Protein AF-0000000085050809 (afdb_homodimer)

Organism: Asticcacaulis excentricus (strain ATCC 15261 / DSM 4724 / KCTC 12464 / NCIMB 9791 / VKM B-1370 / CB 48) (NCBI:txid573065)

InterPro domains:
  IPR016181 Acyl-CoA N-acyltransferase [SSF55729] (337-514)
  IPR024320 Phosphatidylglycerol lysyltransferase, C-terminal [PF09924] (231-516)
  IPR051211 Phosphatidylglycerol lysyltransferase [PTHR34697] (18-536)

Foldseek 3Di:
DVVVVVVCVVVVVVCLLVVLLVLLVLLLVLLLVLLLVLLADADPVQVVVLVVPADPVQLLVLSLVSLLLSLVSLLLSVLSNLLALQSLVSNLVSLCSNLVSCCNNRNNNVSNVSSVVSNVSSVVSSVSSPQPEDSLQDPPDVVSVVVSVVSLVVSLVVSVVNQVPPVCNVVLVPDDPSCSSVVSNVSSNVSSVVSVVVSVVSSVPRLPPDDDDFDDPVLLVLLLVLLQAFQDLLSLQSNLRLWDWDADPV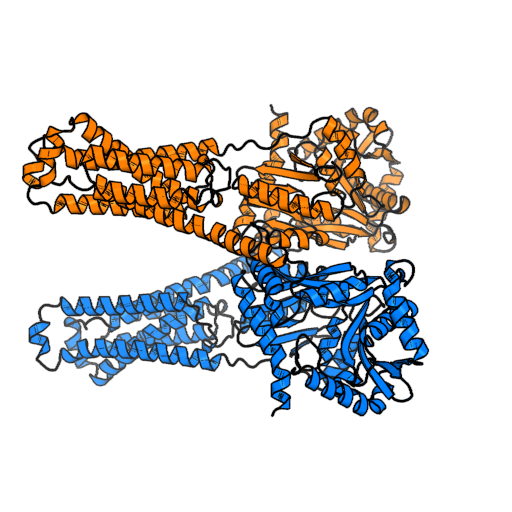SNKIWTWDDDRQEIETEEFIGHDPVVRLVRLVVVLVVSSSSNHWYKYFWYFPVCVVSLVVSVWDKDFWFKWFKFQLQPFDLDDPLNPVVVVVVVVCVVLVKDKDKADLVRCVVCLVQVVVQQVQQCVVVVHFFWGDSAHDDDPSSQSSFIKMFIDRPNHTFKIWTWGAGPPQQEIETGDITGHPPDDPCVVVVSVVVVSNVSVVVPHRIYIDTILTLPPQDDDPPDPPVSVVSVVCQVPVCVPDPSVVVVVVSCSSVGDIGTIIMITNDDPVRVVVNVVSSRVSGCVVRVVVVD/DVVVVVVCVVVVVVCLLVVLLVLLVLLLVLLLVLLLVLLADADPVQVVVLVVPAPPVQLLVLSLLSLLLSLVSLLLSVLSNLLALQSLVSNLVSLCSNLVSCCNNRNNNVSNVSSVVSNVVSVVSSVSSPQPDDSLQDDPDVVSVVVSVVSLVVSLVVSVVNLVPPVCNVVCVPDCPVVSSVVSNVSSNVSSVVSVVVSVVSSVVRLPPDDDDFDDPVLLVLLLVLLQAFQDLLSLQSNLRLWDWDADPVSNKIWTWDDDRQEIETEEFIGHDPVVRLVRLVVVLVVSSSSNHWYKYFWYFPVCVVSLVVSVWDKDFWFKWFKFQLQPFDLDDPLNPVVVVVVVVCVVLVKDKDKADLVRCVVCLVQVVVQQVQQCVVVVHFFWGDSAHDDDPSSQSSFIKMFIDRPNHTFKIWTWGAGPPQQEIETGDITGHPPDDPCVVVVSVVVVSNVSVVVPHRIYIDTILTLPPQDDDPPDPPVSVVSVVCQVPVCVPPPSVVVVVVSCSSVGDIGTIIMITNDDPVRVVVNVVSSRVSGCVVRVVVVD

Solvent-accessible surface area (backbone atoms only — not comparable to full-atom values): 55727 Å² total; per-residue (Å²): 118,73,63,59,58,51,44,56,46,43,52,48,44,45,45,32,57,45,46,21,44,53,51,12,51,51,31,35,50,50,13,49,50,44,34,45,57,64,44,39,80,77,58,74,84,46,43,65,59,37,63,71,76,35,59,66,67,54,26,54,50,22,44,48,50,34,27,34,36,13,49,49,25,40,52,22,12,50,25,21,49,66,18,15,30,48,12,49,54,48,36,43,53,36,25,52,48,42,21,53,27,28,42,52,42,61,60,34,58,69,61,19,48,52,27,46,52,52,36,61,63,49,60,79,46,53,76,37,24,67,27,78,23,58,57,31,38,55,74,82,47,65,66,57,51,46,51,52,46,50,52,51,49,50,46,51,50,50,33,52,52,58,54,62,69,44,81,64,46,70,73,40,64,72,53,78,78,58,47,48,53,58,48,43,36,56,46,30,52,49,35,39,53,50,48,54,49,50,50,53,48,40,27,65,58,49,47,68,62,82,70,74,67,60,61,52,75,73,46,49,58,52,47,51,60,43,35,59,62,21,68,53,40,72,50,57,53,65,62,67,48,79,39,31,67,49,65,46,95,82,62,60,29,37,35,42,31,43,77,42,88,51,34,36,39,25,57,36,71,45,44,48,57,71,74,55,27,55,53,50,51,52,48,50,49,51,51,25,53,38,62,60,25,45,49,29,34,39,58,32,41,68,89,47,43,64,58,41,42,64,62,47,28,42,71,39,81,46,17,24,31,34,32,24,54,26,76,79,58,72,62,66,67,81,85,12,46,68,55,50,52,50,50,49,53,40,54,74,58,53,49,42,79,48,71,39,48,33,87,57,35,70,84,46,42,68,60,53,48,52,26,46,53,52,36,33,58,72,66,75,52,75,62,43,23,69,92,41,67,61,98,36,73,81,40,55,43,73,30,38,32,39,35,37,24,48,77,95,41,78,31,31,39,31,39,45,26,62,14,32,92,36,50,32,38,32,62,67,55,75,41,40,32,90,84,44,64,87,63,51,64,59,47,50,50,53,52,48,36,52,48,38,31,75,72,56,23,49,26,34,38,76,46,68,31,65,41,39,90,46,62,63,50,94,76,35,41,67,64,32,40,51,39,30,49,44,44,71,61,29,46,86,81,48,51,44,60,59,52,44,54,59,55,49,72,68,63,39,51,75,40,65,26,20,39,24,26,50,67,58,80,78,40,46,59,62,50,52,51,32,52,54,54,52,13,50,47,55,47,54,57,71,75,97,119,74,62,57,58,51,44,55,47,44,52,48,43,46,45,30,56,45,46,21,44,53,52,12,51,50,30,35,49,49,13,49,50,44,34,44,57,64,45,37,79,77,59,74,84,44,43,65,58,37,63,71,75,37,58,66,68,53,26,53,51,22,43,47,50,34,26,36,37,14,49,49,25,40,52,24,12,52,25,21,49,66,19,15,30,49,12,49,54,49,36,43,51,37,24,52,49,42,21,52,28,29,43,53,43,60,61,34,58,68,61,18,47,52,28,48,52,53,34,60,63,48,62,79,46,54,78,37,24,67,28,76,24,57,56,31,39,54,74,83,49,65,65,57,52,48,51,54,47,50,51,52,48,50,45,51,51,50,34,52,53,58,52,63,69,43,81,66,43,70,71,41,67,70,54,68,81,72,38,49,53,60,47,43,35,55,47,29,53,49,34,39,53,50,47,53,50,50,52,53,49,40,25,66,58,49,45,70,62,81,69,75,67,59,61,52,75,72,47,49,57,51,45,50,60,43,34,59,62,20,69,53,42,71,50,55,53,65,61,68,49,78,39,30,68,50,65,46,97,82,63,60,30,38,35,42,30,44,79,42,89,52,34,34,40,26,56,37,72,48,45,49,56,69,74,55,28,56,52,51,52,51,49,49,50,51,51,26,53,39,63,62,25,46,49,29,34,40,57,32,43,67,88,46,44,62,58,41,43,63,63,49,28,41,70,38,80,48,16,24,30,34,33,25,54,25,77,78,59,73,62,67,67,81,86,13,47,68,56,50,53,49,49,50,53,40,55,73,58,52,49,41,79,47,72,39,49,35,86,58,35,70,83,46,43,67,60,53,49,51,26,45,54,50,37,33,60,72,66,75,51,76,61,43,22,68,93,41,68,61,99,36,74,81,40,55,40,74,28,38,32,38,33,36,25,49,79,95,40,79,33,32,41,29,38,44,26,61,13,32,92,34,50,31,38,35,61,66,54,75,41,40,33,90,84,42,62,87,63,49,65,59,48,50,50,53,51,47,39,51,48,38,31,75,73,55,22,47,26,33,39,76,46,67,32,66,40,40,91,47,61,63,50,95,78,37,41,68,62,32,41,51,38,31,49,44,44,71,61,30,47,85,82,47,50,43,60,58,51,44,52,58,55,49,73,67,63,39,50,76,40,65,26,20,38,24,26,48,65,59,80,79,40,46,59,62,50,52,52,33,52,54,54,51,13,48,46,54,44,54,58,69,75,97

Structure (mmCIF, N/CA/C/O backbone):
data_AF-0000000085050809-model_v1
#
loop_
_entity.id
_entity.type
_entity.pdbx_description
1 polymer 'Putative lysylphosphatidylglycerol synthetase (LPG synthetase) (Multiple peptide resistance factor)'
#
loop_
_atom_site.group_PDB
_atom_site.id
_atom_site.type_symbol
_atom_site.label_atom_id
_atom_site.label_alt_id
_atom_site.label_comp_id
_atom_site.label_asym_id
_atom_site.label_entity_id
_atom_site.label_seq_id
_atom_site.pdbx_PDB_ins_code
_atom_site.Cartn_x
_atom_site.Cartn_y
_atom_site.Cartn_z
_atom_site.occupancy
_atom_site.B_iso_or_equiv
_atom_site.auth_seq_id
_atom_site.auth_comp_id
_atom_site.auth_asym_id
_atom_site.auth_atom_id
_atom_site.pdbx_PDB_model_num
ATOM 1 N N . MET A 1 1 ? 11.297 17.297 -28.938 1 28.95 1 MET A N 1
ATOM 2 C CA . MET A 1 1 ? 10.195 18.203 -29.234 1 28.95 1 MET A CA 1
ATOM 3 C C . MET A 1 1 ? 8.945 17.812 -28.453 1 28.95 1 MET A C 1
ATOM 5 O O . MET A 1 1 ? 7.984 18.594 -28.391 1 28.95 1 MET A O 1
ATOM 9 N N . LYS A 1 2 ? 8.875 16.375 -28.391 1 36.22 2 LYS A N 1
ATOM 10 C CA . LYS A 1 2 ? 7.695 15.812 -27.75 1 36.22 2 LYS A CA 1
ATOM 11 C C . LYS A 1 2 ? 7.637 16.203 -26.266 1 36.22 2 LYS A C 1
ATOM 13 O O . LYS A 1 2 ? 6.57 16.141 -25.656 1 36.22 2 LYS A O 1
ATOM 18 N N . HIS A 1 3 ? 8.742 16.594 -25.797 1 40.69 3 HIS A N 1
ATOM 19 C CA . HIS A 1 3 ? 8.906 16.781 -24.359 1 40.69 3 HIS A CA 1
ATOM 20 C C . HIS A 1 3 ? 8.266 18.078 -23.906 1 40.69 3 HIS A C 1
ATOM 22 O O . HIS A 1 3 ? 7.895 18.219 -22.734 1 40.69 3 HIS A O 1
ATOM 28 N N . HIS A 1 4 ? 8.414 19.062 -24.766 1 44 4 HIS A N 1
ATOM 29 C CA . HIS A 1 4 ? 7.871 20.391 -24.469 1 44 4 HIS A CA 1
ATOM 30 C C . HIS A 1 4 ? 6.352 20.328 -24.344 1 44 4 HIS A C 1
ATOM 32 O O . HIS A 1 4 ? 5.762 21.125 -23.594 1 44 4 HIS A O 1
ATOM 38 N N . LYS A 1 5 ? 5.758 19.594 -25.188 1 47.72 5 LYS A N 1
ATOM 39 C CA . LYS A 1 5 ? 4.301 19.469 -25.219 1 47.72 5 LYS A CA 1
ATOM 40 C C . LYS A 1 5 ? 3.781 18.844 -23.922 1 47.72 5 LYS A C 1
ATOM 42 O O . LYS A 1 5 ? 2.707 19.203 -23.438 1 47.72 5 LYS A O 1
ATOM 47 N N . ASP A 1 6 ? 4.594 18.062 -23.328 1 48 6 ASP A N 1
ATOM 48 C CA . ASP A 1 6 ? 4.203 17.344 -22.125 1 48 6 ASP A CA 1
ATOM 49 C C . ASP A 1 6 ? 4.254 18.234 -20.891 1 48 6 ASP A C 1
ATOM 51 O O . ASP A 1 6 ? 3.393 18.141 -20.016 1 48 6 ASP A O 1
ATOM 55 N N . ILE A 1 7 ? 5.211 19.141 -21.016 1 46.88 7 ILE A N 1
ATOM 56 C CA . ILE A 1 7 ? 5.305 20.094 -19.906 1 46.88 7 ILE A CA 1
ATOM 57 C C . ILE A 1 7 ? 4.148 21.078 -19.969 1 46.88 7 ILE A C 1
ATOM 59 O O . ILE A 1 7 ? 3.553 21.422 -18.953 1 46.88 7 ILE A O 1
ATOM 63 N N . ARG A 1 8 ? 3.996 21.781 -21.125 1 49.38 8 ARG A N 1
ATOM 64 C CA . ARG A 1 8 ? 2.832 22.641 -21.312 1 49.38 8 ARG A CA 1
ATOM 65 C C . ARG A 1 8 ? 1.554 21.938 -20.859 1 49.38 8 ARG A C 1
ATOM 67 O O . ARG A 1 8 ? 0.691 22.547 -20.234 1 49.38 8 ARG A O 1
ATOM 74 N N . ALA A 1 9 ? 1.583 20.766 -21.062 1 52.06 9 ALA A N 1
ATOM 75 C CA . ALA A 1 9 ? 0.432 19.969 -20.625 1 52.06 9 ALA A CA 1
ATOM 76 C C . ALA A 1 9 ? 0.406 19.828 -19.109 1 52.06 9 ALA A C 1
ATOM 78 O O . ALA A 1 9 ? -0.658 19.906 -18.484 1 52.06 9 ALA A O 1
ATOM 79 N N . LEU A 1 10 ? 1.568 19.75 -18.641 1 49.91 10 LEU A N 1
ATOM 80 C CA . LEU A 1 10 ? 1.65 19.641 -17.188 1 49.91 10 LEU A CA 1
ATOM 81 C C . LEU A 1 10 ? 1.292 20.953 -16.516 1 49.91 10 LEU A C 1
ATOM 83 O O . LEU A 1 10 ? 0.58 20.969 -15.516 1 49.91 10 LEU A O 1
ATOM 87 N N . VAL A 1 11 ? 1.967 22.047 -17.016 1 51.88 11 VAL A N 1
ATOM 88 C CA . VAL A 1 11 ? 1.629 23.375 -16.531 1 51.88 11 VAL A CA 1
ATOM 89 C C . VAL A 1 11 ? 0.145 23.656 -16.766 1 51.88 11 VAL A C 1
ATOM 91 O O . VAL A 1 11 ? -0.535 24.203 -15.891 1 51.88 11 VAL A O 1
ATOM 94 N N . LEU A 1 12 ? -0.281 23.328 -17.844 1 53.81 12 LEU A N 1
ATOM 95 C CA . LEU A 1 12 ? -1.701 23.469 -18.141 1 53.81 12 LEU A CA 1
ATOM 96 C C . LEU A 1 12 ? -2.543 22.609 -17.219 1 53.81 12 LEU A C 1
ATOM 98 O O . LEU A 1 12 ? -3.607 23.031 -16.766 1 53.81 12 LEU A O 1
ATOM 102 N N . ASP A 1 13 ? -1.869 21.578 -16.891 1 54.28 13 ASP A N 1
ATOM 103 C CA . ASP A 1 13 ? -2.545 20.672 -15.961 1 54.28 13 ASP A CA 1
ATOM 104 C C . ASP A 1 13 ? -2.58 21.266 -14.555 1 54.28 13 ASP A C 1
ATOM 106 O O . ASP A 1 13 ? -3.596 21.188 -13.867 1 54.28 13 ASP A O 1
ATOM 110 N N . MET A 1 14 ? -1.384 21.828 -14.289 1 54.75 14 MET A N 1
ATOM 111 C CA . MET A 1 14 ? -1.356 22.5 -12.992 1 54.75 14 MET A CA 1
ATOM 112 C C . MET A 1 14 ? -2.326 23.688 -12.969 1 54.75 14 MET A C 1
ATOM 114 O O . MET A 1 14 ? -2.988 23.922 -11.961 1 54.75 14 MET A O 1
ATOM 118 N N . ALA A 1 15 ? -2.238 24.453 -14.055 1 57 15 ALA A N 1
ATOM 119 C CA . ALA A 1 15 ? -3.199 25.547 -14.211 1 57 15 ALA A CA 1
ATOM 120 C C . ALA A 1 15 ? -4.633 25.016 -14.18 1 57 15 ALA A C 1
ATOM 122 O O . ALA A 1 15 ? -5.512 25.641 -13.57 1 57 15 ALA A O 1
ATOM 123 N N . ILE A 1 16 ? -4.719 23.922 -14.641 1 57.72 16 ILE A N 1
ATOM 124 C CA . ILE A 1 16 ? -6.035 23.297 -14.688 1 57.72 16 ILE A CA 1
ATOM 125 C C . ILE A 1 16 ? -6.457 22.875 -13.273 1 57.72 16 ILE A C 1
ATOM 127 O O . ILE A 1 16 ? -7.641 22.938 -12.93 1 57.72 16 ILE A O 1
ATOM 131 N N . ILE A 1 17 ? -5.316 22.672 -12.555 1 59.41 17 ILE A N 1
ATOM 132 C CA . ILE A 1 17 ? -5.633 22.281 -11.188 1 59.41 17 ILE A CA 1
ATOM 133 C C . ILE A 1 17 ? -5.836 23.516 -10.32 1 59.41 17 ILE A C 1
ATOM 135 O O . ILE A 1 17 ? -6.73 23.547 -9.477 1 59.41 17 ILE A O 1
ATOM 139 N N . ALA A 1 18 ? -5.012 24.578 -10.625 1 71.88 18 ALA A N 1
ATOM 140 C CA . ALA A 1 18 ? -5.055 25.766 -9.773 1 71.88 18 ALA A CA 1
ATOM 141 C C . ALA A 1 18 ? -6.188 26.688 -10.18 1 71.88 18 ALA A C 1
ATOM 143 O O . ALA A 1 18 ? -6.773 27.375 -9.344 1 71.88 18 ALA A O 1
ATOM 144 N N . VAL A 1 19 ? -6.465 26.781 -11.461 1 76.75 19 VAL A N 1
ATOM 145 C CA . VAL A 1 19 ? -7.445 27.719 -12 1 76.75 19 VAL A CA 1
ATOM 146 C C . VAL A 1 19 ? -8.805 27.484 -11.344 1 76.75 19 VAL A C 1
ATOM 148 O O . VAL A 1 19 ? -9.445 28.422 -10.867 1 76.75 19 VAL A O 1
ATOM 151 N N . PRO A 1 20 ? -9.148 26.234 -11.227 1 79.25 20 PRO A N 1
ATOM 152 C CA . PRO A 1 20 ? -10.453 26.031 -10.586 1 79.25 20 PRO A CA 1
ATOM 153 C C . PRO A 1 20 ? -10.477 26.5 -9.133 1 79.25 20 PRO A C 1
ATOM 155 O O . PRO A 1 20 ? -11.461 27.094 -8.688 1 79.25 20 PRO A O 1
ATOM 158 N N . LYS A 1 21 ? -9.414 26.297 -8.492 1 80.75 21 LYS A N 1
ATOM 159 C CA . LYS A 1 21 ? -9.359 26.734 -7.102 1 80.75 21 LYS A CA 1
ATOM 160 C C . LYS A 1 21 ? -9.352 28.25 -7 1 80.75 21 LYS A C 1
ATOM 162 O O . LYS A 1 21 ? -10.039 28.828 -6.148 1 80.75 21 LYS A O 1
ATOM 167 N N . ILE A 1 22 ? -8.594 28.938 -7.812 1 82.94 22 ILE A N 1
ATOM 168 C CA . ILE A 1 22 ? -8.523 30.391 -7.828 1 82.94 22 ILE A CA 1
ATOM 169 C C . ILE A 1 22 ? -9.883 30.969 -8.203 1 82.94 22 ILE A C 1
ATOM 171 O O . ILE A 1 22 ? -10.367 31.906 -7.562 1 82.94 22 ILE A O 1
ATOM 175 N N . MET A 1 23 ? -10.445 30.422 -9.219 1 87.75 23 MET A N 1
ATOM 176 C CA . MET A 1 23 ? -11.75 30.906 -9.656 1 87.75 23 MET A CA 1
ATOM 177 C C . MET A 1 23 ? -12.812 30.641 -8.602 1 87.75 23 MET A C 1
ATOM 179 O O . MET A 1 23 ? -13.727 31.438 -8.414 1 87.75 23 MET A O 1
ATOM 183 N N . ALA A 1 24 ? -12.617 29.547 -7.941 1 86.06 24 ALA A N 1
ATOM 184 C CA . ALA A 1 24 ? -13.547 29.25 -6.855 1 86.06 24 ALA A CA 1
ATOM 185 C C . ALA A 1 24 ? -13.453 30.297 -5.75 1 86.06 24 ALA A C 1
ATOM 187 O O . ALA A 1 24 ? -14.469 30.781 -5.258 1 86.06 24 ALA A O 1
ATOM 188 N N . VAL A 1 25 ? -12.25 30.672 -5.414 1 86.06 25 VAL A N 1
ATOM 189 C CA . VAL A 1 25 ? -12.047 31.688 -4.387 1 86.06 25 VAL A CA 1
ATOM 190 C C . VAL A 1 25 ? -12.586 33.031 -4.879 1 86.06 25 VAL A C 1
ATOM 192 O O . VAL A 1 25 ? -13.227 33.75 -4.125 1 86.06 25 VAL A O 1
ATOM 195 N N . LEU A 1 26 ? -12.305 33.312 -6.102 1 87.62 26 LEU A N 1
ATOM 196 C CA . LEU A 1 26 ? -12.797 34.562 -6.699 1 87.62 26 LEU A CA 1
ATOM 197 C C . LEU A 1 26 ? -14.32 34.594 -6.668 1 87.62 26 LEU A C 1
ATOM 199 O O . LEU A 1 26 ? -14.914 35.656 -6.395 1 87.62 26 LEU A O 1
ATOM 203 N N . MET A 1 27 ? -14.953 33.5 -6.969 1 89.5 27 MET A N 1
ATOM 204 C CA . MET A 1 27 ? -16.406 33.438 -6.957 1 89.5 27 MET A CA 1
ATOM 205 C C . MET A 1 27 ? -16.953 33.594 -5.539 1 89.5 27 MET A C 1
ATOM 207 O O . MET A 1 27 ? -17.984 34.219 -5.324 1 89.5 27 MET A O 1
ATOM 211 N N . MET A 1 28 ? -16.219 33 -4.645 1 87.38 28 MET A N 1
ATOM 212 C CA . MET A 1 28 ? -16.609 33.156 -3.248 1 87.38 28 MET A CA 1
ATOM 213 C C . MET A 1 28 ? -16.547 34.625 -2.836 1 87.38 28 MET A C 1
ATOM 215 O O . MET A 1 28 ? -17.453 35.125 -2.168 1 87.38 28 MET A O 1
ATOM 219 N N . LEU A 1 29 ? -15.555 35.312 -3.236 1 89.12 29 LEU A N 1
ATOM 220 C CA . LEU A 1 29 ? -15.398 36.719 -2.926 1 89.12 29 LEU A CA 1
ATOM 221 C C . LEU A 1 29 ? -16.453 37.562 -3.637 1 89.12 29 LEU A C 1
ATOM 223 O O . LEU A 1 29 ? -17.016 38.5 -3.053 1 89.12 29 LEU A O 1
ATOM 227 N N . ALA A 1 30 ? -16.656 37.219 -4.875 1 90.56 30 ALA A N 1
ATOM 228 C CA . ALA A 1 30 ? -17.672 37.938 -5.648 1 90.56 30 ALA A CA 1
ATOM 229 C C . ALA A 1 30 ? -19.062 37.75 -5.02 1 90.56 30 ALA A C 1
ATOM 231 O O . ALA A 1 30 ? -19.812 38.719 -4.895 1 90.56 30 ALA A O 1
ATOM 232 N N . GLY A 1 31 ? -19.359 36.531 -4.695 1 90.06 31 GLY A N 1
ATOM 233 C CA . GLY A 1 31 ? -20.641 36.281 -4.035 1 90.06 31 GLY A CA 1
ATOM 234 C C . GLY A 1 31 ? -20.766 37 -2.715 1 90.06 31 GLY A C 1
ATOM 235 O O . GLY A 1 31 ? -21.828 37.562 -2.424 1 90.06 31 GLY A O 1
ATOM 236 N N . THR A 1 32 ? -19.734 37 -1.941 1 85.31 32 THR A N 1
ATOM 237 C CA . THR A 1 32 ? -19.719 37.719 -0.668 1 85.31 32 THR A CA 1
ATOM 238 C C . THR A 1 32 ? -19.875 39.219 -0.886 1 85.31 32 THR A C 1
ATOM 240 O O . THR A 1 32 ? -20.625 39.875 -0.153 1 85.31 32 THR A O 1
ATOM 243 N N . PHE A 1 33 ? -19.203 39.75 -1.819 1 87.12 33 PHE A N 1
ATOM 244 C CA . PHE A 1 33 ? -19.281 41.156 -2.16 1 87.12 33 PHE A CA 1
ATOM 245 C C . PHE A 1 33 ? -20.703 41.531 -2.57 1 87.12 33 PHE A C 1
ATOM 247 O O . PHE A 1 33 ? -21.219 42.562 -2.146 1 87.12 33 PHE A O 1
ATOM 254 N N . LEU A 1 34 ? -21.266 40.688 -3.391 1 87.94 34 LEU A N 1
ATOM 255 C CA . LEU A 1 34 ? -22.625 40.938 -3.834 1 87.94 34 LEU A CA 1
ATOM 256 C C . LEU A 1 34 ? -23.594 40.906 -2.656 1 87.94 34 LEU A C 1
ATOM 258 O O . LEU A 1 34 ? -24.453 41.781 -2.523 1 87.94 34 LEU A O 1
ATOM 262 N N . LEU A 1 35 ? -23.422 39.906 -1.855 1 85.44 35 LEU A N 1
ATOM 263 C CA . LEU A 1 35 ? -24.297 39.781 -0.689 1 85.44 35 LEU A CA 1
ATOM 264 C C . LEU A 1 35 ? -24.141 41 0.244 1 85.44 35 LEU A C 1
ATOM 266 O O . LEU A 1 35 ? -25.125 41.531 0.739 1 85.44 35 LEU A O 1
ATOM 270 N N . ALA A 1 36 ? -22.938 41.406 0.45 1 82.06 36 ALA A N 1
ATOM 271 C CA . ALA A 1 36 ? -22.672 42.562 1.3 1 82.06 36 ALA A CA 1
ATOM 272 C C . ALA A 1 36 ? -23.281 43.812 0.711 1 82.06 36 ALA A C 1
ATOM 274 O O . ALA A 1 36 ? -23.797 44.656 1.445 1 82.06 36 ALA A O 1
ATOM 275 N N . SER A 1 37 ? -23.172 43.938 -0.542 1 82.5 37 SER A N 1
ATOM 276 C CA . SER A 1 37 ? -23.719 45.125 -1.221 1 82.5 37 SER A CA 1
ATOM 277 C C . SER A 1 37 ? -25.234 45.156 -1.14 1 82.5 37 SER A C 1
ATOM 279 O O . SER A 1 37 ? -25.828 46.219 -0.898 1 82.5 37 SER A O 1
ATOM 281 N N . VAL A 1 38 ? -25.828 44 -1.374 1 79.5 38 VAL A N 1
ATOM 282 C CA . VAL A 1 38 ? -27.281 43.938 -1.421 1 79.5 38 VAL A CA 1
ATOM 283 C C . VAL A 1 38 ? -27.859 44.094 -0.018 1 79.5 38 VAL A C 1
ATOM 285 O O . VAL A 1 38 ? -28.922 44.719 0.152 1 79.5 38 VAL A O 1
ATOM 288 N N . LEU A 1 39 ? -27.156 43.656 0.941 1 76.5 39 LEU A N 1
ATOM 289 C CA . LEU A 1 39 ? -27.672 43.719 2.307 1 76.5 39 LEU A CA 1
ATOM 290 C C . LEU A 1 39 ? -27.312 45.031 2.971 1 76.5 39 LEU A C 1
ATOM 292 O O . LEU A 1 39 ? -27.781 45.312 4.074 1 76.5 39 LEU A O 1
ATOM 296 N N . SER A 1 40 ? -26.547 45.812 2.344 1 74.75 40 SER A N 1
ATOM 297 C CA . SER A 1 40 ? -26.234 47.156 2.842 1 74.75 40 SER A CA 1
ATOM 298 C C . SER A 1 40 ? -27.344 48.125 2.508 1 74.75 40 SER A C 1
ATOM 300 O O . SER A 1 40 ? -28.078 47.938 1.535 1 74.75 40 SER A O 1
ATOM 302 N N . PRO A 1 41 ? -27.484 49.125 3.424 1 69.19 41 PRO A N 1
ATOM 303 C CA . PRO A 1 41 ? -28.516 50.125 3.135 1 69.19 41 PRO A CA 1
ATOM 304 C C . PRO A 1 41 ? -28.234 50.906 1.847 1 69.19 41 PRO A C 1
ATOM 306 O O . PRO A 1 41 ? -27.078 51.125 1.492 1 69.19 41 PRO A O 1
ATOM 309 N N . ILE A 1 42 ? -29.281 51.125 1.086 1 64.25 42 ILE A N 1
ATOM 310 C CA . ILE A 1 42 ? -29.188 51.875 -0.167 1 64.25 42 ILE A CA 1
ATOM 311 C C . ILE A 1 42 ? -28.641 53.25 0.1 1 64.25 42 ILE A C 1
ATOM 313 O O . ILE A 1 42 ? -29 53.906 1.09 1 64.25 42 ILE A O 1
ATOM 317 N N . ASP A 1 43 ? -27.734 53.656 -0.654 1 63.25 43 ASP A N 1
ATOM 318 C CA . ASP A 1 43 ? -27.172 55 -0.56 1 63.25 43 ASP A CA 1
ATOM 319 C C . ASP A 1 43 ? -28.25 56.062 -0.704 1 63.25 43 ASP A C 1
ATOM 321 O O . ASP A 1 43 ? -28.984 56.062 -1.697 1 63.25 43 ASP A O 1
ATOM 325 N N . PRO A 1 44 ? -28.438 56.844 0.32 1 66.12 44 PRO A N 1
ATOM 326 C CA . PRO A 1 44 ? -29.453 57.906 0.251 1 66.12 44 PRO A CA 1
ATOM 327 C C . PRO A 1 44 ? -29.266 58.812 -0.952 1 66.12 44 PRO A C 1
ATOM 329 O O . PRO A 1 44 ? -30.25 59.344 -1.491 1 66.12 44 PRO A O 1
ATOM 332 N N . GLU A 1 45 ? -28.031 58.969 -1.388 1 65.62 45 GLU A N 1
ATOM 333 C CA . GLU A 1 45 ? -27.766 59.875 -2.488 1 65.62 45 GLU A CA 1
ATOM 334 C C . GLU A 1 45 ? -28.266 59.312 -3.816 1 65.62 45 GLU A C 1
ATOM 336 O O . GLU A 1 45 ? -28.578 60.062 -4.738 1 65.62 45 GLU A O 1
ATOM 341 N N . ALA A 1 46 ? -28.469 58.062 -3.859 1 66.19 46 ALA A N 1
ATOM 342 C CA . ALA A 1 46 ? -28.875 57.406 -5.109 1 66.19 46 ALA A CA 1
ATOM 343 C C . ALA A 1 46 ? -30.375 57.219 -5.172 1 66.19 46 ALA A C 1
ATOM 345 O O . ALA A 1 46 ? -30.938 56.969 -6.242 1 66.19 46 ALA A O 1
ATOM 346 N N . MET A 1 47 ? -31.016 57.5 -4.105 1 66.12 47 MET A N 1
ATOM 347 C CA . MET A 1 47 ? -32.438 57.188 -3.955 1 66.12 47 MET A CA 1
ATOM 348 C C . MET A 1 47 ? -33.281 58 -4.895 1 66.12 47 MET A C 1
ATOM 350 O O . MET A 1 47 ? -34.188 57.5 -5.547 1 66.12 47 MET A O 1
ATOM 354 N N . PRO A 1 48 ? -32.875 59.219 -4.941 1 69.25 48 PRO A N 1
ATOM 355 C CA . PRO A 1 48 ? -33.719 60 -5.855 1 69.25 48 PRO A CA 1
ATOM 356 C C . PRO A 1 48 ? -33.594 59.531 -7.305 1 69.25 48 PRO A C 1
ATOM 358 O O . PRO A 1 48 ? -34.594 59.531 -8.031 1 69.25 48 PRO A O 1
ATOM 361 N N . PHE A 1 49 ? -32.5 59.156 -7.684 1 70 49 PHE A N 1
ATOM 362 C CA . PHE A 1 49 ? -32.25 58.688 -9.047 1 70 49 PHE A CA 1
ATOM 363 C C . PHE A 1 49 ? -32.906 57.344 -9.258 1 70 49 PHE A C 1
ATOM 365 O O . PHE A 1 49 ? -33.5 57.094 -10.312 1 70 49 PHE A O 1
ATOM 372 N N . VAL A 1 50 ? -32.938 56.5 -8.305 1 70.44 50 VAL A N 1
ATOM 373 C CA . VAL A 1 50 ? -33.5 55.156 -8.375 1 70.44 50 VAL A CA 1
ATOM 374 C C . VAL A 1 50 ? -35.031 55.25 -8.477 1 70.44 50 VAL A C 1
ATOM 376 O O . VAL A 1 50 ? -35.625 54.531 -9.266 1 70.44 50 VAL A O 1
ATOM 379 N N . ARG A 1 51 ? -35.531 56.156 -7.754 1 69.44 51 ARG A N 1
ATOM 380 C CA . ARG A 1 51 ? -37 56.344 -7.754 1 69.44 51 ARG A CA 1
ATOM 381 C C . ARG A 1 51 ? -37.469 56.875 -9.094 1 69.44 51 ARG A C 1
ATOM 383 O O . ARG A 1 51 ? -38.625 56.594 -9.5 1 69.44 51 ARG A O 1
ATOM 390 N N . GLN A 1 52 ? -36.594 57.562 -9.672 1 72.44 52 GLN A N 1
ATOM 391 C CA . GLN A 1 52 ? -36.969 58.188 -10.938 1 72.44 52 GLN A CA 1
ATOM 392 C C . GLN A 1 52 ? -36.906 57.188 -12.086 1 72.44 52 GLN A C 1
ATOM 394 O O . GLN A 1 52 ? -37.719 57.25 -13.016 1 72.44 52 GLN A O 1
ATOM 399 N N . TRP A 1 53 ? -36.062 56.281 -12.047 1 71.88 53 TRP A N 1
ATOM 400 C CA . TRP A 1 53 ? -35.75 55.438 -13.211 1 71.88 53 TRP A CA 1
ATOM 401 C C . TRP A 1 53 ? -36.312 54.031 -13.023 1 71.88 53 TRP A C 1
ATOM 403 O O . TRP A 1 53 ? -36.594 53.344 -14 1 71.88 53 TRP A O 1
ATOM 413 N N . LEU A 1 54 ? -36.469 53.625 -11.719 1 73.44 54 LEU A N 1
ATOM 414 C CA . LEU A 1 54 ? -36.844 52.219 -11.523 1 73.44 54 LEU A CA 1
ATOM 415 C C . LEU A 1 54 ? -38.062 52.094 -10.609 1 73.44 54 LEU A C 1
ATOM 417 O O . LEU A 1 54 ? -38.125 52.75 -9.57 1 73.44 54 LEU A O 1
ATOM 421 N N . PRO A 1 55 ? -39.062 51.375 -11.148 1 74.25 55 PRO A N 1
ATOM 422 C CA . PRO A 1 55 ? -40.188 51.094 -10.266 1 74.25 55 PRO A CA 1
ATOM 423 C C . PRO A 1 55 ? -39.812 50.375 -9 1 74.25 55 PRO A C 1
ATOM 425 O O . PRO A 1 55 ? -38.844 49.594 -9.016 1 74.25 55 PRO A O 1
ATOM 428 N N . LEU A 1 56 ? -40.438 50.656 -7.957 1 72.06 56 LEU A N 1
ATOM 429 C CA . LEU A 1 56 ? -40.125 50.094 -6.648 1 72.06 56 LEU A CA 1
ATOM 430 C C . LEU A 1 56 ? -40.219 48.562 -6.691 1 72.06 56 LEU A C 1
ATOM 432 O O . LEU A 1 56 ? -39.406 47.875 -6.031 1 72.06 56 LEU A O 1
ATOM 436 N N . GLU A 1 57 ? -41.125 48.031 -7.469 1 70.19 57 GLU A N 1
ATOM 437 C CA . GLU A 1 57 ? -41.281 46.594 -7.578 1 70.19 57 GLU A CA 1
ATOM 438 C C . GLU A 1 57 ? -40.031 45.938 -8.164 1 70.19 57 GLU A C 1
ATOM 440 O O . GLU A 1 57 ? -39.625 44.875 -7.738 1 70.19 57 GLU A O 1
ATOM 445 N N . VAL A 1 58 ? -39.469 46.625 -9.117 1 75.5 58 VAL A N 1
ATOM 446 C CA . VAL A 1 58 ? -38.25 46.094 -9.758 1 75.5 58 VAL A CA 1
ATOM 447 C C . VAL A 1 58 ? -37.094 46.156 -8.781 1 75.5 58 VAL A C 1
ATOM 449 O O . VAL A 1 58 ? -36.281 45.219 -8.742 1 75.5 58 VAL A O 1
ATOM 452 N N . VAL A 1 59 ? -37.062 47.188 -8.031 1 76.19 59 VAL A N 1
ATOM 453 C CA . VAL A 1 59 ? -36 47.344 -7.051 1 76.19 59 VAL A CA 1
ATOM 454 C C . VAL A 1 59 ? -36.094 46.281 -5.984 1 76.19 59 VAL A C 1
ATOM 456 O O . VAL A 1 59 ? -35.094 45.656 -5.605 1 76.19 59 VAL A O 1
ATOM 459 N N . GLU A 1 60 ? -37.312 46 -5.539 1 73.38 60 GLU A N 1
ATOM 460 C CA . GLU A 1 60 ? -37.531 45 -4.508 1 73.38 60 GLU A CA 1
ATOM 461 C C . GLU A 1 60 ? -37.219 43.594 -5.035 1 73.38 60 GLU A C 1
ATOM 463 O O . GLU A 1 60 ? -36.625 42.781 -4.34 1 73.38 60 GLU A O 1
ATOM 468 N N . LEU A 1 61 ? -37.688 43.344 -6.238 1 75.06 61 LEU A N 1
ATOM 469 C CA . LEU A 1 61 ? -37.406 42.031 -6.844 1 75.06 61 LEU A CA 1
ATOM 470 C C . LEU A 1 61 ? -35.906 41.844 -7.07 1 75.06 61 LEU A C 1
ATOM 472 O O . LEU A 1 61 ? -35.375 40.75 -6.898 1 75.06 61 LEU A O 1
ATOM 476 N N . SER A 1 62 ? -35.25 42.969 -7.484 1 80.75 62 SER A N 1
ATOM 477 C CA . SER A 1 62 ? -33.812 42.906 -7.711 1 80.75 62 SER A CA 1
ATOM 478 C C . SER A 1 62 ? -33.062 42.656 -6.41 1 80.75 62 SER A C 1
ATOM 480 O O . SER A 1 62 ? -32 42 -6.406 1 80.75 62 SER A O 1
ATOM 482 N N . HIS A 1 63 ? -33.594 43.094 -5.371 1 77.75 63 HIS A N 1
ATOM 483 C CA . HIS A 1 63 ? -33 42.844 -4.062 1 77.75 63 HIS A CA 1
ATOM 484 C C . HIS A 1 63 ? -33.062 41.375 -3.691 1 77.75 63 HIS A C 1
ATOM 486 O O . HIS A 1 63 ? -32.062 40.781 -3.309 1 77.75 63 HIS A O 1
ATOM 492 N N . VAL A 1 64 ? -34.219 40.812 -3.797 1 76.12 64 VAL A N 1
ATOM 493 C CA . VAL A 1 64 ? -34.438 39.406 -3.455 1 76.12 64 VAL A CA 1
ATOM 494 C C . VAL A 1 64 ? -33.594 38.531 -4.367 1 76.12 64 VAL A C 1
ATOM 496 O O . VAL A 1 64 ? -32.875 37.625 -3.895 1 76.12 64 VAL A O 1
ATOM 499 N N . ALA A 1 65 ? -33.625 38.844 -5.629 1 81.19 65 ALA A N 1
ATOM 500 C CA . ALA A 1 65 ? -32.906 38.062 -6.613 1 81.19 65 ALA A CA 1
ATOM 501 C C . ALA A 1 65 ? -31.391 38.219 -6.426 1 81.19 65 ALA A C 1
ATOM 503 O O . ALA A 1 65 ? -30.625 37.281 -6.66 1 81.19 65 ALA A O 1
ATOM 504 N N . GLY A 1 66 ? -31.016 39.406 -6.051 1 84.94 66 GLY A N 1
ATOM 505 C CA . GLY A 1 66 ? -29.609 39.656 -5.781 1 84.94 66 GLY A CA 1
ATOM 506 C C . GLY A 1 66 ? -29.062 38.844 -4.629 1 84.94 66 GLY A C 1
ATOM 507 O O . GLY A 1 66 ? -27.953 38.281 -4.711 1 84.94 66 GLY A O 1
ATOM 508 N N . VAL A 1 67 ? -29.828 38.719 -3.576 1 81.31 67 VAL A N 1
ATOM 509 C CA . VAL A 1 67 ? -29.422 37.906 -2.426 1 81.31 67 VAL A CA 1
ATOM 510 C C . VAL A 1 67 ? -29.312 36.438 -2.838 1 81.31 67 VAL A C 1
ATOM 512 O O . VAL A 1 67 ? -28.312 35.781 -2.527 1 81.31 67 VAL A O 1
ATOM 515 N N . ALA A 1 68 ? -30.312 36 -3.543 1 81.38 68 ALA A N 1
ATOM 516 C CA . ALA A 1 68 ? -30.281 34.625 -4.016 1 81.38 68 ALA A CA 1
ATOM 517 C C . ALA A 1 68 ? -29.078 34.375 -4.914 1 81.38 68 ALA A C 1
ATOM 519 O O . ALA A 1 68 ? -28.406 33.344 -4.793 1 81.38 68 ALA A O 1
ATOM 520 N N . THR A 1 69 ? -28.828 35.344 -5.785 1 86.06 69 THR A N 1
ATOM 521 C CA . THR A 1 69 ? -27.688 35.219 -6.699 1 86.06 69 THR A CA 1
ATOM 522 C C . THR A 1 69 ? -26.375 35.156 -5.93 1 86.06 69 THR A C 1
ATOM 524 O O . THR A 1 69 ? -25.484 34.375 -6.258 1 86.06 69 THR A O 1
ATOM 527 N N . GLY A 1 70 ? -26.219 36 -4.926 1 87.5 70 GLY A N 1
ATOM 528 C CA . GLY A 1 70 ? -25.016 35.969 -4.102 1 87.5 70 GLY A CA 1
ATOM 529 C C . GLY A 1 70 ? -24.781 34.656 -3.412 1 87.5 70 GLY A C 1
ATOM 530 O O . GLY A 1 70 ? -23.656 34.125 -3.422 1 87.5 70 GLY A O 1
ATOM 531 N N . VAL A 1 71 ? -25.828 34.125 -2.875 1 82.5 71 VAL A N 1
ATOM 532 C CA . VAL A 1 71 ? -25.734 32.844 -2.195 1 82.5 71 VAL A CA 1
ATOM 533 C C . VAL A 1 71 ? -25.391 31.75 -3.203 1 82.5 71 VAL A C 1
ATOM 535 O O . VAL A 1 71 ? -24.516 30.906 -2.941 1 82.5 71 VAL A O 1
ATOM 538 N N . LEU A 1 72 ? -26.016 31.766 -4.305 1 82.44 72 LEU A N 1
ATOM 539 C CA . LEU A 1 72 ? -25.797 30.766 -5.336 1 82.44 72 LEU A CA 1
ATOM 540 C C . LEU A 1 72 ? -24.359 30.859 -5.871 1 82.44 72 LEU A C 1
ATOM 542 O O . LEU A 1 72 ? -23.766 29.844 -6.238 1 82.44 72 LEU A O 1
ATOM 546 N N . LEU A 1 73 ? -23.844 32.062 -5.887 1 87.69 73 LEU A N 1
ATOM 547 C CA . LEU A 1 73 ? -22.453 32.219 -6.297 1 87.69 73 LEU A CA 1
ATOM 548 C C . LEU A 1 73 ? -21.516 31.547 -5.309 1 87.69 73 LEU A C 1
ATOM 550 O O . LEU A 1 73 ? -20.484 30.984 -5.711 1 87.69 73 LEU A O 1
ATOM 554 N N . LEU A 1 74 ? -21.859 31.578 -4.055 1 84.62 74 LEU A N 1
ATOM 555 C CA . LEU A 1 74 ? -21.062 30.875 -3.059 1 84.62 74 LEU A CA 1
ATOM 556 C C . LEU A 1 74 ? -21.094 29.375 -3.305 1 84.62 74 LEU A C 1
ATOM 558 O O . LEU A 1 74 ? -20.062 28.703 -3.193 1 84.62 74 LEU A O 1
ATOM 562 N N . PHE A 1 75 ? -22.203 28.938 -3.666 1 78.94 75 PHE A N 1
ATOM 563 C CA . PHE A 1 75 ? -22.344 27.516 -3.965 1 78.94 75 PHE A CA 1
ATOM 564 C C . PHE A 1 75 ? -21.641 27.172 -5.27 1 78.94 75 PHE A C 1
ATOM 566 O O . PHE A 1 75 ? -21.031 26.109 -5.391 1 78.94 75 PHE A O 1
ATOM 573 N N . ALA A 1 76 ? -21.828 28.047 -6.199 1 81.88 76 ALA A N 1
ATOM 574 C CA . ALA A 1 76 ? -21.125 27.844 -7.469 1 81.88 76 ALA A CA 1
ATOM 575 C C . ALA A 1 76 ? -19.625 27.797 -7.27 1 81.88 76 ALA A C 1
ATOM 577 O O . ALA A 1 76 ? -18.906 27.094 -7.996 1 81.88 76 ALA A O 1
ATOM 578 N N . ALA A 1 77 ? -19.156 28.594 -6.281 1 84.81 77 ALA A N 1
ATOM 579 C CA . ALA A 1 77 ? -17.734 28.594 -5.969 1 84.81 77 ALA A CA 1
ATOM 580 C C . ALA A 1 77 ? -17.266 27.188 -5.59 1 84.81 77 ALA A C 1
ATOM 582 O O . ALA A 1 77 ? -16.188 26.766 -6.012 1 84.81 77 ALA A O 1
ATOM 583 N N . ARG A 1 78 ? -18.062 26.594 -4.852 1 76.38 78 ARG A N 1
ATOM 584 C CA . ARG A 1 78 ? -17.734 25.219 -4.492 1 76.38 78 ARG A CA 1
ATOM 585 C C . ARG A 1 78 ? -17.719 24.312 -5.727 1 76.38 78 ARG A C 1
ATOM 587 O O . ARG A 1 78 ? -16.859 23.438 -5.844 1 76.38 78 ARG A O 1
ATOM 594 N N . GLY A 1 79 ? -18.719 24.438 -6.48 1 75.38 79 GLY A N 1
ATOM 595 C CA . GLY A 1 79 ? -18.766 23.672 -7.715 1 75.38 79 GLY A CA 1
ATOM 596 C C . GLY A 1 79 ? -17.547 23.891 -8.594 1 75.38 79 GLY A C 1
ATOM 597 O O . GLY A 1 79 ? -17.016 22.953 -9.188 1 75.38 79 GLY A O 1
ATOM 598 N N . LEU A 1 80 ? -17.156 25.172 -8.609 1 80.69 80 LEU A N 1
ATOM 599 C CA . LEU A 1 80 ? -15.984 25.516 -9.398 1 80.69 80 LEU A CA 1
ATOM 600 C C . LEU A 1 80 ? -14.727 24.891 -8.789 1 80.69 80 LEU A C 1
ATOM 602 O O . LEU A 1 80 ? -13.836 24.453 -9.508 1 80.69 80 LEU A O 1
ATOM 606 N N . TRP A 1 81 ? -14.758 24.859 -7.445 1 76.69 81 TRP A N 1
ATOM 607 C CA . TRP A 1 81 ? -13.648 24.234 -6.738 1 76.69 81 TRP A CA 1
ATOM 608 C C . TRP A 1 81 ? -13.516 22.766 -7.133 1 76.69 81 TRP A C 1
ATOM 610 O O . TRP A 1 81 ? -12.406 22.234 -7.227 1 76.69 81 TRP A O 1
ATOM 620 N N . GLU A 1 82 ? -14.617 22.266 -7.43 1 70 82 GLU A N 1
ATOM 621 C CA . GLU A 1 82 ? -14.656 20.844 -7.785 1 70 82 GLU A CA 1
ATOM 622 C C . GLU A 1 82 ? -14.57 20.656 -9.297 1 70 82 GLU A C 1
ATOM 624 O O . GLU A 1 82 ? -14.781 19.547 -9.805 1 70 82 GLU A O 1
ATOM 629 N N . ARG A 1 83 ? -14.336 21.641 -10.055 1 73.5 83 ARG A N 1
ATOM 630 C CA . ARG A 1 83 ? -14.078 21.656 -11.492 1 73.5 83 ARG A CA 1
ATOM 631 C C . ARG A 1 83 ? -15.305 21.203 -12.266 1 73.5 83 ARG A C 1
ATOM 633 O O . ARG A 1 83 ? -15.172 20.547 -13.305 1 73.5 83 ARG A O 1
ATOM 640 N N . LEU A 1 84 ? -16.438 21.5 -11.742 1 70.5 84 LEU A N 1
ATOM 641 C CA . LEU A 1 84 ? -17.688 21.109 -12.406 1 70.5 84 LEU A CA 1
ATOM 642 C C . LEU A 1 84 ? -17.984 22.047 -13.57 1 70.5 84 LEU A C 1
ATOM 644 O O . LEU A 1 84 ? -17.891 23.266 -13.43 1 70.5 84 LEU A O 1
ATOM 648 N N . ASP A 1 85 ? -18.312 21.406 -14.727 1 75.69 85 ASP A N 1
ATOM 649 C CA . ASP A 1 85 ? -18.656 22.203 -15.891 1 75.69 85 ASP A CA 1
ATOM 650 C C . ASP A 1 85 ? -19.969 22.969 -15.664 1 75.69 85 ASP A C 1
ATOM 652 O O . ASP A 1 85 ? -20.078 24.141 -16.047 1 75.69 85 ASP A O 1
ATOM 656 N N . SER A 1 86 ? -20.938 22.281 -15.07 1 74.5 86 SER A N 1
ATOM 657 C CA . SER A 1 86 ? -22.203 22.938 -14.789 1 74.5 86 SER A CA 1
ATOM 658 C C . SER A 1 86 ? -22.016 24.141 -13.875 1 74.5 86 SER A C 1
ATOM 660 O O . SER A 1 86 ? -22.75 25.141 -13.984 1 74.5 86 SER A O 1
ATOM 662 N N . ALA A 1 87 ? -21 24.047 -12.984 1 80.38 87 ALA A N 1
ATOM 663 C CA . ALA A 1 87 ? -20.719 25.156 -12.078 1 80.38 87 ALA A CA 1
ATOM 664 C C . ALA A 1 87 ? -20.188 26.359 -12.836 1 80.38 87 ALA A C 1
ATOM 666 O O . ALA A 1 87 ? -20.453 27.5 -12.461 1 80.38 87 ALA A O 1
ATOM 667 N N . TRP A 1 88 ? -19.469 26.078 -13.875 1 85.88 88 TRP A N 1
ATOM 668 C CA . TRP A 1 88 ? -18.953 27.156 -14.711 1 85.88 88 TRP A CA 1
ATOM 669 C C . TRP A 1 88 ? -20.094 27.938 -15.359 1 85.88 88 TRP A C 1
ATOM 671 O O . TRP A 1 88 ? -20.125 29.172 -15.289 1 85.88 88 TRP A O 1
ATOM 681 N N . TYR A 1 89 ? -21.031 27.172 -15.969 1 82.81 89 TYR A N 1
ATOM 682 C CA . TYR A 1 89 ? -22.188 27.812 -16.594 1 82.81 89 TYR A CA 1
ATOM 683 C C . TYR A 1 89 ? -23.016 28.578 -15.562 1 82.81 89 TYR A C 1
ATOM 685 O O . TYR A 1 89 ? -23.453 29.703 -15.82 1 82.81 89 TYR A O 1
ATOM 693 N N . MET A 1 90 ? -23.203 27.906 -14.484 1 82.81 90 MET A N 1
ATOM 694 C CA . MET A 1 90 ? -23.984 28.531 -13.422 1 82.81 90 MET A CA 1
ATOM 695 C C . MET A 1 90 ? -23.312 29.812 -12.93 1 82.81 90 MET A C 1
ATOM 697 O O . MET A 1 90 ? -23.969 30.844 -12.766 1 82.81 90 MET A O 1
ATOM 701 N N . ALA A 1 91 ? -22 29.719 -12.68 1 89.12 91 ALA A N 1
ATOM 702 C CA . ALA A 1 91 ? -21.25 30.875 -12.188 1 89.12 91 ALA A CA 1
ATOM 703 C C . ALA A 1 91 ? -21.312 32.031 -13.188 1 89.12 91 ALA A C 1
ATOM 705 O O . ALA A 1 91 ? -21.531 33.188 -12.797 1 89.12 91 ALA A O 1
ATOM 706 N N . LEU A 1 92 ? -21.125 31.703 -14.414 1 89.25 92 LEU A N 1
ATOM 707 C CA . LEU A 1 92 ? -21.188 32.719 -15.445 1 89.25 92 LEU A CA 1
ATOM 708 C C . LEU A 1 92 ? -22.562 33.375 -15.5 1 89.25 92 LEU A C 1
ATOM 710 O O . LEU A 1 92 ? -22.688 34.594 -15.555 1 89.25 92 LEU A O 1
ATOM 714 N N . GLY A 1 93 ? -23.594 32.531 -15.578 1 89.62 93 GLY A N 1
ATOM 715 C CA . GLY A 1 93 ? -24.953 33.031 -15.562 1 89.62 93 GLY A CA 1
ATOM 716 C C . GLY A 1 93 ? -25.25 33.906 -14.359 1 89.62 93 GLY A C 1
ATOM 717 O O . GLY A 1 93 ? -25.875 34.938 -14.484 1 89.62 93 GLY A O 1
ATOM 718 N N . LEU A 1 94 ? -24.75 33.469 -13.227 1 90.88 94 LEU A N 1
ATOM 719 C CA . LEU A 1 94 ? -25 34.188 -11.984 1 90.88 94 LEU A CA 1
ATOM 720 C C . LEU A 1 94 ? -24.234 35.5 -11.945 1 90.88 94 LEU A C 1
ATOM 722 O O . LEU A 1 94 ? -24.734 36.5 -11.422 1 90.88 94 LEU A O 1
ATOM 726 N N . LEU A 1 95 ? -23.047 35.469 -12.461 1 93.31 95 LEU A N 1
ATOM 727 C CA . LEU A 1 95 ? -22.281 36.719 -12.523 1 93.31 95 LEU A CA 1
ATOM 728 C C . LEU A 1 95 ? -22.969 37.75 -13.414 1 93.31 95 LEU A C 1
ATOM 730 O O . LEU A 1 95 ? -23.047 38.938 -13.055 1 93.31 95 LEU A O 1
ATOM 734 N N . VAL A 1 96 ? -23.469 37.281 -14.523 1 90 96 VAL A N 1
ATOM 735 C CA . VAL A 1 96 ? -24.203 38.188 -15.422 1 90 96 VAL A CA 1
ATOM 736 C C . VAL A 1 96 ? -25.484 38.656 -14.742 1 90 96 VAL A C 1
ATOM 738 O O . VAL A 1 96 ? -25.797 39.844 -14.766 1 90 96 VAL A O 1
ATOM 741 N N . ALA A 1 97 ? -26.188 37.719 -14.156 1 89.69 97 ALA A N 1
ATOM 742 C CA . ALA A 1 97 ? -27.391 38.094 -13.422 1 89.69 97 ALA A CA 1
ATOM 743 C C . ALA A 1 97 ? -27.078 39.094 -12.312 1 89.69 97 ALA A C 1
ATOM 745 O O . ALA A 1 97 ? -27.812 40.062 -12.109 1 89.69 97 ALA A O 1
ATOM 746 N N . GLY A 1 98 ? -25.984 38.812 -11.602 1 91.19 98 GLY A N 1
ATOM 747 C CA . GLY A 1 98 ? -25.578 39.719 -10.539 1 91.19 98 GLY A CA 1
ATOM 748 C C . GLY A 1 98 ? -25.281 41.125 -11.039 1 91.19 98 GLY A C 1
ATOM 749 O O . GLY A 1 98 ? -25.625 42.094 -10.383 1 91.19 98 GLY A O 1
ATOM 750 N N . ALA A 1 99 ? -24.688 41.219 -12.172 1 91.38 99 ALA A N 1
ATOM 751 C CA . ALA A 1 99 ? -24.406 42.531 -12.773 1 91.38 99 ALA A CA 1
ATOM 752 C C . ALA A 1 99 ? -25.703 43.281 -13.117 1 91.38 99 ALA A C 1
ATOM 754 O O . ALA A 1 99 ? -25.844 44.438 -12.805 1 91.38 99 ALA A O 1
ATOM 755 N N . ILE A 1 100 ? -26.609 42.594 -13.688 1 88.12 100 ILE A N 1
ATOM 756 C CA . ILE A 1 100 ? -27.891 43.188 -14.094 1 88.12 100 ILE A CA 1
ATOM 757 C C . ILE A 1 100 ? -28.688 43.625 -12.859 1 88.12 100 ILE A C 1
ATOM 759 O O . ILE A 1 100 ? -29.203 44.719 -12.789 1 88.12 100 ILE A O 1
ATOM 763 N N . LEU A 1 101 ? -28.688 42.75 -11.898 1 87.44 101 LEU A N 1
ATOM 764 C CA . LEU A 1 101 ? -29.469 43 -10.695 1 87.44 101 LEU A CA 1
ATOM 765 C C . LEU A 1 101 ? -28.875 44.156 -9.883 1 87.44 101 LEU A C 1
ATOM 767 O O . LEU A 1 101 ? -29.594 44.906 -9.219 1 87.44 101 LEU A O 1
ATOM 771 N N . SER A 1 102 ? -27.609 44.281 -9.953 1 87.81 102 SER A N 1
ATOM 772 C CA . SER A 1 102 ? -26.953 45.406 -9.266 1 87.81 102 SER A CA 1
ATOM 773 C C . SER A 1 102 ? -27.312 46.719 -9.906 1 87.81 102 SER A C 1
ATOM 775 O O . SER A 1 102 ? -27.484 47.719 -9.211 1 87.81 102 SER A O 1
ATOM 777 N N . MET A 1 103 ? -27.5 46.688 -11.188 1 83.69 103 MET A N 1
ATOM 778 C CA . MET A 1 103 ? -27.875 47.906 -11.906 1 83.69 103 MET A CA 1
ATOM 779 C C . MET A 1 103 ? -29.344 48.25 -11.656 1 83.69 103 MET A C 1
ATOM 781 O O . MET A 1 103 ? -29.703 49.406 -11.539 1 83.69 103 MET A O 1
ATOM 785 N N . THR A 1 104 ? -30.156 47.281 -11.508 1 82.06 104 THR A N 1
ATOM 786 C CA . THR A 1 104 ? -31.578 47.531 -11.383 1 82.06 104 THR A CA 1
ATOM 787 C C . THR A 1 104 ? -31.969 47.812 -9.938 1 82.06 104 THR A C 1
ATOM 789 O O . THR A 1 104 ? -33.031 48.344 -9.664 1 82.06 104 THR A O 1
ATOM 792 N N . ARG A 1 105 ? -31.125 47.469 -9.039 1 78.88 105 ARG A N 1
ATOM 793 C CA . ARG A 1 105 ? -31.438 47.719 -7.633 1 78.88 105 ARG A CA 1
ATOM 794 C C . ARG A 1 105 ? -31.094 49.156 -7.242 1 78.88 105 ARG A C 1
ATOM 796 O O . ARG A 1 105 ? -31.922 49.844 -6.668 1 78.88 105 ARG A O 1
ATOM 803 N N . GLU A 1 106 ? -29.828 49.562 -7.363 1 74.62 106 GLU A N 1
ATOM 804 C CA . GLU A 1 106 ? -29.391 50.875 -6.918 1 74.62 106 GLU A CA 1
ATOM 805 C C . GLU A 1 106 ? -28.406 51.5 -7.906 1 74.62 106 GLU A C 1
ATOM 807 O O . GLU A 1 106 ? -27.625 52.375 -7.539 1 74.62 106 GLU A O 1
ATOM 812 N N . LEU A 1 107 ? -28.562 51.062 -9.18 1 75.81 107 LEU A N 1
ATOM 813 C CA . LEU A 1 107 ? -27.594 51.562 -10.164 1 75.81 107 LEU A CA 1
ATOM 814 C C . LEU A 1 107 ? -26.172 51.5 -9.609 1 75.81 107 LEU A C 1
ATOM 816 O O . LEU A 1 107 ? -25.422 52.469 -9.711 1 75.81 107 LEU A O 1
ATOM 820 N N . ALA A 1 108 ? -25.953 50.438 -8.812 1 78.5 108 ALA A N 1
ATOM 821 C CA . ALA A 1 108 ? -24.641 50.219 -8.219 1 78.5 108 ALA A CA 1
ATOM 822 C C . ALA A 1 108 ? -23.609 49.812 -9.281 1 78.5 108 ALA A C 1
ATOM 824 O O . ALA A 1 108 ? -23.328 48.625 -9.461 1 78.5 108 ALA A O 1
ATOM 825 N N . PHE A 1 109 ? -23 50.75 -9.922 1 80.88 109 PHE A N 1
ATOM 826 C CA . PHE A 1 109 ? -22.078 50.531 -11.023 1 80.88 109 PHE A CA 1
ATOM 827 C C . PHE A 1 109 ? -20.812 49.812 -10.547 1 80.88 109 PHE A C 1
ATOM 829 O O . PHE A 1 109 ? -20.25 48.969 -11.258 1 80.88 109 PHE A O 1
ATOM 836 N N . GLY A 1 110 ? -20.422 50.125 -9.344 1 83.12 110 GLY A N 1
ATOM 837 C CA . GLY A 1 110 ? -19.234 49.5 -8.805 1 83.12 110 GLY A CA 1
ATOM 838 C C . GLY A 1 110 ? -19.359 48 -8.672 1 83.12 110 GLY A C 1
ATOM 839 O O . GLY A 1 110 ? -18.469 47.25 -9.086 1 83.12 110 GLY A O 1
ATOM 840 N N . VAL A 1 111 ? -20.5 47.594 -8.117 1 88.12 111 VAL A N 1
ATOM 841 C CA . VAL A 1 111 ? -20.734 46.156 -7.922 1 88.12 111 VAL A CA 1
ATOM 842 C C . VAL A 1 111 ? -20.906 45.469 -9.273 1 88.12 111 VAL A C 1
ATOM 844 O O . VAL A 1 111 ? -20.344 44.406 -9.5 1 88.12 111 VAL A O 1
ATOM 847 N N . ALA A 1 112 ? -21.609 46.094 -10.164 1 89.81 112 ALA A N 1
ATOM 848 C CA . ALA A 1 112 ? -21.828 45.531 -11.5 1 89.81 112 ALA A CA 1
ATOM 849 C C . ALA A 1 112 ? -20.5 45.344 -12.242 1 89.81 112 ALA A C 1
ATOM 851 O O . ALA A 1 112 ? -20.297 44.344 -12.914 1 89.81 112 ALA A O 1
ATOM 852 N N . GLU A 1 113 ? -19.672 46.281 -12.086 1 89.5 113 GLU A N 1
ATOM 853 C CA . GLU A 1 113 ? -18.359 46.219 -12.734 1 89.5 113 GLU A CA 1
ATOM 854 C C . GLU A 1 113 ? -17.547 45.031 -12.211 1 89.5 113 GLU A C 1
ATOM 856 O O . GLU A 1 113 ? -16.906 44.312 -12.992 1 89.5 113 GLU A O 1
ATOM 861 N N . VAL A 1 114 ? -17.547 44.938 -10.938 1 90.12 114 VAL A N 1
ATOM 862 C CA . VAL A 1 114 ? -16.797 43.812 -10.344 1 90.12 114 VAL A CA 1
ATOM 863 C C . VAL A 1 114 ? -17.359 42.5 -10.859 1 90.12 114 VAL A C 1
ATOM 865 O O . VAL A 1 114 ? -16.594 41.594 -11.203 1 90.12 114 VAL A O 1
ATOM 868 N N . MET A 1 115 ? -18.672 42.312 -10.938 1 92.75 115 MET A N 1
ATOM 869 C CA . MET A 1 115 ? -19.297 41.094 -11.438 1 92.75 115 MET A CA 1
ATOM 870 C C . MET A 1 115 ? -18.906 40.844 -12.891 1 92.75 115 MET A C 1
ATOM 872 O O . MET A 1 115 ? -18.609 39.719 -13.273 1 92.75 115 MET A O 1
ATOM 876 N N . VAL A 1 116 ? -18.859 41.844 -13.648 1 89.19 116 VAL A N 1
ATOM 877 C CA . VAL A 1 116 ? -18.531 41.719 -15.07 1 89.19 116 VAL A CA 1
ATOM 878 C C . VAL A 1 116 ? -17.062 41.344 -15.227 1 89.19 116 VAL A C 1
ATOM 880 O O . VAL A 1 116 ? -16.719 40.469 -16.062 1 89.19 116 VAL A O 1
ATOM 883 N N . VAL A 1 117 ? -16.219 41.938 -14.461 1 91 117 VAL A N 1
ATOM 884 C CA . VAL A 1 117 ? -14.805 41.594 -14.508 1 91 117 VAL A CA 1
ATOM 885 C C . VAL A 1 117 ? -14.594 40.125 -14.133 1 91 117 VAL A C 1
ATOM 887 O O . VAL A 1 117 ? -13.812 39.438 -14.781 1 91 117 VAL A O 1
ATOM 890 N N . CYS A 1 118 ? -15.305 39.75 -13.07 1 92.38 118 CYS A N 1
ATOM 891 C CA . CYS A 1 118 ? -15.203 38.344 -12.664 1 92.38 118 CYS A CA 1
ATOM 892 C C . CYS A 1 118 ? -15.695 37.438 -13.773 1 92.38 118 CYS A C 1
ATOM 894 O O . CYS A 1 118 ? -15.102 36.375 -14.023 1 92.38 118 CYS A O 1
ATOM 896 N N . ALA A 1 119 ? -16.719 37.781 -14.461 1 91.5 119 ALA A N 1
ATOM 897 C CA . ALA A 1 119 ? -17.266 37 -15.57 1 91.5 119 ALA A CA 1
ATOM 898 C C . ALA A 1 119 ? -16.266 36.938 -16.719 1 91.5 119 ALA A C 1
ATOM 900 O O . ALA A 1 119 ? -16.062 35.875 -17.312 1 91.5 119 ALA A O 1
ATOM 901 N N . LEU A 1 120 ? -15.625 37.969 -16.969 1 88.06 120 LEU A N 1
ATOM 902 C CA . LEU A 1 120 ? -14.656 38.031 -18.047 1 88.06 120 LEU A CA 1
ATOM 903 C C . LEU A 1 120 ? -13.43 37.188 -17.719 1 88.06 120 LEU A C 1
ATOM 905 O O . LEU A 1 120 ? -12.828 36.562 -18.625 1 88.06 120 LEU A O 1
ATOM 909 N N . LEU A 1 121 ? -13.133 37.156 -16.484 1 88.88 121 LEU A N 1
ATOM 910 C CA . LEU A 1 121 ? -12.008 36.344 -16.062 1 88.88 121 LEU A CA 1
ATOM 911 C C . LEU A 1 121 ? -12.359 34.844 -16.125 1 88.88 121 LEU A C 1
ATOM 913 O O . LEU A 1 121 ? -11.492 34 -16.406 1 88.88 121 LEU A O 1
ATOM 917 N N . LEU A 1 122 ? -13.586 34.531 -15.859 1 88.94 122 LEU A N 1
ATOM 918 C CA . LEU A 1 122 ? -14.031 33.156 -15.828 1 88.94 122 LEU A CA 1
ATOM 919 C C . LEU A 1 122 ? -14.266 32.625 -17.234 1 88.94 122 LEU A C 1
ATOM 921 O O . LEU A 1 122 ? -14.086 31.422 -17.484 1 88.94 122 LEU A O 1
ATOM 925 N N . LEU A 1 123 ? -14.555 33.375 -18.188 1 87.06 123 LEU A N 1
ATOM 926 C CA . LEU A 1 123 ? -14.977 33 -19.531 1 87.06 123 LEU A CA 1
ATOM 927 C C . LEU A 1 123 ? -13.898 32.188 -20.234 1 87.06 123 LEU A C 1
ATOM 929 O O . LEU A 1 123 ? -14.18 31.125 -20.797 1 87.06 123 LEU A O 1
ATOM 933 N N . PRO A 1 124 ? -12.648 32.531 -20.109 1 82.19 124 PRO A N 1
ATOM 934 C CA . PRO A 1 124 ? -11.641 31.75 -20.828 1 82.19 124 PRO A CA 1
ATOM 935 C C . PRO A 1 124 ? -11.234 30.484 -20.078 1 82.19 124 PRO A C 1
ATOM 937 O O . PRO A 1 124 ? -10.539 29.625 -20.625 1 82.19 124 PRO A O 1
ATOM 940 N N . CYS A 1 125 ? -11.812 30.312 -18.906 1 81.31 125 CYS A N 1
ATOM 941 C CA . CYS A 1 125 ? -11.375 29.203 -18.094 1 81.31 125 CYS A CA 1
ATOM 942 C C . CYS A 1 125 ? -12.305 28 -18.25 1 81.31 125 CYS A C 1
ATOM 944 O O . CYS A 1 125 ? -12.312 27.109 -17.406 1 81.31 125 CYS A O 1
ATOM 946 N N . LYS A 1 126 ? -13.047 27.906 -19.234 1 81.19 126 LYS A N 1
ATOM 947 C CA . LYS A 1 126 ? -14.016 26.828 -19.422 1 81.19 126 LYS A CA 1
ATOM 948 C C . LYS A 1 126 ? -13.32 25.469 -19.5 1 81.19 126 LYS A C 1
ATOM 950 O O . LYS A 1 126 ? -13.828 24.484 -18.984 1 81.19 126 LYS A O 1
ATOM 955 N N . ARG A 1 127 ? -12.203 25.422 -19.922 1 74.31 127 ARG A N 1
ATOM 956 C CA . ARG A 1 127 ? -11.492 24.172 -20.156 1 74.31 127 ARG A CA 1
ATOM 957 C C . ARG A 1 127 ? -11.023 23.547 -18.844 1 74.31 127 ARG A C 1
ATOM 959 O O . ARG A 1 127 ? -10.812 22.344 -18.766 1 74.31 127 ARG A O 1
ATOM 966 N N . ALA A 1 128 ? -10.922 24.438 -17.922 1 75.25 128 ALA A N 1
ATOM 967 C CA . ALA A 1 128 ? -10.438 23.938 -16.641 1 75.25 128 ALA A CA 1
ATOM 968 C C . ALA A 1 128 ? -11.539 23.219 -15.867 1 75.25 128 ALA A C 1
ATOM 970 O O . ALA A 1 128 ? -11.258 22.453 -14.938 1 75.25 128 ALA A O 1
ATOM 971 N N . PHE A 1 129 ? -12.797 23.531 -16.234 1 75.25 129 PHE A N 1
ATOM 972 C CA . PHE A 1 129 ? -13.945 22.938 -15.57 1 75.25 129 PHE A CA 1
ATOM 973 C C . PHE A 1 129 ? -14.57 21.844 -16.422 1 75.25 129 PHE A C 1
ATOM 975 O O . PHE A 1 129 ? -15.555 22.094 -17.125 1 75.25 129 PHE A O 1
ATOM 982 N N . ASN A 1 130 ? -13.961 20.688 -16.391 1 62.31 130 ASN A N 1
ATOM 983 C CA . ASN A 1 130 ? -14.273 19.641 -17.344 1 62.31 130 ASN A CA 1
ATOM 984 C C . ASN A 1 130 ? -15.039 18.5 -16.688 1 62.31 130 ASN A C 1
ATOM 986 O O . ASN A 1 130 ? -15.242 17.453 -17.297 1 62.31 130 ASN A O 1
ATOM 990 N N . ARG A 1 131 ? -15.32 18.656 -15.469 1 58.84 131 ARG A N 1
ATOM 991 C CA . ARG A 1 131 ? -16.062 17.562 -14.836 1 58.84 131 ARG A CA 1
ATOM 992 C C . ARG A 1 131 ? -17.562 17.688 -15.102 1 58.84 131 ARG A C 1
ATOM 994 O O . ARG A 1 131 ? -18.156 18.734 -14.82 1 58.84 131 ARG A O 1
ATOM 1001 N N . ARG A 1 132 ? -18.078 16.891 -15.992 1 54.06 132 ARG A N 1
ATOM 1002 C CA . ARG A 1 132 ? -19.484 16.938 -16.391 1 54.06 132 ARG A CA 1
ATOM 1003 C C . ARG A 1 132 ? -20.391 16.562 -15.227 1 54.06 132 ARG A C 1
ATOM 1005 O O . ARG A 1 132 ? -20.766 15.391 -15.078 1 54.06 132 ARG A O 1
ATOM 1012 N N . SER A 1 133 ? -19.953 16.797 -14.086 1 50.59 133 SER A N 1
ATOM 1013 C CA . SER A 1 133 ? -20.922 16.422 -13.07 1 50.59 133 SER A CA 1
ATOM 1014 C C . SER A 1 133 ? -21.875 17.578 -12.758 1 50.59 133 SER A C 1
ATOM 1016 O O . SER A 1 133 ? -21.516 18.75 -12.961 1 50.59 133 SER A O 1
ATOM 1018 N N . ARG A 1 134 ? -23.172 17.188 -12.766 1 47.59 134 ARG A N 1
ATOM 1019 C CA . ARG A 1 134 ? -24.188 18.156 -12.383 1 47.59 134 ARG A CA 1
ATOM 1020 C C . ARG A 1 134 ? -23.891 18.734 -11.008 1 47.59 134 ARG A C 1
ATOM 1022 O O . ARG A 1 134 ? -23.391 18.047 -10.117 1 47.59 134 ARG A O 1
ATOM 1029 N N . LEU A 1 135 ? -23.719 20.094 -10.938 1 49.97 135 LEU A N 1
ATOM 1030 C CA . LEU A 1 135 ? -23.609 20.844 -9.695 1 49.97 135 LEU A CA 1
ATOM 1031 C C . LEU A 1 135 ? -24.344 20.125 -8.562 1 49.97 135 LEU A C 1
ATOM 1033 O O . LEU A 1 135 ? -23.953 20.234 -7.398 1 49.97 135 LEU A O 1
ATOM 1037 N N . MET A 1 136 ? -25.281 19.422 -9.109 1 43 136 MET A N 1
ATOM 1038 C CA . MET A 1 136 ? -26.234 18.781 -8.188 1 43 136 MET A CA 1
ATOM 1039 C C . MET A 1 136 ? -25.594 17.578 -7.516 1 43 136 MET A C 1
ATOM 1041 O O . MET A 1 136 ? -26.125 17.062 -6.531 1 43 136 MET A O 1
ATOM 1045 N N . THR A 1 137 ? -24.547 17.203 -7.992 1 44.84 137 THR A N 1
ATOM 1046 C CA . THR A 1 137 ? -23.938 15.992 -7.434 1 44.84 137 THR A CA 1
ATOM 1047 C C . THR A 1 137 ? -22.844 16.344 -6.441 1 44.84 137 THR A C 1
ATOM 1049 O O . THR A 1 137 ? -22.109 15.461 -5.98 1 44.84 137 THR A O 1
ATOM 1052 N N . LEU A 1 138 ? -22.703 17.516 -6.199 1 48.38 138 LEU A N 1
ATOM 1053 C CA . LEU A 1 138 ? -21.625 17.953 -5.316 1 48.38 138 LEU A CA 1
ATOM 1054 C C . LEU A 1 138 ? -21.875 17.5 -3.885 1 48.38 138 LEU A C 1
ATOM 1056 O O . LEU A 1 138 ? -22.984 17.656 -3.365 1 48.38 138 LEU A O 1
ATOM 1060 N N . THR A 1 139 ? -21.156 16.594 -3.379 1 46.97 139 THR A N 1
ATOM 1061 C CA . THR A 1 139 ? -21.234 16.188 -1.981 1 46.97 139 THR A CA 1
ATOM 1062 C C . THR A 1 139 ? -20.891 17.344 -1.057 1 46.97 139 THR A C 1
ATOM 1064 O O . THR A 1 139 ? -20.016 18.156 -1.382 1 46.97 139 THR A O 1
ATOM 1067 N N . LEU A 1 140 ? -21.797 17.656 -0.175 1 48.06 140 LEU A N 1
ATOM 1068 C CA . LEU A 1 140 ? -21.578 18.703 0.812 1 48.06 140 LEU A CA 1
ATOM 1069 C C . LEU A 1 140 ? -20.438 18.344 1.753 1 48.06 140 LEU A C 1
ATOM 1071 O O . LEU A 1 140 ? -20.562 17.422 2.553 1 48.06 140 LEU A O 1
ATOM 1075 N N . LYS A 1 141 ? -19.266 18.656 1.373 1 53.81 141 LYS A N 1
ATOM 1076 C CA . LYS A 1 141 ? -18.203 18.562 2.369 1 53.81 141 LYS A CA 1
ATOM 1077 C C . LYS A 1 141 ? -18.453 19.516 3.533 1 53.81 141 LYS A C 1
ATOM 1079 O O . LYS A 1 141 ? -18.734 20.703 3.326 1 53.81 141 LYS A O 1
ATOM 1084 N N . PRO A 1 142 ? -18.578 18.984 4.719 1 54.53 142 PRO A N 1
ATOM 1085 C CA . PRO A 1 142 ? -18.922 19.812 5.883 1 54.53 142 PRO A CA 1
ATOM 1086 C C . PRO A 1 142 ? -18.078 21.078 5.973 1 54.53 142 PRO A C 1
ATOM 1088 O O . PRO A 1 142 ? -18.594 22.141 6.367 1 54.53 142 PRO A O 1
ATOM 1091 N N . ILE A 1 143 ? -16.938 21.016 5.559 1 59.66 143 ILE A N 1
ATOM 1092 C CA . ILE A 1 143 ? -16.078 22.203 5.676 1 59.66 143 ILE A CA 1
ATOM 1093 C C . ILE A 1 143 ? -16.625 23.312 4.781 1 59.66 143 ILE A C 1
ATOM 1095 O O . ILE A 1 143 ? -16.609 24.484 5.16 1 59.66 143 ILE A O 1
ATOM 1099 N N . TRP A 1 144 ? -17.094 22.906 3.684 1 64 144 TRP A N 1
ATOM 1100 C CA . TRP A 1 144 ? -17.609 23.922 2.773 1 64 144 TRP A CA 1
ATOM 1101 C C . TRP A 1 144 ? -18.922 24.484 3.285 1 64 144 TRP A C 1
ATOM 1103 O O . TRP A 1 144 ? -19.203 25.688 3.119 1 64 144 TRP A O 1
ATOM 1113 N N . LEU A 1 145 ? -19.656 23.609 3.926 1 63.66 145 LEU A N 1
ATOM 1114 C CA . LEU A 1 145 ? -20.859 24.109 4.566 1 63.66 145 LEU A CA 1
ATOM 1115 C C . LEU A 1 145 ? -20.531 25.094 5.68 1 63.66 145 LEU A C 1
ATOM 1117 O O . LEU A 1 145 ? -21.203 26.125 5.824 1 63.66 145 LEU A O 1
ATOM 1121 N N . LEU A 1 146 ? -19.5 24.75 6.328 1 65.44 146 LEU A N 1
ATOM 1122 C CA . LEU A 1 146 ? -19.078 25.609 7.422 1 65.44 146 LEU A CA 1
ATOM 1123 C C . LEU A 1 146 ? -18.547 26.938 6.891 1 65.44 146 LEU A C 1
ATOM 112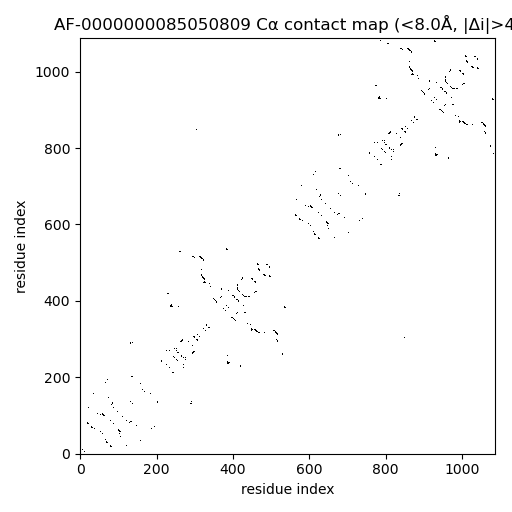5 O O . LEU A 1 146 ? -18.891 28 7.418 1 65.44 146 LEU A O 1
ATOM 1129 N N . VAL A 1 147 ? -17.797 26.859 5.91 1 68.31 147 VAL A N 1
ATOM 1130 C CA . VAL A 1 147 ? -17.25 28.078 5.328 1 68.31 147 VAL A CA 1
ATOM 1131 C C . VAL A 1 147 ? -18.375 28.953 4.781 1 68.31 147 VAL A C 1
ATOM 1133 O O . VAL A 1 147 ? -18.406 30.156 5.031 1 68.31 147 VAL A O 1
ATOM 1136 N N . THR A 1 148 ? -19.25 28.312 4.055 1 71.56 148 THR A N 1
ATOM 1137 C CA . THR A 1 148 ? -20.375 29.047 3.494 1 71.56 148 THR A CA 1
ATOM 1138 C C . THR A 1 148 ? -21.25 29.641 4.605 1 71.56 148 THR A C 1
ATOM 1140 O O . THR A 1 148 ? -21.641 30.797 4.539 1 71.56 148 THR A O 1
ATOM 1143 N N . ALA A 1 149 ? -21.438 28.844 5.621 1 71.69 149 ALA A N 1
ATOM 1144 C CA . ALA A 1 149 ? -22.234 29.312 6.758 1 71.69 149 ALA A CA 1
ATOM 1145 C C . ALA A 1 149 ? -21.547 30.484 7.457 1 71.69 149 ALA A C 1
ATOM 1147 O O . ALA A 1 149 ? -22.188 31.469 7.812 1 71.69 149 ALA A O 1
ATOM 1148 N N . THR A 1 150 ? -20.312 30.328 7.652 1 74.12 150 THR A N 1
ATOM 1149 C CA . THR A 1 150 ? -19.547 31.391 8.305 1 74.12 150 THR A CA 1
ATOM 1150 C C . THR A 1 150 ? -19.625 32.688 7.496 1 74.12 150 THR A C 1
ATOM 1152 O O . THR A 1 150 ? -19.828 33.75 8.055 1 74.12 150 THR A O 1
ATOM 1155 N N . VAL A 1 151 ? -19.469 32.562 6.207 1 75.06 151 VAL A N 1
ATOM 1156 C CA . VAL A 1 151 ? -19.531 33.75 5.348 1 75.06 151 VAL A CA 1
ATOM 1157 C C . VAL A 1 151 ? -20.922 34.375 5.426 1 75.06 151 VAL A C 1
ATOM 1159 O O . VAL A 1 151 ? -21.062 35.594 5.559 1 75.06 151 VAL A O 1
ATOM 1162 N N . LEU A 1 152 ? -21.922 33.562 5.43 1 76.06 152 LEU A N 1
ATOM 1163 C CA . LEU A 1 152 ? -23.297 34.031 5.488 1 76.06 152 LEU A CA 1
ATOM 1164 C C . LEU A 1 152 ? -23.578 34.688 6.832 1 76.06 152 LEU A C 1
ATOM 1166 O O . LEU A 1 152 ? -24.234 35.75 6.891 1 76.06 152 LEU A O 1
ATOM 1170 N N . ILE A 1 153 ? -23.047 34.156 7.832 1 72.69 153 ILE A N 1
ATOM 1171 C CA . ILE A 1 153 ? -23.219 34.719 9.164 1 72.69 153 ILE A CA 1
ATOM 1172 C C . ILE A 1 153 ? -22.469 36.031 9.266 1 72.69 153 ILE A C 1
ATOM 1174 O O . ILE A 1 153 ? -23 37 9.812 1 72.69 153 ILE A O 1
ATOM 1178 N N . LEU A 1 154 ? -21.312 36.094 8.758 1 75.62 154 LEU A N 1
ATOM 1179 C CA . LEU A 1 154 ? -20.531 37.312 8.766 1 75.62 154 LEU A CA 1
ATOM 1180 C C . LEU A 1 154 ? -21.234 38.438 7.996 1 75.62 154 LEU A C 1
ATOM 1182 O O . LEU A 1 154 ? -21.281 39.562 8.445 1 75.62 154 LEU A O 1
ATOM 1186 N N . VAL A 1 155 ? -21.766 38.062 6.875 1 73.5 155 VAL A N 1
ATOM 1187 C CA . VAL A 1 155 ? -22.469 39.062 6.062 1 73.5 155 VAL A CA 1
ATOM 1188 C C . VAL A 1 155 ? -23.734 39.5 6.785 1 73.5 155 VAL A C 1
ATOM 1190 O O . VAL A 1 155 ? -24.047 40.688 6.801 1 73.5 155 VAL A O 1
ATOM 1193 N N . ALA A 1 156 ? -24.391 38.594 7.395 1 71.25 156 ALA A N 1
ATOM 1194 C CA . ALA A 1 156 ? -25.594 38.906 8.148 1 71.25 156 ALA A CA 1
ATOM 1195 C C . ALA A 1 156 ? -25.281 39.812 9.336 1 71.25 156 ALA A C 1
ATOM 1197 O O . ALA A 1 156 ? -25.969 40.812 9.578 1 71.25 156 ALA A O 1
ATOM 1198 N N . THR A 1 157 ? -24.266 39.531 10.07 1 69.38 157 THR A N 1
ATOM 1199 C CA . THR A 1 157 ? -23.875 40.312 11.234 1 69.38 157 THR A CA 1
ATOM 1200 C C . THR A 1 157 ? -23.406 41.688 10.82 1 69.38 157 THR A C 1
ATOM 1202 O O . THR A 1 157 ? -23.719 42.688 11.484 1 69.38 157 THR A O 1
ATOM 1205 N N . ALA A 1 158 ? -22.656 41.719 9.766 1 70.38 158 ALA A N 1
ATOM 1206 C CA . ALA A 1 158 ? -22.219 43.031 9.242 1 70.38 158 ALA A CA 1
ATOM 1207 C C . ALA A 1 158 ? -23.422 43.875 8.836 1 70.38 158 ALA A C 1
ATOM 1209 O O . ALA A 1 158 ? -23.438 45.094 9.07 1 70.38 158 ALA A O 1
ATOM 1210 N N . GLY A 1 159 ? -24.328 43.281 8.188 1 65.94 159 GLY A N 1
ATOM 1211 C CA . GLY A 1 159 ? -25.547 44 7.836 1 65.94 159 GLY A CA 1
ATOM 1212 C C . GLY A 1 159 ? -26.297 44.531 9.039 1 65.94 159 GLY A C 1
ATOM 1213 O O . GLY A 1 159 ? -26.75 45.656 9.039 1 65.94 159 GLY A O 1
ATOM 1214 N N . PHE A 1 160 ? -26.375 43.75 10.062 1 65.5 160 PHE A N 1
ATOM 1215 C CA . PHE A 1 160 ? -27.031 44.156 11.297 1 65.5 160 PHE A CA 1
ATOM 1216 C C . PHE A 1 160 ? -26.281 45.344 11.93 1 65.5 160 PHE A C 1
ATOM 1218 O O . PHE A 1 160 ? -26.906 46.281 12.406 1 65.5 160 PHE A O 1
ATOM 1225 N N . TYR A 1 161 ? -25.047 45.281 11.961 1 63.56 161 TYR A N 1
ATOM 1226 C CA . TYR A 1 161 ? -24.203 46.344 12.531 1 63.56 161 TYR A CA 1
ATOM 1227 C C . TYR A 1 161 ? -24.344 47.625 11.75 1 63.56 161 TYR A C 1
ATOM 1229 O O . TYR A 1 161 ? -24.422 48.719 12.336 1 63.56 161 TYR A O 1
ATOM 1237 N N . PHE A 1 162 ? -24.344 47.531 10.469 1 62.28 162 PHE A N 1
ATOM 1238 C CA . PHE A 1 162 ? -24.469 48.688 9.625 1 62.28 162 PHE A CA 1
ATOM 1239 C C . PHE A 1 162 ? -25.844 49.344 9.781 1 62.28 162 PHE A C 1
ATOM 1241 O O . PHE A 1 162 ? -25.969 50.562 9.789 1 62.28 162 PHE A O 1
ATOM 1248 N N . TYR A 1 163 ? -26.734 48.594 10.008 1 60.59 163 TYR A N 1
ATOM 1249 C CA . TYR A 1 163 ? -28.078 49.094 10.172 1 60.59 163 TYR A CA 1
ATOM 1250 C C . TYR A 1 163 ? -28.281 49.688 11.555 1 60.59 163 TYR A C 1
ATOM 1252 O O . TYR A 1 163 ? -29 50.688 11.719 1 60.59 163 TYR A O 1
ATOM 1260 N N . GLU A 1 164 ? -27.734 49.281 12.562 1 57.91 164 GLU A N 1
ATOM 1261 C CA . GLU A 1 164 ? -27.844 49.812 13.922 1 57.91 164 GLU A CA 1
ATOM 1262 C C . GLU A 1 164 ? -27.078 51.125 14.055 1 57.91 164 GLU A C 1
ATOM 1264 O O . GLU A 1 164 ? -27.5 52.031 14.789 1 57.91 164 GLU A O 1
ATOM 1269 N N . ARG A 1 165 ? -26.031 51.406 13.633 1 52.97 165 ARG A N 1
ATOM 1270 C CA . ARG A 1 165 ? -25.219 52.625 13.805 1 52.97 165 ARG A CA 1
ATOM 1271 C C . ARG A 1 165 ? -25.766 53.781 12.969 1 52.97 165 ARG A C 1
ATOM 1273 O O . ARG A 1 165 ? -25.359 54.906 13.133 1 52.97 165 ARG A O 1
ATOM 1280 N N . THR A 1 166 ? -26.531 53.625 12.102 1 50.41 166 THR A N 1
ATOM 1281 C CA . THR A 1 166 ? -27.125 54.75 11.406 1 50.41 166 THR A CA 1
ATOM 1282 C C . THR A 1 166 ? -28.172 55.438 12.273 1 50.41 166 THR A C 1
ATOM 1284 O O . THR A 1 166 ? -29.078 54.812 12.781 1 50.41 166 THR A O 1
ATOM 1287 N N . PRO A 1 167 ? -27.797 56.719 13.031 1 47.41 167 PRO A N 1
ATOM 1288 C CA . PRO A 1 167 ? -28.609 57.469 13.984 1 47.41 167 PRO A CA 1
ATOM 1289 C C . PRO A 1 167 ? -30.109 57.312 13.742 1 47.41 167 PRO A C 1
ATOM 1291 O O . PRO A 1 167 ? -30.906 57.406 14.68 1 47.41 167 PRO A O 1
ATOM 1294 N N . TYR A 1 168 ? -30.656 57.656 12.562 1 41.53 168 TYR A N 1
ATOM 1295 C CA . TYR A 1 168 ? -32.094 57.719 12.258 1 41.53 168 TYR A CA 1
ATOM 1296 C C . TYR A 1 168 ? -32.75 56.375 12.469 1 41.53 168 TYR A C 1
ATOM 1298 O O . TYR A 1 168 ? -33.906 56.156 12.062 1 41.53 168 TYR A O 1
ATOM 1306 N N . ALA A 1 169 ? -32.125 55.531 13.117 1 40.62 169 ALA A N 1
ATOM 1307 C CA . ALA A 1 169 ? -32.594 54.156 13.234 1 40.62 169 ALA A CA 1
ATOM 1308 C C . ALA A 1 169 ? -33.781 54.062 14.203 1 40.62 169 ALA A C 1
ATOM 1310 O O . ALA A 1 169 ? -34.688 53.25 14.008 1 40.62 169 ALA A O 1
ATOM 1311 N N . HIS A 1 170 ? -33.844 54.812 15.312 1 38.62 170 HIS A N 1
ATOM 1312 C CA . HIS A 1 170 ? -34.938 54.812 16.25 1 38.62 170 HIS A CA 1
ATOM 1313 C C . HIS A 1 170 ? -36.188 55.406 15.633 1 38.62 170 HIS A C 1
ATOM 1315 O O . HIS A 1 170 ? -37.281 54.875 15.828 1 38.62 170 HIS A O 1
ATOM 1321 N N . GLU A 1 171 ? -36.188 56.844 15.281 1 38.22 171 GLU A N 1
ATOM 1322 C CA . GLU A 1 171 ? -37.375 57.5 14.727 1 38.22 171 GLU A CA 1
ATOM 1323 C C . GLU A 1 171 ? -37.781 56.844 13.414 1 38.22 171 GLU A C 1
ATOM 1325 O O . GLU A 1 171 ? -38.969 56.875 13.039 1 38.22 171 GLU A O 1
ATOM 1330 N N . LEU A 1 172 ? -36.875 56.469 12.664 1 34 172 LEU A N 1
ATOM 1331 C CA . LEU A 1 172 ? -37.094 55.906 11.344 1 34 172 LEU A CA 1
ATOM 1332 C C . LEU A 1 172 ? -37.656 54.5 11.461 1 34 172 LEU A C 1
ATOM 1334 O O . LEU A 1 172 ? -38.094 53.906 10.469 1 34 172 LEU A O 1
ATOM 1338 N N . TRP A 1 173 ? -37.625 53.875 12.523 1 33.38 173 TRP A N 1
ATOM 1339 C CA . TRP A 1 173 ? -38.375 52.656 12.797 1 33.38 173 TRP A CA 1
ATOM 1340 C C . TRP A 1 173 ? -39.875 52.875 12.578 1 33.38 173 TRP A C 1
ATOM 1342 O O . TRP A 1 173 ? -40.625 51.906 12.352 1 33.38 173 TRP A O 1
ATOM 1352 N N . GLN A 1 174 ? -40.406 54 12.992 1 33.59 174 GLN A N 1
ATOM 1353 C CA . GLN A 1 174 ? -41.844 54.219 12.961 1 33.59 174 GLN A CA 1
ATOM 1354 C C . GLN A 1 174 ? -42.344 54.438 11.531 1 33.59 174 GLN A C 1
ATOM 1356 O O . GLN A 1 174 ? -43.5 54.219 11.227 1 33.59 174 GLN A O 1
ATOM 1361 N N . ARG A 1 175 ? -41.812 55.438 10.672 1 35.19 175 ARG A N 1
ATOM 1362 C CA . ARG A 1 175 ? -42.5 55.75 9.422 1 35.19 175 ARG A CA 1
ATOM 1363 C C . ARG A 1 175 ? -42.219 54.688 8.367 1 35.19 175 ARG A C 1
ATOM 1365 O O . ARG A 1 175 ? -41.188 54.031 8.414 1 35.19 175 ARG A O 1
ATOM 1372 N N . PHE A 1 176 ? -43.094 54.375 7.227 1 33.84 176 PHE A N 1
ATOM 1373 C CA . PHE A 1 176 ? -43.344 53.344 6.238 1 33.84 176 PHE A CA 1
ATOM 1374 C C . PHE A 1 176 ? -42.094 53.031 5.438 1 33.84 176 PHE A C 1
ATOM 1376 O O . PHE A 1 176 ? -41.812 51.875 5.102 1 33.84 176 PHE A O 1
ATOM 1383 N N . ALA A 1 177 ? -41.219 54 4.793 1 35.62 177 ALA A N 1
ATOM 1384 C CA . ALA A 1 177 ? -40.312 53.906 3.662 1 35.62 177 ALA A CA 1
ATOM 1385 C C . ALA A 1 177 ? -39 53.281 4.082 1 35.62 177 ALA A C 1
ATOM 1387 O O . ALA A 1 177 ? -38.25 52.75 3.246 1 35.62 177 ALA A O 1
ATOM 1388 N N . TYR A 1 178 ? -38.156 53.438 5.047 1 40.69 178 TYR A N 1
ATOM 1389 C CA . TYR A 1 178 ? -37.094 52.844 5.82 1 40.69 178 TYR A CA 1
ATOM 1390 C C . TYR A 1 178 ? -37.406 51.406 6.234 1 40.69 178 TYR A C 1
ATOM 1392 O O . TYR A 1 178 ? -36.531 50.594 6.406 1 40.69 178 TYR A O 1
ATOM 1400 N N . GLU A 1 179 ? -38.531 50.938 6.645 1 45.81 179 GLU A N 1
ATOM 1401 C CA . GLU A 1 179 ? -39.188 49.625 6.773 1 45.81 179 GLU A CA 1
ATOM 1402 C C . GLU A 1 179 ? -38.812 48.719 5.613 1 45.81 179 GLU A C 1
ATOM 1404 O O . GLU A 1 179 ? -38.656 47.5 5.793 1 45.81 179 GLU A O 1
ATOM 1409 N N . ALA A 1 180 ? -38.594 49.375 4.633 1 52.03 180 ALA A N 1
ATOM 1410 C CA . ALA A 1 180 ? -38.344 48.625 3.416 1 52.03 180 ALA A CA 1
ATOM 1411 C C . ALA A 1 180 ? -36.969 48 3.412 1 52.03 180 ALA A C 1
ATOM 1413 O O . ALA A 1 180 ? -36.75 46.875 2.988 1 52.03 180 ALA A O 1
ATOM 1414 N N . SER A 1 181 ? -35.969 48.906 3.926 1 53 181 SER A N 1
ATOM 1415 C CA . SER A 1 181 ? -34.625 48.375 3.863 1 53 181 SER A CA 1
ATOM 1416 C C . SER A 1 181 ? -34.438 47.25 4.871 1 53 181 SER A C 1
ATOM 1418 O O . SER A 1 181 ? -33.781 46.219 4.57 1 53 181 SER A O 1
ATOM 1420 N N . VAL A 1 182 ? -34.844 47.562 6.234 1 51.94 182 VAL A N 1
ATOM 1421 C CA . VAL A 1 182 ? -34.75 46.5 7.227 1 51.94 182 VAL A CA 1
ATOM 1422 C C . VAL A 1 182 ? -35.5 45.25 6.746 1 51.94 182 VAL A C 1
ATOM 1424 O O . VAL A 1 182 ? -35.062 44.125 6.891 1 51.94 182 VAL A O 1
ATOM 1427 N N . SER A 1 183 ? -36.688 45.562 6.25 1 58.41 183 SER A N 1
ATOM 1428 C CA . SER A 1 183 ? -37.5 44.469 5.68 1 58.41 183 SER A CA 1
ATOM 1429 C C . SER A 1 183 ? -36.75 43.781 4.555 1 58.41 183 SER A C 1
ATOM 1431 O O . SER A 1 183 ? -36.781 42.531 4.453 1 58.41 183 SER A O 1
ATOM 1433 N N . ARG A 1 184 ? -35.969 44.625 3.887 1 59.34 184 ARG A N 1
ATOM 1434 C CA . ARG A 1 184 ? -35.219 44 2.803 1 59.34 184 ARG A CA 1
ATOM 1435 C C . ARG A 1 184 ? -34.094 43.156 3.348 1 59.34 184 ARG A C 1
ATOM 1437 O O . ARG A 1 184 ? -33.781 42.094 2.805 1 59.34 184 ARG A O 1
ATOM 1444 N N . PHE A 1 185 ? -33.562 43.625 4.395 1 60.47 185 PHE A N 1
ATOM 1445 C CA . PHE A 1 185 ? -32.5 42.844 4.996 1 60.47 185 PHE A CA 1
ATOM 1446 C C . PHE A 1 185 ? -33.031 41.531 5.535 1 60.47 185 PHE A C 1
ATOM 1448 O O . PHE A 1 185 ? -32.438 40.469 5.266 1 60.47 185 PHE A O 1
ATOM 1455 N N . LEU A 1 186 ? -34.062 41.594 6.297 1 58.34 186 LEU A N 1
ATOM 1456 C CA . LEU A 1 186 ? -34.656 40.375 6.836 1 58.34 186 LEU A CA 1
ATOM 1457 C C . LEU A 1 186 ? -35.125 39.469 5.711 1 58.34 186 LEU A C 1
ATOM 1459 O O . LEU A 1 186 ? -34.969 38.25 5.789 1 58.34 186 LEU A O 1
ATOM 1463 N N . ARG A 1 187 ? -35.688 40.031 4.734 1 60.41 187 ARG A N 1
ATOM 1464 C CA . ARG A 1 187 ? -36.062 39.25 3.57 1 60.41 187 ARG A CA 1
ATOM 1465 C C . ARG A 1 187 ? -34.844 38.625 2.889 1 60.41 187 ARG A C 1
ATOM 1467 O O . ARG A 1 187 ? -34.906 37.5 2.42 1 60.41 187 ARG A O 1
ATOM 1474 N N . GLY A 1 188 ? -33.844 39.406 2.84 1 63.5 188 GLY A N 1
ATOM 1475 C CA . GLY A 1 188 ? -32.594 38.875 2.289 1 63.5 188 GLY A CA 1
ATOM 1476 C C . GLY A 1 188 ? -32.094 37.656 3.049 1 63.5 188 GLY A C 1
ATOM 1477 O O . GLY A 1 188 ? -31.672 36.656 2.441 1 63.5 188 GLY A O 1
ATOM 1478 N N . LEU A 1 189 ? -32.219 37.719 4.336 1 62.34 189 LEU A N 1
ATOM 1479 C CA . LEU A 1 189 ? -31.797 36.562 5.152 1 62.34 189 LEU A CA 1
ATOM 1480 C C . LEU A 1 189 ? -32.688 35.344 4.891 1 62.34 189 LEU A C 1
ATOM 1482 O O . LEU A 1 189 ? -32.219 34.219 4.855 1 62.34 189 LEU A O 1
ATOM 1486 N N . VAL A 1 190 ? -33.844 35.625 4.699 1 59.69 190 VAL A N 1
ATOM 1487 C CA . VAL A 1 190 ? -34.781 34.562 4.379 1 59.69 190 VAL A CA 1
ATOM 1488 C C . VAL A 1 190 ? -34.438 33.969 3.02 1 59.69 190 VAL A C 1
ATOM 1490 O O . VAL A 1 190 ? -34.469 32.75 2.852 1 59.69 190 VAL A O 1
ATOM 1493 N N . VAL A 1 191 ? -34.156 34.812 2.102 1 64.69 191 VAL A N 1
ATOM 1494 C CA . VAL A 1 191 ? -33.781 34.344 0.767 1 64.69 191 VAL A CA 1
ATOM 1495 C C . VAL A 1 191 ? -32.5 33.5 0.839 1 64.69 191 VAL A C 1
ATOM 1497 O O . VAL A 1 191 ? -32.375 32.469 0.171 1 64.69 191 VAL A O 1
ATOM 1500 N N . ILE A 1 192 ? -31.641 33.938 1.652 1 64.69 192 ILE A N 1
ATOM 1501 C CA . ILE A 1 192 ? -30.422 33.188 1.855 1 64.69 192 ILE A CA 1
ATOM 1502 C C . ILE A 1 192 ? -30.766 31.797 2.404 1 64.69 192 ILE A C 1
ATOM 1504 O O . ILE A 1 192 ? -30.312 30.781 1.883 1 64.69 192 ILE A O 1
ATOM 1508 N N . ALA A 1 193 ? -31.594 31.734 3.348 1 61.16 193 ALA A N 1
ATOM 1509 C CA . ALA A 1 193 ? -31.984 30.469 3.975 1 61.16 193 ALA A CA 1
ATOM 1510 C C . ALA A 1 193 ? -32.688 29.562 2.975 1 61.16 193 ALA A C 1
ATOM 1512 O O . ALA A 1 193 ? -32.406 28.359 2.918 1 61.16 193 ALA A O 1
ATOM 1513 N N . ILE A 1 194 ? -33.531 30.125 2.17 1 60.38 194 ILE A N 1
ATOM 1514 C CA . ILE A 1 194 ? -34.281 29.344 1.191 1 60.38 194 ILE A CA 1
ATOM 1515 C C . ILE A 1 194 ? -33.344 28.828 0.109 1 60.38 194 ILE A C 1
ATOM 1517 O O . ILE A 1 194 ? -33.438 27.672 -0.297 1 60.38 194 ILE A O 1
ATOM 1521 N N . THR A 1 195 ? -32.5 29.641 -0.294 1 62.09 195 THR A N 1
ATOM 1522 C CA . THR A 1 195 ? -31.594 29.25 -1.352 1 62.09 195 THR A CA 1
ATOM 1523 C C . THR A 1 195 ? -30.672 28.125 -0.873 1 62.09 195 THR A C 1
ATOM 1525 O O . THR A 1 195 ? -30.438 27.156 -1.596 1 62.09 195 THR A O 1
ATOM 1528 N N . VAL A 1 196 ? -30.219 28.25 0.272 1 62.62 196 VAL A N 1
ATOM 1529 C CA . VAL A 1 196 ? -29.375 27.203 0.858 1 62.62 196 VAL A CA 1
ATOM 1530 C C . VAL A 1 196 ? -30.188 25.922 1.009 1 62.62 196 VAL A C 1
ATOM 1532 O O . VAL A 1 196 ? -29.688 24.828 0.705 1 62.62 196 VAL A O 1
ATOM 1535 N N . ALA A 1 197 ? -31.359 26.031 1.39 1 57.47 197 ALA A N 1
ATOM 1536 C CA . ALA A 1 197 ? -32.25 24.875 1.551 1 57.47 197 ALA A CA 1
ATOM 1537 C C . ALA A 1 197 ? -32.531 24.203 0.208 1 57.47 197 ALA A C 1
ATOM 1539 O O . ALA A 1 197 ? -32.5 22.969 0.105 1 57.47 197 ALA A O 1
ATOM 1540 N N . LEU A 1 198 ? -32.812 24.969 -0.81 1 56.59 198 LEU A N 1
ATOM 1541 C CA . LEU A 1 198 ? -33.094 24.438 -2.133 1 56.59 198 LEU A CA 1
ATOM 1542 C C . LEU A 1 198 ? -31.859 23.734 -2.715 1 56.59 198 LEU A C 1
ATOM 1544 O O . LEU A 1 198 ? -31.984 22.688 -3.344 1 56.59 198 LEU A O 1
ATOM 1548 N N . PHE A 1 199 ? -30.812 24.328 -2.549 1 56.81 199 PHE A N 1
ATOM 1549 C CA . PHE A 1 199 ? -29.578 23.719 -3.012 1 56.81 199 PHE A CA 1
ATOM 1550 C C . PHE A 1 199 ? -29.312 22.406 -2.281 1 56.81 199 PHE A C 1
ATOM 1552 O O . PHE A 1 199 ? -28.906 21.422 -2.896 1 56.81 199 PHE A O 1
ATOM 1559 N N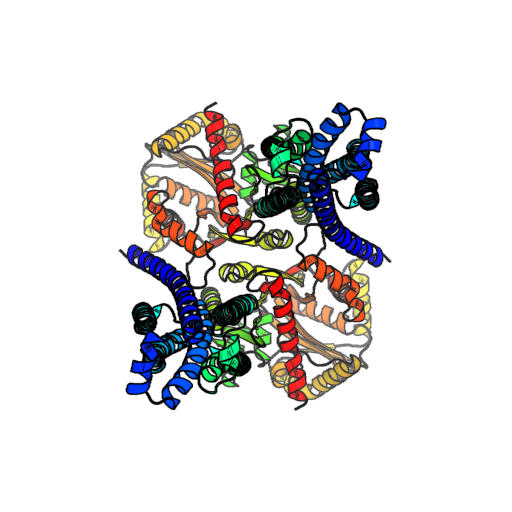 . ALA A 1 200 ? -29.5 22.453 -1.031 1 51.88 200 ALA A N 1
ATOM 1560 C CA . ALA A 1 200 ? -29.375 21.219 -0.244 1 51.88 200 ALA A CA 1
ATOM 1561 C C . ALA A 1 200 ? -30.328 20.141 -0.747 1 51.88 200 ALA A C 1
ATOM 1563 O O . ALA A 1 200 ? -29.953 18.969 -0.851 1 51.88 200 ALA A O 1
ATOM 1564 N N . LEU A 1 201 ? -31.469 20.547 -1.033 1 47.62 201 LEU A N 1
ATOM 1565 C CA . LEU A 1 201 ? -32.469 19.609 -1.557 1 47.62 201 LEU A CA 1
ATOM 1566 C C . LEU A 1 201 ? -32.062 19.094 -2.926 1 47.62 201 LEU A C 1
ATOM 1568 O O . LEU A 1 201 ? -32.219 17.906 -3.211 1 47.62 201 LEU A O 1
ATOM 1572 N N . TYR A 1 202 ? -31.703 19.906 -3.734 1 47.12 202 TYR A N 1
ATOM 1573 C CA . TYR A 1 202 ? -31.281 19.516 -5.078 1 47.12 202 TYR A CA 1
ATOM 1574 C C . TYR A 1 202 ? -30.125 18.531 -5.023 1 47.12 202 TYR A C 1
ATOM 1576 O O . TYR A 1 202 ? -30.094 17.547 -5.773 1 47.12 202 TYR A O 1
ATOM 1584 N N . ARG A 1 203 ? -29.172 18.891 -4.312 1 46.47 203 ARG A N 1
ATOM 1585 C CA . ARG A 1 203 ? -28.031 17.984 -4.121 1 46.47 203 ARG A CA 1
ATOM 1586 C C . ARG A 1 203 ? -28.5 16.609 -3.682 1 46.47 203 ARG A C 1
ATOM 1588 O O . ARG A 1 203 ? -27.938 15.594 -4.102 1 46.47 203 ARG A O 1
ATOM 1595 N N . LEU A 1 204 ? -29.297 16.688 -2.781 1 42.62 204 LEU A N 1
ATOM 1596 C CA . LEU A 1 204 ? -29.859 15.438 -2.279 1 42.62 204 LEU A CA 1
ATOM 1597 C C . LEU A 1 204 ? -30.516 14.648 -3.402 1 42.62 204 LEU A C 1
ATOM 1599 O O . LEU A 1 204 ? -30.406 13.422 -3.459 1 42.62 204 LEU A O 1
ATOM 1603 N N . PHE A 1 205 ? -31.234 15.367 -4.164 1 39.03 205 PHE A N 1
ATOM 1604 C CA . PHE A 1 205 ? -32 14.648 -5.176 1 39.03 205 PHE A CA 1
ATOM 1605 C C . PHE A 1 205 ? -31.172 14.398 -6.418 1 39.03 205 PHE A C 1
ATOM 1607 O O . PHE A 1 205 ? -31.453 13.484 -7.195 1 39.03 205 PHE A O 1
ATOM 1614 N N . GLY A 1 206 ? -30.453 15.25 -6.91 1 40.91 206 GLY A N 1
ATOM 1615 C CA . GLY A 1 206 ? -29.672 15.07 -8.125 1 40.91 206 GLY A CA 1
ATOM 1616 C C . GLY A 1 206 ? -28.656 13.953 -8.023 1 40.91 206 GLY A C 1
ATOM 1617 O O . GLY A 1 206 ? -28 13.617 -9.008 1 40.91 206 GLY A O 1
ATOM 1618 N N . LEU A 1 207 ? -28.109 13.742 -7.031 1 40.66 207 LEU A N 1
ATOM 1619 C CA . LEU A 1 207 ? -27.125 12.68 -6.891 1 40.66 207 LEU A CA 1
ATOM 1620 C C . LEU A 1 207 ? -27.656 11.359 -7.434 1 40.66 207 LEU A C 1
ATOM 1622 O O . LEU A 1 207 ? -27.016 10.312 -7.289 1 40.66 207 LEU A O 1
ATOM 1626 N N . ALA A 1 208 ? -28.922 11.32 -7.684 1 38.69 208 ALA A N 1
ATOM 1627 C CA . ALA A 1 208 ? -29.297 9.977 -8.125 1 38.69 208 ALA A CA 1
ATOM 1628 C C . ALA A 1 208 ? -28.625 9.633 -9.453 1 38.69 208 ALA A C 1
ATOM 1630 O O . ALA A 1 208 ? -29.109 10.008 -10.523 1 38.69 208 ALA A O 1
ATOM 1631 N N . ARG A 1 209 ? -27.406 9.914 -9.609 1 43.66 209 ARG A N 1
ATOM 1632 C CA . ARG A 1 209 ? -26.609 9.586 -10.789 1 43.66 209 ARG A CA 1
ATOM 1633 C C . ARG A 1 209 ? -26.906 8.164 -11.258 1 43.66 209 ARG A C 1
ATOM 1635 O O . ARG A 1 209 ? -27.062 7.254 -10.445 1 43.66 209 ARG A O 1
ATOM 1642 N N . ALA A 1 210 ? -27.266 8.031 -12.5 1 45.34 210 ALA A N 1
ATOM 1643 C CA . ALA A 1 210 ? -27.578 6.828 -13.266 1 45.34 210 ALA A CA 1
ATOM 1644 C C . ALA A 1 210 ? -26.469 5.789 -13.148 1 45.34 210 ALA A C 1
ATOM 1646 O O . ALA A 1 210 ? -25.328 6.055 -13.523 1 45.34 210 ALA A O 1
ATOM 1647 N N . ALA A 1 211 ? -26.484 4.98 -12.266 1 56.41 211 ALA A N 1
ATOM 1648 C CA . ALA A 1 211 ? -25.656 3.777 -12.289 1 56.41 211 ALA A CA 1
ATOM 1649 C C . ALA A 1 211 ? -25.734 3.088 -13.648 1 56.41 211 ALA A C 1
ATOM 1651 O O . ALA A 1 211 ? -26.797 3.074 -14.289 1 56.41 211 ALA A O 1
ATOM 1652 N N . PRO A 1 212 ? -24.516 2.844 -14.281 1 60.09 212 PRO A N 1
ATOM 1653 C CA . PRO A 1 212 ? -24.547 2.07 -15.523 1 60.09 212 PRO A CA 1
ATOM 1654 C C . PRO A 1 212 ? -25.453 0.843 -15.438 1 60.09 212 PRO A C 1
ATOM 1656 O O . PRO A 1 212 ? -25.828 0.428 -14.336 1 60.09 212 PRO A O 1
ATOM 1659 N N . ASP A 1 213 ? -25.969 0.375 -16.578 1 65.69 213 ASP A N 1
ATOM 1660 C CA . ASP A 1 213 ? -26.859 -0.781 -16.672 1 65.69 213 ASP A CA 1
ATOM 1661 C C . ASP A 1 213 ? -26.156 -2.057 -16.219 1 65.69 213 ASP A C 1
ATOM 1663 O O . ASP A 1 213 ? -24.922 -2.156 -16.297 1 65.69 213 ASP A O 1
ATOM 1667 N N . LEU A 1 214 ? -26.906 -2.951 -15.648 1 78.5 214 LEU A N 1
ATOM 1668 C CA . LEU A 1 214 ? -26.438 -4.301 -15.344 1 78.5 214 LEU A CA 1
ATOM 1669 C C . LEU A 1 214 ? -26.25 -5.109 -16.625 1 78.5 214 LEU A C 1
ATOM 1671 O O . LEU A 1 214 ? -26.812 -4.773 -17.672 1 78.5 214 LEU A O 1
ATOM 1675 N N . PRO A 1 215 ? -25.438 -6.109 -16.562 1 81.75 215 PRO A N 1
ATOM 1676 C CA . PRO A 1 215 ? -25.172 -6.906 -17.766 1 81.75 215 PRO A CA 1
ATOM 1677 C C . PRO A 1 215 ? -26.406 -7.66 -18.266 1 81.75 215 PRO A C 1
ATOM 1679 O O . PRO A 1 215 ? -27.203 -8.133 -17.453 1 81.75 215 PRO A O 1
ATOM 1682 N N . ASP A 1 216 ? -26.578 -7.723 -19.594 1 78.44 216 ASP A N 1
ATOM 1683 C CA . ASP A 1 216 ? -27.672 -8.484 -20.219 1 78.44 216 ASP A CA 1
ATOM 1684 C C . ASP A 1 216 ? -27.188 -9.883 -20.609 1 78.44 216 ASP A C 1
ATOM 1686 O O . ASP A 1 216 ? -26.078 -10.289 -20.281 1 78.44 216 ASP A O 1
ATOM 1690 N N . ASP A 1 217 ? -28.094 -10.703 -21.219 1 77.5 217 ASP A N 1
ATOM 1691 C CA . ASP A 1 217 ? -27.812 -12.102 -21.547 1 77.5 217 ASP A CA 1
ATOM 1692 C C . ASP A 1 217 ? -26.625 -12.211 -22.5 1 77.5 217 ASP A C 1
ATOM 1694 O O . ASP A 1 217 ? -25.812 -13.125 -22.375 1 77.5 217 ASP A O 1
ATOM 1698 N N . GLU A 1 218 ? -26.516 -11.289 -23.453 1 75.12 218 GLU A N 1
ATOM 1699 C CA . GLU A 1 218 ? -25.375 -11.297 -24.359 1 75.12 218 GLU A CA 1
ATOM 1700 C C . GLU A 1 218 ? -24.062 -11.008 -23.625 1 75.12 218 GLU A C 1
ATOM 1702 O O . GLU A 1 218 ? -23.031 -11.609 -23.922 1 75.12 218 GLU A O 1
ATOM 1707 N N . ASP A 1 219 ? -24.203 -10.164 -22.656 1 82.31 219 ASP A N 1
ATOM 1708 C CA . ASP A 1 219 ? -23.031 -9.836 -21.828 1 82.31 219 ASP A CA 1
ATOM 1709 C C . ASP A 1 219 ? -22.562 -11.055 -21.047 1 82.31 219 ASP A C 1
ATOM 1711 O O . ASP A 1 219 ? -21.344 -11.258 -20.875 1 82.31 219 ASP A O 1
ATOM 1715 N N . MET A 1 220 ? -23.531 -11.898 -20.719 1 87 220 MET A N 1
ATOM 1716 C CA . MET A 1 220 ? -23.188 -13.023 -19.844 1 87 220 MET A CA 1
ATOM 1717 C C . MET A 1 220 ? -22.328 -14.039 -20.594 1 87 220 MET A C 1
ATOM 1719 O O . MET A 1 220 ? -21.422 -14.633 -20.016 1 87 220 MET A O 1
ATOM 1723 N N . GLU A 1 221 ? -22.625 -14.234 -21.812 1 84.94 221 GLU A N 1
ATOM 1724 C CA . GLU A 1 221 ? -21.828 -15.164 -22.609 1 84.94 221 GLU A CA 1
ATOM 1725 C C . GLU A 1 221 ? -20.406 -14.648 -22.781 1 84.94 221 GLU A C 1
ATOM 1727 O O . GLU A 1 221 ? -19.438 -15.422 -22.672 1 84.94 221 GLU A O 1
ATOM 1732 N N . ASP A 1 222 ? -20.297 -13.383 -23.062 1 90.06 222 ASP A N 1
ATOM 1733 C CA . ASP A 1 222 ? -18.984 -12.766 -23.203 1 90.06 222 ASP A CA 1
ATOM 1734 C C . ASP A 1 222 ? -18.219 -12.82 -21.875 1 90.06 222 ASP A C 1
ATOM 1736 O O . ASP A 1 222 ? -17 -13.086 -21.875 1 90.06 222 ASP A O 1
ATOM 1740 N N . LEU A 1 223 ? -18.953 -12.555 -20.828 1 93.56 223 LEU A N 1
ATOM 1741 C CA . LEU A 1 223 ? -18.328 -12.602 -19.516 1 93.56 223 LEU A CA 1
ATOM 1742 C C . LEU A 1 223 ? -17.781 -13.992 -19.219 1 93.56 223 LEU A C 1
ATOM 1744 O O . LEU A 1 223 ? -16.672 -14.133 -18.688 1 93.56 223 LEU A O 1
ATOM 1748 N N . ARG A 1 224 ? -18.594 -14.984 -19.531 1 91.75 224 ARG A N 1
ATOM 1749 C CA . ARG A 1 224 ? -18.172 -16.359 -19.297 1 91.75 224 ARG A CA 1
ATOM 1750 C C . ARG A 1 224 ? -16.875 -16.688 -20.047 1 91.75 224 ARG A C 1
ATOM 1752 O O . ARG A 1 224 ? -16.016 -17.375 -19.516 1 91.75 224 ARG A O 1
ATOM 1759 N N . GLY A 1 225 ? -16.75 -16.203 -21.219 1 91.19 225 GLY A N 1
ATOM 1760 C CA . GLY A 1 225 ? -15.539 -16.406 -22.016 1 91.19 225 GLY A CA 1
ATOM 1761 C C . GLY A 1 225 ? -14.297 -15.812 -21.359 1 91.19 225 GLY A C 1
ATOM 1762 O O . GLY A 1 225 ? -13.25 -16.453 -21.328 1 91.19 225 GLY A O 1
ATOM 1763 N N . VAL A 1 226 ? -14.391 -14.633 -20.812 1 94.19 226 VAL A N 1
ATOM 1764 C CA . VAL A 1 226 ? -13.258 -13.953 -20.203 1 94.19 226 VAL A CA 1
ATOM 1765 C C . VAL A 1 226 ? -12.953 -14.578 -18.844 1 94.19 226 VAL A C 1
ATOM 1767 O O . VAL A 1 226 ? -11.789 -14.766 -18.484 1 94.19 226 VAL A O 1
ATOM 1770 N N . VAL A 1 227 ? -14 -14.938 -18.125 1 94.69 227 VAL A N 1
ATOM 1771 C CA . VAL A 1 227 ? -13.875 -15.5 -16.781 1 94.69 227 VAL A CA 1
ATOM 1772 C C . VAL A 1 227 ? -13.164 -16.844 -16.844 1 94.69 227 VAL A C 1
ATOM 1774 O O . VAL A 1 227 ? -12.359 -17.172 -15.969 1 94.69 227 VAL A O 1
ATOM 1777 N N . SER A 1 228 ? -13.438 -17.578 -17.875 1 90.62 228 SER A N 1
ATOM 1778 C CA . SER A 1 228 ? -12.844 -18.906 -18.016 1 90.62 228 SER A CA 1
ATOM 1779 C C . SER A 1 228 ? -11.336 -18.812 -18.219 1 90.62 228 SER A C 1
ATOM 1781 O O . SER A 1 228 ? -10.609 -19.797 -17.969 1 90.62 228 SER A O 1
ATOM 1783 N N . LEU A 1 229 ? -10.875 -17.609 -18.531 1 90.94 229 LEU A N 1
ATOM 1784 C CA . LEU A 1 229 ? -9.453 -17.406 -18.781 1 90.94 229 LEU A CA 1
ATOM 1785 C C . LEU A 1 229 ? -8.805 -16.656 -17.625 1 90.94 229 LEU A C 1
ATOM 1787 O O . LEU A 1 229 ? -7.613 -16.344 -17.672 1 90.94 229 LEU A O 1
ATOM 1791 N N . ALA A 1 230 ? -9.562 -16.438 -16.641 1 92.06 230 ALA A N 1
ATOM 1792 C CA . ALA A 1 230 ? -9.062 -15.625 -15.531 1 92.06 230 ALA A CA 1
ATOM 1793 C C . ALA A 1 230 ? -8.156 -16.453 -14.617 1 92.06 230 ALA A C 1
ATOM 1795 O O . ALA A 1 230 ? -8.414 -17.625 -14.383 1 92.06 230 ALA A O 1
ATOM 1796 N N . GLN A 1 231 ? -7.145 -15.82 -14.055 1 88.75 231 GLN A N 1
ATOM 1797 C CA . GLN A 1 231 ? -6.223 -16.469 -13.133 1 88.75 231 GLN A CA 1
ATOM 1798 C C . GLN A 1 231 ? -6.742 -16.406 -11.703 1 88.75 231 GLN A C 1
ATOM 1800 O O . GLN A 1 231 ? -6.352 -17.219 -10.859 1 88.75 231 GLN A O 1
ATOM 1805 N N . ASP A 1 232 ? -7.527 -15.492 -11.398 1 90.12 232 ASP A N 1
ATOM 1806 C CA . ASP A 1 232 ? -8.164 -15.359 -10.094 1 90.12 232 ASP A CA 1
ATOM 1807 C C . ASP A 1 232 ? -9.578 -15.93 -10.109 1 90.12 232 ASP A C 1
ATOM 1809 O O . ASP A 1 232 ? -10.445 -15.43 -10.828 1 90.12 232 ASP A O 1
ATOM 1813 N N . PRO A 1 233 ? -9.867 -16.906 -9.266 1 93.75 233 PRO A N 1
ATOM 1814 C CA . PRO A 1 233 ? -11.195 -17.516 -9.25 1 93.75 233 PRO A CA 1
ATOM 1815 C C . PRO A 1 233 ? -12.305 -16.531 -8.898 1 93.75 233 PRO A C 1
ATOM 1817 O O . PRO A 1 233 ? -13.477 -16.781 -9.195 1 93.75 233 PRO A O 1
ATOM 1820 N N . GLN A 1 234 ? -12.016 -15.445 -8.344 1 93.5 234 GLN A N 1
ATOM 1821 C CA . GLN A 1 234 ? -13.023 -14.469 -7.934 1 93.5 234 GLN A CA 1
ATOM 1822 C C . GLN A 1 234 ? -13.719 -13.859 -9.141 1 93.5 234 GLN A C 1
ATOM 1824 O O . GLN A 1 234 ? -14.781 -13.258 -9.016 1 93.5 234 GLN A O 1
ATOM 1829 N N . ALA A 1 235 ? -13.133 -14.016 -10.281 1 95.06 235 ALA A N 1
ATOM 1830 C CA . ALA A 1 235 ? -13.727 -13.492 -11.508 1 95.06 235 ALA A CA 1
ATOM 1831 C C . ALA A 1 235 ? -15.109 -14.094 -11.75 1 95.06 235 ALA A C 1
ATOM 1833 O O . ALA A 1 235 ? -15.969 -13.461 -12.359 1 95.06 235 ALA A O 1
ATOM 1834 N N . TRP A 1 236 ? -15.352 -15.297 -11.219 1 95.31 236 TRP A N 1
ATOM 1835 C CA . TRP A 1 236 ? -16.594 -16.016 -11.445 1 95.31 236 TRP A CA 1
ATOM 1836 C C . TRP A 1 236 ? -17.781 -15.273 -10.82 1 95.31 236 TRP A C 1
ATOM 1838 O O . TRP A 1 236 ? -18.922 -15.477 -11.211 1 95.31 236 TRP A O 1
ATOM 1848 N N . LEU A 1 237 ? -17.516 -14.398 -9.906 1 95.62 237 LEU A N 1
ATOM 1849 C CA . LEU A 1 237 ? -18.578 -13.641 -9.242 1 95.62 237 LEU A CA 1
ATOM 1850 C C . LEU A 1 237 ? -19.25 -12.68 -10.219 1 95.62 237 LEU A C 1
ATOM 1852 O O . LEU A 1 237 ? -20.359 -12.203 -9.969 1 95.62 237 LEU A O 1
ATOM 1856 N N . ALA A 1 238 ? -18.578 -12.383 -11.273 1 95.19 238 ALA A N 1
ATOM 1857 C CA . ALA A 1 238 ? -19.172 -11.516 -12.297 1 95.19 238 ALA A CA 1
ATOM 1858 C C . ALA A 1 238 ? -20.422 -12.148 -12.891 1 95.19 238 ALA A C 1
ATOM 1860 O O . ALA A 1 238 ? -21.312 -11.438 -13.367 1 95.19 238 ALA A O 1
ATOM 1861 N N . LEU A 1 239 ? -20.531 -13.469 -12.805 1 94.31 239 LEU A N 1
ATOM 1862 C CA . LEU A 1 239 ? -21.594 -14.195 -13.484 1 94.31 239 LEU A CA 1
ATOM 1863 C C . LEU A 1 239 ? -22.859 -14.227 -12.641 1 94.31 239 LEU A C 1
ATOM 1865 O O . LEU A 1 239 ? -23.891 -14.742 -13.07 1 94.31 239 LEU A O 1
ATOM 1869 N N . THR A 1 240 ? -22.812 -13.641 -11.43 1 93.56 240 THR A N 1
ATOM 1870 C CA . THR A 1 240 ? -24.031 -13.523 -10.625 1 93.56 240 THR A CA 1
ATOM 1871 C C . THR A 1 240 ? -24.984 -12.492 -11.219 1 93.56 240 THR A C 1
ATOM 1873 O O . THR A 1 240 ? -26.172 -12.477 -10.906 1 93.56 240 THR A O 1
ATOM 1876 N N . GLY A 1 241 ? -24.469 -11.547 -11.992 1 89.94 241 GLY A N 1
ATOM 1877 C CA . GLY A 1 241 ? -25.281 -10.602 -12.734 1 89.94 241 GLY A CA 1
ATOM 1878 C C . GLY A 1 241 ? -25.703 -9.406 -11.898 1 89.94 241 GLY A C 1
ATOM 1879 O O . GLY A 1 241 ? -26.5 -8.578 -12.352 1 89.94 241 GLY A O 1
ATOM 1880 N N . ASP A 1 242 ? -25.219 -9.227 -10.719 1 91 242 ASP A N 1
ATOM 1881 C CA . ASP A 1 242 ? -25.672 -8.156 -9.828 1 91 242 ASP A CA 1
ATOM 1882 C C . ASP A 1 242 ? -24.641 -7.027 -9.773 1 91 242 ASP A C 1
ATOM 1884 O O . ASP A 1 242 ? -24.703 -6.168 -8.891 1 91 242 ASP A O 1
ATOM 1888 N N . LYS A 1 243 ? -23.672 -7.07 -10.656 1 93.44 243 LYS A N 1
ATOM 1889 C CA . LYS A 1 243 ? -22.641 -6.039 -10.703 1 93.44 243 LYS A CA 1
ATOM 1890 C C . LYS A 1 243 ? -22.656 -5.309 -12.039 1 93.44 243 LYS A C 1
ATOM 1892 O O . LYS A 1 243 ? -23.016 -5.887 -13.062 1 93.44 243 LYS A O 1
ATOM 1897 N N . HIS A 1 244 ? -22.25 -4.051 -11.977 1 92.19 244 HIS A N 1
ATOM 1898 C CA . HIS A 1 244 ? -21.984 -3.332 -13.219 1 92.19 244 HIS A CA 1
ATOM 1899 C C . HIS A 1 244 ? -20.656 -3.785 -13.836 1 92.19 244 HIS A C 1
ATOM 1901 O O . HIS A 1 244 ? -19.719 -4.113 -13.117 1 92.19 244 HIS A O 1
ATOM 1907 N N . ILE A 1 245 ? -20.703 -3.855 -15.203 1 92.75 245 ILE A N 1
ATOM 1908 C CA . ILE A 1 245 ? -19.531 -4.344 -15.906 1 92.75 245 ILE A CA 1
ATOM 1909 C C . ILE A 1 245 ? -18.969 -3.242 -16.797 1 92.75 245 ILE A C 1
ATOM 1911 O O . ILE A 1 245 ? -19.703 -2.66 -17.609 1 92.75 245 ILE A O 1
ATOM 1915 N N . LEU A 1 246 ? -17.703 -2.904 -16.609 1 91.25 246 LEU A N 1
ATOM 1916 C CA . LEU A 1 246 ? -16.984 -2.023 -17.531 1 91.25 246 LEU A CA 1
ATOM 1917 C C . LEU A 1 246 ? -16.062 -2.822 -18.438 1 91.25 246 LEU A C 1
ATOM 1919 O O . LEU A 1 246 ? -15.07 -3.4 -17.969 1 91.25 246 LEU A O 1
ATOM 1923 N N . TRP A 1 247 ? -16.406 -2.826 -19.75 1 89.38 247 TRP A N 1
ATOM 1924 C CA . TRP A 1 247 ? -15.641 -3.584 -20.734 1 89.38 247 TRP A CA 1
ATOM 1925 C C . TRP A 1 247 ? -14.539 -2.723 -21.359 1 89.38 247 TRP A C 1
ATOM 1927 O O . TRP A 1 247 ? -14.688 -1.502 -21.453 1 89.38 247 TRP A O 1
ATOM 1937 N N . ASN A 1 248 ? -13.391 -3.375 -21.625 1 87.81 248 ASN A N 1
ATOM 1938 C CA . ASN A 1 248 ? -12.5 -2.723 -22.578 1 87.81 248 ASN A CA 1
ATOM 1939 C C . ASN A 1 248 ? -13.078 -2.74 -24 1 87.81 248 ASN A C 1
ATOM 1941 O O . ASN A 1 248 ? -14.094 -3.395 -24.25 1 87.81 248 ASN A O 1
ATOM 1945 N N . GLU A 1 249 ? -12.43 -2.053 -24.922 1 80.5 249 GLU A N 1
ATOM 1946 C CA . GLU A 1 249 ? -12.969 -1.896 -26.281 1 80.5 249 GLU A CA 1
ATOM 1947 C C . GLU A 1 249 ? -13.078 -3.244 -26.984 1 80.5 249 GLU A C 1
ATOM 1949 O O . GLU A 1 249 ? -14.102 -3.535 -27.609 1 80.5 249 GLU A O 1
ATOM 1954 N N . ALA A 1 250 ? -12.148 -4.145 -26.797 1 85.19 250 ALA A N 1
ATOM 1955 C CA . ALA A 1 250 ? -12.094 -5.434 -27.484 1 85.19 250 ALA A CA 1
ATOM 1956 C C . ALA A 1 250 ? -12.914 -6.484 -26.75 1 85.19 250 ALA A C 1
ATOM 1958 O O . ALA A 1 250 ? -13.047 -7.621 -27.203 1 85.19 250 ALA A O 1
ATOM 1959 N N . ARG A 1 251 ? -13.523 -6.195 -25.547 1 88.5 251 ARG A N 1
ATOM 1960 C CA . ARG A 1 251 ? -14.32 -7.086 -24.719 1 88.5 251 ARG A CA 1
ATOM 1961 C C . ARG A 1 251 ? -13.531 -8.328 -24.328 1 88.5 251 ARG A C 1
ATOM 1963 O O . ARG A 1 251 ? -14.047 -9.445 -24.391 1 88.5 251 ARG A O 1
ATOM 1970 N N . THR A 1 252 ? -12.227 -8.133 -24.094 1 92.69 252 THR A N 1
ATOM 1971 C CA . THR A 1 252 ? -11.344 -9.195 -23.641 1 92.69 252 THR A CA 1
ATOM 1972 C C . THR A 1 252 ? -10.992 -9.016 -22.172 1 92.69 252 THR A C 1
ATOM 1974 O O . THR A 1 252 ? -10.328 -9.867 -21.562 1 92.69 252 THR A O 1
ATOM 1977 N N . ALA A 1 253 ? -11.414 -7.941 -21.609 1 95.75 253 ALA A N 1
ATOM 1978 C CA . ALA A 1 253 ? -11.18 -7.613 -20.203 1 95.75 253 ALA A CA 1
ATOM 1979 C C . ALA A 1 253 ? -12.344 -6.824 -19.625 1 95.75 253 ALA A C 1
ATOM 1981 O O . ALA A 1 253 ? -13.047 -6.121 -20.344 1 95.75 253 ALA A O 1
ATOM 1982 N N . PHE A 1 254 ? -12.578 -6.969 -18.344 1 95.25 254 PHE A N 1
ATOM 1983 C CA . PHE A 1 254 ? -13.664 -6.227 -17.719 1 95.25 254 PHE A CA 1
ATOM 1984 C C . PHE A 1 254 ? -13.359 -5.941 -16.25 1 95.25 254 PHE A C 1
ATOM 1986 O O . PHE A 1 254 ? -12.469 -6.559 -15.672 1 95.25 254 PHE A O 1
ATOM 1993 N N . ALA A 1 255 ? -13.984 -4.949 -15.758 1 95.88 255 ALA A N 1
ATOM 1994 C CA . ALA A 1 255 ? -14.023 -4.656 -14.328 1 95.88 255 ALA A CA 1
ATOM 1995 C C . ALA A 1 255 ? -15.453 -4.691 -13.797 1 95.88 255 ALA A C 1
ATOM 1997 O O . ALA A 1 255 ? -16.375 -4.23 -14.461 1 95.88 255 ALA A O 1
ATOM 1998 N N . MET A 1 256 ? -15.703 -5.32 -12.703 1 96.62 256 MET A N 1
ATOM 1999 C CA . MET A 1 256 ? -17.031 -5.359 -12.078 1 96.62 256 MET A CA 1
ATOM 2000 C C . MET A 1 256 ? -17.078 -4.445 -10.859 1 96.62 256 MET A C 1
ATOM 2002 O O . MET A 1 256 ? -16.125 -4.359 -10.094 1 96.62 256 MET A O 1
ATOM 2006 N N . TYR A 1 257 ? -18.125 -3.711 -10.734 1 95.5 257 TYR A N 1
ATOM 2007 C CA . TYR A 1 257 ? -18.219 -2.762 -9.625 1 95.5 257 TYR A CA 1
ATOM 2008 C C . TYR A 1 257 ? -19.672 -2.523 -9.234 1 95.5 257 TYR A C 1
ATOM 2010 O O . TYR A 1 257 ? -20.594 -2.896 -9.977 1 95.5 257 TYR A O 1
ATOM 2018 N N . GLY A 1 258 ? -19.891 -2.104 -8.031 1 94.44 258 GLY A N 1
ATOM 2019 C CA . GLY A 1 258 ? -21.188 -1.712 -7.5 1 94.44 258 GLY A CA 1
ATOM 2020 C C . GLY A 1 258 ? -21.219 -0.277 -7.012 1 94.44 258 GLY A C 1
ATOM 2021 O O . GLY A 1 258 ? -20.188 0.273 -6.609 1 94.44 258 GLY A O 1
ATOM 2022 N N . VAL A 1 259 ? -22.406 0.311 -7.086 1 90.5 259 VAL A N 1
ATOM 2023 C CA . VAL A 1 259 ? -22.578 1.705 -6.688 1 90.5 259 VAL A CA 1
ATOM 2024 C C . VAL A 1 259 ? -23.5 1.791 -5.477 1 90.5 259 VAL A C 1
ATOM 2026 O O . VAL A 1 259 ? -24.641 1.336 -5.527 1 90.5 259 VAL A O 1
ATOM 2029 N N . ALA A 1 260 ? -23.016 2.225 -4.414 1 90.56 260 ALA A N 1
ATOM 2030 C CA . ALA A 1 260 ? -23.781 2.516 -3.205 1 90.56 260 ALA A CA 1
ATOM 2031 C C . ALA A 1 260 ? -23.641 3.98 -2.805 1 90.56 260 ALA A C 1
ATOM 2033 O O . ALA A 1 260 ? -22.719 4.336 -2.051 1 90.56 260 ALA A O 1
ATOM 2034 N N . GLY A 1 261 ? -24.562 4.793 -3.176 1 83.44 261 GLY A N 1
ATOM 2035 C CA . GLY A 1 261 ? -24.422 6.219 -2.934 1 83.44 261 GLY A CA 1
ATOM 2036 C C . GLY A 1 261 ? -23.219 6.824 -3.617 1 83.44 261 GLY A C 1
ATOM 2037 O O . GLY A 1 261 ? -23.062 6.723 -4.836 1 83.44 261 GLY A O 1
ATOM 2038 N N . ARG A 1 262 ? -22.344 7.312 -2.799 1 84 262 ARG A N 1
ATOM 2039 C CA . ARG A 1 262 ? -21.156 7.961 -3.338 1 84 262 ARG A CA 1
ATOM 2040 C C . ARG A 1 262 ? -19.953 7.008 -3.32 1 84 262 ARG A C 1
ATOM 2042 O O . ARG A 1 262 ? -18.828 7.414 -3.611 1 84 262 ARG A O 1
ATOM 2049 N N . ASN A 1 263 ? -20.219 5.867 -3.059 1 91.62 263 ASN A N 1
ATOM 2050 C CA . ASN A 1 263 ? -19.141 4.879 -3.02 1 91.62 263 ASN A CA 1
ATOM 2051 C C . ASN A 1 263 ? -19.25 3.898 -4.188 1 91.62 263 ASN A C 1
ATOM 2053 O O . ASN A 1 263 ? -20.25 3.209 -4.34 1 91.62 263 ASN A O 1
ATOM 2057 N N . TRP A 1 264 ? -18.266 3.934 -4.992 1 93 264 TRP A N 1
ATOM 2058 C CA . TRP A 1 264 ? -18.094 2.93 -6.039 1 93 264 TRP A CA 1
ATOM 2059 C C . TRP A 1 264 ? -17.125 1.844 -5.605 1 93 264 TRP A C 1
ATOM 2061 O O . TRP A 1 264 ? -15.93 2.111 -5.418 1 93 264 TRP A O 1
ATOM 2071 N N . VAL A 1 265 ? -17.641 0.648 -5.48 1 96.62 265 VAL A N 1
ATOM 2072 C CA . VAL A 1 265 ? -16.812 -0.44 -4.973 1 96.62 265 VAL A CA 1
ATOM 2073 C C . VAL A 1 265 ? -16.5 -1.422 -6.102 1 96.62 265 VAL A C 1
ATOM 2075 O O . VAL A 1 265 ? -17.406 -2.094 -6.613 1 96.62 265 VAL A O 1
ATOM 2078 N N . VAL A 1 266 ? -15.258 -1.432 -6.492 1 97.25 266 VAL A N 1
ATOM 2079 C CA . VAL A 1 266 ? -14.797 -2.426 -7.453 1 97.25 266 VAL A CA 1
ATOM 2080 C C . VAL A 1 266 ? -14.508 -3.742 -6.738 1 97.25 266 VAL A C 1
ATOM 2082 O O . VAL A 1 266 ? -13.938 -3.75 -5.645 1 97.25 266 VAL A O 1
ATOM 2085 N N . LEU A 1 267 ? -14.992 -4.797 -7.316 1 96.75 267 LEU A N 1
ATOM 2086 C CA . LEU A 1 267 ? -14.742 -6.102 -6.719 1 96.75 267 LEU A CA 1
ATOM 2087 C C . LEU A 1 267 ? -13.539 -6.773 -7.367 1 96.75 267 LEU A C 1
ATOM 2089 O O . LEU A 1 267 ? -13.586 -7.156 -8.539 1 96.75 267 LEU A O 1
ATOM 2093 N N . SER A 1 268 ? -12.438 -6.871 -6.625 1 93.81 268 SER A N 1
ATOM 2094 C CA . SER A 1 268 ? -11.188 -7.469 -7.07 1 93.81 268 SER A CA 1
ATOM 2095 C C . SER A 1 268 ? -10.578 -6.688 -8.227 1 93.81 268 SER A C 1
ATOM 2097 O O . SER A 1 268 ? -11.141 -5.684 -8.672 1 93.81 268 SER A O 1
ATOM 2099 N N . ALA A 1 269 ? -9.445 -7.059 -8.688 1 92 269 ALA A N 1
ATOM 2100 C CA . ALA A 1 269 ? -8.789 -6.438 -9.828 1 92 269 ALA A CA 1
ATOM 2101 C C . ALA A 1 269 ? -9.539 -6.734 -11.125 1 92 269 ALA A C 1
ATOM 2103 O O . ALA A 1 269 ? -10.242 -7.746 -11.219 1 92 269 ALA A O 1
ATOM 2104 N N . PRO A 1 270 ? -9.453 -5.805 -12.031 1 95.62 270 PRO A N 1
ATOM 2105 C CA . PRO A 1 270 ? -10.039 -6.109 -13.344 1 95.62 270 PRO A CA 1
ATOM 2106 C C . PRO A 1 270 ? -9.508 -7.414 -13.938 1 95.62 270 PRO A C 1
ATOM 2108 O O . PRO A 1 270 ? -8.375 -7.812 -13.648 1 95.62 270 PRO A O 1
ATOM 2111 N N . VAL A 1 271 ? -10.359 -8.031 -14.688 1 96 271 VAL A N 1
ATOM 2112 C CA . VAL A 1 271 ? -10.047 -9.344 -15.242 1 96 271 VAL A CA 1
ATOM 2113 C C . VAL A 1 271 ? -9.641 -9.211 -16.703 1 96 271 VAL A C 1
ATOM 2115 O O . VAL A 1 271 ? -10.367 -8.602 -17.5 1 96 271 VAL A O 1
ATOM 2118 N N . GLY A 1 272 ? -8.484 -9.703 -17.062 1 94.19 272 GLY A N 1
ATOM 2119 C CA . GLY A 1 272 ? -7.992 -9.648 -18.438 1 94.19 272 GLY A CA 1
ATOM 2120 C C . GLY A 1 272 ? -6.484 -9.523 -18.516 1 94.19 272 GLY A C 1
ATOM 2121 O O . GLY A 1 272 ? -5.781 -9.727 -17.531 1 94.19 272 GLY A O 1
ATOM 2122 N N . PRO A 1 273 ? -5.949 -9.305 -19.703 1 91.69 273 PRO A N 1
ATOM 2123 C CA . PRO A 1 273 ? -4.508 -9.102 -19.844 1 91.69 273 PRO A CA 1
ATOM 2124 C C . PRO A 1 273 ? -3.992 -7.934 -19.016 1 91.69 273 PRO A C 1
ATOM 2126 O O . PRO A 1 273 ? -4.707 -6.945 -18.828 1 91.69 273 PRO A O 1
ATOM 2129 N N . PRO A 1 274 ? -2.758 -8.023 -18.562 1 88.88 274 PRO A N 1
ATOM 2130 C CA . PRO A 1 274 ? -2.207 -7.047 -17.625 1 88.88 274 PRO A CA 1
ATOM 2131 C C . PRO A 1 274 ? -2.311 -5.613 -18.141 1 88.88 274 PRO A C 1
ATOM 2133 O O . PRO A 1 274 ? -2.621 -4.699 -17.375 1 88.88 274 PRO A O 1
ATOM 2136 N N . GLU A 1 275 ? -2.053 -5.375 -19.375 1 87.56 275 GLU A N 1
ATOM 2137 C CA . GLU A 1 275 ? -2.098 -4.023 -19.938 1 87.56 275 GLU A CA 1
ATOM 2138 C C . GLU A 1 275 ? -3.508 -3.445 -19.875 1 87.56 275 GLU A C 1
ATOM 2140 O O . GLU A 1 275 ? -3.684 -2.256 -19.594 1 87.56 275 GLU A O 1
ATOM 2145 N N . GLU A 1 276 ? -4.484 -4.328 -20.094 1 92 276 GLU A N 1
ATOM 2146 C CA . GLU A 1 276 ? -5.871 -3.875 -20.062 1 92 276 GLU A CA 1
ATOM 2147 C C . GLU A 1 276 ? -6.355 -3.65 -18.641 1 92 276 GLU A C 1
ATOM 2149 O O . GLU A 1 276 ? -7.207 -2.797 -18.391 1 92 276 GLU A O 1
ATOM 2154 N N . VAL A 1 277 ? -5.789 -4.398 -17.75 1 94.5 277 VAL A N 1
ATOM 2155 C CA . VAL A 1 277 ? -6.148 -4.281 -16.344 1 94.5 277 VAL A CA 1
ATOM 2156 C C . VAL A 1 277 ? -5.828 -2.871 -15.844 1 94.5 277 VAL A C 1
ATOM 2158 O O . VAL A 1 277 ? -6.66 -2.234 -15.188 1 94.5 277 VAL A O 1
ATOM 2161 N N . GLU A 1 278 ? -4.688 -2.396 -16.156 1 92.25 278 GLU A N 1
ATOM 2162 C CA . GLU A 1 278 ? -4.266 -1.06 -15.742 1 92.25 278 GLU A CA 1
ATOM 2163 C C . GLU A 1 278 ? -5.156 0.012 -16.359 1 92.25 278 GLU A C 1
ATOM 2165 O O . GLU A 1 278 ? -5.578 0.95 -15.688 1 92.25 278 GLU A O 1
ATOM 2170 N N . LYS A 1 279 ? -5.449 -0.135 -17.656 1 90.38 279 LYS A N 1
ATOM 2171 C CA . LYS A 1 279 ? -6.285 0.83 -18.375 1 90.38 279 LYS A CA 1
ATOM 2172 C C . LYS A 1 279 ? -7.684 0.902 -17.766 1 90.38 279 LYS A C 1
ATOM 2174 O O . LYS A 1 279 ? -8.227 1.991 -17.578 1 90.38 279 LYS A O 1
ATOM 2179 N N . LEU A 1 280 ? -8.219 -0.233 -17.438 1 93.44 280 LEU A N 1
ATOM 2180 C CA . LEU A 1 280 ? -9.555 -0.291 -16.859 1 93.44 280 LEU A CA 1
ATOM 2181 C C . LEU A 1 280 ? -9.578 0.336 -15.469 1 93.44 280 LEU A C 1
ATOM 2183 O O . LEU A 1 280 ? -10.547 1.001 -15.102 1 93.44 280 LEU A O 1
ATOM 2187 N N . GLY A 1 281 ? -8.539 0.045 -14.719 1 94.19 281 GLY A N 1
ATOM 2188 C CA . GLY A 1 281 ? -8.438 0.684 -13.414 1 94.19 281 GLY A CA 1
ATOM 2189 C C . GLY A 1 281 ? -8.5 2.197 -13.484 1 94.19 281 GLY A C 1
ATOM 2190 O O . GLY A 1 281 ? -9.258 2.828 -12.742 1 94.19 281 GLY A O 1
ATOM 2191 N N . TRP A 1 282 ? -7.777 2.789 -14.375 1 89.06 282 TRP A N 1
ATOM 2192 C CA . TRP A 1 282 ? -7.734 4.238 -14.523 1 89.06 282 TRP A CA 1
ATOM 2193 C C . TRP A 1 282 ? -9.055 4.77 -15.062 1 89.06 282 TRP A C 1
ATOM 2195 O O . TRP A 1 282 ? -9.523 5.836 -14.648 1 89.06 282 TRP A O 1
ATOM 2205 N N . ARG A 1 283 ? -9.617 4.016 -15.977 1 86.62 283 ARG A N 1
ATOM 2206 C CA . ARG A 1 283 ? -10.922 4.426 -16.5 1 86.62 283 ARG A CA 1
ATOM 2207 C C . ARG A 1 283 ? -11.969 4.477 -15.391 1 86.62 283 ARG A C 1
ATOM 2209 O O . ARG A 1 283 ? -12.773 5.402 -15.344 1 86.62 283 ARG A O 1
ATOM 2216 N N . LEU A 1 284 ? -11.977 3.48 -14.539 1 91.31 284 LEU A N 1
ATOM 2217 C CA . LEU A 1 284 ? -12.891 3.461 -13.406 1 91.31 284 LEU A CA 1
ATOM 2218 C C . LEU A 1 284 ? -12.664 4.664 -12.5 1 91.31 284 LEU A C 1
ATOM 2220 O O . LEU A 1 284 ? -13.617 5.266 -12.008 1 91.31 284 LEU A O 1
ATOM 2224 N N . LYS A 1 285 ? -11.414 4.906 -12.273 1 89.88 285 LYS A N 1
ATOM 2225 C CA . LYS A 1 285 ? -11.07 6.047 -11.43 1 89.88 285 LYS A CA 1
ATOM 2226 C C . LYS A 1 285 ? -11.586 7.352 -12.031 1 89.88 285 LYS A C 1
ATOM 2228 O O . LYS A 1 285 ? -12.141 8.195 -11.312 1 89.88 285 LYS A O 1
ATOM 2233 N N . GLU A 1 286 ? -11.422 7.512 -13.305 1 81.12 286 GLU A N 1
ATOM 2234 C CA . GLU A 1 286 ? -11.906 8.695 -14.016 1 81.12 286 GLU A CA 1
ATOM 2235 C C . GLU A 1 286 ? -13.43 8.789 -13.961 1 81.12 286 GLU A C 1
ATOM 2237 O O . GLU A 1 286 ? -13.977 9.867 -13.711 1 81.12 286 GLU A O 1
ATOM 2242 N N . MET A 1 287 ? -14.07 7.676 -14.195 1 80.75 287 MET A N 1
ATOM 2243 C CA . MET A 1 287 ? -15.523 7.633 -14.156 1 80.75 287 MET A CA 1
ATOM 2244 C C . MET A 1 287 ? -16.047 7.988 -12.766 1 80.75 287 MET A C 1
ATOM 2246 O O . MET A 1 287 ? -17.016 8.75 -12.633 1 80.75 287 MET A O 1
ATOM 2250 N N . ALA A 1 288 ? -15.453 7.383 -11.789 1 87 288 ALA A N 1
ATOM 2251 C CA . ALA A 1 288 ? -15.859 7.672 -10.422 1 87 288 ALA A CA 1
ATOM 2252 C C . ALA A 1 288 ? -15.664 9.148 -10.086 1 87 288 ALA A C 1
ATOM 2254 O O . ALA A 1 288 ? -16.516 9.766 -9.445 1 87 288 ALA A O 1
ATOM 2255 N N . ALA A 1 289 ? -14.523 9.688 -10.484 1 77.75 289 ALA A N 1
ATOM 2256 C CA . ALA A 1 289 ? -14.227 11.102 -10.25 1 77.75 289 ALA A CA 1
ATOM 2257 C C . ALA A 1 289 ? -15.273 12 -10.906 1 77.75 289 ALA A C 1
ATOM 2259 O O . ALA A 1 289 ? -15.727 12.969 -10.305 1 77.75 289 ALA A O 1
ATOM 2260 N N . LEU A 1 290 ? -15.625 11.594 -12.117 1 69.19 290 LEU A N 1
ATOM 2261 C CA . LEU A 1 290 ? -16.625 12.344 -12.859 1 69.19 290 LEU A CA 1
ATOM 2262 C C . LEU A 1 290 ? -17.984 12.281 -12.148 1 69.19 290 LEU A C 1
ATOM 2264 O O . LEU A 1 290 ? -18.75 13.242 -12.188 1 69.19 290 LEU A O 1
ATOM 2268 N N . ALA A 1 291 ? -18.203 11.203 -11.453 1 71.69 291 ALA A N 1
ATOM 2269 C CA . ALA A 1 291 ? -19.453 11 -10.734 1 71.69 291 ALA A CA 1
ATOM 2270 C C . ALA A 1 291 ? -19.344 11.516 -9.297 1 71.69 291 ALA A C 1
ATOM 2272 O O . ALA A 1 291 ? -20.266 11.328 -8.492 1 71.69 291 ALA A O 1
ATOM 2273 N N . ASN A 1 292 ? -18.156 12.109 -8.953 1 75.81 292 ASN A N 1
ATOM 2274 C CA . ASN A 1 292 ? -17.891 12.562 -7.594 1 75.81 292 ASN A CA 1
ATOM 2275 C C . ASN A 1 292 ? -18.062 11.43 -6.586 1 75.81 292 ASN A C 1
ATOM 2277 O O . ASN A 1 292 ? -18.656 11.625 -5.523 1 75.81 292 ASN A O 1
ATOM 2281 N N . ALA A 1 293 ? -17.766 10.32 -7.027 1 84.06 293 ALA A N 1
ATOM 2282 C CA . ALA A 1 293 ? -17.828 9.133 -6.18 1 84.06 293 ALA A CA 1
ATOM 2283 C C . ALA A 1 293 ? -16.438 8.727 -5.691 1 84.06 293 ALA A C 1
ATOM 2285 O O . ALA A 1 293 ? -15.438 9.102 -6.293 1 84.06 293 ALA A O 1
ATOM 2286 N N . LYS A 1 294 ? -16.422 8.148 -4.555 1 90.25 294 LYS A N 1
ATOM 2287 C CA . LYS A 1 294 ? -15.188 7.582 -4.02 1 90.25 294 LYS A CA 1
ATOM 2288 C C . LYS A 1 294 ? -14.977 6.156 -4.516 1 90.25 294 LYS A C 1
ATOM 2290 O O . LYS A 1 294 ? -15.82 5.285 -4.301 1 90.25 294 LYS A O 1
ATOM 2295 N N . LEU A 1 295 ? -13.898 6.012 -5.156 1 93.25 295 LEU A N 1
ATOM 2296 C CA . LEU A 1 295 ? -13.562 4.695 -5.688 1 93.25 295 LEU A CA 1
ATOM 2297 C C . LEU A 1 295 ? -12.844 3.855 -4.637 1 93.25 295 LEU A C 1
ATOM 2299 O O . LEU A 1 295 ? -11.984 4.359 -3.916 1 93.25 295 LEU A O 1
ATOM 2303 N N . SER A 1 296 ? -13.227 2.635 -4.523 1 97 296 SER A N 1
ATOM 2304 C CA . SER A 1 296 ? -12.531 1.66 -3.691 1 97 296 SER A CA 1
ATOM 2305 C C . SER A 1 296 ? -12.461 0.298 -4.371 1 97 296 SER A C 1
ATOM 2307 O O . SER A 1 296 ? -13.242 0.017 -5.285 1 97 296 SER A O 1
ATOM 2309 N N . ILE A 1 297 ? -11.477 -0.442 -4.066 1 97.62 297 ILE A N 1
ATOM 2310 C CA . ILE A 1 297 ? -11.344 -1.801 -4.586 1 97.62 297 ILE A CA 1
ATOM 2311 C C . ILE A 1 297 ? -11.352 -2.795 -3.426 1 97.62 297 ILE A C 1
ATOM 2313 O O . ILE A 1 297 ? -10.438 -2.803 -2.598 1 97.62 297 ILE A O 1
ATOM 2317 N N . TYR A 1 298 ? -12.422 -3.596 -3.416 1 97.12 298 TYR A N 1
ATOM 2318 C CA . TYR A 1 298 ? -12.562 -4.629 -2.395 1 97.12 298 TYR A CA 1
ATOM 2319 C C . TYR A 1 298 ? -11.875 -5.918 -2.82 1 97.12 298 TYR A C 1
ATOM 2321 O O . TYR A 1 298 ? -11.953 -6.316 -3.984 1 97.12 298 TYR A O 1
ATOM 2329 N N . ARG A 1 299 ? -11.148 -6.543 -1.885 1 95.75 299 ARG A N 1
ATOM 2330 C CA . ARG A 1 299 ? -10.461 -7.82 -2.059 1 95.75 299 ARG A CA 1
ATOM 2331 C C . ARG A 1 299 ? -9.289 -7.68 -3.025 1 95.75 299 ARG A C 1
ATOM 2333 O O . ARG A 1 299 ? -9.273 -8.312 -4.082 1 95.75 299 ARG A O 1
ATOM 2340 N N . VAL A 1 300 ? -8.32 -6.949 -2.646 1 95.38 300 VAL A N 1
ATOM 2341 C CA . VAL A 1 300 ? -7.082 -6.766 -3.393 1 95.38 300 VAL A CA 1
ATOM 2342 C C . VAL A 1 300 ? -6.027 -7.75 -2.895 1 95.38 300 VAL A C 1
ATOM 2344 O O . VAL A 1 300 ? -5.664 -7.738 -1.717 1 95.38 300 VAL A O 1
ATOM 2347 N N . THR A 1 301 ? -5.641 -8.594 -3.779 1 94.19 301 THR A N 1
ATOM 2348 C CA . THR A 1 301 ? -4.547 -9.5 -3.445 1 94.19 301 THR A CA 1
ATOM 2349 C C . THR A 1 301 ? -3.201 -8.781 -3.545 1 94.19 301 THR A C 1
ATOM 2351 O O . THR A 1 301 ? -3.125 -7.664 -4.059 1 94.19 301 THR A O 1
ATOM 2354 N N . THR A 1 302 ? -2.143 -9.422 -3.047 1 92.56 302 THR A N 1
ATOM 2355 C CA . THR A 1 302 ? -0.806 -8.836 -3.031 1 92.56 302 THR A CA 1
ATOM 2356 C C . THR A 1 302 ? -0.341 -8.516 -4.449 1 92.56 302 THR A C 1
ATOM 2358 O O . THR A 1 302 ? 0.335 -7.508 -4.672 1 92.56 302 THR A O 1
ATOM 2361 N N . GLU A 1 303 ? -0.704 -9.297 -5.375 1 90.75 303 GLU A N 1
ATOM 2362 C CA . GLU A 1 303 ? -0.288 -9.148 -6.766 1 90.75 303 GLU A CA 1
ATOM 2363 C C . GLU A 1 303 ? -0.868 -7.875 -7.379 1 90.75 303 GLU A C 1
ATOM 2365 O O . GLU A 1 303 ? -0.286 -7.301 -8.305 1 90.75 303 GLU A O 1
ATOM 2370 N N . PHE A 1 304 ? -1.97 -7.398 -6.828 1 93.25 304 PHE A N 1
ATOM 2371 C CA . PHE A 1 304 ? -2.656 -6.273 -7.453 1 93.25 304 PHE A CA 1
ATOM 2372 C C . PHE A 1 304 ? -2.516 -5.016 -6.602 1 93.25 304 PHE A C 1
ATOM 2374 O O . PHE A 1 304 ? -3.109 -3.98 -6.91 1 93.25 304 PHE A O 1
ATOM 2381 N N . LEU A 1 305 ? -1.698 -5.117 -5.527 1 94.88 305 LEU A N 1
ATOM 2382 C CA . LEU A 1 305 ? -1.438 -3.951 -4.688 1 94.88 305 LEU A CA 1
ATOM 2383 C C . LEU A 1 305 ? -0.816 -2.822 -5.504 1 94.88 305 LEU A C 1
ATOM 2385 O O . LEU A 1 305 ? -1.158 -1.653 -5.312 1 94.88 305 LEU A O 1
ATOM 2389 N N . PRO A 1 306 ? 0.119 -3.135 -6.469 1 93.12 306 PRO A N 1
ATOM 2390 C CA . PRO A 1 306 ? 0.729 -2.072 -7.273 1 93.12 306 PRO A CA 1
ATOM 2391 C C . PRO A 1 306 ? -0.303 -1.24 -8.031 1 93.12 306 PRO A C 1
ATOM 2393 O O . PRO A 1 306 ? -0.186 -0.014 -8.094 1 93.12 306 PRO A O 1
ATOM 2396 N N . LEU A 1 307 ? -1.348 -1.893 -8.57 1 93.19 307 LEU A N 1
ATOM 2397 C CA . LEU A 1 307 ? -2.402 -1.169 -9.266 1 93.19 307 LEU A CA 1
ATOM 2398 C C . LEU A 1 307 ? -3.133 -0.221 -8.32 1 93.19 307 LEU A C 1
ATOM 2400 O O . LEU A 1 307 ? -3.367 0.941 -8.664 1 93.19 307 LEU A O 1
ATOM 2404 N N . ALA A 1 308 ? -3.535 -0.739 -7.176 1 95.12 308 ALA A N 1
ATOM 2405 C CA . ALA A 1 308 ? -4.246 0.073 -6.191 1 95.12 308 ALA A CA 1
ATOM 2406 C C . ALA A 1 308 ? -3.424 1.296 -5.793 1 95.12 308 ALA A C 1
ATOM 2408 O O . ALA A 1 308 ? -3.953 2.406 -5.711 1 95.12 308 ALA A O 1
ATOM 2409 N N . ILE A 1 309 ? -2.148 1.064 -5.566 1 92.12 309 ILE A N 1
ATOM 2410 C CA . ILE A 1 309 ? -1.247 2.131 -5.141 1 92.12 309 ILE A CA 1
ATOM 2411 C C . ILE A 1 309 ? -1.082 3.146 -6.27 1 92.12 309 ILE A C 1
ATOM 2413 O O . ILE A 1 309 ? -1.099 4.355 -6.027 1 92.12 309 ILE A O 1
ATOM 2417 N N . ASP A 1 310 ? -0.935 2.723 -7.492 1 90.19 310 ASP A N 1
ATOM 2418 C CA . ASP A 1 310 ? -0.799 3.598 -8.656 1 90.19 310 ASP A CA 1
ATOM 2419 C C . ASP A 1 310 ? -2.029 4.488 -8.82 1 90.19 310 ASP A C 1
ATOM 2421 O O . ASP A 1 310 ? -1.921 5.629 -9.266 1 90.19 310 ASP A O 1
ATOM 2425 N N . LEU A 1 311 ? -3.168 3.922 -8.477 1 92.19 311 LEU A N 1
ATOM 2426 C CA . LEU A 1 311 ? -4.418 4.668 -8.57 1 92.19 311 LEU A CA 1
ATOM 2427 C C . LEU A 1 311 ? -4.551 5.66 -7.422 1 92.19 311 LEU A C 1
ATOM 2429 O O . LEU A 1 311 ? -5.512 6.43 -7.367 1 92.19 311 LEU A O 1
ATOM 2433 N N . GLY A 1 312 ? -3.607 5.613 -6.523 1 89.75 312 GLY A N 1
ATOM 2434 C CA . GLY A 1 312 ? -3.623 6.531 -5.395 1 89.75 312 GLY A CA 1
ATOM 2435 C C . GLY A 1 312 ? -4.504 6.059 -4.254 1 89.75 312 GLY A C 1
ATOM 2436 O O . GLY A 1 312 ? -4.883 6.848 -3.385 1 89.75 312 GLY A O 1
ATOM 2437 N N . LEU A 1 313 ? -4.863 4.797 -4.266 1 93.56 313 LEU A N 1
ATOM 2438 C CA . LEU A 1 313 ? -5.672 4.23 -3.191 1 93.56 313 LEU A CA 1
ATOM 2439 C C . LEU A 1 313 ? -4.785 3.727 -2.055 1 93.56 313 LEU A C 1
ATOM 2441 O O . LEU A 1 313 ? -3.621 3.389 -2.273 1 93.56 313 LEU A O 1
ATOM 2445 N N . ARG A 1 314 ? -5.312 3.764 -0.867 1 92.5 314 ARG A N 1
ATOM 2446 C CA . ARG A 1 314 ? -4.594 3.262 0.302 1 92.5 314 ARG A CA 1
ATOM 2447 C C . ARG A 1 314 ? -5.121 1.894 0.721 1 92.5 314 ARG A C 1
ATOM 2449 O O . ARG A 1 314 ? -6.305 1.747 1.038 1 92.5 314 ARG A O 1
ATOM 2456 N N . PRO A 1 315 ? -4.211 0.926 0.743 1 94.31 315 PRO A N 1
ATOM 2457 C CA . PRO A 1 315 ? -4.652 -0.422 1.109 1 94.31 315 PRO A CA 1
ATOM 2458 C C . PRO A 1 315 ? -4.715 -0.633 2.619 1 94.31 315 PRO A C 1
ATOM 2460 O O . PRO A 1 315 ? -3.828 -0.181 3.348 1 94.31 315 PRO A O 1
ATOM 2463 N N . PHE A 1 316 ? -5.781 -1.28 3.066 1 93.69 316 PHE A N 1
ATOM 2464 C CA . PHE A 1 316 ? -5.961 -1.734 4.441 1 93.69 316 PHE A CA 1
ATOM 2465 C C . PHE A 1 316 ? -6.23 -3.234 4.484 1 93.69 316 PHE A C 1
ATOM 2467 O O . PHE A 1 316 ? -7.039 -3.748 3.707 1 93.69 316 PHE A O 1
ATOM 2474 N N . LYS A 1 317 ? -5.492 -3.914 5.281 1 93.25 317 LYS A N 1
ATOM 2475 C CA . LYS A 1 317 ? -5.715 -5.352 5.398 1 93.25 317 LYS A CA 1
ATOM 2476 C C . LYS A 1 317 ? -7.09 -5.652 5.98 1 93.25 317 LYS A C 1
ATOM 2478 O O . LYS A 1 317 ? -7.473 -5.082 7.008 1 93.25 317 LYS A O 1
ATOM 2483 N N . ILE A 1 318 ? -7.879 -6.531 5.34 1 93.81 318 ILE A N 1
ATOM 2484 C CA . ILE A 1 318 ? -9.227 -6.812 5.824 1 93.81 318 ILE A CA 1
ATOM 2485 C C . ILE A 1 318 ? -9.367 -8.297 6.141 1 93.81 318 ILE A C 1
ATOM 2487 O O . ILE A 1 318 ? -10.391 -8.742 6.66 1 93.81 318 ILE A O 1
ATOM 2491 N N . GLY A 1 319 ? -8.422 -9.047 5.816 1 93.94 319 GLY A N 1
ATOM 2492 C CA . GLY A 1 319 ? -8.453 -10.477 6.109 1 93.94 319 GLY A CA 1
ATOM 2493 C C . GLY A 1 319 ? -7.344 -11.242 5.418 1 93.94 319 GLY A C 1
ATOM 2494 O O . GLY A 1 319 ? -6.375 -10.656 4.941 1 93.94 319 GLY A O 1
ATOM 2495 N N . GLU A 1 320 ? -7.457 -12.602 5.477 1 95.25 320 GLU A N 1
ATOM 2496 C CA . GLU A 1 320 ? -6.5 -13.492 4.828 1 95.25 320 GLU A CA 1
ATOM 2497 C C . GLU A 1 320 ? -7.215 -14.633 4.109 1 95.25 320 GLU A C 1
ATOM 2499 O O . GLU A 1 320 ? -8.242 -15.125 4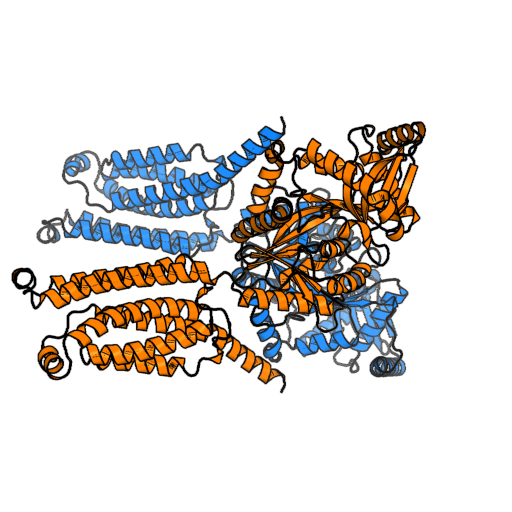.582 1 95.25 320 GLU A O 1
ATOM 2504 N N . GLU A 1 321 ? -6.703 -14.93 3.031 1 95.81 321 GLU A N 1
ATOM 2505 C CA . GLU A 1 321 ? -7.211 -16.062 2.273 1 95.81 321 GLU A CA 1
ATOM 2506 C C . GLU A 1 321 ? -6.434 -17.344 2.604 1 95.81 321 GLU A C 1
ATOM 2508 O O . GLU A 1 321 ? -5.207 -17.312 2.723 1 95.81 321 GLU A O 1
ATOM 2513 N N . ALA A 1 322 ? -7.152 -18.422 2.809 1 97 322 ALA A N 1
ATOM 2514 C CA . ALA A 1 322 ? -6.555 -19.719 3.123 1 97 322 ALA A CA 1
ATOM 2515 C C . ALA A 1 322 ? -6.316 -20.531 1.856 1 97 322 ALA A C 1
ATOM 2517 O O . ALA A 1 322 ? -7.27 -20.984 1.216 1 97 322 ALA A O 1
ATOM 2518 N N . LEU A 1 323 ? -5.086 -20.766 1.515 1 97.25 323 LEU A N 1
ATOM 2519 C CA . LEU A 1 323 ? -4.723 -21.547 0.338 1 97.25 323 LEU A CA 1
ATOM 2520 C C . LEU A 1 323 ? -4.062 -22.859 0.743 1 97.25 323 LEU A C 1
ATOM 2522 O O . LEU A 1 323 ? -3.006 -22.859 1.377 1 97.25 323 LEU A O 1
ATOM 2526 N N . VAL A 1 324 ? -4.645 -23.984 0.377 1 97.75 324 VAL A N 1
ATOM 2527 C CA . VAL A 1 324 ? -4.113 -25.297 0.706 1 97.75 324 VAL A CA 1
ATOM 2528 C C . VAL A 1 324 ? -3.256 -25.812 -0.45 1 97.75 324 VAL A C 1
ATOM 2530 O O . VAL A 1 324 ? -3.738 -25.938 -1.577 1 97.75 324 VAL A O 1
ATOM 2533 N N . PRO A 1 325 ? -1.973 -26.047 -0.214 1 97.25 325 PRO A N 1
ATOM 2534 C CA . PRO A 1 325 ? -1.18 -26.719 -1.251 1 97.25 325 PRO A CA 1
ATOM 2535 C C . PRO A 1 325 ? -1.608 -28.156 -1.486 1 97.25 325 PRO A C 1
ATOM 2537 O O . PRO A 1 325 ? -1.253 -29.047 -0.706 1 97.25 325 PRO A O 1
ATOM 2540 N N . VAL A 1 326 ? -2.254 -28.422 -2.564 1 96.69 326 VAL A N 1
ATOM 2541 C CA . VAL A 1 326 ? -2.982 -29.672 -2.732 1 96.69 326 VAL A CA 1
ATOM 2542 C C . VAL A 1 326 ? -2.004 -30.797 -3.035 1 96.69 326 VAL A C 1
ATOM 2544 O O . VAL A 1 326 ? -2.279 -31.969 -2.734 1 96.69 326 VAL A O 1
ATOM 2547 N N . GLN A 1 327 ? -0.838 -30.5 -3.623 1 94.88 327 GLN A N 1
ATOM 2548 C CA . GLN A 1 327 ? 0.111 -31.547 -4.008 1 94.88 327 GLN A CA 1
ATOM 2549 C C . GLN A 1 327 ? 0.796 -32.156 -2.783 1 94.88 327 GLN A C 1
ATOM 2551 O O . GLN A 1 327 ? 1.159 -33.312 -2.781 1 94.88 327 GLN A O 1
ATOM 2556 N N . SER A 1 328 ? 0.922 -31.406 -1.771 1 93.62 328 SER A N 1
ATOM 2557 C CA . SER A 1 328 ? 1.608 -31.875 -0.575 1 93.62 328 SER A CA 1
ATOM 2558 C C . SER A 1 328 ? 0.616 -32.219 0.529 1 93.62 328 SER A C 1
ATOM 2560 O O . SER A 1 328 ? 1.008 -32.719 1.595 1 93.62 328 SER A O 1
ATOM 2562 N N . PHE A 1 329 ? -0.672 -32.125 0.216 1 95.62 329 PHE A N 1
ATOM 2563 C CA . PHE A 1 329 ? -1.692 -32.375 1.224 1 95.62 329 PHE A CA 1
ATOM 2564 C C . PHE A 1 329 ? -1.941 -33.875 1.358 1 95.62 329 PHE A C 1
ATOM 2566 O O . PHE A 1 329 ? -2.092 -34.594 0.356 1 95.62 329 PHE A O 1
ATOM 2573 N N . ASP A 1 330 ? -1.9 -34.344 2.609 1 92.44 330 ASP A N 1
ATOM 2574 C CA . ASP A 1 330 ? -2.203 -35.75 2.869 1 92.44 330 ASP A CA 1
ATOM 2575 C C . ASP A 1 330 ? -2.814 -35.938 4.258 1 92.44 330 ASP A C 1
ATOM 2577 O O . ASP A 1 330 ? -2.906 -34.969 5.031 1 92.44 330 ASP A O 1
ATOM 2581 N N . LEU A 1 331 ? -3.336 -37.156 4.484 1 92.75 331 LEU A N 1
ATOM 2582 C CA . LEU A 1 331 ? -4.02 -37.438 5.742 1 92.75 331 LEU A CA 1
ATOM 2583 C C . LEU A 1 331 ? -3.125 -38.25 6.668 1 92.75 331 LEU A C 1
ATOM 2585 O O . LEU A 1 331 ? -3.6 -38.812 7.66 1 92.75 331 LEU A O 1
ATOM 2589 N N . ALA A 1 332 ? -1.904 -38.219 6.375 1 89.75 332 ALA A N 1
ATOM 2590 C CA . ALA A 1 332 ? -0.992 -39.094 7.125 1 89.75 332 ALA A CA 1
ATOM 2591 C C . ALA A 1 332 ? -0.558 -38.406 8.43 1 89.75 332 ALA A C 1
ATOM 2593 O O . ALA A 1 332 ? -0.653 -37.188 8.57 1 89.75 332 ALA A O 1
ATOM 2594 N N . GLY A 1 333 ? -0.175 -39.25 9.43 1 85.25 333 GLY A N 1
ATOM 2595 C CA . GLY A 1 333 ? 0.398 -38.75 10.68 1 85.25 333 GLY A CA 1
ATOM 2596 C C . GLY A 1 333 ? -0.646 -38.438 11.727 1 85.25 333 GLY A C 1
ATOM 2597 O O . GLY A 1 333 ? -1.839 -38.656 11.516 1 85.25 333 GLY A O 1
ATOM 2598 N N . LYS A 1 334 ? -0.232 -37.812 12.852 1 86 334 LYS A N 1
ATOM 2599 C CA . LYS A 1 334 ? -1.065 -37.5 14.016 1 86 334 LYS A CA 1
ATOM 2600 C C . LYS A 1 334 ? -2.035 -36.375 13.711 1 86 334 LYS A C 1
ATOM 2602 O O . LYS A 1 334 ? -3.188 -36.375 14.148 1 86 334 LYS A O 1
ATOM 2607 N N . LYS A 1 335 ? -1.59 -35.562 12.859 1 83.94 335 LYS A N 1
ATOM 2608 C CA . LYS A 1 335 ? -2.408 -34.406 12.547 1 83.94 335 LYS A CA 1
ATOM 2609 C C . LYS A 1 335 ? -3.555 -34.75 11.609 1 83.94 335 LYS A C 1
ATOM 2611 O O . LYS A 1 335 ? -4.562 -34.062 11.547 1 83.94 335 LYS A O 1
ATOM 2616 N N . GLY A 1 336 ? -3.416 -35.906 11 1 91 336 GLY A N 1
ATOM 2617 C CA . GLY A 1 336 ? -4.434 -36.312 10.055 1 91 336 GLY A CA 1
ATOM 2618 C C . GLY A 1 336 ? -5.457 -37.281 10.664 1 91 336 GLY A C 1
ATOM 2619 O O . GLY A 1 336 ? -6.395 -37.688 9.992 1 91 336 GLY A O 1
ATOM 2620 N N . TYR A 1 337 ? -5.344 -37.562 11.891 1 91.44 337 TYR A N 1
ATOM 2621 C CA . TYR A 1 337 ? -6.207 -38.531 12.539 1 91.44 337 TYR A CA 1
ATOM 2622 C C . TYR A 1 337 ? -7.672 -38.125 12.453 1 91.44 337 TYR A C 1
ATOM 2624 O O . TYR A 1 337 ? -8.531 -38.906 12.07 1 91.44 337 TYR A O 1
ATOM 2632 N N . GLY A 1 338 ? -7.957 -36.906 12.797 1 92.75 338 GLY A N 1
ATOM 2633 C CA . GLY A 1 338 ? -9.32 -36.406 12.734 1 92.75 338 GLY A CA 1
ATOM 2634 C C . GLY A 1 338 ? -9.938 -36.531 11.352 1 92.75 338 GLY A C 1
ATOM 2635 O O . GLY A 1 338 ? -11.094 -36.906 11.211 1 92.75 338 GLY A O 1
ATOM 2636 N N . PHE A 1 339 ? -9.211 -36.25 10.398 1 95.5 339 PHE A N 1
ATOM 2637 C CA . PHE A 1 339 ? -9.672 -36.344 9.016 1 95.5 339 PHE A CA 1
ATOM 2638 C C . PHE A 1 339 ? -9.945 -37.781 8.617 1 95.5 339 PHE A C 1
ATOM 2640 O O . PHE A 1 339 ? -10.906 -38.062 7.895 1 95.5 339 PHE A O 1
ATOM 2647 N N . ARG A 1 340 ? -9.086 -38.688 9.047 1 96.06 340 ARG A N 1
ATOM 2648 C CA . ARG A 1 340 ? -9.266 -40.094 8.719 1 96.06 340 ARG A CA 1
ATOM 2649 C C . ARG A 1 340 ? -10.547 -40.656 9.344 1 96.06 340 ARG A C 1
ATOM 2651 O O . ARG A 1 340 ? -11.219 -41.5 8.758 1 96.06 340 ARG A O 1
ATOM 2658 N N . GLN A 1 341 ? -10.852 -40.156 10.492 1 95.62 341 GLN A N 1
ATOM 2659 C CA . GLN A 1 341 ? -12.094 -40.562 11.133 1 95.62 341 GLN A CA 1
ATOM 2660 C C . GLN A 1 341 ? -13.312 -40.094 10.328 1 95.62 341 GLN A C 1
ATOM 2662 O O . GLN A 1 341 ? -14.258 -40.875 10.148 1 95.62 341 GLN A O 1
ATOM 2667 N N . VAL A 1 342 ? -13.227 -38.875 9.898 1 95.94 342 VAL A N 1
ATOM 2668 C CA . VAL A 1 342 ? -14.305 -38.344 9.078 1 95.94 342 VAL A CA 1
ATOM 2669 C C . VAL A 1 342 ? -14.398 -39.125 7.766 1 95.94 342 VAL A C 1
ATOM 2671 O O . VAL A 1 342 ? -15.5 -39.5 7.336 1 95.94 342 VAL A O 1
ATOM 2674 N N . TRP A 1 343 ? -13.305 -39.375 7.195 1 96 343 TRP A N 1
ATOM 2675 C CA . TRP A 1 343 ? -13.242 -40.125 5.93 1 96 343 TRP A CA 1
ATOM 2676 C C . TRP A 1 343 ? -13.875 -41.5 6.062 1 96 343 TRP A C 1
ATOM 2678 O O . TRP A 1 343 ? -14.688 -41.875 5.227 1 96 343 TRP A O 1
ATOM 2688 N N . ARG A 1 344 ? -13.578 -42.219 7.121 1 95.5 344 ARG A N 1
ATOM 2689 C CA . ARG A 1 344 ? -14.094 -43.562 7.363 1 95.5 344 ARG A CA 1
ATOM 2690 C C . ARG A 1 344 ? -15.594 -43.531 7.613 1 95.5 344 ARG A C 1
ATOM 2692 O O . ARG A 1 344 ? -16.328 -44.406 7.145 1 95.5 344 ARG A O 1
ATOM 2699 N N . LYS A 1 345 ? -15.945 -42.594 8.367 1 96.38 345 LYS A N 1
ATOM 2700 C CA . LYS A 1 345 ? -17.359 -42.438 8.664 1 96.38 345 LYS A CA 1
ATOM 2701 C C . LYS A 1 345 ? -18.188 -42.344 7.387 1 96.38 345 LYS A C 1
ATOM 2703 O O . LYS A 1 345 ? -19.219 -43 7.25 1 96.38 345 LYS A O 1
ATOM 2708 N N . PHE A 1 346 ? -17.797 -41.562 6.473 1 97.06 346 PHE A N 1
ATOM 2709 C CA . PHE A 1 346 ? -18.562 -41.312 5.258 1 97.06 346 PHE A CA 1
ATOM 2710 C C . PHE A 1 346 ? -18.359 -42.438 4.246 1 97.06 346 PHE A C 1
ATOM 2712 O O . PHE A 1 346 ? -19.219 -42.688 3.414 1 97.06 346 PHE A O 1
ATOM 2719 N N . GLU A 1 347 ? -17.281 -43.156 4.348 1 95 347 GLU A N 1
ATOM 2720 C CA . GLU A 1 347 ? -17.109 -44.375 3.57 1 95 347 GLU A CA 1
ATOM 2721 C C . GLU A 1 347 ? -18.094 -45.469 4.023 1 95 347 GLU A C 1
ATOM 2723 O O . GLU A 1 347 ? -18.688 -46.156 3.193 1 95 347 GLU A O 1
ATOM 2728 N N . GLN A 1 348 ? -18.234 -45.531 5.297 1 95.81 348 GLN A N 1
ATOM 2729 C CA . GLN A 1 348 ? -19.172 -46.5 5.859 1 95.81 348 GLN A CA 1
ATOM 2730 C C . GLN A 1 348 ? -20.609 -46.156 5.488 1 95.81 348 GLN A C 1
ATOM 2732 O O . GLN A 1 348 ? -21.438 -47.062 5.305 1 95.81 348 GLN A O 1
ATOM 2737 N N . ALA A 1 349 ? -20.844 -44.875 5.395 1 95 349 ALA A N 1
ATOM 2738 C CA . ALA A 1 349 ? -22.172 -44.438 5.012 1 95 349 ALA A CA 1
ATOM 2739 C C . ALA A 1 349 ? -22.375 -44.531 3.502 1 95 349 ALA A C 1
ATOM 2741 O O . ALA A 1 349 ? -23.406 -44.094 2.98 1 95 349 ALA A O 1
ATOM 2742 N N . GLU A 1 350 ? -21.344 -45 2.764 1 95.12 350 GLU A N 1
ATOM 2743 C CA . GLU A 1 350 ? -21.359 -45.156 1.314 1 95.12 350 GLU A CA 1
ATOM 2744 C C . GLU A 1 350 ? -21.641 -43.844 0.608 1 95.12 350 GLU A C 1
ATOM 2746 O O . GLU A 1 350 ? -22.469 -43.781 -0.299 1 95.12 350 GLU A O 1
ATOM 2751 N N . ALA A 1 351 ? -21.062 -42.812 1.213 1 97.25 351 ALA A N 1
ATOM 2752 C CA . ALA A 1 351 ? -21.156 -41.5 0.576 1 97.25 351 ALA A CA 1
ATOM 2753 C C . ALA A 1 351 ? -20.406 -41.469 -0.747 1 97.25 351 ALA A C 1
ATOM 2755 O O . ALA A 1 351 ? -19.312 -42.062 -0.856 1 97.25 351 ALA A O 1
ATOM 2756 N N . GLU A 1 352 ? -21.016 -40.844 -1.755 1 97.44 352 GLU A N 1
ATOM 2757 C CA . GLU A 1 352 ? -20.391 -40.719 -3.07 1 97.44 352 GLU A CA 1
ATOM 2758 C C . GLU A 1 352 ? -20.125 -39.25 -3.418 1 97.44 352 GLU A C 1
ATOM 2760 O O . GLU A 1 352 ? -21 -38.406 -3.215 1 97.44 352 GLU A O 1
ATOM 2765 N N . PHE A 1 353 ? -18.922 -39.062 -3.832 1 97.5 353 PHE A N 1
ATOM 2766 C CA . PHE A 1 353 ? -18.531 -37.75 -4.285 1 97.5 353 PHE A CA 1
ATOM 2767 C C . PHE A 1 353 ? -18.531 -37.656 -5.805 1 97.5 353 PHE A C 1
ATOM 2769 O O . PHE A 1 353 ? -18.047 -38.562 -6.48 1 97.5 353 PHE A O 1
ATOM 2776 N N . GLU A 1 354 ? -19.109 -36.562 -6.301 1 97.12 354 GLU A N 1
ATOM 2777 C CA . GLU A 1 354 ? -19.156 -36.344 -7.738 1 97.12 354 GLU A CA 1
ATOM 2778 C C . GLU A 1 354 ? -19.141 -34.844 -8.062 1 97.12 354 GLU A C 1
ATOM 2780 O O . GLU A 1 354 ? -19.688 -34.031 -7.312 1 97.12 354 GLU A O 1
ATOM 2785 N N . VAL A 1 355 ? -18.438 -34.5 -9.125 1 97.81 355 VAL A N 1
ATOM 2786 C CA . VAL A 1 355 ? -18.5 -33.125 -9.641 1 97.81 355 VAL A CA 1
ATOM 2787 C C . VAL A 1 355 ? -19.359 -33.094 -10.898 1 97.81 355 VAL A C 1
ATOM 2789 O O . VAL A 1 355 ? -18.984 -33.656 -11.938 1 97.81 355 VAL A O 1
ATOM 2792 N N . LEU A 1 356 ? -20.5 -32.469 -10.719 1 97.25 356 LEU A N 1
ATOM 2793 C CA . LEU A 1 356 ? -21.422 -32.344 -11.844 1 97.25 356 LEU A CA 1
ATOM 2794 C C . LEU A 1 356 ? -20.922 -31.297 -12.836 1 97.25 356 LEU A C 1
ATOM 2796 O O . LEU A 1 356 ? -20.547 -30.188 -12.445 1 97.25 356 LEU A O 1
ATOM 2800 N N . HIS A 1 357 ? -20.891 -31.703 -14.086 1 95.31 357 HIS A N 1
ATOM 2801 C CA . HIS A 1 357 ? -20.609 -30.734 -15.141 1 95.31 357 HIS A CA 1
ATOM 2802 C C . HIS A 1 357 ? -21.781 -29.75 -15.312 1 95.31 357 HIS A C 1
ATOM 2804 O O . HIS A 1 357 ? -22.938 -30.125 -15.094 1 95.31 357 HIS A O 1
ATOM 2810 N N . PRO A 1 358 ? -21.438 -28.562 -15.727 1 93.12 358 PRO A N 1
ATOM 2811 C CA . PRO A 1 358 ? -22.484 -27.547 -15.875 1 93.12 358 PRO A CA 1
ATOM 2812 C C . PRO A 1 358 ? -23.672 -28.047 -16.703 1 93.12 358 PRO A C 1
ATOM 2814 O O . PRO A 1 358 ? -24.828 -27.766 -16.359 1 93.12 358 PRO A O 1
ATOM 2817 N N . GLU A 1 359 ? -23.484 -28.875 -17.656 1 92.25 359 GLU A N 1
ATOM 2818 C CA . GLU A 1 359 ? -24.531 -29.375 -18.531 1 92.25 359 GLU A CA 1
ATOM 2819 C C . GLU A 1 359 ? -25.453 -30.344 -17.781 1 92.25 359 GLU A C 1
ATOM 2821 O O . GLU A 1 359 ? -26.625 -30.5 -18.141 1 92.25 359 GLU A O 1
ATOM 2826 N N . ALA A 1 360 ? -24.969 -30.891 -16.75 1 94.31 360 ALA A N 1
ATOM 2827 C CA . ALA A 1 360 ? -25.719 -31.891 -16.016 1 94.31 360 ALA A CA 1
ATOM 2828 C C . ALA A 1 360 ? -26.469 -31.281 -14.836 1 94.31 360 ALA A C 1
ATOM 2830 O O . ALA A 1 360 ? -27.297 -31.922 -14.211 1 94.31 360 ALA A O 1
ATOM 2831 N N . VAL A 1 361 ? -26.297 -30.031 -14.57 1 94.69 361 VAL A N 1
ATOM 2832 C CA . VAL A 1 361 ? -26.766 -29.391 -13.344 1 94.69 361 VAL A CA 1
ATOM 2833 C C . VAL A 1 361 ? -28.281 -29.203 -13.414 1 94.69 361 VAL A C 1
ATOM 2835 O O . VAL A 1 361 ? -28.969 -29.25 -12.391 1 94.69 361 VAL A O 1
ATOM 2838 N N . GLU A 1 362 ? -28.844 -29.047 -14.625 1 94.31 362 GLU A N 1
ATOM 2839 C CA . GLU A 1 362 ? -30.25 -28.734 -14.805 1 94.31 362 GLU A CA 1
ATOM 2840 C C . GLU A 1 362 ? -31.141 -29.766 -14.117 1 94.31 362 GLU A C 1
ATOM 2842 O O . GLU A 1 362 ? -32.125 -29.406 -13.445 1 94.31 362 GLU A O 1
ATOM 2847 N N . THR A 1 363 ? -30.797 -31 -14.242 1 94.88 363 THR A N 1
ATOM 2848 C CA . THR A 1 363 ? -31.594 -32.094 -13.711 1 94.88 363 THR A CA 1
ATOM 2849 C C . THR A 1 363 ? -31.578 -32.094 -12.188 1 94.88 363 THR A C 1
ATOM 2851 O O . THR A 1 363 ? -32.5 -32.594 -11.555 1 94.88 363 THR A O 1
ATOM 2854 N N . HIS A 1 364 ? -30.641 -31.5 -11.586 1 96.88 364 HIS A N 1
ATOM 2855 C CA . HIS A 1 364 ? -30.453 -31.562 -10.141 1 96.88 364 HIS A CA 1
ATOM 2856 C C . HIS A 1 364 ? -30.844 -30.234 -9.477 1 96.88 364 HIS A C 1
ATOM 2858 O O . HIS A 1 364 ? -30.844 -30.141 -8.25 1 96.88 364 HIS A O 1
ATOM 2864 N N . LEU A 1 365 ? -31.234 -29.25 -10.266 1 96.75 365 LEU A N 1
ATOM 2865 C CA . LEU A 1 365 ? -31.453 -27.891 -9.789 1 96.75 365 LEU A CA 1
ATOM 2866 C C . LEU A 1 365 ? -32.531 -27.859 -8.727 1 96.75 365 LEU A C 1
ATOM 2868 O O . LEU A 1 365 ? -32.406 -27.172 -7.715 1 96.75 365 LEU A O 1
ATOM 2872 N N . PRO A 1 366 ? -33.594 -28.609 -8.891 1 96.56 366 PRO A N 1
ATOM 2873 C CA . PRO A 1 366 ? -34.656 -28.578 -7.855 1 96.56 366 PRO A CA 1
ATOM 2874 C C . PRO A 1 366 ? -34.156 -29.078 -6.5 1 96.56 366 PRO A C 1
ATOM 2876 O O . PRO A 1 366 ? -34.469 -28.484 -5.469 1 96.56 366 PRO A O 1
ATOM 2879 N N . ARG A 1 367 ? -33.375 -30.109 -6.539 1 97.06 367 ARG A N 1
ATOM 2880 C CA . ARG A 1 367 ? -32.844 -30.641 -5.293 1 97.06 367 ARG A CA 1
ATOM 2881 C C . ARG A 1 367 ? -31.859 -29.688 -4.66 1 97.06 367 ARG A C 1
ATOM 2883 O O . ARG A 1 367 ? -31.859 -29.484 -3.441 1 97.06 367 ARG A O 1
ATOM 2890 N N . LEU A 1 368 ? -31.031 -29.141 -5.469 1 97.75 368 LEU A N 1
ATOM 2891 C CA . LEU A 1 368 ? -30.047 -28.188 -4.969 1 97.75 368 LEU A CA 1
ATOM 2892 C C . LEU A 1 368 ? -30.734 -26.984 -4.34 1 97.75 368 LEU A C 1
ATOM 2894 O O . LEU A 1 368 ? -30.312 -26.5 -3.285 1 97.75 368 LEU A O 1
ATOM 2898 N N . LYS A 1 369 ? -31.766 -26.516 -4.996 1 97.19 369 LYS A N 1
ATOM 2899 C CA . LYS A 1 369 ? -32.531 -25.391 -4.469 1 97.19 369 LYS A CA 1
ATOM 2900 C C . LYS A 1 369 ? -33.156 -25.734 -3.123 1 97.19 369 LYS A C 1
ATOM 2902 O O . LYS A 1 369 ? -33.156 -24.922 -2.203 1 97.19 369 LYS A O 1
ATOM 2907 N N . ALA A 1 370 ? -33.688 -26.891 -3.059 1 96.94 370 ALA A N 1
ATOM 2908 C CA . ALA A 1 370 ? -34.312 -27.344 -1.819 1 96.94 370 ALA A CA 1
ATOM 2909 C C . ALA A 1 370 ? -33.312 -27.359 -0.67 1 96.94 370 ALA A C 1
ATOM 2911 O O . ALA A 1 370 ? -33.625 -26.953 0.449 1 96.94 370 ALA A O 1
ATOM 2912 N N . ILE A 1 371 ? -32.156 -27.844 -0.967 1 97.44 371 ILE A N 1
ATOM 2913 C CA . ILE A 1 371 ? -31.094 -27.875 0.038 1 97.44 371 ILE A CA 1
ATOM 2914 C C . ILE A 1 371 ? -30.734 -26.453 0.451 1 97.44 371 ILE A C 1
ATOM 2916 O O . ILE A 1 371 ? -30.609 -26.156 1.642 1 97.44 371 ILE A O 1
ATOM 2920 N N . SER A 1 372 ? -30.578 -25.609 -0.526 1 96.5 372 SER A N 1
ATOM 2921 C CA . SER A 1 372 ? -30.188 -24.219 -0.27 1 96.5 372 SER A CA 1
ATOM 2922 C C . SER A 1 372 ? -31.234 -23.516 0.583 1 96.5 372 SER A C 1
ATOM 2924 O O . SER A 1 372 ? -30.891 -22.828 1.551 1 96.5 372 SER A O 1
ATOM 2926 N N . ASP A 1 373 ? -32.5 -23.688 0.238 1 95.12 373 ASP A N 1
ATOM 2927 C CA . ASP A 1 373 ? -33.594 -23.047 0.979 1 95.12 373 ASP A CA 1
ATOM 2928 C C . ASP A 1 373 ? -33.625 -23.531 2.424 1 95.12 373 ASP A C 1
ATOM 2930 O O . ASP A 1 373 ? -33.781 -22.75 3.352 1 95.12 373 ASP A O 1
ATOM 2934 N N . ALA A 1 374 ? -33.5 -24.797 2.566 1 95.75 374 ALA A N 1
ATOM 2935 C CA . ALA A 1 374 ? -33.531 -25.391 3.906 1 95.75 374 ALA A CA 1
ATOM 2936 C C . ALA A 1 374 ? -32.344 -24.875 4.738 1 95.75 374 ALA A C 1
ATOM 2938 O O . ALA A 1 374 ? -32.469 -24.625 5.934 1 95.75 374 ALA A O 1
ATOM 2939 N N . TRP A 1 375 ? -31.234 -24.859 4.117 1 94.81 375 TRP A N 1
ATOM 2940 C CA . TRP A 1 375 ? -30.031 -24.375 4.781 1 94.81 375 TRP A CA 1
ATOM 2941 C C . TRP A 1 375 ? -30.203 -22.938 5.258 1 94.81 375 TRP A C 1
ATOM 2943 O O . TRP A 1 375 ? -29.828 -22.609 6.387 1 94.81 375 TRP A O 1
ATOM 2953 N N . LEU A 1 376 ? -30.703 -22.094 4.43 1 92.44 376 LEU A N 1
ATOM 2954 C CA . LEU A 1 376 ? -30.922 -20.688 4.762 1 92.44 376 LEU A CA 1
ATOM 2955 C C . LEU A 1 376 ? -31.906 -20.547 5.922 1 92.44 376 LEU A C 1
ATOM 2957 O O . LEU A 1 376 ? -31.719 -19.703 6.793 1 92.44 376 LEU A O 1
ATOM 2961 N N . GLU A 1 377 ? -32.875 -21.344 5.867 1 91.56 377 GLU A N 1
ATOM 2962 C CA . GLU A 1 377 ? -33.875 -21.328 6.934 1 91.56 377 GLU A CA 1
ATOM 2963 C C . GLU A 1 377 ? -33.281 -21.734 8.273 1 91.56 377 GLU A C 1
ATOM 2965 O O . GLU A 1 377 ? -33.562 -21.109 9.305 1 91.56 377 GLU A O 1
ATOM 2970 N N . GLU A 1 378 ? -32.531 -22.672 8.227 1 89.56 378 GLU A N 1
ATOM 2971 C CA . GLU A 1 378 ? -31.922 -23.172 9.445 1 89.56 378 GLU A CA 1
ATOM 2972 C C . GLU A 1 378 ? -30.953 -22.156 10.031 1 89.56 378 GLU A C 1
ATOM 2974 O O . GLU A 1 378 ? -30.844 -22.016 11.258 1 89.56 378 GLU A O 1
ATOM 2979 N N . LYS A 1 379 ? -30.25 -21.562 9.219 1 84.25 379 LYS A N 1
ATOM 2980 C CA . LYS A 1 379 ? -29.25 -20.609 9.664 1 84.25 379 LYS A CA 1
ATOM 2981 C C . LYS A 1 379 ? -29.875 -19.234 9.953 1 84.25 379 LYS A C 1
ATOM 2983 O O . LYS A 1 379 ? -29.188 -18.328 10.406 1 84.25 379 LYS A O 1
ATOM 2988 N N . LYS A 1 380 ? -31.25 -19.094 9.805 1 77.44 380 LYS A N 1
ATOM 2989 C CA . LYS A 1 380 ? -31.969 -17.828 9.992 1 77.44 380 LYS A CA 1
ATOM 2990 C C . LYS A 1 380 ? -31.25 -16.688 9.273 1 77.44 380 LYS A C 1
ATOM 2992 O O . LYS A 1 380 ? -31.078 -15.602 9.836 1 77.44 380 LYS A O 1
ATOM 2997 N N . GLY A 1 381 ? -30.734 -17.078 8.172 1 77.5 381 GLY A N 1
ATOM 2998 C CA . GLY A 1 381 ? -29.969 -16.094 7.41 1 77.5 381 GLY A CA 1
ATOM 2999 C C . GLY A 1 381 ? -30.656 -15.68 6.117 1 77.5 381 GLY A C 1
ATOM 3000 O O . GLY A 1 381 ? -31.625 -16.312 5.691 1 77.5 381 GLY A O 1
ATOM 3001 N N . LYS A 1 382 ? -30.234 -14.492 5.574 1 83.88 382 LYS A N 1
ATOM 3002 C CA . LYS A 1 382 ? -30.656 -14.031 4.258 1 83.88 382 LYS A CA 1
ATOM 3003 C C . LYS A 1 382 ? -29.531 -14.148 3.24 1 83.88 382 LYS A C 1
ATOM 3005 O O . LYS A 1 382 ? -28.359 -14.234 3.617 1 83.88 382 LYS A O 1
ATOM 3010 N N . GLU A 1 383 ? -29.969 -14.359 2.041 1 89 383 GLU A N 1
ATOM 3011 C CA . GLU A 1 383 ? -28.938 -14.398 0.997 1 89 383 GLU A CA 1
ATOM 3012 C C . GLU A 1 383 ? -28.156 -13.086 0.943 1 89 383 GLU A C 1
ATOM 3014 O O . GLU A 1 383 ? -28.734 -12.008 1.116 1 89 383 GLU A O 1
ATOM 3019 N N . LYS A 1 384 ? -26.922 -13.227 0.766 1 89.31 384 LYS A N 1
ATOM 3020 C CA . LYS A 1 384 ? -26.047 -12.086 0.523 1 89.31 384 LYS A CA 1
ATOM 3021 C C . LYS A 1 384 ? -25.453 -12.125 -0.886 1 89.31 384 LYS A C 1
ATOM 3023 O O . LYS A 1 384 ? -25.266 -13.203 -1.451 1 89.31 384 LYS A O 1
ATOM 3028 N N . GLY A 1 385 ? -25.281 -10.938 -1.418 1 92.25 385 GLY A N 1
ATOM 3029 C CA . GLY A 1 385 ? -24.766 -10.875 -2.775 1 92.25 385 GLY A CA 1
ATOM 3030 C C . GLY A 1 385 ? -23.562 -9.961 -2.916 1 92.25 385 GLY A C 1
ATOM 3031 O O . GLY A 1 385 ? -22.828 -9.742 -1.951 1 92.25 385 GLY A O 1
ATOM 3032 N N . TYR A 1 386 ? -23.172 -9.672 -4.188 1 93.44 386 TYR A N 1
ATOM 3033 C CA . TYR A 1 386 ? -22.125 -8.75 -4.605 1 93.44 386 TYR A CA 1
ATOM 3034 C C . TYR A 1 386 ? -20.75 -9.367 -4.406 1 93.44 386 TYR A C 1
ATOM 3036 O O . TYR A 1 386 ? -20.172 -9.914 -5.348 1 93.44 386 TYR A O 1
ATOM 3044 N N . SER A 1 387 ? -20.266 -9.477 -3.029 1 93.62 387 SER A N 1
ATOM 3045 C CA . SER A 1 387 ? -18.953 -10.055 -2.787 1 93.62 387 SER A CA 1
ATOM 3046 C C . SER A 1 387 ? -19.031 -11.562 -2.594 1 93.62 387 SER A C 1
ATOM 3048 O O . SER A 1 387 ? -18 -12.242 -2.504 1 93.62 387 SER A O 1
ATOM 3050 N N . LEU A 1 388 ? -20.219 -12.039 -2.518 1 91.25 388 LEU A N 1
ATOM 3051 C CA . LEU A 1 388 ? -20.531 -13.469 -2.436 1 91.25 388 LEU A CA 1
ATOM 3052 C C . LEU A 1 388 ? -21.531 -13.867 -3.504 1 91.25 388 LEU A C 1
ATOM 3054 O O . LEU A 1 388 ? -22.281 -13.023 -4.004 1 91.25 388 LEU A O 1
ATOM 3058 N N . GLY A 1 389 ? -21.469 -15.117 -3.756 1 92.5 389 GLY A N 1
ATOM 3059 C CA . GLY A 1 389 ? -22.531 -15.633 -4.59 1 92.5 389 GLY A CA 1
ATOM 3060 C C . GLY A 1 389 ? -23.781 -15.977 -3.805 1 92.5 389 GLY A C 1
ATOM 3061 O O . GLY A 1 389 ? -23.781 -15.961 -2.572 1 92.5 389 GLY A O 1
ATOM 3062 N N . TYR A 1 390 ? -24.859 -16.172 -4.508 1 93.62 390 TYR A N 1
ATOM 3063 C CA . TYR A 1 390 ? -26.141 -16.609 -3.961 1 93.62 390 TYR A CA 1
ATOM 3064 C C . TYR A 1 390 ? -26.797 -17.625 -4.887 1 93.62 390 TYR A C 1
ATOM 3066 O O . TYR A 1 390 ? -26.406 -17.766 -6.047 1 93.62 390 TYR A O 1
ATOM 3074 N N . PHE A 1 391 ? -27.719 -18.375 -4.316 1 95.06 391 PHE A N 1
ATOM 3075 C CA . PHE A 1 391 ? -28.344 -19.406 -5.133 1 95.06 391 PHE A CA 1
ATOM 3076 C C . PHE A 1 391 ? -29.297 -18.781 -6.152 1 95.06 391 PHE A C 1
ATOM 3078 O O . PHE A 1 391 ? -30.359 -18.281 -5.785 1 95.06 391 PHE A O 1
ATOM 3085 N N . ASP A 1 392 ? -28.891 -18.672 -7.266 1 93.5 392 ASP A N 1
ATOM 3086 C CA . ASP A 1 392 ? -29.625 -18.297 -8.469 1 93.5 392 ASP A CA 1
ATOM 3087 C C . ASP A 1 392 ? -29.438 -19.344 -9.57 1 93.5 392 ASP A C 1
ATOM 3089 O O . ASP A 1 392 ? -28.328 -19.578 -10.023 1 93.5 392 ASP A O 1
ATOM 3093 N N . PRO A 1 393 ? -30.531 -19.953 -9.953 1 93.94 393 PRO A N 1
ATOM 3094 C CA . PRO A 1 393 ? -30.422 -21.031 -10.953 1 93.94 393 PRO A CA 1
ATOM 3095 C C . PRO A 1 393 ? -29.609 -20.609 -12.172 1 93.94 393 PRO A C 1
ATOM 3097 O O . PRO A 1 393 ? -28.859 -21.422 -12.727 1 93.94 393 PRO A O 1
ATOM 3100 N N . ASP A 1 394 ? -29.719 -19.406 -12.617 1 90.56 394 ASP A N 1
ATOM 3101 C CA . ASP A 1 394 ? -29 -18.938 -13.797 1 90.56 394 ASP A CA 1
ATOM 3102 C C . ASP A 1 394 ? -27.5 -18.844 -13.539 1 90.56 394 ASP A C 1
ATOM 3104 O O . ASP A 1 394 ? -26.703 -19.031 -14.453 1 90.56 394 ASP A O 1
ATOM 3108 N N . TYR A 1 395 ? -27.156 -18.625 -12.367 1 92.88 395 TYR A N 1
ATOM 3109 C CA . TYR A 1 395 ? -25.75 -18.562 -11.969 1 92.88 395 TYR A CA 1
ATOM 3110 C C . TYR A 1 395 ? -25.203 -19.953 -11.688 1 92.88 395 TYR A C 1
ATOM 3112 O O . TYR A 1 395 ? -24.125 -20.312 -12.18 1 92.88 395 TYR A O 1
ATOM 3120 N N . ILE A 1 396 ? -25.938 -20.75 -10.977 1 94.62 396 ILE A N 1
ATOM 3121 C CA . ILE A 1 396 ? -25.484 -22.062 -10.531 1 94.62 396 ILE A CA 1
ATOM 3122 C C . ILE A 1 396 ? -25.281 -22.984 -11.727 1 94.62 396 ILE A C 1
ATOM 3124 O O . ILE A 1 396 ? -24.359 -23.797 -11.742 1 94.62 396 ILE A O 1
ATOM 3128 N N . ARG A 1 397 ? -26.078 -22.797 -12.734 1 93.12 397 ARG A N 1
ATOM 3129 C CA . ARG A 1 397 ? -26.016 -23.672 -13.898 1 93.12 397 ARG A CA 1
ATOM 3130 C C . ARG A 1 397 ? -24.734 -23.438 -14.688 1 93.12 397 ARG A C 1
ATOM 3132 O O . ARG A 1 397 ? -24.328 -24.297 -15.492 1 93.12 397 ARG A O 1
ATOM 3139 N N . LEU A 1 398 ? -24.047 -22.344 -14.43 1 91 398 LEU A N 1
ATOM 3140 C CA . LEU A 1 398 ? -22.875 -21.953 -15.203 1 91 398 LEU A CA 1
ATOM 3141 C C . LEU A 1 398 ? -21.609 -22.531 -14.578 1 91 398 LEU A C 1
ATOM 3143 O O . LEU A 1 398 ? -20.531 -22.453 -15.18 1 91 398 LEU A O 1
ATOM 3147 N N . THR A 1 399 ? -21.688 -23.109 -13.422 1 92.31 399 THR A N 1
ATOM 3148 C CA . THR A 1 399 ? -20.5 -23.578 -12.703 1 92.31 399 THR A CA 1
ATOM 3149 C C . THR A 1 399 ? -20.578 -25.078 -12.461 1 92.31 399 THR A C 1
ATOM 3151 O O . THR A 1 399 ? -21.656 -25.641 -12.344 1 92.31 399 THR A O 1
ATOM 3154 N N . PRO A 1 400 ? -19.359 -25.75 -12.422 1 95.31 400 PRO A N 1
ATOM 3155 C CA . PRO A 1 400 ? -19.375 -27.125 -11.906 1 95.31 400 PRO A CA 1
ATOM 3156 C C . PRO A 1 400 ? -19.844 -27.203 -10.453 1 95.31 400 PRO A C 1
ATOM 3158 O O . PRO A 1 400 ? -19.562 -26.297 -9.664 1 95.31 400 PRO A O 1
ATOM 3161 N N . ILE A 1 401 ? -20.516 -28.328 -10.148 1 98.06 401 ILE A N 1
ATOM 3162 C CA . ILE A 1 401 ? -21.062 -28.469 -8.797 1 98.06 401 ILE A CA 1
ATOM 3163 C C . ILE A 1 401 ? -20.547 -29.766 -8.172 1 98.06 401 ILE A C 1
ATOM 3165 O O . ILE A 1 401 ? -20.797 -30.844 -8.703 1 98.06 401 ILE A O 1
ATOM 3169 N N . ALA A 1 402 ? -19.844 -29.641 -7.066 1 98.56 402 ALA A N 1
ATOM 3170 C CA . ALA A 1 402 ? -19.484 -30.812 -6.266 1 98.56 402 ALA A CA 1
ATOM 3171 C C . ALA A 1 402 ? -20.641 -31.25 -5.371 1 98.56 402 ALA A 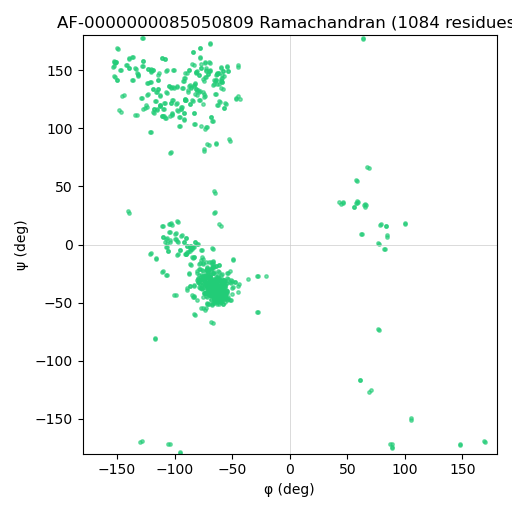C 1
ATOM 3173 O O . ALA A 1 402 ? -21.266 -30.406 -4.707 1 98.56 402 ALA A O 1
ATOM 3174 N N . VAL A 1 403 ? -20.922 -32.531 -5.398 1 98.31 403 VAL A N 1
ATOM 3175 C CA . VAL A 1 403 ? -22.047 -33.031 -4.602 1 98.31 403 VAL A CA 1
ATOM 3176 C C . VAL A 1 403 ? -21.609 -34.25 -3.801 1 98.31 403 VAL A C 1
ATOM 3178 O O . VAL A 1 403 ? -20.719 -35 -4.23 1 98.31 403 VAL A O 1
ATOM 3181 N N . ILE A 1 404 ? -22.141 -34.375 -2.629 1 98.44 404 ILE A N 1
ATOM 3182 C CA . ILE A 1 404 ? -22.062 -35.594 -1.839 1 98.44 404 ILE A CA 1
ATOM 3183 C C . ILE A 1 404 ? -23.422 -36.281 -1.804 1 98.44 404 ILE A C 1
ATOM 3185 O O . ILE A 1 404 ? -24.406 -35.688 -1.361 1 98.44 404 ILE A O 1
ATOM 3189 N N . ARG A 1 405 ? -23.406 -37.5 -2.271 1 97.69 405 ARG A N 1
ATOM 3190 C CA . ARG A 1 405 ? -24.625 -38.312 -2.258 1 97.69 405 ARG A CA 1
ATOM 3191 C C . ARG A 1 405 ? -24.547 -39.406 -1.188 1 97.69 405 ARG A C 1
ATOM 3193 O O . ARG A 1 405 ? -23.5 -40 -0.99 1 97.69 405 ARG A O 1
ATOM 3200 N N . ILE A 1 406 ? -25.484 -39.5 -0.464 1 96.75 406 ILE A N 1
ATOM 3201 C CA . ILE A 1 406 ? -25.688 -40.656 0.43 1 96.75 406 ILE A CA 1
ATOM 3202 C C . ILE A 1 406 ? -26.969 -41.375 0.054 1 96.75 406 ILE A C 1
ATOM 3204 O O . ILE A 1 406 ? -28.062 -40.812 0.118 1 96.75 406 ILE A O 1
ATOM 3208 N N . GLY A 1 407 ? -26.812 -42.656 -0.391 1 92.19 407 GLY A N 1
ATOM 3209 C CA . GLY A 1 407 ? -27.906 -43.312 -1.086 1 92.19 407 GLY A CA 1
ATOM 3210 C C . GLY A 1 407 ? -28.172 -42.75 -2.459 1 92.19 407 GLY A C 1
ATOM 3211 O O . GLY A 1 407 ? -27.266 -42.625 -3.277 1 92.19 407 GLY A O 1
ATOM 3212 N N . ASP A 1 408 ? -29.391 -42.312 -2.805 1 90.75 408 ASP A N 1
ATOM 3213 C CA . ASP A 1 408 ? -29.719 -41.75 -4.113 1 90.75 408 ASP A CA 1
ATOM 3214 C C . ASP A 1 408 ? -30.016 -40.281 -4.016 1 90.75 408 ASP A C 1
ATOM 3216 O O . ASP A 1 408 ? -30.422 -39.656 -4.996 1 90.75 408 ASP A O 1
ATOM 3220 N N . GLU A 1 409 ? -29.594 -39.719 -2.844 1 94.81 409 GLU A N 1
ATOM 3221 C CA . GLU A 1 409 ? -29.984 -38.312 -2.641 1 94.81 409 GLU A CA 1
ATOM 3222 C C . GLU A 1 409 ? -28.766 -37.438 -2.4 1 94.81 409 GLU A C 1
ATOM 3224 O O . GLU A 1 409 ? -27.844 -37.812 -1.669 1 94.81 409 GLU A O 1
ATOM 3229 N N . ILE A 1 410 ? -28.797 -36.281 -2.99 1 97.81 410 ILE A N 1
ATOM 3230 C CA . ILE A 1 410 ? -27.766 -35.281 -2.736 1 97.81 410 ILE A CA 1
ATOM 3231 C C . ILE A 1 410 ? -27.969 -34.656 -1.353 1 97.81 410 ILE A C 1
ATOM 3233 O O . ILE A 1 410 ? -29.062 -34.188 -1.04 1 97.81 410 ILE A O 1
ATOM 3237 N N . MET A 1 411 ? -26.859 -34.688 -0.551 1 98.12 411 MET A N 1
ATOM 3238 C CA . MET A 1 411 ? -26.969 -34.219 0.828 1 98.12 411 MET A CA 1
ATOM 3239 C C . MET A 1 411 ? -26.219 -32.906 1.013 1 98.12 411 MET A C 1
ATOM 3241 O O . MET A 1 411 ? -26.469 -32.188 1.966 1 98.12 411 MET A O 1
ATOM 3245 N N . ALA A 1 412 ? -25.266 -32.656 0.144 1 98.25 412 ALA A N 1
ATOM 3246 C CA . ALA A 1 412 ? -24.469 -31.438 0.204 1 98.25 412 ALA A CA 1
ATOM 3247 C C . ALA A 1 412 ? -23.938 -31.062 -1.175 1 98.25 412 ALA A C 1
ATOM 3249 O O . ALA A 1 412 ? -23.781 -31.922 -2.043 1 98.25 412 ALA A O 1
ATOM 3250 N N . PHE A 1 413 ? -23.703 -29.766 -1.355 1 98.38 413 PHE A N 1
ATOM 3251 C CA . PHE A 1 413 ? -23.141 -29.359 -2.631 1 98.38 413 PHE A CA 1
ATOM 3252 C C . PHE A 1 413 ? -22.328 -28.078 -2.465 1 98.38 413 PHE A C 1
ATOM 3254 O O . PHE A 1 413 ? -22.469 -27.359 -1.464 1 98.38 413 PHE A O 1
ATOM 3261 N N . ALA A 1 414 ? -21.391 -27.828 -3.381 1 98.12 414 ALA A N 1
ATOM 3262 C CA . ALA A 1 414 ? -20.641 -26.594 -3.529 1 98.12 414 ALA A CA 1
ATOM 3263 C C . ALA A 1 414 ? -20.375 -26.281 -5 1 98.12 414 ALA A C 1
ATOM 3265 O O . ALA A 1 414 ? -20 -27.156 -5.77 1 98.12 414 ALA A O 1
ATOM 3266 N N . ASN A 1 415 ? -20.703 -25.094 -5.406 1 97.56 415 ASN A N 1
ATOM 3267 C CA . ASN A 1 415 ? -20.297 -24.75 -6.766 1 97.56 415 ASN A CA 1
ATOM 3268 C C . ASN A 1 415 ? -18.828 -24.312 -6.816 1 97.56 415 ASN A C 1
ATOM 3270 O O . ASN A 1 415 ? -18.344 -23.656 -5.891 1 97.56 415 ASN A O 1
ATOM 3274 N N . LEU A 1 416 ? -18.125 -24.578 -7.914 1 97.31 416 LEU A N 1
ATOM 3275 C CA . LEU A 1 416 ? -16.672 -24.469 -7.973 1 97.31 416 LEU A CA 1
ATOM 3276 C C . LEU A 1 416 ? -16.25 -23.359 -8.93 1 97.31 416 LEU A C 1
ATOM 3278 O O . LEU A 1 416 ? -16.891 -23.141 -9.961 1 97.31 416 LEU A O 1
ATOM 3282 N N . TRP A 1 417 ? -15.219 -22.641 -8.555 1 96.06 417 TRP A N 1
ATOM 3283 C CA . TRP A 1 417 ? -14.547 -21.625 -9.359 1 96.06 417 TRP A CA 1
ATOM 3284 C C . TRP A 1 417 ? -13.148 -22.094 -9.766 1 96.06 417 TRP A C 1
ATOM 3286 O O . TRP A 1 417 ? -12.258 -22.203 -8.922 1 96.06 417 TRP A O 1
ATOM 3296 N N . ALA A 1 418 ? -12.977 -22.359 -11.031 1 93.12 418 ALA A N 1
ATOM 3297 C CA . ALA A 1 418 ? -11.68 -22.828 -11.523 1 93.12 418 ALA A CA 1
ATOM 3298 C C . ALA A 1 418 ? -10.883 -21.672 -12.117 1 93.12 418 ALA A C 1
ATOM 3300 O O . ALA A 1 418 ? -11.438 -20.812 -12.812 1 93.12 418 ALA A O 1
ATOM 3301 N N . ALA A 1 419 ? -9.641 -21.609 -11.789 1 88.75 419 ALA A N 1
ATOM 3302 C CA . ALA A 1 419 ? -8.727 -20.656 -12.422 1 88.75 419 ALA A CA 1
ATOM 3303 C C . ALA A 1 419 ? -8.086 -21.266 -13.672 1 88.75 419 ALA A C 1
ATOM 3305 O O . ALA A 1 419 ? -7.801 -22.453 -13.703 1 88.75 419 ALA A O 1
ATOM 3306 N N . GLU A 1 420 ? -7.852 -20.344 -14.57 1 85.06 420 GLU A N 1
ATOM 3307 C CA . GLU A 1 420 ? -7.152 -20.797 -15.773 1 85.06 420 GLU A CA 1
ATOM 3308 C C . GLU A 1 420 ? -5.754 -21.297 -15.438 1 85.06 420 GLU A C 1
ATOM 3310 O O . GLU A 1 420 ? -5.105 -20.781 -14.523 1 85.06 420 GLU A O 1
ATOM 3315 N N . GLY A 1 421 ? -5.305 -22.281 -16.156 1 83.12 421 GLY A N 1
ATOM 3316 C CA . GLY A 1 421 ? -3.965 -22.812 -15.961 1 83.12 421 GLY A CA 1
ATOM 3317 C C . GLY A 1 421 ? -3.846 -23.703 -14.734 1 83.12 421 GLY A C 1
ATOM 3318 O O . GLY A 1 421 ? -2.74 -24.078 -14.344 1 83.12 421 GLY A O 1
ATOM 3319 N N . ARG A 1 422 ? -4.957 -23.938 -13.969 1 88.12 422 ARG A N 1
ATOM 3320 C CA . ARG A 1 422 ? -5.035 -24.844 -12.828 1 88.12 422 ARG A CA 1
ATOM 3321 C C . ARG A 1 422 ? -4.156 -24.359 -11.68 1 88.12 422 ARG A C 1
ATOM 3323 O O . ARG A 1 422 ? -3.494 -25.156 -11.016 1 88.12 422 ARG A O 1
ATOM 3330 N N . THR A 1 423 ? -4.148 -23.094 -11.633 1 90.56 423 THR A N 1
ATOM 3331 C CA . THR A 1 423 ? -3.391 -22.531 -10.523 1 90.56 423 THR A CA 1
ATOM 3332 C C . THR A 1 423 ? -4.133 -22.734 -9.203 1 90.56 423 THR A C 1
ATOM 3334 O O . THR A 1 423 ? -3.529 -23.094 -8.195 1 90.56 423 THR A O 1
ATOM 3337 N N . SER A 1 424 ? -5.445 -22.516 -9.258 1 95.44 424 SER A N 1
ATOM 3338 C CA . SER A 1 424 ? -6.207 -22.656 -8.016 1 95.44 424 SER A CA 1
ATOM 3339 C C . SER A 1 424 ? -7.648 -23.047 -8.297 1 95.44 424 SER A C 1
ATOM 3341 O O . SER A 1 424 ? -8.203 -22.703 -9.344 1 95.44 424 SER A O 1
ATOM 3343 N N . LEU A 1 425 ? -8.219 -23.844 -7.441 1 97.12 425 LEU A N 1
ATOM 3344 C CA . LEU A 1 425 ? -9.641 -24.188 -7.395 1 97.12 425 LEU A CA 1
ATOM 3345 C C . LEU A 1 425 ? -10.289 -23.625 -6.133 1 97.12 425 LEU A C 1
ATOM 3347 O O . LEU A 1 425 ? -9.719 -23.703 -5.043 1 97.12 425 LEU A O 1
ATOM 3351 N N . SER A 1 426 ? -11.344 -22.938 -6.32 1 96.62 426 SER A N 1
ATOM 3352 C CA . SER A 1 426 ? -12.062 -22.359 -5.188 1 96.62 426 SER A CA 1
ATOM 3353 C C . SER A 1 426 ? -13.539 -22.734 -5.223 1 96.62 426 SER A C 1
ATOM 3355 O O . SER A 1 426 ? -13.969 -23.531 -6.062 1 96.62 426 SER A O 1
ATOM 3357 N N . LEU A 1 427 ? -14.289 -22.297 -4.211 1 96.38 427 LEU A N 1
ATOM 3358 C CA . LEU A 1 427 ? -15.719 -22.547 -4.137 1 96.38 427 LEU A CA 1
ATOM 3359 C C . LEU A 1 427 ? -16.469 -21.297 -3.693 1 96.38 427 LEU A C 1
ATOM 3361 O O . LEU A 1 427 ? -15.859 -20.359 -3.18 1 96.38 427 LEU A O 1
ATOM 3365 N N . ASP A 1 428 ? -17.719 -21.281 -3.945 1 95.75 428 ASP A N 1
ATOM 3366 C CA . ASP A 1 428 ? -18.562 -20.172 -3.551 1 95.75 428 ASP A CA 1
ATOM 3367 C C . ASP A 1 428 ? -19.625 -20.609 -2.547 1 95.75 428 ASP A C 1
ATOM 3369 O O . ASP A 1 428 ? -19.391 -20.609 -1.339 1 95.75 428 ASP A O 1
ATOM 3373 N N . LEU A 1 429 ? -20.688 -21.172 -3.021 1 95.25 429 LEU A N 1
ATOM 3374 C CA . LEU A 1 429 ? -21.734 -21.656 -2.119 1 95.25 429 LEU A CA 1
ATOM 3375 C C . LEU A 1 429 ? -21.391 -23.031 -1.563 1 95.25 429 LEU A C 1
ATOM 3377 O O . LEU A 1 429 ? -20.859 -23.875 -2.283 1 95.25 429 LEU A O 1
ATOM 3381 N N . MET A 1 430 ? -21.625 -23.203 -0.355 1 95.44 430 MET A N 1
ATOM 3382 C CA . MET A 1 430 ? -21.547 -24.484 0.328 1 95.44 430 MET A CA 1
ATOM 3383 C C . MET A 1 430 ? -22.781 -24.719 1.199 1 95.44 430 MET A C 1
ATOM 3385 O O . MET A 1 430 ? -23 -24 2.182 1 95.44 430 MET A O 1
ATOM 3389 N N . ARG A 1 431 ? -23.547 -25.641 0.797 1 96.81 431 ARG A N 1
ATOM 3390 C CA . ARG A 1 431 ? -24.797 -25.906 1.487 1 96.81 431 ARG A CA 1
ATOM 3391 C C . ARG A 1 431 ? -25 -27.391 1.733 1 96.81 431 ARG A C 1
ATOM 3393 O O . ARG A 1 431 ? -24.469 -28.219 0.998 1 96.81 431 ARG A O 1
ATOM 3400 N N . TYR A 1 432 ? -25.688 -27.703 2.77 1 97.44 432 TYR A N 1
ATOM 3401 C CA . TYR A 1 432 ? -26 -29.094 3.066 1 97.44 432 TYR A CA 1
ATOM 3402 C C . TYR A 1 432 ? -27.422 -29.234 3.609 1 97.44 432 TYR A C 1
ATOM 3404 O O . TYR A 1 432 ? -27.969 -28.297 4.191 1 97.44 432 TYR A O 1
ATOM 3412 N N . ALA A 1 433 ? -27.969 -30.391 3.414 1 96.75 433 ALA A N 1
ATOM 3413 C CA . ALA A 1 433 ? -29.328 -30.703 3.865 1 96.75 433 ALA A CA 1
ATOM 3414 C C . ALA A 1 433 ? -29.375 -30.859 5.383 1 96.75 433 ALA A C 1
ATOM 3416 O O . ALA A 1 433 ? -28.391 -31.281 6 1 96.75 433 ALA A O 1
ATOM 3417 N N . PRO A 1 434 ? -30.516 -30.531 5.98 1 94.75 434 PRO A N 1
ATOM 3418 C CA . PRO A 1 434 ? -30.672 -30.688 7.43 1 94.75 434 PRO A CA 1
ATOM 3419 C C . PRO A 1 434 ? -30.453 -32.125 7.887 1 94.75 434 PRO A C 1
ATOM 3421 O O . PRO A 1 434 ? -30 -32.375 9.008 1 94.75 434 PRO A O 1
ATOM 3424 N N . GLU A 1 435 ? -30.734 -33.094 7.082 1 93.5 435 GLU A N 1
ATOM 3425 C CA . GLU A 1 435 ? -30.641 -34.5 7.418 1 93.5 435 GLU A CA 1
ATOM 3426 C C . GLU A 1 435 ? -29.234 -35.031 7.203 1 93.5 435 GLU A C 1
ATOM 3428 O O . GLU A 1 435 ? -28.938 -36.188 7.496 1 93.5 435 GLU A O 1
ATOM 3433 N N . ALA A 1 436 ? -28.391 -34.156 6.676 1 95.19 436 ALA A N 1
ATOM 3434 C CA . ALA A 1 436 ? -27.016 -34.594 6.391 1 95.19 436 ALA A CA 1
ATOM 3435 C C . ALA A 1 436 ? -26.297 -34.969 7.676 1 95.19 436 ALA A C 1
ATOM 3437 O O . ALA A 1 436 ? -26.469 -34.344 8.711 1 95.19 436 ALA A O 1
ATOM 3438 N N . PRO A 1 437 ? -25.453 -36.062 7.609 1 95.25 437 PRO A N 1
ATOM 3439 C CA . PRO A 1 437 ? -24.656 -36.438 8.773 1 95.25 437 PRO A CA 1
ATOM 3440 C C . PRO A 1 437 ? -23.703 -35.312 9.219 1 95.25 437 PRO A C 1
ATOM 3442 O O . PRO A 1 437 ? -23.266 -34.531 8.391 1 95.25 437 PRO A O 1
ATOM 3445 N N . PRO A 1 438 ? -23.422 -35.344 10.477 1 94.5 438 PRO A N 1
ATOM 3446 C CA . PRO A 1 438 ? -22.484 -34.344 10.961 1 94.5 438 PRO A CA 1
ATOM 3447 C C . PRO A 1 438 ? -21.125 -34.406 10.266 1 94.5 438 PRO A C 1
ATOM 3449 O O . PRO A 1 438 ? -20.672 -35.5 9.93 1 94.5 438 PRO A O 1
ATOM 3452 N N . ASN A 1 439 ? -20.484 -33.312 10.008 1 94.94 439 ASN A N 1
ATOM 3453 C CA . ASN A 1 439 ? -19.156 -33.188 9.438 1 94.94 439 ASN A CA 1
ATOM 3454 C C . ASN A 1 439 ? -19.156 -33.406 7.93 1 94.94 439 ASN A C 1
ATOM 3456 O O . ASN A 1 439 ? -18.109 -33.719 7.336 1 94.94 439 ASN A O 1
ATOM 3460 N N . ILE A 1 440 ? -20.281 -33.344 7.285 1 96.69 440 ILE A N 1
ATOM 3461 C CA . ILE A 1 440 ? -20.375 -33.562 5.848 1 96.69 440 ILE A CA 1
ATOM 3462 C C . ILE A 1 440 ? -19.578 -32.5 5.105 1 96.69 440 ILE A C 1
ATOM 3464 O O . ILE A 1 440 ? -18.984 -32.781 4.059 1 96.69 440 ILE A O 1
ATOM 3468 N N . MET A 1 441 ? -19.547 -31.328 5.637 1 95.44 441 MET A N 1
ATOM 3469 C CA . MET A 1 441 ? -18.797 -30.25 4.988 1 95.44 441 MET A CA 1
ATOM 3470 C C . MET A 1 441 ? -17.297 -30.531 5.035 1 95.44 441 MET A C 1
ATOM 3472 O O . MET A 1 441 ? -16.578 -30.234 4.074 1 95.44 441 MET A O 1
ATOM 3476 N N . GLU A 1 442 ? -16.828 -30.984 6.121 1 95.94 442 GLU A N 1
ATOM 3477 C CA . GLU A 1 442 ? -15.422 -31.359 6.223 1 95.94 442 GLU A CA 1
ATOM 3478 C C . GLU A 1 442 ? -15.078 -32.469 5.215 1 95.94 442 GLU A C 1
ATOM 3480 O O . GLU A 1 442 ? -14.016 -32.406 4.586 1 95.94 442 GLU A O 1
ATOM 3485 N N . TYR A 1 443 ? -15.961 -33.469 5.086 1 97.44 443 TYR A N 1
ATOM 3486 C CA . TYR A 1 443 ? -15.773 -34.531 4.102 1 97.44 443 TYR A CA 1
ATOM 3487 C C . TYR A 1 443 ? -15.766 -33.938 2.686 1 97.44 443 TYR A C 1
ATOM 3489 O O . TYR A 1 443 ? -14.945 -34.344 1.856 1 97.44 443 TYR A O 1
ATOM 3497 N N . LEU A 1 444 ? -16.641 -33 2.48 1 97.75 444 LEU A N 1
ATOM 3498 C CA . LEU A 1 444 ? -16.703 -32.344 1.177 1 97.75 444 LEU A CA 1
ATOM 3499 C C . LEU A 1 444 ? -15.406 -31.641 0.869 1 97.75 444 LEU A C 1
ATOM 3501 O O . LEU A 1 444 ? -14.891 -31.719 -0.249 1 97.75 444 LEU A O 1
ATOM 3505 N N . PHE A 1 445 ? -14.828 -30.938 1.81 1 97.69 445 PHE A N 1
ATOM 3506 C CA . PHE A 1 445 ? -13.57 -30.219 1.633 1 97.69 445 PHE A CA 1
ATOM 3507 C C . PHE A 1 445 ? -12.438 -31.188 1.324 1 97.69 445 PHE A C 1
ATOM 3509 O O . PHE A 1 445 ? -11.617 -30.938 0.437 1 97.69 445 PHE A O 1
ATOM 3516 N N . LEU A 1 446 ? -12.422 -32.281 2.076 1 97.5 446 LEU A N 1
ATOM 3517 C CA . LEU A 1 446 ? -11.383 -33.281 1.84 1 97.5 446 LEU A CA 1
ATOM 3518 C C . LEU A 1 446 ? -11.469 -33.812 0.418 1 97.5 446 LEU A C 1
ATOM 3520 O O . LEU A 1 446 ? -10.453 -33.906 -0.28 1 97.5 446 LEU A O 1
ATOM 3524 N N . ARG A 1 447 ? -12.672 -34.125 0.002 1 97.69 447 ARG A N 1
ATOM 3525 C CA . ARG A 1 447 ? -12.883 -34.656 -1.346 1 97.69 447 ARG A CA 1
ATOM 3526 C C . ARG A 1 447 ? -12.477 -33.625 -2.398 1 97.69 447 ARG A C 1
ATOM 3528 O O . ARG A 1 447 ? -11.898 -33.969 -3.426 1 97.69 447 ARG A O 1
ATOM 3535 N N . LEU A 1 448 ? -12.766 -32.406 -2.109 1 98.19 448 LEU A N 1
ATOM 3536 C CA . LEU A 1 448 ? -12.453 -31.328 -3.051 1 98.19 448 LEU A CA 1
ATOM 3537 C C . LEU A 1 448 ? -10.945 -31.109 -3.145 1 98.19 448 LEU A C 1
ATOM 3539 O O . LEU A 1 448 ? -10.414 -30.859 -4.23 1 98.19 448 LEU A O 1
ATOM 3543 N N . ILE A 1 449 ? -10.25 -31.141 -2.037 1 98 449 ILE A N 1
ATOM 3544 C CA . ILE A 1 449 ? -8.805 -30.969 -2.023 1 98 449 ILE A CA 1
ATOM 3545 C C . ILE A 1 449 ? -8.148 -32.094 -2.82 1 98 449 ILE A C 1
ATOM 3547 O O . ILE A 1 449 ? -7.266 -31.844 -3.648 1 98 449 ILE A O 1
ATOM 3551 N N . PHE A 1 450 ? -8.625 -33.344 -2.619 1 97.62 450 PHE A N 1
ATOM 3552 C CA . PHE A 1 450 ? -8.086 -34.469 -3.365 1 97.62 450 PHE A CA 1
ATOM 3553 C C . PHE A 1 450 ? -8.461 -34.375 -4.84 1 97.62 450 PHE A C 1
ATOM 3555 O O . PHE A 1 450 ? -7.664 -34.719 -5.711 1 97.62 450 PHE A O 1
ATOM 3562 N N . HIS A 1 451 ? -9.695 -33.906 -5.078 1 97.5 451 HIS A N 1
ATOM 3563 C CA . HIS A 1 451 ? -10.109 -33.688 -6.457 1 97.5 451 HIS A CA 1
ATOM 3564 C C . HIS A 1 451 ? -9.203 -32.688 -7.148 1 97.5 451 HIS A C 1
ATOM 3566 O O . HIS A 1 451 ? -8.789 -32.875 -8.289 1 97.5 451 HIS A O 1
ATOM 3572 N N . ALA A 1 452 ? -8.914 -31.578 -6.484 1 97.75 452 ALA A N 1
ATOM 3573 C CA . ALA A 1 452 ? -8.023 -30.547 -7.016 1 97.75 452 ALA A CA 1
ATOM 3574 C C . ALA A 1 452 ? -6.641 -31.109 -7.312 1 97.75 452 ALA A C 1
ATOM 3576 O O . ALA A 1 452 ? -6.039 -30.797 -8.344 1 97.75 452 ALA A O 1
ATOM 3577 N N . ARG A 1 453 ? -6.148 -31.922 -6.438 1 97 453 ARG A N 1
ATOM 3578 C CA . ARG A 1 453 ? -4.859 -32.594 -6.633 1 97 453 ARG A CA 1
ATOM 3579 C C . ARG A 1 453 ? -4.875 -33.469 -7.883 1 97 453 ARG A C 1
ATOM 3581 O O . ARG A 1 453 ? -3.982 -33.344 -8.727 1 97 453 ARG A O 1
ATOM 3588 N N . ASP A 1 454 ? -5.875 -34.281 -8 1 96.5 454 ASP A N 1
ATOM 3589 C CA . ASP A 1 454 ? -5.977 -35.25 -9.102 1 96.5 454 ASP A CA 1
ATOM 3590 C C . ASP A 1 454 ? -6.133 -34.531 -10.438 1 96.5 454 ASP A C 1
ATOM 3592 O O . ASP A 1 454 ? -5.672 -35 -11.469 1 96.5 454 ASP A O 1
ATOM 3596 N N . GLU A 1 455 ? -6.781 -33.375 -10.375 1 96 455 GLU A N 1
ATOM 3597 C CA . GLU A 1 455 ? -6.988 -32.625 -11.602 1 96 455 GLU A CA 1
ATOM 3598 C C . GLU A 1 455 ? -5.773 -31.75 -11.922 1 96 455 GLU A C 1
ATOM 3600 O O . GLU A 1 455 ? -5.746 -31.062 -12.953 1 96 455 GLU A O 1
ATOM 3605 N N . GLY A 1 456 ? -4.836 -31.609 -11.016 1 95.19 456 GLY A N 1
ATOM 3606 C CA . GLY A 1 456 ? -3.564 -30.969 -11.312 1 95.19 456 GLY A CA 1
ATOM 3607 C C . GLY A 1 456 ? -3.502 -29.516 -10.852 1 95.19 456 GLY A C 1
ATOM 3608 O O . GLY A 1 456 ? -2.695 -28.734 -11.352 1 95.19 456 GLY A O 1
ATOM 3609 N N . TYR A 1 457 ? -4.336 -29.125 -9.984 1 96.19 457 TYR A N 1
ATOM 3610 C CA . TYR A 1 457 ? -4.266 -27.781 -9.438 1 96.19 457 TYR A CA 1
ATOM 3611 C C . TYR A 1 457 ? -3.104 -27.641 -8.461 1 96.19 457 TYR A C 1
ATOM 3613 O O . TYR A 1 457 ? -2.615 -28.641 -7.926 1 96.19 457 TYR A O 1
ATOM 3621 N N . GLN A 1 458 ? -2.658 -26.422 -8.289 1 95.5 458 GLN A N 1
ATOM 3622 C CA . GLN A 1 458 ? -1.604 -26.156 -7.312 1 95.5 458 GLN A CA 1
ATOM 3623 C C . GLN A 1 458 ? -2.188 -25.844 -5.938 1 95.5 458 GLN A C 1
ATOM 3625 O O . GLN A 1 458 ? -1.65 -26.281 -4.918 1 95.5 458 GLN A O 1
ATOM 3630 N N . TRP A 1 459 ? -3.301 -25.125 -5.938 1 96.94 459 TRP A N 1
ATOM 3631 C CA . TRP A 1 459 ? -3.881 -24.656 -4.684 1 96.94 459 TRP A CA 1
ATOM 3632 C C . TRP A 1 459 ? -5.379 -24.938 -4.637 1 96.94 459 TRP A C 1
ATOM 3634 O O . TRP A 1 459 ? -6.043 -24.969 -5.676 1 96.94 459 TRP A O 1
ATOM 3644 N N . PHE A 1 460 ? -5.914 -25.203 -3.492 1 97.94 460 PHE A N 1
ATOM 3645 C CA . PHE A 1 460 ? -7.344 -25.141 -3.199 1 97.94 460 PHE A CA 1
ATOM 3646 C C . PHE A 1 460 ? -7.645 -24 -2.221 1 97.94 460 PHE A C 1
ATOM 3648 O O . PHE A 1 460 ? -7.094 -23.969 -1.118 1 97.94 460 PHE A O 1
ATOM 3655 N N . SER A 1 461 ? -8.453 -23.078 -2.66 1 97.38 461 SER A N 1
ATOM 3656 C CA . SER A 1 461 ? -8.766 -21.922 -1.827 1 97.38 461 SER A CA 1
ATOM 3657 C C . SER A 1 461 ? -9.992 -22.172 -0.962 1 97.38 461 SER A C 1
ATOM 3659 O O . SER A 1 461 ? -11.062 -22.5 -1.478 1 97.38 461 SER A O 1
ATOM 3661 N N . LEU A 1 462 ? -9.875 -22.016 0.323 1 96.5 462 LEU A N 1
ATOM 3662 C CA . LEU A 1 462 ? -10.984 -22.141 1.266 1 96.5 462 LEU A CA 1
ATOM 3663 C C . LEU A 1 462 ? -11.68 -20.812 1.485 1 96.5 462 LEU A C 1
ATOM 3665 O O . LEU A 1 462 ? -12.539 -20.688 2.363 1 96.5 462 LEU A O 1
ATOM 3669 N N . GLY A 1 463 ? -11.273 -19.797 0.728 1 93.5 463 GLY A N 1
ATOM 3670 C CA . GLY A 1 463 ? -11.875 -18.484 0.876 1 93.5 463 GLY A CA 1
ATOM 3671 C C . GLY A 1 463 ? -11.18 -17.625 1.915 1 93.5 463 GLY A C 1
ATOM 3672 O O . GLY A 1 463 ? -10.164 -18.031 2.488 1 93.5 463 GLY A O 1
ATOM 3673 N N . MET A 1 464 ? -11.75 -16.547 2.109 1 92.06 464 MET A N 1
ATOM 3674 C CA . MET A 1 464 ? -11.133 -15.562 2.996 1 92.06 464 MET A CA 1
ATOM 3675 C C . MET A 1 464 ? -11.633 -15.734 4.426 1 92.06 464 MET A C 1
ATOM 3677 O O . MET A 1 464 ? -12.789 -16.109 4.648 1 92.06 464 MET A O 1
ATOM 3681 N N . ALA A 1 465 ? -10.773 -15.586 5.387 1 92.44 465 ALA A N 1
ATOM 3682 C CA . ALA A 1 465 ? -11.117 -15.359 6.789 1 92.44 465 ALA A CA 1
ATOM 3683 C C . ALA A 1 465 ? -11.102 -13.867 7.125 1 92.44 465 ALA A C 1
ATOM 3685 O O . ALA A 1 465 ? -10.031 -13.281 7.297 1 92.44 465 ALA A O 1
ATOM 3686 N N . PRO A 1 466 ? -12.234 -13.312 7.184 1 89.75 466 PRO A N 1
ATOM 3687 C CA . PRO A 1 466 ? -12.297 -11.867 7.414 1 89.75 466 PRO A CA 1
ATOM 3688 C C . PRO A 1 466 ? -11.648 -11.453 8.734 1 89.75 466 PRO A C 1
ATOM 3690 O O . PRO A 1 466 ? -11.766 -12.172 9.734 1 89.75 466 PRO A O 1
ATOM 3693 N N . LEU A 1 467 ? -10.938 -10.336 8.758 1 86.25 467 LEU A N 1
ATOM 3694 C CA . LEU A 1 467 ? -10.305 -9.695 9.898 1 86.25 467 LEU A CA 1
ATOM 3695 C C . LEU A 1 467 ? -9.25 -10.602 10.523 1 86.25 467 LEU A C 1
ATOM 3697 O O . LEU A 1 467 ? -8.734 -10.312 11.609 1 86.25 467 LEU A O 1
ATOM 3701 N N . GLY A 1 468 ? -8.984 -11.68 9.805 1 83.38 468 GLY A N 1
ATOM 3702 C CA . GLY A 1 468 ? -7.922 -12.562 10.266 1 83.38 468 GLY A CA 1
ATOM 3703 C C . GLY A 1 468 ? -6.531 -11.984 10.055 1 83.38 468 GLY A C 1
ATOM 3704 O O . GLY A 1 468 ? -6.277 -11.312 9.062 1 83.38 468 GLY A O 1
ATOM 3705 N N . GLY A 1 469 ? -5.648 -12.281 11.008 1 79.5 469 GLY A N 1
ATOM 3706 C CA . GLY A 1 469 ? -4.258 -11.898 10.852 1 79.5 469 GLY A CA 1
ATOM 3707 C C . GLY A 1 469 ? -3.98 -10.461 11.234 1 79.5 469 GLY A C 1
ATOM 3708 O O . GLY A 1 469 ? -2.857 -9.977 11.078 1 79.5 469 GLY A O 1
ATOM 3709 N N . LEU A 1 470 ? -5.004 -9.781 11.562 1 83.38 470 LEU A N 1
ATOM 3710 C CA . LEU A 1 470 ? -4.82 -8.406 12.016 1 83.38 470 LEU A CA 1
ATOM 3711 C C . LEU A 1 470 ? -4.453 -8.359 13.492 1 83.38 470 LEU A C 1
ATOM 3713 O O . LEU A 1 470 ? -5.141 -8.961 14.328 1 83.38 470 LEU A O 1
ATOM 3717 N N . GLU A 1 471 ? -3.277 -7.938 13.781 1 76.81 471 GLU A N 1
ATOM 3718 C CA . GLU A 1 471 ? -2.814 -7.82 15.156 1 76.81 471 GLU A CA 1
ATOM 3719 C C . GLU A 1 471 ? -2.824 -6.363 15.617 1 76.81 471 GLU A C 1
ATOM 3721 O O . GLU A 1 471 ? -2.514 -5.461 14.844 1 76.81 471 GLU A O 1
ATOM 3726 N N . ALA A 1 472 ? -3.342 -6.273 16.797 1 76.12 472 ALA A N 1
ATOM 3727 C CA . ALA A 1 472 ? -3.344 -4.945 17.406 1 76.12 472 ALA A CA 1
ATOM 3728 C C . ALA A 1 472 ? -2.092 -4.727 18.25 1 76.12 472 ALA A C 1
ATOM 3730 O O . ALA A 1 472 ? -1.878 -5.426 19.25 1 76.12 472 ALA A O 1
ATOM 3731 N N . ARG A 1 473 ? -1.214 -3.932 17.781 1 71.44 473 ARG A N 1
ATOM 3732 C CA . ARG A 1 473 ? -0.054 -3.463 18.531 1 71.44 473 ARG A CA 1
ATOM 3733 C C . ARG A 1 473 ? -0.203 -1.993 18.906 1 71.44 473 ARG A C 1
ATOM 3735 O O . ARG A 1 473 ? -1.042 -1.285 18.344 1 71.44 473 ARG A O 1
ATOM 3742 N N . PRO A 1 474 ? 0.516 -1.567 19.891 1 66.38 474 PRO A N 1
ATOM 3743 C CA . PRO A 1 474 ? 0.373 -0.173 20.312 1 66.38 474 PRO A CA 1
ATOM 3744 C C . PRO A 1 474 ? 0.585 0.817 19.172 1 66.38 474 PRO A C 1
ATOM 3746 O O . PRO A 1 474 ? -0.117 1.828 19.078 1 66.38 474 PRO A O 1
ATOM 3749 N N . LEU A 1 475 ? 1.442 0.502 18.234 1 71.19 475 LEU A N 1
ATOM 3750 C CA . LEU A 1 475 ? 1.761 1.444 17.156 1 71.19 475 LEU A CA 1
ATOM 3751 C C . LEU A 1 475 ? 1.095 1.03 15.852 1 71.19 475 LEU A C 1
ATOM 3753 O O . LEU A 1 475 ? 1.4 1.582 14.797 1 71.19 475 LEU A O 1
ATOM 3757 N N . SER A 1 476 ? 0.097 0.165 15.961 1 79.88 476 SER A N 1
ATOM 3758 C CA . SER A 1 476 ? -0.642 -0.25 14.773 1 79.88 476 SER A CA 1
ATOM 3759 C C . SER A 1 476 ? -1.621 0.831 14.328 1 79.88 476 SER A C 1
ATOM 3761 O O . SER A 1 476 ? -2.07 1.643 15.141 1 79.88 476 SER A O 1
ATOM 3763 N N . PRO A 1 477 ? -1.89 0.849 13.023 1 80.25 477 PRO A N 1
ATOM 3764 C CA . PRO A 1 477 ? -2.955 1.739 12.562 1 80.25 477 PRO A CA 1
ATOM 3765 C C . PRO A 1 477 ? -4.281 1.503 13.281 1 80.25 477 PRO A C 1
ATOM 3767 O O . PRO A 1 477 ? -4.504 0.419 13.828 1 80.25 477 PRO A O 1
ATOM 3770 N N . MET A 1 478 ? -5.082 2.521 13.359 1 80.69 478 MET A N 1
ATOM 3771 C CA . MET A 1 478 ? -6.359 2.465 14.062 1 80.69 478 MET A CA 1
ATOM 3772 C C . MET A 1 478 ? -7.238 1.353 13.508 1 80.69 478 MET A C 1
ATOM 3774 O O . MET A 1 478 ? -7.938 0.671 14.258 1 80.69 478 MET A O 1
ATOM 3778 N N . TRP A 1 479 ? -7.168 1.156 12.281 1 85.38 479 TRP A N 1
ATOM 3779 C CA . TRP A 1 479 ? -7.965 0.104 11.656 1 85.38 479 TRP A CA 1
ATOM 3780 C C . TRP A 1 479 ? -7.613 -1.262 12.242 1 85.38 479 TRP A C 1
ATOM 3782 O O . TRP A 1 479 ? -8.5 -2.08 12.5 1 85.38 479 TRP A O 1
ATOM 3792 N N . ASN A 1 480 ? -6.328 -1.472 12.336 1 85.44 480 ASN A N 1
ATOM 3793 C CA . ASN A 1 480 ? -5.906 -2.758 12.883 1 85.44 480 ASN A CA 1
ATOM 3794 C C . ASN A 1 480 ? -6.457 -2.979 14.289 1 85.44 480 ASN A C 1
ATOM 3796 O O . ASN A 1 480 ? -6.855 -4.09 14.633 1 85.44 480 ASN A O 1
ATOM 3800 N N . LYS A 1 481 ? -6.57 -1.974 15.039 1 80.06 481 LYS A N 1
ATOM 3801 C CA . LYS A 1 481 ? -7.086 -2.051 16.406 1 80.06 481 LYS A CA 1
ATOM 3802 C C . LYS A 1 481 ? -8.586 -2.307 16.406 1 80.06 481 LYS A C 1
ATOM 3804 O O . LYS A 1 481 ? -9.078 -3.158 17.156 1 80.06 481 LYS A O 1
ATOM 3809 N N . ILE A 1 482 ? -9.273 -1.614 15.602 1 82.25 482 ILE A N 1
ATOM 3810 C CA . ILE A 1 482 ? -10.719 -1.779 15.492 1 82.25 482 ILE A CA 1
ATOM 3811 C C . ILE A 1 482 ? -11.039 -3.186 14.992 1 82.25 482 ILE A C 1
ATOM 3813 O O . ILE A 1 482 ? -11.914 -3.861 15.547 1 82.25 482 ILE A O 1
ATOM 3817 N N . ALA A 1 483 ? -10.312 -3.529 13.969 1 84.88 483 ALA A N 1
ATOM 3818 C CA . ALA A 1 483 ? -10.531 -4.852 13.383 1 84.88 483 ALA A CA 1
ATOM 3819 C C . ALA A 1 483 ? -10.266 -5.953 14.398 1 84.88 483 ALA A C 1
ATOM 3821 O O . ALA A 1 483 ? -11.008 -6.934 14.477 1 84.88 483 ALA A O 1
ATOM 3822 N N . ALA A 1 484 ? -9.219 -5.75 15.125 1 80.19 484 ALA A N 1
ATOM 3823 C CA . ALA A 1 484 ? -8.875 -6.723 16.156 1 80.19 484 ALA A CA 1
ATOM 3824 C C . ALA A 1 484 ? -9.969 -6.801 17.219 1 80.19 484 ALA A C 1
ATOM 3826 O O . ALA A 1 484 ? -10.273 -7.883 17.734 1 80.19 484 ALA A O 1
ATOM 3827 N N . LEU A 1 485 ? -10.57 -5.676 17.547 1 78.19 485 LEU A N 1
ATOM 3828 C CA . LEU A 1 485 ? -11.648 -5.621 18.516 1 78.19 485 LEU A CA 1
ATOM 3829 C C . LEU A 1 485 ? -12.891 -6.332 18 1 78.19 485 LEU A C 1
ATOM 3831 O O . LEU A 1 485 ? -13.531 -7.094 18.734 1 78.19 485 LEU A O 1
ATOM 3835 N N . ILE A 1 486 ? -13.141 -6.078 16.75 1 81 486 ILE A N 1
ATOM 3836 C CA . ILE A 1 486 ? -14.297 -6.723 16.141 1 81 486 ILE A CA 1
ATOM 3837 C C . ILE A 1 486 ? -14.07 -8.234 16.062 1 81 486 ILE A C 1
ATOM 3839 O O . ILE A 1 486 ? -14.984 -9.016 16.328 1 81 486 ILE A O 1
ATOM 3843 N N . TYR A 1 487 ? -12.93 -8.555 15.75 1 79.94 487 TYR A N 1
ATOM 3844 C CA . TYR A 1 487 ? -12.578 -9.969 15.641 1 79.94 487 TYR A CA 1
ATOM 3845 C C . TYR A 1 487 ? -12.727 -10.672 16.984 1 79.94 487 TYR A C 1
ATOM 3847 O O . TYR A 1 487 ? -13.242 -11.789 17.062 1 79.94 487 TYR A O 1
ATOM 3855 N N . ALA A 1 488 ? -12.336 -10.008 18.047 1 74.75 488 ALA A N 1
ATOM 3856 C CA . ALA A 1 488 ? -12.32 -10.602 19.391 1 74.75 488 ALA A CA 1
ATOM 3857 C C . ALA A 1 488 ? -13.719 -10.617 20 1 74.75 488 ALA A C 1
ATOM 3859 O O . ALA A 1 488 ? -14.094 -11.57 20.688 1 74.75 488 ALA A O 1
ATOM 3860 N N . TYR A 1 489 ? -14.531 -9.617 19.641 1 71 489 TYR A N 1
ATOM 3861 C CA . T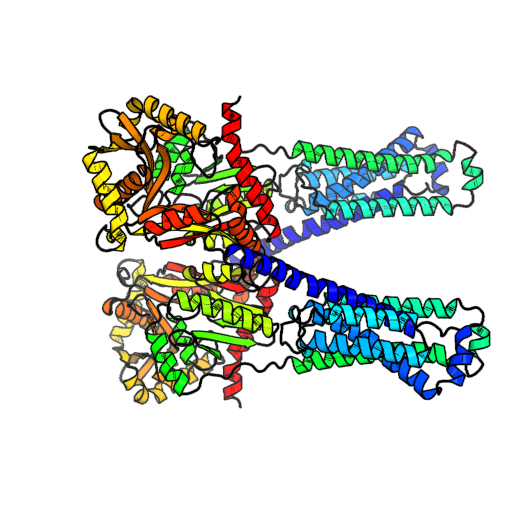YR A 1 489 ? -15.781 -9.469 20.375 1 71 489 TYR A CA 1
ATOM 3862 C C . TYR A 1 489 ? -16.984 -9.68 19.453 1 71 489 TYR A C 1
ATOM 3864 O O . TYR A 1 489 ? -18.125 -9.719 19.922 1 71 489 TYR A O 1
ATOM 3872 N N . GLY A 1 490 ? -16.688 -9.695 18.266 1 69.25 490 GLY A N 1
ATOM 3873 C CA . GLY A 1 490 ? -17.797 -9.859 17.328 1 69.25 490 GLY A CA 1
ATOM 3874 C C . GLY A 1 490 ? -18.453 -11.227 17.406 1 69.25 490 GLY A C 1
ATOM 3875 O O . GLY A 1 490 ? -19.438 -11.484 16.719 1 69.25 490 GLY A O 1
ATOM 3876 N N . GLY A 1 491 ? -17.938 -12.102 18.219 1 62.81 491 GLY A N 1
ATOM 3877 C CA . GLY A 1 491 ? -18.344 -13.5 18.312 1 62.81 491 GLY A CA 1
ATOM 3878 C C . GLY A 1 491 ? -19.844 -13.68 18.453 1 62.81 491 GLY A C 1
ATOM 3879 O O . GLY A 1 491 ? -20.406 -14.641 17.922 1 62.81 491 GLY A O 1
ATOM 3880 N N . GLU A 1 492 ? -20.422 -12.812 19.031 1 57.09 492 GLU A N 1
ATOM 3881 C CA . GLU A 1 492 ? -21.875 -13.016 19.156 1 57.09 492 GLU A CA 1
ATOM 3882 C C . GLU A 1 492 ? -22.562 -12.836 17.812 1 57.09 492 GLU A C 1
ATOM 3884 O O . GLU A 1 492 ? -23.562 -13.508 17.531 1 57.09 492 GLU A O 1
ATOM 3889 N N . MET A 1 493 ? -21.984 -12.086 16.984 1 61.41 493 MET A N 1
ATOM 3890 C CA . MET A 1 493 ? -22.594 -11.805 15.695 1 61.41 493 MET A CA 1
ATOM 3891 C C . MET A 1 493 ? -21.969 -12.664 14.602 1 61.41 493 MET A C 1
ATOM 3893 O O . MET A 1 493 ? -22.688 -13.211 13.75 1 61.41 493 MET A O 1
ATOM 3897 N N . TYR A 1 494 ? -20.688 -12.789 14.594 1 70.5 494 TYR A N 1
ATOM 3898 C CA . TYR A 1 494 ? -19.969 -13.594 13.617 1 70.5 494 TYR A CA 1
ATOM 3899 C C . TYR A 1 494 ? -18.734 -14.227 14.234 1 70.5 494 TYR A C 1
ATOM 3901 O O . TYR A 1 494 ? -17.906 -13.531 14.836 1 70.5 494 TYR A O 1
ATOM 3909 N N . ASN A 1 495 ? -18.672 -15.492 14.352 1 76.12 495 ASN A N 1
ATOM 3910 C CA . ASN A 1 495 ? -17.578 -16.234 14.961 1 76.12 495 ASN A CA 1
ATOM 3911 C C . ASN A 1 495 ? -16.359 -16.266 14.055 1 76.12 495 ASN A C 1
ATOM 3913 O O . ASN A 1 495 ? -16.047 -17.297 13.453 1 76.12 495 ASN A O 1
ATOM 3917 N N . PHE A 1 496 ? -15.617 -15.234 14.062 1 81.25 496 PHE A N 1
ATOM 3918 C CA . PHE A 1 496 ? -14.461 -15.086 13.188 1 81.25 496 PHE A CA 1
ATOM 3919 C C . PHE A 1 496 ? -13.359 -16.062 13.586 1 81.25 496 PHE A C 1
ATOM 3921 O O . PHE A 1 496 ? -12.719 -16.672 12.719 1 81.25 496 PHE A O 1
ATOM 3928 N N . ASP A 1 497 ? -13.164 -16.203 14.859 1 80.94 497 ASP A N 1
ATOM 3929 C CA . ASP A 1 497 ? -12.117 -17.094 15.359 1 80.94 497 ASP A CA 1
ATOM 3930 C C . ASP A 1 497 ? -12.422 -18.547 15.008 1 80.94 497 ASP A C 1
ATOM 3932 O O . ASP A 1 497 ? -11.508 -19.312 14.688 1 80.94 497 ASP A O 1
ATOM 3936 N N . GLY A 1 498 ? -13.617 -18.844 15.195 1 83.56 498 GLY A N 1
ATOM 3937 C CA . GLY A 1 498 ? -14.023 -20.188 14.828 1 83.56 498 GLY A CA 1
ATOM 3938 C C . GLY A 1 498 ? -13.836 -20.5 13.359 1 83.56 498 GLY A C 1
ATOM 3939 O O . GLY A 1 498 ? -13.398 -21.594 12.992 1 83.56 498 GLY A O 1
ATOM 3940 N N . LEU A 1 499 ? -14.125 -19.516 12.594 1 86.38 499 LEU A N 1
ATOM 3941 C CA . LEU A 1 499 ? -13.969 -19.688 11.156 1 86.38 499 LEU A CA 1
ATOM 3942 C C . LEU A 1 499 ? -12.5 -19.891 10.789 1 86.38 499 LEU A C 1
ATOM 3944 O O . LEU A 1 499 ? -12.172 -20.781 10.008 1 86.38 499 LEU A O 1
ATOM 3948 N N . ARG A 1 500 ? -11.609 -19.094 11.273 1 88.75 500 ARG A N 1
ATOM 3949 C CA . ARG A 1 500 ? -10.188 -19.234 10.992 1 88.75 500 ARG A CA 1
ATOM 3950 C C . ARG A 1 500 ? -9.648 -20.562 11.516 1 88.75 500 ARG A C 1
ATOM 3952 O O . ARG A 1 500 ? -8.844 -21.219 10.859 1 88.75 500 ARG A O 1
ATOM 3959 N N . ALA A 1 501 ? -10.07 -20.938 12.727 1 88.81 501 ALA A N 1
ATOM 3960 C CA . ALA A 1 501 ? -9.641 -22.203 13.32 1 88.81 501 ALA A CA 1
ATOM 3961 C C . ALA A 1 501 ? -10.062 -23.391 12.461 1 88.81 501 ALA A C 1
ATOM 3963 O O . ALA A 1 501 ? -9.312 -24.359 12.312 1 88.81 501 ALA A O 1
ATOM 3964 N N . TYR A 1 502 ? -11.266 -23.297 12 1 91.81 502 TYR A N 1
ATOM 3965 C CA . TYR A 1 502 ? -11.758 -24.344 11.117 1 91.81 502 TYR A CA 1
ATOM 3966 C C . TYR A 1 502 ? -10.867 -24.5 9.891 1 91.81 502 TYR A C 1
ATOM 3968 O O . TYR A 1 502 ? -10.469 -25.609 9.539 1 91.81 502 TYR A O 1
ATOM 3976 N N . LYS A 1 503 ? -10.492 -23.406 9.227 1 94.56 503 LYS A N 1
ATOM 3977 C CA . LYS A 1 503 ? -9.672 -23.438 8.023 1 94.56 503 LYS A CA 1
ATOM 3978 C C . LYS A 1 503 ? -8.234 -23.828 8.352 1 94.56 503 LYS A C 1
ATOM 3980 O O . LYS A 1 503 ? -7.555 -24.453 7.535 1 94.56 503 LYS A O 1
ATOM 3985 N N . GLU A 1 504 ? -7.824 -23.516 9.555 1 93.75 504 GLU A N 1
ATOM 3986 C CA . GLU A 1 504 ? -6.461 -23.812 9.984 1 93.75 504 GLU A CA 1
ATOM 3987 C C . GLU A 1 504 ? -6.227 -25.312 10.047 1 93.75 504 GLU A C 1
ATOM 3989 O O . GLU A 1 504 ? -5.09 -25.781 9.906 1 93.75 504 GLU A O 1
ATOM 3994 N N . LYS A 1 505 ? -7.328 -26.062 10.211 1 92.88 505 LYS A N 1
ATOM 3995 C CA . LYS A 1 505 ? -7.227 -27.516 10.281 1 92.88 505 LYS A CA 1
ATOM 3996 C C . LYS A 1 505 ? -6.562 -28.078 9.023 1 92.88 505 LYS A C 1
ATOM 3998 O O . LYS A 1 505 ? -5.887 -29.109 9.086 1 92.88 505 LYS A O 1
ATOM 4003 N N . PHE A 1 506 ? -6.746 -27.422 7.984 1 95.75 506 PHE A N 1
ATOM 4004 C CA . PHE A 1 506 ? -6.262 -27.922 6.703 1 95.75 506 PHE A CA 1
ATOM 4005 C C . PHE A 1 506 ? -4.836 -27.453 6.445 1 95.75 506 PHE A C 1
ATOM 4007 O O . PHE A 1 506 ? -4.293 -27.672 5.359 1 95.75 506 PHE A O 1
ATOM 4014 N N . LYS A 1 507 ? -4.258 -26.672 7.348 1 93.12 507 LYS A N 1
ATOM 4015 C CA . LYS A 1 507 ? -2.881 -26.172 7.297 1 93.12 507 LYS A CA 1
ATOM 4016 C C . LYS A 1 507 ? -2.629 -25.375 6.027 1 93.12 507 LYS A C 1
ATOM 4018 O O . LYS A 1 507 ? -1.692 -25.656 5.277 1 93.12 507 LYS A O 1
ATOM 4023 N N . PRO A 1 508 ? -3.434 -24.391 5.84 1 96.44 508 PRO A N 1
ATOM 4024 C CA . PRO A 1 508 ? -3.287 -23.578 4.633 1 96.44 508 PRO A CA 1
ATOM 4025 C C . PRO A 1 508 ? -2.139 -22.578 4.738 1 96.44 508 PRO A C 1
ATOM 4027 O O . PRO A 1 508 ? -1.573 -22.391 5.816 1 96.44 508 PRO A O 1
ATOM 4030 N N . VAL A 1 509 ? -1.69 -22.078 3.604 1 94.88 509 VAL A N 1
ATOM 4031 C CA . VAL A 1 509 ? -0.876 -20.859 3.543 1 94.88 509 VAL A CA 1
ATOM 4032 C C . VAL A 1 509 ? -1.78 -19.641 3.516 1 94.88 509 VAL A C 1
ATOM 4034 O O . VAL A 1 509 ? -2.654 -19.516 2.654 1 94.88 509 VAL A O 1
ATOM 4037 N N . TRP A 1 510 ? -1.534 -18.797 4.461 1 94.19 510 TRP A N 1
ATOM 4038 C CA . TRP A 1 510 ? -2.385 -17.609 4.582 1 94.19 510 TRP A CA 1
ATOM 4039 C C . TRP A 1 510 ? -1.82 -16.453 3.775 1 94.19 510 TRP A C 1
ATOM 4041 O O . TRP A 1 510 ? -0.639 -16.109 3.896 1 94.19 510 TRP A O 1
ATOM 4051 N N . LYS A 1 511 ? -2.613 -15.891 2.885 1 94.38 511 LYS A N 1
ATOM 4052 C CA . LYS A 1 511 ? -2.24 -14.719 2.104 1 94.38 511 LYS A CA 1
ATOM 4053 C C . LYS A 1 511 ? -3.119 -13.523 2.457 1 94.38 511 LYS A C 1
ATOM 4055 O O . LYS A 1 511 ? -4.344 -13.641 2.535 1 94.38 511 LYS A O 1
ATOM 4060 N N . PRO A 1 512 ? -2.512 -12.398 2.652 1 94.94 512 PRO A N 1
ATOM 4061 C CA . PRO A 1 512 ? -3.305 -11.242 3.062 1 94.94 512 PRO A CA 1
ATOM 4062 C C . PRO A 1 512 ? -4.195 -10.711 1.942 1 94.94 512 PRO A C 1
ATOM 4064 O O . PRO A 1 512 ? -3.834 -10.797 0.766 1 94.94 512 PRO A O 1
ATOM 4067 N N . ILE A 1 513 ? -5.355 -10.203 2.293 1 96.31 513 ILE A N 1
ATOM 4068 C CA . ILE A 1 513 ? -6.305 -9.539 1.404 1 96.31 513 ILE A CA 1
ATOM 4069 C C . ILE A 1 513 ? -6.547 -8.109 1.881 1 96.31 513 ILE A C 1
ATOM 4071 O O . ILE A 1 513 ? -6.668 -7.863 3.084 1 96.31 513 ILE A O 1
ATOM 4075 N N . TYR A 1 514 ? -6.637 -7.207 0.938 1 96.19 514 TYR A N 1
ATOM 4076 C CA . TYR A 1 514 ? -6.703 -5.797 1.297 1 96.19 514 TYR A CA 1
ATOM 4077 C C . TYR A 1 514 ? -7.961 -5.148 0.731 1 96.19 514 TYR A C 1
ATOM 4079 O O . TYR A 1 514 ? -8.562 -5.664 -0.214 1 96.19 514 TYR A O 1
ATOM 4087 N N . PHE A 1 515 ? -8.422 -4.191 1.368 1 96.5 515 PHE A N 1
ATOM 4088 C CA . PHE A 1 515 ? -9.406 -3.236 0.87 1 96.5 515 PHE A CA 1
ATOM 4089 C C . PHE A 1 515 ? -8.758 -1.882 0.609 1 96.5 515 PHE A C 1
ATOM 4091 O O . PHE A 1 515 ? -8.352 -1.191 1.546 1 96.5 515 PHE A O 1
ATOM 4098 N N . ALA A 1 516 ? -8.609 -1.533 -0.687 1 96.62 516 ALA A N 1
ATOM 4099 C CA . ALA A 1 516 ? -7.977 -0.269 -1.054 1 96.62 516 ALA A CA 1
ATOM 4100 C C . ALA A 1 516 ? -9.008 0.847 -1.179 1 96.62 516 ALA A C 1
ATOM 4102 O O . ALA A 1 516 ? -9.969 0.73 -1.947 1 96.62 516 ALA A O 1
ATOM 4103 N N . VAL A 1 517 ? -8.852 1.922 -0.484 1 95.12 517 VAL A N 1
ATOM 4104 C CA . VAL A 1 517 ? -9.859 2.979 -0.456 1 95.12 517 VAL A CA 1
ATOM 4105 C C . VAL A 1 517 ? -9.211 4.324 -0.771 1 95.12 517 VAL A C 1
ATOM 4107 O O . VAL A 1 517 ? -8 4.488 -0.602 1 95.12 517 VAL A O 1
ATOM 4110 N N . SER A 1 518 ? -10.062 5.18 -1.305 1 89.12 518 SER A N 1
ATOM 4111 C CA . SER A 1 518 ? -9.594 6.535 -1.573 1 89.12 518 SER A CA 1
ATOM 4112 C C . SER A 1 518 ? -9.562 7.371 -0.298 1 89.12 518 SER A C 1
ATOM 4114 O O . SER A 1 518 ? -10.531 7.387 0.468 1 89.12 518 SER A O 1
ATOM 4116 N N . GLY A 1 519 ? -8.398 7.934 -0.004 1 79.31 519 GLY A N 1
ATOM 4117 C CA . GLY A 1 519 ? -8.305 8.789 1.167 1 79.31 519 GLY A CA 1
ATOM 4118 C C . GLY A 1 519 ? -7.586 8.133 2.328 1 79.31 519 GLY A C 1
ATOM 4119 O O . GLY A 1 519 ? -6.645 7.363 2.127 1 79.31 519 GLY A O 1
ATOM 4120 N N . ASN A 1 520 ? -7.977 8.555 3.553 1 79.25 520 ASN A N 1
ATOM 4121 C CA . ASN A 1 520 ? -7.297 8.062 4.746 1 79.25 520 ASN A CA 1
ATOM 4122 C C . ASN A 1 520 ? -8.133 7.023 5.48 1 79.25 520 ASN A C 1
ATOM 4124 O O . ASN A 1 520 ? -9.117 6.512 4.938 1 79.25 520 ASN A O 1
ATOM 4128 N N . GLU A 1 521 ? -7.719 6.656 6.586 1 80.19 521 GLU A N 1
ATOM 4129 C CA . GLU A 1 521 ? -8.336 5.609 7.395 1 80.19 521 GLU A CA 1
ATOM 4130 C C . GLU A 1 521 ? -9.82 5.891 7.621 1 80.19 521 GLU A C 1
ATOM 4132 O O . GLU A 1 521 ? -10.625 4.961 7.73 1 80.19 521 GLU A O 1
ATOM 4137 N N . ALA A 1 522 ? -10.227 7.137 7.551 1 78.38 522 ALA A N 1
ATOM 4138 C CA . ALA A 1 522 ? -11.617 7.516 7.797 1 78.38 522 ALA A CA 1
ATOM 4139 C C . ALA A 1 522 ? -12.516 7.078 6.645 1 78.38 522 ALA A C 1
ATOM 4141 O O . ALA A 1 522 ? -13.734 6.961 6.812 1 78.38 522 ALA A O 1
ATOM 4142 N N . ALA A 1 523 ? -11.945 6.855 5.531 1 86.06 523 ALA A N 1
ATOM 4143 C CA . ALA A 1 523 ? -12.727 6.48 4.352 1 86.06 523 ALA A CA 1
ATOM 4144 C C . ALA A 1 523 ? -13.031 4.984 4.352 1 86.06 523 ALA A C 1
ATOM 4146 O O . ALA A 1 523 ? -13.875 4.52 3.578 1 86.06 523 ALA A O 1
ATOM 4147 N N . LEU A 1 524 ? -12.422 4.246 5.207 1 89.81 524 LEU A N 1
ATOM 4148 C CA . LEU A 1 524 ? -12.539 2.791 5.199 1 89.81 524 LEU A CA 1
ATOM 4149 C C . LEU A 1 524 ? -13.914 2.354 5.68 1 89.81 524 LEU A C 1
ATOM 4151 O O . LEU A 1 524 ? -14.531 1.467 5.082 1 89.81 524 LEU A O 1
ATOM 4155 N N . MET A 1 525 ? -14.438 2.977 6.688 1 88.69 525 MET A N 1
ATOM 4156 C CA . MET A 1 525 ? -15.703 2.539 7.277 1 88.69 525 MET A CA 1
ATOM 4157 C C . MET A 1 525 ? -16.859 2.779 6.316 1 88.69 525 MET A C 1
ATOM 4159 O O . MET A 1 525 ? -17.656 1.876 6.062 1 88.69 525 MET A O 1
ATOM 4163 N N . PRO A 1 526 ? -16.938 3.99 5.73 1 89.25 526 PRO A N 1
ATOM 4164 C CA . PRO A 1 526 ? -17.984 4.176 4.727 1 89.25 526 PRO A CA 1
ATOM 4165 C C . PRO A 1 526 ? -17.875 3.178 3.572 1 89.25 526 PRO A C 1
ATOM 4167 O O . PRO A 1 526 ? -18.891 2.729 3.041 1 89.25 526 PRO A O 1
ATOM 4170 N N . ALA A 1 527 ? -16.719 2.896 3.193 1 93.25 527 ALA A N 1
ATOM 4171 C CA . ALA A 1 527 ? -16.516 1.937 2.109 1 93.25 527 ALA A CA 1
ATOM 4172 C C . ALA A 1 527 ? -17 0.545 2.516 1 93.25 527 ALA A C 1
ATOM 4174 O O . ALA A 1 527 ? -17.625 -0.158 1.725 1 93.25 527 ALA A O 1
ATOM 4175 N N . LEU A 1 528 ? -16.656 0.143 3.734 1 92.62 528 LEU A N 1
ATOM 4176 C CA . LEU A 1 528 ? -17.109 -1.15 4.242 1 92.62 528 LEU A CA 1
ATOM 4177 C C . LEU A 1 528 ? -18.625 -1.213 4.312 1 92.62 528 LEU A C 1
ATOM 4179 O O . LEU A 1 528 ? -19.234 -2.229 3.957 1 92.62 528 LEU A O 1
ATOM 4183 N N . LEU A 1 529 ? -19.25 -0.157 4.734 1 92 529 LEU A N 1
ATOM 4184 C CA . LEU A 1 529 ? -20.703 -0.09 4.801 1 92 529 LEU A CA 1
ATOM 4185 C C . LEU A 1 529 ? -21.312 -0.186 3.41 1 92 529 LEU A C 1
ATOM 4187 O O . LEU A 1 529 ? -22.391 -0.762 3.238 1 92 529 LEU A O 1
ATOM 4191 N N . ALA A 1 530 ? -20.625 0.379 2.488 1 93.06 530 ALA A N 1
ATOM 4192 C CA . ALA A 1 530 ? -21.094 0.279 1.107 1 93.06 530 ALA A CA 1
ATOM 4193 C C . ALA A 1 530 ? -21.109 -1.173 0.638 1 93.06 530 ALA A C 1
ATOM 4195 O O . ALA A 1 530 ? -22.047 -1.6 -0.05 1 93.06 530 ALA A O 1
ATOM 4196 N N . VAL A 1 531 ? -20.109 -1.92 0.998 1 94.62 531 VAL A N 1
ATOM 4197 C CA . VAL A 1 531 ? -20.047 -3.326 0.616 1 94.62 531 VAL A CA 1
ATOM 4198 C C . VAL A 1 531 ? -21.203 -4.09 1.252 1 94.62 531 VAL A C 1
ATOM 4200 O O . VAL A 1 531 ? -21.844 -4.93 0.604 1 94.62 531 VAL A O 1
ATOM 4203 N N . VAL A 1 532 ? -21.484 -3.793 2.492 1 90.5 532 VAL A N 1
ATOM 4204 C CA . VAL A 1 532 ? -22.578 -4.441 3.205 1 90.5 532 VAL A CA 1
ATOM 4205 C C . VAL A 1 532 ? -23.906 -4.094 2.535 1 90.5 532 VAL A C 1
ATOM 4207 O O . VAL A 1 532 ? -24.766 -4.961 2.359 1 90.5 532 VAL A O 1
ATOM 4210 N N . GLN A 1 533 ? -24.031 -2.85 2.158 1 91.56 533 GLN A N 1
ATOM 4211 C CA . GLN A 1 533 ? -25.25 -2.4 1.487 1 91.56 533 GLN A CA 1
ATOM 4212 C C . GLN A 1 533 ? -25.438 -3.1 0.143 1 91.56 533 GLN A C 1
ATOM 4214 O O . GLN A 1 533 ? -26.531 -3.535 -0.194 1 91.56 533 GLN A O 1
ATOM 4219 N N . LEU A 1 534 ? -24.375 -3.211 -0.553 1 92.25 534 LEU A N 1
ATOM 4220 C CA . LEU A 1 534 ? -24.438 -3.875 -1.852 1 92.25 534 LEU A CA 1
ATOM 4221 C C . LEU A 1 534 ? -24.766 -5.355 -1.692 1 92.25 534 LEU A C 1
ATOM 4223 O O . LEU A 1 534 ? -25.484 -5.926 -2.514 1 92.25 534 LEU A O 1
ATOM 4227 N N . GLY A 1 535 ? -24.25 -5.984 -0.7 1 91.94 535 GLY A N 1
ATOM 4228 C CA . GLY A 1 535 ? -24.5 -7.395 -0.45 1 91.94 535 GLY A CA 1
ATOM 4229 C C . GLY A 1 535 ? -25.922 -7.684 -0.035 1 91.94 535 GLY A C 1
ATOM 4230 O O . GLY A 1 535 ? -26.438 -8.781 -0.267 1 91.94 535 GLY A O 1
ATOM 4231 N N . GLY A 1 536 ? -26.594 -6.715 0.539 1 87.75 536 GLY A N 1
ATOM 4232 C CA . GLY A 1 536 ? -27.953 -6.891 1.043 1 87.75 536 GLY A CA 1
ATOM 4233 C C . GLY A 1 536 ? -29.016 -6.664 -0.013 1 87.75 536 GLY A C 1
ATOM 4234 O O . GLY A 1 536 ? -30.203 -6.875 0.239 1 87.75 536 GLY A O 1
ATOM 4235 N N . ARG A 1 537 ? -28.688 -6.32 -1.157 1 79.56 537 ARG A N 1
ATOM 4236 C CA . ARG A 1 537 ? -29.641 -5.98 -2.209 1 79.56 537 ARG A CA 1
ATOM 4237 C C . ARG A 1 537 ? -30.312 -7.234 -2.766 1 79.56 537 ARG A C 1
ATOM 4239 O O . ARG A 1 537 ? -31.422 -7.164 -3.299 1 79.56 537 ARG A O 1
ATOM 4246 N N . VAL A 1 538 ? -29.656 -8.297 -2.77 1 71.62 538 VAL A N 1
ATOM 4247 C CA . VAL A 1 538 ? -30.203 -9.523 -3.338 1 71.62 538 VAL A CA 1
ATOM 4248 C C . VAL A 1 538 ? -31.438 -9.953 -2.547 1 71.62 538 VAL A C 1
ATOM 4250 O O . VAL A 1 538 ? -32.438 -10.406 -3.125 1 71.62 538 VAL A O 1
ATOM 4253 N N . ASP A 1 539 ? -31.5 -9.805 -1.354 1 61.88 539 ASP A N 1
ATOM 4254 C CA . ASP A 1 539 ? -32.625 -10.164 -0.513 1 61.88 539 ASP A CA 1
ATOM 4255 C C . ASP A 1 539 ? -33.844 -9.266 -0.796 1 61.88 539 ASP A C 1
ATOM 4257 O O . ASP A 1 539 ? -34.969 -9.742 -0.846 1 61.88 539 ASP A O 1
ATOM 4261 N N . LYS A 1 540 ? -33.594 -8.125 -1.156 1 48.59 540 LYS A N 1
ATOM 4262 C CA . LYS A 1 540 ? -34.688 -7.172 -1.39 1 48.59 540 LYS A CA 1
ATOM 4263 C C . LYS A 1 540 ? -35.344 -7.402 -2.75 1 48.59 540 LYS A C 1
ATOM 4265 O O . LYS A 1 540 ? -36.531 -7.188 -2.912 1 48.59 540 LYS A O 1
ATOM 4270 N N . ALA A 1 541 ? -34.531 -7.902 -3.619 1 48.69 541 ALA A N 1
ATOM 4271 C CA . ALA A 1 541 ? -35.062 -8.125 -4.961 1 48.69 541 ALA A CA 1
ATOM 4272 C C . ALA A 1 541 ? -36 -9.336 -4.984 1 48.69 541 ALA A C 1
ATOM 4274 O O . ALA A 1 541 ? -36.906 -9.414 -5.816 1 48.69 541 ALA A O 1
ATOM 4275 N N . LYS A 1 542 ? -35.719 -10.289 -4.164 1 51.69 542 LYS A N 1
ATOM 4276 C CA . LYS A 1 542 ? -36.562 -11.484 -4.117 1 51.69 542 LYS A CA 1
ATOM 4277 C C . LYS A 1 542 ? -37.875 -11.203 -3.391 1 51.69 542 LYS A C 1
ATOM 4279 O O . LYS A 1 542 ? -38.844 -11.922 -3.566 1 51.69 542 LYS A O 1
ATOM 4284 N N . GLU A 1 543 ? -37.875 -10.25 -2.426 1 39.78 543 GLU A N 1
ATOM 4285 C CA . GLU A 1 543 ? -39.125 -9.898 -1.727 1 39.78 543 GLU A CA 1
ATOM 4286 C C . GLU A 1 543 ? -40.062 -9.102 -2.629 1 39.78 543 GLU A C 1
ATOM 4288 O O . GLU A 1 543 ? -41.281 -9.117 -2.436 1 39.78 543 GLU A O 1
ATOM 4293 N N . VAL A 1 544 ? -39.531 -8.5 -3.623 1 31.86 544 VAL A N 1
ATOM 4294 C CA . VAL A 1 544 ? -40.469 -7.754 -4.469 1 31.86 544 VAL A CA 1
ATOM 4295 C C . VAL A 1 544 ? -40.938 -8.648 -5.613 1 31.86 544 VAL A C 1
ATOM 4297 O O . VAL A 1 544 ? -40.156 -9.328 -6.258 1 31.86 544 VAL A O 1
ATOM 4300 N N . MET B 1 1 ? -10.898 -17.312 28.266 1 28.28 1 MET B N 1
ATOM 4301 C CA . MET B 1 1 ? -10.391 -16.516 29.375 1 28.28 1 MET B CA 1
ATOM 4302 C C . MET B 1 1 ? -9.328 -15.523 28.906 1 28.28 1 MET B C 1
ATOM 4304 O O . MET B 1 1 ? -9 -14.578 29.625 1 28.28 1 MET B O 1
ATOM 4308 N N . LYS B 1 2 ? -8.555 -16.109 27.859 1 35.91 2 LYS B N 1
ATOM 4309 C CA . LYS B 1 2 ? -7.445 -15.328 27.312 1 35.91 2 LYS B CA 1
ATOM 4310 C C . LYS B 1 2 ? -7.945 -14.055 26.641 1 35.91 2 LYS B C 1
ATOM 4312 O O . LYS B 1 2 ? -7.18 -13.109 26.453 1 35.91 2 LYS B O 1
ATOM 4317 N N . HIS B 1 3 ? -9.156 -14.109 26.375 1 41.66 3 HIS B N 1
ATOM 4318 C CA . HIS B 1 3 ? -9.742 -13.086 25.516 1 41.66 3 HIS B CA 1
ATOM 4319 C C . HIS B 1 3 ? -9.992 -11.797 26.297 1 41.66 3 HIS B C 1
ATOM 4321 O O . HIS B 1 3 ? -10.039 -10.711 25.703 1 41.66 3 HIS B O 1
ATOM 4327 N N . HIS B 1 4 ? -10.375 -12.023 27.516 1 43.56 4 HIS B N 1
ATOM 4328 C CA . HIS B 1 4 ? -10.672 -10.891 28.375 1 43.56 4 HIS B CA 1
ATOM 4329 C C . HIS B 1 4 ? -9.422 -10.055 28.641 1 43.56 4 HIS B C 1
ATOM 4331 O O . HIS B 1 4 ? -9.508 -8.836 28.812 1 43.56 4 HIS B O 1
ATOM 4337 N N . LYS B 1 5 ? -8.344 -10.711 28.844 1 47.59 5 LYS B N 1
ATOM 4338 C CA . LYS B 1 5 ? -7.082 -10.039 29.141 1 47.59 5 LYS B CA 1
ATOM 4339 C C . LYS B 1 5 ? -6.645 -9.156 27.969 1 47.59 5 LYS B C 1
ATOM 4341 O O . LYS B 1 5 ? -6.078 -8.086 28.172 1 47.59 5 LYS B O 1
ATOM 4346 N N . ASP B 1 6 ? -7.043 -9.547 26.828 1 48.56 6 ASP B N 1
ATOM 4347 C CA . ASP B 1 6 ? -6.637 -8.836 25.625 1 48.56 6 ASP B CA 1
ATOM 4348 C C . ASP B 1 6 ? -7.449 -7.555 25.438 1 48.56 6 ASP B C 1
ATOM 4350 O O . ASP B 1 6 ? -6.918 -6.531 25 1 48.56 6 ASP B O 1
ATOM 4354 N N . ILE B 1 7 ? -8.68 -7.699 25.953 1 46.59 7 ILE B N 1
ATOM 4355 C CA . ILE B 1 7 ? -9.516 -6.508 25.859 1 46.59 7 ILE B CA 1
ATOM 4356 C C . ILE B 1 7 ? -9.07 -5.48 26.906 1 46.59 7 ILE B C 1
ATOM 4358 O O . ILE B 1 7 ? -9.016 -4.281 26.609 1 46.59 7 ILE B O 1
ATOM 4362 N N . ARG B 1 8 ? -9.008 -5.852 28.172 1 49.19 8 ARG B N 1
ATOM 4363 C CA . ARG B 1 8 ? -8.461 -4.973 29.203 1 49.19 8 ARG B CA 1
ATOM 4364 C C . ARG B 1 8 ? -7.164 -4.324 28.734 1 49.19 8 ARG B C 1
ATOM 4366 O O . ARG B 1 8 ? -6.938 -3.135 28.969 1 49.19 8 ARG B O 1
ATOM 4373 N N . ALA B 1 9 ? -6.512 -5.074 28.047 1 52 9 ALA B N 1
ATOM 4374 C CA . ALA B 1 9 ? -5.273 -4.543 27.469 1 52 9 ALA B CA 1
ATOM 4375 C C . ALA B 1 9 ? -5.562 -3.527 26.375 1 52 9 ALA B C 1
ATOM 4377 O O . ALA B 1 9 ? -4.891 -2.498 26.281 1 52 9 ALA B O 1
ATOM 4378 N N . LEU B 1 10 ? -6.594 -3.846 25.734 1 50.09 10 LEU B N 1
ATOM 4379 C CA . LEU B 1 10 ? -6.973 -2.928 24.672 1 50.09 10 LEU B CA 1
ATOM 4380 C C . LEU B 1 10 ? -7.52 -1.625 25.25 1 50.09 10 LEU B C 1
ATOM 4382 O O . LEU B 1 10 ? -7.195 -0.541 24.75 1 50.09 10 LEU B O 1
ATOM 4386 N N . VAL B 1 11 ? -8.508 -1.785 26.188 1 51.69 11 VAL B N 1
ATOM 4387 C CA . VAL B 1 11 ? -9.039 -0.614 26.875 1 51.69 11 VAL B CA 1
ATOM 4388 C C . VAL B 1 11 ? -7.902 0.121 27.594 1 51.69 11 VAL B C 1
ATOM 4390 O O . VAL B 1 11 ? -7.84 1.353 27.562 1 51.69 11 VAL B O 1
ATOM 4393 N N . LEU B 1 12 ? -7.121 -0.564 28.188 1 53.62 12 LEU B N 1
ATOM 4394 C CA . LEU B 1 12 ? -5.949 0.022 28.828 1 53.62 12 LEU B CA 1
ATOM 4395 C C . LEU B 1 12 ? -5.039 0.686 27.797 1 53.62 12 LEU B C 1
ATOM 4397 O O . LEU B 1 12 ? -4.492 1.76 28.047 1 53.62 12 LEU B O 1
ATOM 4401 N N . ASP B 1 13 ? -5.164 0.057 26.703 1 53.97 13 ASP B N 1
ATOM 4402 C CA . ASP B 1 13 ? -4.375 0.617 25.609 1 53.97 13 ASP B CA 1
ATOM 4403 C C . ASP B 1 13 ? -4.992 1.917 25.094 1 53.97 13 ASP B C 1
ATOM 4405 O O . ASP B 1 13 ? -4.277 2.881 24.812 1 53.97 13 ASP B O 1
ATOM 4409 N N . MET B 1 14 ? -6.344 1.775 25.016 1 54.66 14 MET B N 1
ATOM 4410 C CA . MET B 1 14 ? -7.023 3.004 24.625 1 54.66 14 MET B CA 1
ATOM 4411 C C . MET B 1 14 ? -6.828 4.094 25.672 1 54.66 14 MET B C 1
ATOM 4413 O O . MET B 1 14 ? -6.656 5.266 25.344 1 54.66 14 MET B O 1
ATOM 4417 N N . ALA B 1 15 ? -7.039 3.68 26.906 1 57.03 15 ALA B N 1
ATOM 4418 C CA . ALA B 1 15 ? -6.762 4.59 28.016 1 57.03 15 ALA B CA 1
ATOM 4419 C C . ALA B 1 15 ? -5.316 5.082 27.984 1 57.03 15 ALA B C 1
ATOM 4421 O O . ALA B 1 15 ? -5.047 6.258 28.219 1 57.03 15 ALA B O 1
ATOM 4422 N N . ILE B 1 16 ? -4.57 4.25 27.516 1 57.34 16 ILE B N 1
ATOM 4423 C CA . ILE B 1 16 ? -3.152 4.574 27.422 1 57.34 16 ILE B CA 1
ATOM 4424 C C . ILE B 1 16 ? -2.926 5.586 26.297 1 57.34 16 ILE B C 1
ATOM 4426 O O . ILE B 1 16 ? -2.051 6.449 26.406 1 57.34 16 ILE B O 1
ATOM 4430 N N . ILE B 1 17 ? -3.943 5.41 25.406 1 59.12 17 ILE B N 1
ATOM 4431 C CA . ILE B 1 17 ? -3.799 6.344 24.297 1 59.12 17 ILE B CA 1
ATOM 4432 C C . ILE B 1 17 ? -4.469 7.672 24.641 1 59.12 17 ILE B C 1
ATOM 4434 O O . ILE B 1 17 ? -3.943 8.742 24.328 1 59.12 17 ILE B O 1
ATOM 4438 N N . ALA B 1 18 ? -5.629 7.551 25.391 1 71.81 18 ALA B N 1
ATOM 4439 C CA . ALA B 1 18 ? -6.398 8.758 25.672 1 71.81 18 ALA B CA 1
ATOM 4440 C C . ALA B 1 18 ? -5.84 9.5 26.875 1 71.81 18 ALA B C 1
ATOM 4442 O O . ALA B 1 18 ? -5.902 10.727 26.953 1 71.81 18 ALA B O 1
ATOM 4443 N N . VAL B 1 19 ? -5.344 8.789 27.859 1 76.69 19 VAL B N 1
ATOM 4444 C CA . VAL B 1 19 ? -4.887 9.367 29.109 1 76.69 19 VAL B CA 1
ATOM 4445 C C . VAL B 1 19 ? -3.795 10.398 28.844 1 76.69 19 VAL B C 1
ATOM 4447 O O . VAL B 1 19 ? -3.855 11.523 29.359 1 76.69 19 VAL B O 1
ATOM 4450 N N . PRO B 1 20 ? -2.891 10.023 27.969 1 79 20 PRO B N 1
ATOM 4451 C CA . PRO B 1 20 ? -1.86 11.039 27.719 1 79 20 PRO B CA 1
ATOM 4452 C C . PRO B 1 20 ? -2.422 12.312 27.094 1 79 20 PRO B C 1
ATOM 4454 O O . PRO B 1 20 ? -2.016 13.414 27.469 1 79 20 PRO B O 1
ATOM 4457 N N . LYS B 1 21 ? -3.348 12.133 26.281 1 80.5 21 LYS B N 1
ATOM 4458 C CA . LYS B 1 21 ? -3.938 13.305 25.641 1 80.5 21 LYS B CA 1
ATOM 4459 C C . LYS B 1 21 ? -4.742 14.125 26.641 1 80.5 21 LYS B C 1
ATOM 4461 O O . LYS B 1 21 ? -4.664 15.359 26.656 1 80.5 21 LYS B O 1
ATOM 4466 N N . ILE B 1 22 ? -5.531 13.492 27.484 1 82.81 22 ILE B N 1
ATOM 4467 C CA . ILE B 1 22 ? -6.328 14.172 28.516 1 82.81 22 ILE B CA 1
ATOM 4468 C C . ILE B 1 22 ? -5.406 14.875 29.5 1 82.81 22 ILE B C 1
ATOM 4470 O O . ILE B 1 22 ? -5.633 16.031 29.859 1 82.81 22 ILE B O 1
ATOM 4474 N N . MET B 1 23 ? -4.43 14.164 29.938 1 87.69 23 MET B N 1
ATOM 4475 C CA . MET B 1 23 ? -3.494 14.75 30.891 1 87.69 23 MET B CA 1
ATOM 4476 C C . MET B 1 23 ? -2.723 15.906 30.266 1 87.69 23 MET B C 1
ATOM 4478 O O . MET B 1 23 ? -2.418 16.891 30.922 1 87.69 23 MET B O 1
ATOM 4482 N N . ALA B 1 24 ? -2.484 15.727 29 1 86.12 24 ALA B N 1
ATOM 4483 C CA . ALA B 1 24 ? -1.815 16.828 28.297 1 86.12 24 ALA B CA 1
ATOM 4484 C C . ALA B 1 24 ? -2.688 18.078 28.281 1 86.12 24 ALA B C 1
ATOM 4486 O O . ALA B 1 24 ? -2.207 19.172 28.547 1 86.12 24 ALA B O 1
ATOM 4487 N N . VAL B 1 25 ? -3.949 17.906 28.016 1 86.06 25 VAL B N 1
ATOM 4488 C CA . VAL B 1 25 ? -4.875 19.031 28.016 1 86.06 25 VAL B CA 1
ATOM 4489 C C . VAL B 1 25 ? -5 19.609 29.422 1 86.06 25 VAL B C 1
ATOM 4491 O O . VAL B 1 25 ? -5.012 20.844 29.594 1 86.06 25 VAL B O 1
ATOM 4494 N N . LEU B 1 26 ? -5.098 18.766 30.375 1 87.5 26 LEU B N 1
ATOM 4495 C CA . LEU B 1 26 ? -5.172 19.188 31.766 1 87.5 26 LEU B CA 1
ATOM 4496 C C . LEU B 1 26 ? -3.938 20 32.156 1 87.5 26 LEU B C 1
ATOM 4498 O O . LEU B 1 26 ? -4.047 21.016 32.844 1 87.5 26 LEU B O 1
ATOM 4502 N N . MET B 1 27 ? -2.777 19.547 31.719 1 89.56 27 MET B N 1
ATOM 4503 C CA . MET B 1 27 ? -1.544 20.266 32.031 1 89.56 27 MET B CA 1
ATOM 4504 C C . MET B 1 27 ? -1.504 21.609 31.328 1 89.56 27 MET B C 1
ATOM 4506 O O . MET B 1 27 ? -1.014 22.594 31.891 1 89.56 27 MET B O 1
ATOM 4510 N N . MET B 1 28 ? -2.035 21.594 30.141 1 87.38 28 MET B N 1
ATOM 4511 C CA . MET B 1 28 ? -2.121 22.859 29.438 1 87.38 28 MET B CA 1
ATOM 4512 C C . MET B 1 28 ? -3.012 23.844 30.188 1 87.38 28 MET B C 1
ATOM 4514 O O . MET B 1 28 ? -2.668 25.031 30.312 1 87.38 28 MET B O 1
ATOM 4518 N N . LEU B 1 29 ? -4.074 23.391 30.688 1 89.06 29 LEU B N 1
ATOM 4519 C CA . LEU B 1 29 ? -5 24.234 31.438 1 89.06 29 LEU B CA 1
ATOM 4520 C C . LEU B 1 29 ? -4.383 24.672 32.75 1 89.06 29 LEU B C 1
ATOM 4522 O O . LEU B 1 29 ? -4.531 25.828 33.156 1 89.06 29 LEU B O 1
ATOM 4526 N N . ALA B 1 30 ? -3.742 23.734 33.375 1 90.44 30 ALA B N 1
ATOM 4527 C CA . ALA B 1 30 ? -3.084 24.047 34.656 1 90.44 30 ALA B CA 1
ATOM 4528 C C . ALA B 1 30 ? -2.002 25.109 34.469 1 90.44 30 ALA B C 1
ATOM 4530 O O . ALA B 1 30 ? -1.902 26.047 35.25 1 90.44 30 ALA B O 1
ATOM 4531 N N . GLY B 1 31 ? -1.19 24.859 33.438 1 90 31 GLY B N 1
ATOM 4532 C CA . GLY B 1 31 ? -0.168 25.859 33.156 1 90 31 GLY B CA 1
ATOM 4533 C C . GLY B 1 31 ? -0.738 27.219 32.812 1 90 31 GLY B C 1
ATOM 4534 O O . GLY B 1 31 ? -0.225 28.234 33.281 1 90 31 GLY B O 1
ATOM 4535 N N . THR B 1 32 ? -1.794 27.25 32.062 1 85.31 32 THR B N 1
ATOM 4536 C CA . THR B 1 32 ? -2.469 28.5 31.719 1 85.31 32 THR B CA 1
ATOM 4537 C C . THR B 1 32 ? -3.041 29.172 32.969 1 85.31 32 THR B C 1
ATOM 4539 O O . THR B 1 32 ? -2.934 30.391 33.125 1 85.31 32 THR B O 1
ATOM 4542 N N . PHE B 1 33 ? -3.631 28.422 33.781 1 87.25 33 PHE B N 1
ATOM 4543 C CA . PHE B 1 33 ? -4.203 28.906 35.031 1 87.25 33 PHE B CA 1
ATOM 4544 C C . PHE B 1 33 ? -3.129 29.531 35.906 1 87.25 33 PHE B C 1
ATOM 4546 O O . PHE B 1 33 ? -3.328 30.594 36.5 1 87.25 33 PHE B O 1
ATOM 4553 N N . LEU B 1 34 ? -2.041 28.812 36 1 88 34 LEU B N 1
ATOM 4554 C CA . LEU B 1 34 ? -0.929 29.297 36.812 1 88 34 LEU B CA 1
ATOM 4555 C C . LEU B 1 34 ? -0.384 30.609 36.25 1 88 34 LEU B C 1
ATOM 4557 O O . LEU B 1 34 ? -0.153 31.562 36.969 1 88 34 LEU B O 1
ATOM 4561 N N . LEU B 1 35 ? -0.224 30.594 34.969 1 85.44 35 LEU B N 1
ATOM 4562 C CA . LEU B 1 35 ? 0.286 31.797 34.312 1 85.44 35 LEU B CA 1
ATOM 4563 C C . LEU B 1 35 ? -0.673 32.969 34.5 1 85.44 35 LEU B C 1
ATOM 4565 O O . LEU B 1 35 ? -0.245 34.094 34.781 1 85.44 35 LEU B O 1
ATOM 4569 N N . ALA B 1 36 ? -1.926 32.75 34.375 1 82 36 ALA B N 1
ATOM 4570 C CA . ALA B 1 36 ? -2.936 33.781 34.562 1 82 36 ALA B CA 1
ATOM 4571 C C . ALA B 1 36 ? -2.932 34.281 36 1 82 36 ALA B C 1
ATOM 4573 O O . ALA B 1 36 ? -3.098 35.5 36.219 1 82 36 ALA B O 1
ATOM 4574 N N . SER B 1 37 ? -2.781 33.406 36.906 1 82.5 37 SER B N 1
ATOM 4575 C CA . SER B 1 37 ? -2.777 33.781 38.312 1 82.5 37 SER B CA 1
ATOM 4576 C C . SER B 1 37 ? -1.553 34.625 38.656 1 82.5 37 SER B C 1
ATOM 4578 O O . SER B 1 37 ? -1.659 35.594 39.375 1 82.5 37 SER B O 1
ATOM 4580 N N . VAL B 1 38 ? -0.403 34.156 38.125 1 79.62 38 VAL B N 1
ATOM 4581 C CA . VAL B 1 38 ? 0.854 34.844 38.469 1 79.62 38 VAL B CA 1
ATOM 4582 C C . VAL B 1 38 ? 0.905 36.219 37.812 1 79.62 38 VAL B C 1
ATOM 4584 O O . VAL B 1 38 ? 1.443 37.156 38.375 1 79.62 38 VAL B O 1
ATOM 4587 N N . LEU B 1 39 ? 0.312 36.312 36.688 1 76.5 39 LEU B N 1
ATOM 4588 C CA . LEU B 1 39 ? 0.392 37.562 35.938 1 76.5 39 LEU B CA 1
ATOM 4589 C C . LEU B 1 39 ? -0.734 38.5 36.344 1 76.5 39 LEU B C 1
ATOM 4591 O O . LEU B 1 39 ? -0.758 39.688 35.938 1 76.5 39 LEU B O 1
ATOM 4595 N N . SER B 1 40 ? -1.603 38.062 37.125 1 74.69 40 SER B N 1
ATOM 4596 C CA . SER B 1 40 ? -2.658 38.906 37.656 1 74.69 40 SER B CA 1
ATOM 4597 C C . SER B 1 40 ? -2.162 39.719 38.844 1 74.69 40 SER B C 1
ATOM 4599 O O . SER B 1 40 ? -1.227 39.312 39.562 1 74.69 40 SER B O 1
ATOM 4601 N N . PRO B 1 41 ? -2.752 40.938 38.969 1 69.44 41 PRO B N 1
ATOM 4602 C CA . PRO B 1 41 ? -2.342 41.75 40.125 1 69.44 41 PRO B CA 1
ATOM 4603 C C . PRO B 1 41 ? -2.656 41.094 41.469 1 69.44 41 PRO B C 1
ATOM 4605 O O . PRO B 1 41 ? -3.643 40.344 41.562 1 69.44 41 PRO B O 1
ATOM 4608 N N . ILE B 1 42 ? -1.724 41.188 42.375 1 63.91 42 ILE B N 1
ATOM 4609 C CA . ILE B 1 42 ? -1.877 40.594 43.719 1 63.91 42 ILE B CA 1
ATOM 4610 C C . ILE B 1 42 ? -3.105 41.219 44.406 1 63.91 42 ILE B C 1
ATOM 4612 O O . ILE B 1 42 ? -3.369 42.406 44.281 1 63.91 42 ILE B O 1
ATOM 4616 N N . ASP B 1 43 ? -3.861 40.406 44.969 1 63 43 ASP B N 1
ATOM 4617 C CA . ASP B 1 43 ? -5.031 40.844 45.719 1 63 43 ASP B CA 1
ATOM 4618 C C . ASP B 1 43 ? -4.637 41.812 46.812 1 63 43 ASP B C 1
ATOM 4620 O O . ASP B 1 43 ? -3.809 41.469 47.688 1 63 43 ASP B O 1
ATOM 4624 N N . PRO B 1 44 ? -5.105 43.031 46.75 1 66.06 44 PRO B N 1
ATOM 4625 C CA . PRO B 1 44 ? -4.777 44.031 47.781 1 66.06 44 PRO B CA 1
ATOM 4626 C C . PRO B 1 44 ? -5.117 43.531 49.188 1 66.06 44 PRO B C 1
ATOM 4628 O O . PRO B 1 44 ? -4.449 43.875 50.156 1 66.06 44 PRO B O 1
ATOM 4631 N N . GLU B 1 45 ? -6.113 42.656 49.281 1 65.56 45 GLU B N 1
ATOM 4632 C CA . GLU B 1 45 ? -6.535 42.219 50.594 1 65.56 45 GLU B CA 1
ATOM 4633 C C . GLU B 1 45 ? -5.527 41.219 51.188 1 65.56 45 GLU B C 1
ATOM 4635 O O . GLU B 1 45 ? -5.418 41.094 52.406 1 65.56 45 GLU B O 1
ATOM 4640 N N . ALA B 1 46 ? -4.719 40.688 50.406 1 65.94 46 ALA B N 1
ATOM 4641 C CA . ALA B 1 46 ? -3.777 39.656 50.875 1 65.94 46 ALA B CA 1
ATOM 4642 C C . ALA B 1 46 ? -2.406 40.281 51.156 1 65.94 46 ALA B C 1
ATOM 4644 O O . ALA B 1 46 ? -1.576 39.656 51.812 1 65.94 46 ALA B O 1
ATOM 4645 N N . MET B 1 47 ? -2.266 41.5 50.781 1 65.94 47 MET B N 1
ATOM 4646 C CA . MET B 1 47 ? -0.952 42.125 50.781 1 65.94 47 MET B CA 1
ATOM 4647 C C . MET B 1 47 ? -0.445 42.312 52.219 1 65.94 47 MET B C 1
ATOM 4649 O O . MET B 1 47 ? 0.72 42.031 52.5 1 65.94 47 MET B O 1
ATOM 4653 N N . PRO B 1 48 ? -1.385 42.688 53 1 68.88 48 PRO B N 1
ATOM 4654 C CA . PRO B 1 48 ? -0.868 42.844 54.375 1 68.88 48 PRO B CA 1
ATOM 4655 C C . PRO B 1 48 ? -0.396 41.531 55 1 68.88 48 PRO B C 1
ATOM 4657 O O . PRO B 1 48 ? 0.604 41.5 55.719 1 68.88 48 PRO B O 1
ATOM 4660 N N . PHE B 1 49 ? -1.065 40.531 54.688 1 69.75 49 PHE B N 1
ATOM 4661 C CA . PHE B 1 49 ? -0.708 39.219 55.219 1 69.75 49 PHE B CA 1
ATOM 4662 C C . PHE B 1 49 ? 0.573 38.719 54.562 1 69.75 49 PHE B C 1
ATOM 4664 O O . PHE B 1 49 ? 1.437 38.156 55.25 1 69.75 49 PHE B O 1
ATOM 4671 N N . VAL B 1 50 ? 0.787 38.969 53.344 1 70.44 50 VAL B N 1
ATOM 4672 C CA . VAL B 1 50 ? 1.95 38.531 52.594 1 70.44 50 VAL B CA 1
ATOM 4673 C C . VAL B 1 50 ? 3.199 39.25 53.094 1 70.44 50 VAL B C 1
ATOM 4675 O O . VAL B 1 50 ? 4.258 38.656 53.25 1 70.44 50 VAL B O 1
ATOM 4678 N N . ARG B 1 51 ? 3.012 40.5 53.375 1 69.25 51 ARG B N 1
ATOM 4679 C CA . ARG B 1 51 ? 4.129 41.312 53.812 1 69.25 51 ARG B CA 1
ATOM 4680 C C . ARG B 1 51 ? 4.586 40.875 55.219 1 69.25 51 ARG B C 1
ATOM 4682 O O . ARG B 1 51 ? 5.758 41.031 55.562 1 69.25 51 ARG B O 1
ATOM 4689 N N . GLN B 1 52 ? 3.643 40.375 55.875 1 72.12 52 GLN B N 1
ATOM 4690 C CA . GLN B 1 52 ? 3.961 39.969 57.25 1 72.12 52 GLN B CA 1
ATOM 4691 C C . GLN B 1 52 ? 4.664 38.625 57.312 1 72.12 52 GLN B C 1
ATOM 4693 O O . GLN B 1 52 ? 5.516 38.375 58.156 1 72.12 52 GLN B O 1
ATOM 4698 N N . TRP B 1 53 ? 4.402 37.781 56.438 1 71.56 53 TRP B N 1
ATOM 4699 C CA . TRP B 1 53 ? 4.855 36.406 56.531 1 71.56 53 TRP B CA 1
ATOM 4700 C C . TRP B 1 53 ? 5.977 36.125 55.562 1 71.56 53 TRP B C 1
ATOM 4702 O O . TRP B 1 53 ? 6.805 35.219 55.781 1 71.56 53 TRP B O 1
ATOM 4712 N N . LEU B 1 54 ? 6.031 36.906 54.438 1 73.31 54 LEU B N 1
ATOM 4713 C CA . LEU B 1 54 ? 6.996 36.531 53.406 1 73.31 54 LEU B CA 1
ATOM 4714 C C . LEU B 1 54 ? 7.844 37.75 53 1 73.31 54 LEU B C 1
ATOM 4716 O O . LEU B 1 54 ? 7.316 38.844 52.781 1 73.31 54 LEU B O 1
ATOM 4720 N N . PRO B 1 55 ? 9.164 37.531 53.094 1 74.19 55 PRO B N 1
ATOM 4721 C CA . PRO B 1 55 ? 10.031 38.594 52.594 1 74.19 55 PRO B CA 1
ATOM 4722 C C . PRO B 1 55 ? 9.773 38.906 51.125 1 74.19 55 PRO B C 1
ATOM 4724 O O . PRO B 1 55 ? 9.375 38.031 50.344 1 74.19 55 PRO B O 1
ATOM 4727 N N . LEU B 1 56 ? 9.906 40.125 50.781 1 71.88 56 LEU B N 1
ATOM 4728 C CA . LEU B 1 56 ? 9.648 40.625 49.438 1 71.88 56 LEU B CA 1
ATOM 4729 C C . LEU B 1 56 ? 10.477 39.875 48.406 1 71.88 56 LEU B C 1
ATOM 4731 O O . LEU B 1 56 ? 10.008 39.594 47.281 1 71.88 56 LEU B O 1
ATOM 4735 N N . GLU B 1 57 ? 11.688 39.531 48.781 1 70.12 57 GLU B N 1
ATOM 4736 C CA . GLU B 1 57 ? 12.57 38.812 47.844 1 70.12 57 GLU B CA 1
ATOM 4737 C C . GLU B 1 57 ? 12 37.438 47.469 1 70.12 57 GLU B C 1
ATOM 4739 O O . GLU B 1 57 ? 12.117 37 46.344 1 70.12 57 GLU B O 1
ATOM 4744 N N . VAL B 1 58 ? 11.414 36.812 48.469 1 75.5 58 VAL B N 1
ATOM 4745 C CA . VAL B 1 58 ? 10.828 35.5 48.219 1 75.5 58 VAL B CA 1
ATOM 4746 C C . VAL B 1 58 ? 9.602 35.625 47.312 1 75.5 58 VAL B C 1
ATOM 4748 O O . VAL B 1 58 ? 9.383 34.781 46.438 1 75.5 58 VAL B O 1
ATOM 4751 N N . VAL B 1 59 ? 8.875 36.656 47.562 1 75.94 59 VAL B N 1
ATOM 4752 C CA . VAL B 1 59 ? 7.676 36.906 46.781 1 75.94 59 VAL B CA 1
ATOM 4753 C C . VAL B 1 59 ? 8.062 37.188 45.312 1 75.94 59 VAL B C 1
ATOM 4755 O O . VAL B 1 59 ? 7.449 36.625 44.406 1 75.94 59 VAL B O 1
ATOM 4758 N N . GLU B 1 60 ? 9.094 38 45.156 1 73.31 60 GLU B N 1
ATOM 4759 C CA . GLU B 1 60 ? 9.539 38.344 43.812 1 73.31 60 GLU B CA 1
ATOM 4760 C C . GLU B 1 60 ? 10.117 37.125 43.094 1 73.31 60 GLU B C 1
ATOM 4762 O O . GLU B 1 60 ? 9.859 36.906 41.906 1 73.31 60 GLU B O 1
ATOM 4767 N N . LEU B 1 61 ? 10.906 36.344 43.781 1 75.12 61 LEU B N 1
ATOM 4768 C CA . LEU B 1 61 ? 11.477 35.156 43.219 1 75.12 61 LEU B CA 1
ATOM 4769 C C . LEU B 1 61 ? 10.383 34.156 42.875 1 75.12 61 LEU B C 1
ATOM 4771 O O . LEU B 1 61 ? 10.461 33.469 41.844 1 75.12 61 LEU B O 1
ATOM 4775 N N . SER B 1 62 ? 9.398 34.062 43.75 1 80.88 62 SER B N 1
ATOM 4776 C CA . SER B 1 62 ? 8.289 33.156 43.5 1 80.88 62 SER B CA 1
ATOM 4777 C C . SER B 1 62 ? 7.477 33.562 42.281 1 80.88 62 SER B C 1
ATOM 4779 O O . SER B 1 62 ? 6.93 32.719 41.562 1 80.88 62 SER B O 1
ATOM 4781 N N . HIS B 1 63 ? 7.441 34.812 42.031 1 77.69 63 HIS B N 1
ATOM 4782 C CA . HIS B 1 63 ? 6.754 35.312 40.875 1 77.69 63 HIS B CA 1
ATOM 4783 C C . HIS B 1 63 ? 7.473 34.875 39.594 1 77.69 63 HIS B C 1
ATOM 4785 O O . HIS B 1 63 ? 6.844 34.375 38.656 1 77.69 63 HIS B O 1
ATOM 4791 N N . VAL B 1 64 ? 8.727 35.125 39.531 1 75.94 64 VAL B N 1
ATOM 4792 C CA . VAL B 1 64 ? 9.531 34.781 38.375 1 75.94 64 VAL B CA 1
ATOM 4793 C C . VAL B 1 64 ? 9.492 33.25 38.156 1 75.94 64 VAL B C 1
ATOM 4795 O O . VAL B 1 64 ? 9.25 32.812 37.031 1 75.94 64 VAL B O 1
ATOM 4798 N N . ALA B 1 65 ? 9.695 32.531 39.219 1 81.12 65 ALA B N 1
ATOM 4799 C CA . ALA B 1 65 ? 9.703 31.094 39.125 1 81.12 65 ALA B CA 1
ATOM 4800 C C . ALA B 1 65 ? 8.32 30.547 38.75 1 81.12 65 ALA B C 1
ATOM 4802 O O . ALA B 1 65 ? 8.211 29.531 38.062 1 81.12 65 ALA B O 1
ATOM 4803 N N . GLY B 1 66 ? 7.328 31.203 39.25 1 84.81 66 GLY B N 1
ATOM 4804 C CA . GLY B 1 66 ? 5.969 30.812 38.906 1 84.81 66 GLY B CA 1
ATOM 4805 C C . GLY B 1 66 ? 5.656 30.953 37.438 1 84.81 66 GLY B C 1
ATOM 4806 O O . GLY B 1 66 ? 5.031 30.062 36.844 1 84.81 66 GLY B O 1
ATOM 4807 N N . VAL B 1 67 ? 6.098 32.031 36.844 1 81.19 67 VAL B N 1
ATOM 4808 C CA . VAL B 1 67 ? 5.906 32.25 35.406 1 81.19 67 VAL B CA 1
ATOM 4809 C C . VAL B 1 67 ? 6.645 31.172 34.625 1 81.19 67 VAL B C 1
ATOM 4811 O O . VAL B 1 67 ? 6.078 30.562 33.688 1 81.19 67 VAL B O 1
ATOM 4814 N N . ALA B 1 68 ? 7.867 30.953 35 1 81.19 68 ALA B N 1
ATOM 4815 C CA . ALA B 1 68 ? 8.664 29.938 34.344 1 81.19 68 ALA B CA 1
ATOM 4816 C C . ALA B 1 68 ? 8 28.562 34.469 1 81.19 68 ALA B C 1
ATOM 4818 O O . ALA B 1 68 ? 7.945 27.812 33.5 1 81.19 68 ALA B O 1
ATOM 4819 N N . THR B 1 69 ? 7.512 28.281 35.656 1 86.06 69 THR B N 1
ATOM 4820 C CA . THR B 1 69 ? 6.844 27.016 35.906 1 86.06 69 THR B CA 1
ATOM 4821 C C . THR B 1 69 ? 5.598 26.875 35.031 1 86.06 69 THR B C 1
ATOM 4823 O O . THR B 1 69 ? 5.34 25.797 34.469 1 86.06 69 THR B O 1
ATOM 4826 N N . GLY B 1 70 ? 4.805 27.906 34.938 1 87.5 70 GLY B N 1
ATOM 4827 C CA . GLY B 1 70 ? 3.623 27.875 34.062 1 87.5 70 GLY B CA 1
ATOM 4828 C C . GLY B 1 70 ? 3.939 27.594 32.625 1 87.5 70 GLY B C 1
ATOM 4829 O O . GLY B 1 70 ? 3.279 26.781 31.984 1 87.5 70 GLY B O 1
ATOM 4830 N N . VAL B 1 71 ? 4.957 28.25 32.125 1 82.44 71 VAL B N 1
ATOM 4831 C CA . VAL B 1 71 ? 5.371 28.062 30.75 1 82.44 71 VAL B CA 1
ATOM 4832 C C . VAL B 1 71 ? 5.871 26.625 30.562 1 82.44 71 VAL B C 1
ATOM 4834 O O . VAL B 1 71 ? 5.512 25.969 29.578 1 82.44 71 VAL B O 1
ATOM 4837 N N . LEU B 1 72 ? 6.652 26.156 31.469 1 82.31 72 LEU B N 1
ATOM 4838 C CA . LEU B 1 72 ? 7.215 24.812 31.375 1 82.31 72 LEU B CA 1
ATOM 4839 C C . LEU B 1 72 ? 6.113 23.766 31.453 1 82.31 72 LEU B C 1
ATOM 4841 O O . LEU B 1 72 ? 6.223 22.703 30.828 1 82.31 72 LEU B O 1
ATOM 4845 N N . LEU B 1 73 ? 5.074 24.078 32.188 1 87.56 73 LEU B N 1
ATOM 4846 C CA . LEU B 1 73 ? 3.936 23.172 32.219 1 87.56 73 LEU B CA 1
ATOM 4847 C C . LEU B 1 73 ? 3.27 23.062 30.859 1 87.56 73 LEU B C 1
ATOM 4849 O O . LEU B 1 73 ? 2.801 21.984 30.469 1 87.56 73 LEU B O 1
ATOM 4853 N N . LEU B 1 74 ? 3.221 24.141 30.141 1 84.44 74 LEU B N 1
ATOM 4854 C CA . LEU B 1 74 ? 2.688 24.109 28.781 1 84.44 74 LEU B CA 1
ATOM 4855 C C . LEU B 1 74 ? 3.535 23.203 27.891 1 84.44 74 LEU B C 1
ATOM 4857 O O . LEU B 1 74 ? 3 22.438 27.094 1 84.44 74 LEU B O 1
ATOM 4861 N N . PHE B 1 75 ? 4.773 23.281 28.094 1 78.88 75 PHE B N 1
ATOM 4862 C CA . PHE B 1 75 ? 5.672 22.438 27.312 1 78.88 75 PHE B CA 1
ATOM 4863 C C . PHE B 1 75 ? 5.574 20.984 27.766 1 78.88 75 PHE B C 1
ATOM 4865 O O . PHE B 1 75 ? 5.641 20.078 26.938 1 78.88 75 PHE B O 1
ATOM 4872 N N . ALA B 1 76 ? 5.504 20.859 29.047 1 81.88 76 ALA B N 1
ATOM 4873 C CA . ALA B 1 76 ? 5.336 19.516 29.578 1 81.88 76 ALA B CA 1
ATOM 4874 C C . ALA B 1 76 ? 4.062 18.875 29.047 1 81.88 76 ALA B C 1
ATOM 4876 O O . ALA B 1 76 ? 4.004 17.656 28.844 1 81.88 76 ALA B O 1
ATOM 4877 N N . ALA B 1 77 ? 3.045 19.734 28.844 1 84.81 77 ALA B N 1
ATOM 4878 C CA . ALA B 1 77 ? 1.793 19.234 28.281 1 84.81 77 ALA B CA 1
ATOM 4879 C C . ALA B 1 77 ? 2.025 18.578 26.922 1 84.81 77 ALA B C 1
ATOM 4881 O O . ALA B 1 77 ? 1.455 17.531 26.625 1 84.81 77 ALA B O 1
ATOM 4882 N N . ARG B 1 78 ? 2.818 19.203 26.188 1 76.38 78 ARG B N 1
ATOM 4883 C CA . ARG B 1 78 ? 3.158 18.609 24.906 1 76.38 78 ARG B CA 1
ATOM 4884 C C . ARG B 1 78 ? 3.889 17.281 25.078 1 76.38 78 ARG B C 1
ATOM 4886 O O . ARG B 1 78 ? 3.656 16.344 24.328 1 76.38 78 ARG B O 1
ATOM 4893 N N . GLY B 1 79 ? 4.84 17.312 25.922 1 75.12 79 GLY B N 1
ATOM 4894 C CA . GLY B 1 79 ? 5.551 16.078 26.203 1 75.12 79 GLY B CA 1
ATOM 4895 C C . GLY B 1 79 ? 4.637 14.961 26.656 1 75.12 79 GLY B C 1
ATOM 4896 O O . GLY B 1 79 ? 4.82 13.805 26.25 1 75.12 79 GLY B O 1
ATOM 4897 N N . LEU B 1 80 ? 3.67 15.391 27.469 1 80.69 80 LEU B N 1
ATOM 4898 C CA . LEU B 1 80 ? 2.705 14.406 27.938 1 80.69 80 LEU B CA 1
ATOM 4899 C C . LEU B 1 80 ? 1.839 13.906 26.797 1 80.69 80 LEU B C 1
ATOM 4901 O O . LEU B 1 80 ? 1.493 12.719 26.734 1 80.69 80 LEU B O 1
ATOM 4905 N N . TRP B 1 81 ? 1.57 14.852 25.875 1 76.69 81 TRP B N 1
ATOM 4906 C CA . TRP B 1 81 ? 0.805 14.484 24.688 1 76.69 81 TRP B CA 1
ATOM 4907 C C . TRP B 1 81 ? 1.534 13.414 23.891 1 76.69 81 TRP B C 1
ATOM 4909 O O . TRP B 1 81 ? 0.902 12.531 23.297 1 76.69 81 TRP B O 1
ATOM 4919 N N . GLU B 1 82 ? 2.781 13.516 23.984 1 69.88 82 GLU B N 1
ATOM 4920 C CA . GLU B 1 82 ? 3.609 12.578 23.234 1 69.88 82 GLU B CA 1
ATOM 4921 C C . GLU B 1 82 ? 3.99 11.367 24.078 1 69.88 82 GLU B C 1
ATOM 4923 O O . GLU B 1 82 ? 4.84 10.57 23.688 1 69.88 82 GLU B O 1
ATOM 4928 N N . ARG B 1 83 ? 3.465 11.203 25.219 1 73.5 83 ARG B N 1
ATOM 4929 C CA . ARG B 1 83 ? 3.582 10.062 26.125 1 73.5 83 ARG B CA 1
ATOM 4930 C C . ARG B 1 83 ? 5.02 9.891 26.609 1 73.5 83 ARG B C 1
ATOM 4932 O O . ARG B 1 83 ? 5.488 8.766 26.797 1 73.5 83 ARG B O 1
ATOM 4939 N N . LEU B 1 84 ? 5.688 10.977 26.766 1 70.31 84 LEU B N 1
ATOM 4940 C CA . LEU B 1 84 ? 7.07 10.938 27.234 1 70.31 84 LEU B CA 1
ATOM 4941 C C . LEU B 1 84 ? 7.121 10.727 28.75 1 70.31 84 LEU B C 1
ATOM 4943 O O . LEU B 1 84 ? 6.383 11.375 29.5 1 70.31 84 LEU B O 1
ATOM 4947 N N . ASP B 1 85 ? 7.977 9.742 29.141 1 75.5 85 ASP B N 1
ATOM 4948 C CA . ASP B 1 85 ? 8.125 9.484 30.562 1 75.5 85 ASP B CA 1
ATOM 4949 C C . ASP B 1 85 ? 8.766 10.672 31.281 1 75.5 85 ASP B C 1
ATOM 4951 O O . ASP B 1 85 ? 8.352 11.039 32.375 1 75.5 85 ASP B O 1
ATOM 4955 N N . SER B 1 86 ? 9.797 11.258 30.641 1 74.25 86 SER B N 1
ATOM 4956 C CA . SER B 1 86 ? 10.453 12.422 31.234 1 74.25 86 SER B CA 1
ATOM 4957 C C . SER B 1 86 ? 9.469 13.57 31.422 1 74.25 86 SER B C 1
ATOM 4959 O O . SER B 1 86 ? 9.594 14.352 32.375 1 74.25 86 SER B O 1
ATOM 4961 N N . ALA B 1 87 ? 8.453 13.648 30.5 1 80.31 87 ALA B N 1
ATOM 4962 C CA . ALA B 1 87 ? 7.449 14.703 30.625 1 80.31 87 ALA B CA 1
ATOM 4963 C C . ALA B 1 87 ? 6.566 14.484 31.844 1 80.31 87 ALA B C 1
ATOM 4965 O O . ALA B 1 87 ? 6.109 15.445 32.469 1 80.31 87 ALA B O 1
ATOM 4966 N N . TRP B 1 88 ? 6.363 13.258 32.188 1 85.81 88 TRP B N 1
ATOM 4967 C CA . TRP B 1 88 ? 5.578 12.938 33.375 1 85.81 88 TRP B CA 1
ATOM 4968 C C . TRP B 1 88 ? 6.273 13.438 34.625 1 85.81 88 TRP B C 1
ATOM 4970 O O . TRP B 1 88 ? 5.656 14.117 35.469 1 85.81 88 TRP B O 1
ATOM 4980 N N . TYR B 1 89 ? 7.594 13.102 34.719 1 82.56 89 TYR B N 1
ATOM 4981 C CA . TYR B 1 89 ? 8.367 13.555 35.875 1 82.56 89 TYR B CA 1
ATOM 4982 C C . TYR B 1 89 ? 8.422 15.078 35.938 1 82.56 89 TYR B C 1
ATOM 4984 O O . TYR B 1 89 ? 8.273 15.672 37 1 82.56 89 TYR B O 1
ATOM 4992 N N . MET B 1 90 ? 8.672 15.602 34.781 1 82.56 90 MET B N 1
ATOM 4993 C CA . MET B 1 90 ? 8.75 17.062 34.719 1 82.56 90 MET B CA 1
ATOM 4994 C C . MET B 1 90 ? 7.426 17.688 35.125 1 82.56 90 MET B C 1
ATOM 4996 O O . MET B 1 90 ? 7.406 18.656 35.906 1 82.56 90 MET B O 1
ATOM 5000 N N . ALA B 1 91 ? 6.324 17.172 34.562 1 89 91 ALA B N 1
ATOM 5001 C CA . ALA B 1 91 ? 5.004 17.719 34.875 1 89 91 ALA B CA 1
ATOM 5002 C C . ALA B 1 91 ? 4.695 17.609 36.375 1 89 91 ALA B C 1
ATOM 5004 O O . ALA B 1 91 ? 4.207 18.562 36.969 1 89 91 ALA B O 1
ATOM 5005 N N . LEU B 1 92 ? 5.008 16.484 36.906 1 89.25 92 LEU B N 1
ATOM 5006 C CA . LEU B 1 92 ? 4.773 16.297 38.312 1 89.25 92 LEU B CA 1
ATOM 5007 C C . LEU B 1 92 ? 5.605 17.266 39.156 1 89.25 92 LEU B C 1
ATOM 5009 O O . LEU B 1 92 ? 5.094 17.891 40.094 1 89.25 92 LEU B O 1
ATOM 5013 N N . GLY B 1 93 ? 6.902 17.297 38.875 1 89.5 93 GLY B N 1
ATOM 5014 C CA . GLY B 1 93 ? 7.77 18.25 39.562 1 89.5 93 GLY B CA 1
ATOM 5015 C C . GLY B 1 93 ? 7.297 19.688 39.438 1 89.5 93 GLY B C 1
ATOM 5016 O O . GLY B 1 93 ? 7.309 20.422 40.406 1 89.5 93 GLY B O 1
ATOM 5017 N N . LEU B 1 94 ? 6.82 20.016 38.25 1 90.81 94 LEU B N 1
ATOM 5018 C CA . LEU B 1 94 ? 6.379 21.391 38 1 90.81 94 LEU B CA 1
ATOM 5019 C C . LEU B 1 94 ? 5.07 21.688 38.719 1 90.81 94 LEU B C 1
ATOM 5021 O O . LEU B 1 94 ? 4.855 22.797 39.219 1 90.81 94 LEU B O 1
ATOM 5025 N N . LEU B 1 95 ? 4.223 20.688 38.75 1 93.38 95 LEU B N 1
ATOM 5026 C CA . LEU B 1 95 ? 2.967 20.875 39.469 1 93.38 95 LEU B CA 1
ATOM 5027 C C . LEU B 1 95 ? 3.225 21.094 40.969 1 93.38 95 LEU B C 1
ATOM 5029 O O . LEU B 1 95 ? 2.607 21.969 41.594 1 93.38 95 LEU B O 1
ATOM 5033 N N . VAL B 1 96 ? 4.133 20.344 41.5 1 90.19 96 VAL B N 1
ATOM 5034 C CA . VAL B 1 96 ? 4.5 20.516 42.906 1 90.19 96 VAL B CA 1
ATOM 5035 C C . VAL B 1 96 ? 5.16 21.875 43.125 1 90.19 96 VAL B C 1
ATOM 5037 O O . VAL B 1 96 ? 4.828 22.594 44.062 1 90.19 96 VAL B O 1
ATOM 5040 N N . ALA B 1 97 ? 6.078 22.172 42.25 1 89.56 97 ALA B N 1
ATOM 5041 C CA . ALA B 1 97 ? 6.719 23.484 42.312 1 89.56 97 ALA B CA 1
ATOM 5042 C C . ALA B 1 97 ? 5.688 24.609 42.219 1 89.56 97 ALA B C 1
ATOM 5044 O O . ALA B 1 97 ? 5.758 25.594 42.938 1 89.56 97 ALA B O 1
ATOM 5045 N N . GLY B 1 98 ? 4.762 24.438 41.281 1 91.19 98 GLY B N 1
ATOM 5046 C CA . GLY B 1 98 ? 3.713 25.422 41.094 1 91.19 98 GLY B CA 1
ATOM 5047 C C . GLY B 1 98 ? 2.873 25.609 42.344 1 91.19 98 GLY B C 1
ATOM 5048 O O . GLY B 1 98 ? 2.5 26.734 42.688 1 91.19 98 GLY B O 1
ATOM 5049 N N . ALA B 1 99 ? 2.594 24.578 43.031 1 91.31 99 ALA B N 1
ATOM 5050 C CA . ALA B 1 99 ? 1.838 24.641 44.281 1 91.31 99 ALA B CA 1
ATOM 5051 C C . ALA B 1 99 ? 2.613 25.406 45.344 1 91.31 99 ALA B C 1
ATOM 5053 O O . ALA B 1 99 ? 2.062 26.281 46.031 1 91.31 99 ALA B O 1
ATOM 5054 N N . ILE B 1 100 ? 3.848 25.125 45.5 1 88.19 100 ILE B N 1
ATOM 5055 C CA . ILE B 1 100 ? 4.695 25.766 46.5 1 88.19 100 ILE B CA 1
ATOM 5056 C C . ILE B 1 100 ? 4.855 27.25 46.156 1 88.19 100 ILE B C 1
ATOM 5058 O O . ILE B 1 100 ? 4.711 28.109 47.031 1 88.19 100 ILE B O 1
ATOM 5062 N N . LEU B 1 101 ? 5.074 27.516 44.938 1 87.38 101 LEU B N 1
ATOM 5063 C CA . LEU B 1 101 ? 5.309 28.891 44.5 1 87.38 101 LEU B CA 1
ATOM 5064 C C . LEU B 1 101 ? 4.043 29.734 44.625 1 87.38 101 LEU B C 1
ATOM 5066 O O . LEU B 1 101 ? 4.109 30.938 44.906 1 87.38 101 LEU B O 1
ATOM 5070 N N . SER B 1 102 ? 2.932 29.109 44.469 1 87.69 102 SER B N 1
ATOM 5071 C CA . SER B 1 102 ? 1.666 29.812 44.625 1 87.69 102 SER B CA 1
ATOM 5072 C C . SER B 1 102 ? 1.438 30.203 46.094 1 87.69 102 SER B C 1
ATOM 5074 O O . SER B 1 102 ? 0.907 31.266 46.375 1 87.69 102 SER B O 1
ATOM 5076 N N . MET B 1 103 ? 1.935 29.375 46.938 1 83.69 103 MET B N 1
ATOM 5077 C CA . MET B 1 103 ? 1.802 29.656 48.375 1 83.69 103 MET B CA 1
ATOM 5078 C C . MET B 1 103 ? 2.785 30.734 48.812 1 83.69 103 MET B C 1
ATOM 5080 O O . MET B 1 103 ? 2.451 31.578 49.656 1 83.69 103 MET B O 1
ATOM 5084 N N . THR B 1 104 ? 3.902 30.766 48.25 1 82.06 104 THR B N 1
ATOM 5085 C CA . THR B 1 104 ? 4.949 31.688 48.688 1 82.06 104 THR B CA 1
ATOM 5086 C C . THR B 1 104 ? 4.777 33.062 48 1 82.06 104 THR B C 1
ATOM 5088 O O . THR B 1 104 ? 5.34 34.062 48.469 1 82.06 104 THR B O 1
ATOM 5091 N N . ARG B 1 105 ? 4.039 33.094 46.969 1 79 105 ARG B N 1
ATOM 5092 C CA . ARG B 1 105 ? 3.826 34.375 46.281 1 79 105 ARG B CA 1
ATOM 5093 C C . ARG B 1 105 ? 2.721 35.188 46.969 1 79 105 ARG B C 1
ATOM 5095 O O . ARG B 1 105 ? 2.912 36.375 47.281 1 79 105 ARG B O 1
ATOM 5102 N N . GLU B 1 106 ? 1.501 34.656 47.031 1 74.56 106 GLU B N 1
ATOM 5103 C CA . GLU B 1 106 ? 0.368 35.406 47.562 1 74.56 106 GLU B CA 1
ATOM 5104 C C . GLU B 1 106 ? -0.531 34.5 48.406 1 74.56 106 GLU B C 1
ATOM 5106 O O . GLU B 1 106 ? -1.718 34.812 48.594 1 74.56 106 GLU B O 1
ATOM 5111 N N . LEU B 1 107 ? 0.115 33.469 49 1 75.81 107 LEU B N 1
ATOM 5112 C CA . LEU B 1 107 ? -0.707 32.531 49.75 1 75.81 107 LEU B CA 1
ATOM 5113 C C . LEU B 1 107 ? -1.987 32.188 49 1 75.81 107 LEU B C 1
ATOM 5115 O O . LEU B 1 107 ? -3.078 32.219 49.562 1 75.81 107 LEU B O 1
ATOM 5119 N N . ALA B 1 108 ? -1.817 32.094 47.656 1 78.56 108 ALA B N 1
ATOM 5120 C CA . ALA B 1 108 ? -2.939 31.766 46.781 1 78.56 108 ALA B CA 1
ATOM 5121 C C . ALA B 1 108 ? -3.336 30.297 46.938 1 78.56 108 ALA B C 1
ATOM 5123 O O . ALA B 1 108 ? -2.945 29.453 46.125 1 78.56 108 ALA B O 1
ATOM 5124 N N . PHE B 1 109 ? -4.168 30 47.875 1 81 109 PHE B N 1
ATOM 5125 C CA . PHE B 1 109 ? -4.562 28.641 48.219 1 81 109 PHE B CA 1
ATOM 5126 C C . PHE B 1 109 ? -5.371 28 47.094 1 81 109 PHE B C 1
ATOM 5128 O O . PHE B 1 109 ? -5.246 26.812 46.844 1 81 109 PHE B O 1
ATOM 5135 N N . GLY B 1 110 ? -6.133 28.812 46.438 1 83.25 110 GLY B N 1
ATOM 5136 C CA . GLY B 1 110 ? -6.934 28.297 45.344 1 83.25 110 GLY B CA 1
ATOM 5137 C C . GLY B 1 110 ? -6.098 27.719 44.219 1 83.25 110 GLY B C 1
ATOM 5138 O O . GLY B 1 110 ? -6.363 26.609 43.719 1 83.25 110 GLY B O 1
ATOM 5139 N N . VAL B 1 111 ? -5.082 28.484 43.844 1 88.06 111 VAL B N 1
ATOM 5140 C CA . VAL B 1 111 ? -4.207 28.047 42.75 1 88.06 111 VAL B CA 1
ATOM 5141 C C . VAL B 1 111 ? -3.404 26.828 43.188 1 88.06 111 VAL B C 1
ATOM 5143 O O . VAL B 1 111 ? -3.258 25.859 42.469 1 88.06 111 VAL B O 1
ATOM 5146 N N . ALA B 1 112 ? -2.902 26.844 44.406 1 89.81 112 ALA B N 1
ATOM 5147 C CA . ALA B 1 112 ? -2.129 25.734 44.938 1 89.81 112 ALA B CA 1
ATOM 5148 C C . ALA B 1 112 ? -2.957 24.453 44.969 1 89.81 112 ALA B C 1
ATOM 5150 O O . ALA B 1 112 ? -2.457 23.375 44.656 1 89.81 112 ALA B O 1
ATOM 5151 N N . GLU B 1 113 ? -4.156 24.578 45.312 1 89.56 113 GLU B N 1
ATOM 5152 C CA . GLU B 1 113 ? -5.051 23.438 45.375 1 89.56 113 GLU B CA 1
ATOM 5153 C C . GLU B 1 113 ? -5.25 22.812 44 1 89.56 113 GLU B C 1
ATOM 5155 O O . GLU B 1 113 ? -5.238 21.594 43.844 1 89.56 113 GLU B O 1
ATOM 5160 N N . VAL B 1 114 ? -5.512 23.688 43.094 1 90.12 114 VAL B N 1
ATOM 5161 C CA . VAL B 1 114 ? -5.699 23.188 41.719 1 90.12 114 VAL B CA 1
ATOM 5162 C C . VAL B 1 114 ? -4.445 22.453 41.281 1 90.12 114 VAL B C 1
ATOM 5164 O O . VAL B 1 114 ? -4.535 21.375 40.656 1 90.12 114 VAL B O 1
ATOM 5167 N N . MET B 1 115 ? -3.24 22.969 41.5 1 92.75 115 MET B N 1
ATOM 5168 C CA . MET B 1 115 ? -1.986 22.328 41.125 1 92.75 115 MET B CA 1
ATOM 5169 C C . MET B 1 115 ? -1.83 20.969 41.812 1 92.75 115 MET B C 1
ATOM 5171 O O . MET B 1 115 ? -1.412 20 41.188 1 92.75 115 MET B O 1
ATOM 5175 N N . VAL B 1 116 ? -2.209 20.891 43.031 1 89.19 116 VAL B N 1
ATOM 5176 C CA . VAL B 1 116 ? -2.088 19.656 43.812 1 89.19 116 VAL B CA 1
ATOM 5177 C C . VAL B 1 116 ? -3.066 18.609 43.281 1 89.19 116 VAL B C 1
ATOM 5179 O O . VAL B 1 116 ? -2.717 17.438 43.125 1 89.19 116 VAL B O 1
ATOM 5182 N N . VAL B 1 117 ? -4.234 19.016 42.969 1 91 117 VAL B N 1
ATOM 5183 C CA . VAL B 1 117 ? -5.238 18.109 42.438 1 91 117 VAL B CA 1
ATOM 5184 C C . VAL B 1 117 ? -4.758 17.547 41.094 1 91 117 VAL B C 1
ATOM 5186 O O . VAL B 1 117 ? -4.891 16.359 40.844 1 91 117 VAL B O 1
ATOM 5189 N N . CYS B 1 118 ? -4.23 18.484 40.281 1 92.31 118 CYS B N 1
ATOM 5190 C CA . CYS B 1 118 ? -3.703 18.031 39 1 92.31 118 CYS B CA 1
ATOM 5191 C C . CYS B 1 118 ? -2.562 17.047 39.219 1 92.31 118 CYS B C 1
ATOM 5193 O O . CYS B 1 118 ? -2.463 16.047 38.469 1 92.31 118 CYS B O 1
ATOM 5195 N N . ALA B 1 119 ? -1.723 17.25 40.188 1 91.38 119 ALA B N 1
ATOM 5196 C CA . ALA B 1 119 ? -0.617 16.344 40.469 1 91.38 119 ALA B CA 1
ATOM 5197 C C . ALA B 1 119 ? -1.133 14.984 40.938 1 91.38 119 ALA B C 1
ATOM 5199 O O . ALA B 1 119 ? -0.615 13.945 40.531 1 91.38 119 ALA B O 1
ATOM 5200 N N . LEU B 1 120 ? -2.139 15 41.688 1 88.06 120 LEU B N 1
ATOM 5201 C CA . LEU B 1 120 ? -2.713 13.766 42.219 1 88.06 120 LEU B CA 1
ATOM 5202 C C . LEU B 1 120 ? -3.379 12.961 41.094 1 88.06 120 LEU B C 1
ATOM 5204 O O . LEU B 1 120 ? -3.355 11.727 41.125 1 88.06 120 LEU B O 1
ATOM 5208 N N . LEU B 1 121 ? -3.902 13.68 40.188 1 88.94 121 LEU B N 1
ATOM 5209 C CA . LEU B 1 121 ? -4.52 13.016 39.031 1 88.94 121 LEU B CA 1
ATOM 5210 C C . LEU B 1 121 ? -3.461 12.414 38.125 1 88.94 121 LEU B C 1
ATOM 5212 O O . LEU B 1 121 ? -3.682 11.367 37.5 1 88.94 121 LEU B O 1
ATOM 5216 N N . LEU B 1 122 ? -2.348 13.062 38 1 89 122 LEU B N 1
ATOM 5217 C CA . LEU B 1 122 ? -1.277 12.633 37.125 1 89 122 LEU B CA 1
ATOM 5218 C C . LEU B 1 122 ? -0.487 11.477 37.75 1 89 122 LEU B C 1
ATOM 5220 O O . LEU B 1 122 ? 0.031 10.625 37.031 1 89 122 LEU B O 1
ATOM 5224 N N . LEU B 1 123 ? -0.402 11.328 39 1 86.94 123 LEU B N 1
ATOM 5225 C CA . LEU B 1 123 ? 0.458 10.398 39.719 1 86.94 123 LEU B CA 1
ATOM 5226 C C . LEU B 1 123 ? 0.145 8.953 39.344 1 86.94 123 LEU B C 1
ATOM 5228 O O . LEU B 1 123 ? 1.052 8.18 39.031 1 86.94 123 LEU B O 1
ATOM 5232 N N . PRO B 1 124 ? -1.099 8.586 39.188 1 82.19 124 PRO B N 1
ATOM 5233 C CA . PRO B 1 124 ? -1.367 7.18 38.875 1 82.19 124 PRO B CA 1
ATOM 5234 C C . PRO B 1 124 ? -1.236 6.887 37.375 1 82.19 124 PRO B C 1
ATOM 5236 O O . PRO B 1 124 ? -1.242 5.723 36.969 1 82.19 124 PRO B O 1
ATOM 5239 N N . CYS B 1 125 ? -0.955 7.91 36.625 1 81.44 125 CYS B N 1
ATOM 5240 C CA . CYS B 1 125 ? -0.95 7.719 35.188 1 81.44 125 CYS B CA 1
ATOM 5241 C C . CYS B 1 125 ? 0.466 7.484 34.688 1 81.44 125 CYS B C 1
ATOM 5243 O O . CYS B 1 125 ? 0.732 7.648 33.5 1 81.44 125 CYS B O 1
ATOM 5245 N N . LYS B 1 126 ? 1.369 7.117 35.438 1 81.12 126 LYS B N 1
ATOM 5246 C CA . LYS B 1 126 ? 2.762 6.941 35.031 1 81.12 126 LYS B CA 1
ATOM 5247 C C . LYS B 1 126 ? 2.895 5.867 33.969 1 81.12 126 LYS B C 1
ATOM 5249 O O . LYS B 1 126 ? 3.693 6.004 33.031 1 81.12 126 LYS B O 1
ATOM 5254 N N . ARG B 1 127 ? 2.078 4.988 33.938 1 74.31 127 ARG B N 1
ATOM 5255 C CA . ARG B 1 127 ? 2.184 3.846 33.031 1 74.31 127 ARG B CA 1
ATOM 5256 C C . ARG B 1 127 ? 1.805 4.23 31.609 1 74.31 127 ARG B C 1
ATOM 5258 O O . ARG B 1 127 ? 2.225 3.578 30.641 1 74.31 127 ARG B O 1
ATOM 5265 N N . ALA B 1 128 ? 1.062 5.281 31.594 1 75.31 128 ALA B N 1
ATOM 5266 C CA . ALA B 1 128 ? 0.605 5.703 30.266 1 75.31 128 ALA B CA 1
ATOM 5267 C C . ALA B 1 128 ? 1.708 6.445 29.516 1 75.31 128 ALA B C 1
ATOM 5269 O O . ALA B 1 128 ? 1.646 6.594 28.297 1 75.31 128 ALA B O 1
ATOM 5270 N N . PHE B 1 129 ? 2.684 6.965 30.281 1 75.06 129 PHE B N 1
ATOM 5271 C CA . PHE B 1 129 ? 3.783 7.727 29.703 1 75.06 129 PHE B CA 1
ATOM 5272 C C . PHE B 1 129 ? 5.055 6.891 29.656 1 75.06 129 PHE B C 1
ATOM 5274 O O . PHE B 1 129 ? 5.906 6.996 30.547 1 75.06 129 PHE B O 1
ATOM 5281 N N . ASN B 1 130 ? 5.121 6.027 28.672 1 62.5 130 ASN B N 1
ATOM 5282 C CA . ASN B 1 130 ? 6.145 4.988 28.625 1 62.5 130 ASN B CA 1
ATOM 5283 C C . ASN B 1 130 ? 7.211 5.285 27.578 1 62.5 130 ASN B C 1
ATOM 5285 O O . ASN B 1 130 ? 8.055 4.438 27.297 1 62.5 130 ASN B O 1
ATOM 5289 N N . ARG B 1 131 ? 7.07 6.359 26.938 1 59.25 131 ARG B N 1
ATOM 5290 C CA . ARG B 1 131 ? 8.086 6.648 25.938 1 59.25 131 ARG B CA 1
ATOM 5291 C C . ARG B 1 131 ? 9.32 7.277 26.578 1 59.25 131 ARG B C 1
ATOM 5293 O O . ARG B 1 131 ? 9.219 8.289 27.266 1 59.25 131 ARG B O 1
ATOM 5300 N N . ARG B 1 132 ? 10.391 6.504 26.734 1 53.81 132 ARG B N 1
ATOM 5301 C CA . ARG B 1 132 ? 11.617 6.949 27.375 1 53.81 132 ARG B CA 1
ATOM 5302 C C . ARG B 1 132 ? 12.297 8.047 26.562 1 53.81 132 ARG B C 1
ATOM 5304 O O . ARG B 1 132 ? 13.172 7.777 25.75 1 53.81 132 ARG B O 1
ATOM 5311 N N . SER B 1 133 ? 11.523 8.742 25.844 1 50.75 133 SER B N 1
ATOM 5312 C CA . SER B 1 133 ? 12.289 9.773 25.156 1 50.75 133 SER B CA 1
ATOM 5313 C C . SER B 1 133 ? 12.406 11.039 26 1 50.75 133 SER B C 1
ATOM 5315 O O . SER B 1 133 ? 11.578 11.281 26.875 1 50.75 133 SER B O 1
ATOM 5317 N N . ARG B 1 134 ? 13.664 11.523 26.047 1 48.38 134 ARG B N 1
ATOM 5318 C CA . ARG B 1 134 ? 13.914 12.789 26.734 1 48.38 134 ARG B CA 1
ATOM 5319 C C . ARG B 1 134 ? 13.055 13.906 26.156 1 48.38 134 ARG B C 1
ATOM 5321 O O . ARG B 1 134 ? 12.789 13.93 24.953 1 48.38 134 ARG B O 1
ATOM 5328 N N . LEU B 1 135 ? 12.219 14.531 27.031 1 49.56 135 LEU B N 1
ATOM 5329 C CA . LEU B 1 135 ? 11.445 15.727 26.719 1 49.56 135 LEU B CA 1
ATOM 5330 C C . LEU B 1 135 ? 12.156 16.562 25.656 1 49.56 135 LEU B C 1
ATOM 5332 O O . LEU B 1 135 ? 11.508 17.234 24.844 1 49.56 135 LEU B O 1
ATOM 5336 N N . MET B 1 136 ? 13.43 16.312 25.75 1 43.06 136 MET B N 1
ATOM 5337 C CA . MET B 1 136 ? 14.32 17.141 24.922 1 43.06 136 MET B CA 1
ATOM 5338 C C . MET B 1 136 ? 14.281 16.688 23.469 1 43.06 136 MET B C 1
ATOM 5340 O O . MET B 1 136 ? 14.75 17.406 22.578 1 43.06 136 MET B O 1
ATOM 5344 N N . THR B 1 137 ? 13.719 15.625 23.25 1 44.78 137 THR B N 1
ATOM 5345 C CA . THR B 1 137 ? 13.719 15.117 21.891 1 44.78 137 THR B CA 1
ATOM 5346 C C . THR B 1 137 ? 12.391 15.422 21.203 1 44.78 137 THR B C 1
ATOM 5348 O O . THR B 1 137 ? 12.148 14.953 20.094 1 44.78 137 THR B O 1
ATOM 5351 N N . LEU B 1 138 ? 11.586 16.109 21.828 1 48.34 138 LEU B N 1
ATOM 5352 C CA . LEU B 1 138 ? 10.266 16.391 21.266 1 48.34 138 LEU B CA 1
ATOM 5353 C C . LEU B 1 138 ? 10.375 17.297 20.047 1 48.34 138 LEU B C 1
ATOM 5355 O O . LEU B 1 138 ? 11.086 18.312 20.078 1 48.34 138 LEU B O 1
ATOM 5359 N N . THR B 1 139 ? 10.133 16.844 18.906 1 47 139 THR B N 1
ATOM 5360 C CA . THR B 1 139 ? 10.07 17.672 17.719 1 47 139 THR B CA 1
ATOM 5361 C C . THR B 1 139 ? 8.969 18.734 17.828 1 47 139 THR B C 1
ATOM 5363 O O . THR B 1 139 ? 7.918 18.469 18.406 1 47 139 THR B O 1
ATOM 5366 N N . LEU B 1 140 ? 9.359 19.969 17.688 1 48 140 LEU B N 1
ATOM 5367 C CA . LEU B 1 140 ? 8.414 21.078 17.734 1 48 140 LEU B CA 1
ATOM 5368 C C . LEU B 1 140 ? 7.43 21 16.562 1 48 140 LEU B C 1
ATOM 5370 O O . LEU B 1 140 ? 7.812 21.172 15.406 1 48 140 LEU B O 1
ATOM 5374 N N . LYS B 1 141 ? 6.379 20.297 16.766 1 53.91 141 LYS B N 1
ATOM 5375 C CA . LYS B 1 141 ? 5.312 20.422 15.766 1 53.91 141 LYS B CA 1
ATOM 5376 C C . LYS B 1 141 ? 4.758 21.844 15.727 1 53.91 141 LYS B C 1
ATOM 5378 O O . LYS B 1 141 ? 4.445 22.422 16.781 1 53.91 141 LYS B O 1
ATOM 5383 N N . PRO B 1 142 ? 4.848 22.5 14.594 1 54.12 142 PRO B N 1
ATOM 5384 C CA . PRO B 1 142 ? 4.441 23.906 14.484 1 54.12 142 PRO B CA 1
ATOM 5385 C C . PRO B 1 142 ? 3.08 24.172 15.117 1 54.12 142 PRO B C 1
ATOM 5387 O O . PRO B 1 142 ? 2.877 25.234 15.727 1 54.12 142 PRO B O 1
ATOM 5390 N N . ILE B 1 143 ? 2.27 23.266 15.078 1 59.53 143 ILE B N 1
ATOM 5391 C CA . ILE B 1 143 ? 0.938 23.5 15.625 1 59.53 143 ILE B CA 1
ATOM 5392 C C . ILE B 1 143 ? 1.024 23.688 17.141 1 59.53 143 ILE B C 1
ATOM 5394 O O . ILE B 1 143 ? 0.329 24.531 17.703 1 59.53 143 ILE B O 1
ATOM 5398 N N . TRP B 1 144 ? 1.874 22.938 17.688 1 64.12 144 TRP B N 1
ATOM 5399 C CA . TRP B 1 144 ? 1.996 23.047 19.141 1 64.12 144 TRP B CA 1
ATOM 5400 C C . TRP B 1 144 ? 2.68 24.359 19.531 1 64.12 144 TRP B C 1
ATOM 5402 O O . TRP B 1 144 ? 2.34 24.969 20.547 1 64.12 144 TRP B O 1
ATOM 5412 N N . LEU B 1 145 ? 3.572 24.75 18.672 1 63.75 145 LEU B N 1
ATOM 5413 C CA . LEU B 1 145 ? 4.18 26.062 18.891 1 63.75 145 LEU B CA 1
ATOM 5414 C C . LEU B 1 145 ? 3.141 27.172 18.766 1 63.75 145 LEU B C 1
ATOM 5416 O O . LEU B 1 145 ? 3.137 28.109 19.547 1 63.75 145 LEU B O 1
ATOM 5420 N N . LEU B 1 146 ? 2.305 26.953 17.828 1 65.44 146 LEU B N 1
ATOM 5421 C CA . LEU B 1 146 ? 1.257 27.938 17.609 1 65.44 146 LEU B CA 1
ATOM 5422 C C . LEU B 1 146 ? 0.274 27.953 18.766 1 65.44 146 LEU B C 1
ATOM 5424 O O . LEU B 1 146 ? -0.109 29.031 19.25 1 65.44 146 LEU B O 1
ATOM 5428 N N . VAL B 1 147 ? -0.08 26.844 19.188 1 68.25 147 VAL B N 1
ATOM 5429 C CA . VAL B 1 147 ? -1.025 26.766 20.297 1 68.25 147 VAL B CA 1
ATOM 5430 C C . VAL B 1 147 ? -0.404 27.359 21.547 1 68.25 147 VAL B C 1
ATOM 5432 O O . VAL B 1 147 ? -1.045 28.156 22.25 1 68.25 147 VAL B O 1
ATOM 5435 N N . THR B 1 148 ? 0.825 26.969 21.797 1 71.56 148 THR B N 1
ATOM 5436 C CA . THR B 1 148 ? 1.514 27.5 22.969 1 71.56 148 THR B CA 1
ATOM 5437 C C . THR B 1 148 ? 1.672 29.016 22.859 1 71.56 148 THR B C 1
ATOM 5439 O O . THR B 1 148 ? 1.429 29.734 23.828 1 71.56 148 THR B O 1
ATOM 5442 N N . ALA B 1 149 ? 1.992 29.438 21.688 1 71.62 149 ALA B N 1
ATOM 5443 C CA . ALA B 1 149 ? 2.143 30.875 21.453 1 71.62 149 ALA B CA 1
ATOM 5444 C C . ALA B 1 149 ? 0.817 31.594 21.641 1 71.62 149 ALA B C 1
ATOM 5446 O O . ALA B 1 149 ? 0.772 32.656 22.25 1 71.62 149 ALA B O 1
ATOM 5447 N N . THR B 1 150 ? -0.178 31.062 21.109 1 74 150 THR B N 1
ATOM 5448 C CA . THR B 1 150 ? -1.502 31.656 21.234 1 74 150 THR B CA 1
ATOM 5449 C C . THR B 1 150 ? -1.908 31.766 22.703 1 74 150 THR B C 1
ATOM 5451 O O . THR B 1 150 ? -2.418 32.781 23.141 1 74 150 THR B O 1
ATOM 5454 N N . VAL B 1 151 ? -1.672 30.719 23.438 1 75.25 151 VAL B N 1
ATOM 5455 C CA . VAL B 1 151 ? -2.01 30.719 24.859 1 75.25 151 VAL B CA 1
ATOM 5456 C C . VAL B 1 151 ? -1.188 31.781 25.594 1 75.25 151 VAL B C 1
ATOM 5458 O O . VAL B 1 151 ? -1.724 32.531 26.391 1 75.25 151 VAL B O 1
ATOM 5461 N N . LEU B 1 152 ? 0.06 31.859 25.266 1 76.06 152 LEU B N 1
ATOM 5462 C CA . LEU B 1 152 ? 0.938 32.844 25.906 1 76.06 152 LEU B CA 1
ATOM 5463 C C . LEU B 1 152 ? 0.524 34.25 25.547 1 76.06 152 LEU B C 1
ATOM 5465 O O . LEU B 1 152 ? 0.514 35.156 26.406 1 76.06 152 LEU B O 1
ATOM 5469 N N . ILE B 1 153 ? 0.111 34.438 24.359 1 72.56 153 ILE B N 1
ATOM 5470 C CA . ILE B 1 153 ? -0.346 35.75 23.922 1 72.56 153 ILE B CA 1
ATOM 5471 C C . ILE B 1 153 ? -1.66 36.094 24.609 1 72.56 153 ILE B C 1
ATOM 5473 O O . ILE B 1 153 ? -1.849 37.25 25.062 1 72.56 153 ILE B O 1
ATOM 5477 N N . LEU B 1 154 ? -2.52 35.188 24.719 1 75.56 154 LEU B N 1
ATOM 5478 C CA . LEU B 1 154 ? -3.799 35.406 25.375 1 75.56 154 LEU B CA 1
ATOM 5479 C C . LEU B 1 154 ? -3.592 35.75 26.844 1 75.56 154 LEU B C 1
ATOM 5481 O O . LEU B 1 154 ? -4.246 36.656 27.375 1 75.56 154 LEU B O 1
ATOM 5485 N N . VAL B 1 155 ? -2.701 35.062 27.453 1 73.81 155 VAL B N 1
ATOM 5486 C CA . VAL B 1 155 ? -2.428 35.312 28.859 1 73.81 155 VAL B CA 1
ATOM 5487 C C . VAL B 1 155 ? -1.78 36.688 29.016 1 73.81 155 VAL B C 1
ATOM 5489 O O . VAL B 1 155 ? -2.129 37.438 29.922 1 73.81 155 VAL B O 1
ATOM 5492 N N . ALA B 1 156 ? -0.912 37 28.125 1 71.5 156 ALA B N 1
ATOM 5493 C CA . ALA B 1 156 ? -0.252 38.281 28.156 1 71.5 156 ALA B CA 1
ATOM 5494 C C . ALA B 1 156 ? -1.256 39.406 27.922 1 71.5 156 ALA B C 1
ATOM 5496 O O . ALA B 1 156 ? -1.237 40.438 28.641 1 71.5 156 ALA B O 1
ATOM 5497 N N . THR B 1 157 ? -2.117 39.281 26.984 1 69.25 157 THR B N 1
ATOM 5498 C CA . THR B 1 157 ? -3.115 40.312 26.672 1 69.25 157 THR B CA 1
ATOM 5499 C C . THR B 1 157 ? -4.113 40.469 27.812 1 69.25 157 THR B C 1
ATOM 5501 O O . THR B 1 157 ? -4.52 41.562 28.156 1 69.25 157 THR B O 1
ATOM 5504 N N . ALA B 1 158 ? -4.516 39.344 28.344 1 70.56 158 ALA B N 1
ATOM 5505 C CA . ALA B 1 158 ? -5.41 39.406 29.5 1 70.56 158 ALA B CA 1
ATOM 5506 C C . ALA B 1 158 ? -4.758 40.125 30.672 1 70.56 158 ALA B C 1
ATOM 5508 O O . ALA B 1 158 ? -5.414 40.906 31.375 1 70.56 158 ALA B O 1
ATOM 5509 N N . GLY B 1 159 ? -3.551 39.844 30.906 1 66.06 159 GLY B N 1
ATOM 5510 C CA . GLY B 1 159 ? -2.811 40.562 31.938 1 66.06 159 GLY B CA 1
ATOM 5511 C C . GLY B 1 159 ? -2.74 42.031 31.703 1 66.06 159 GLY B C 1
ATOM 5512 O O . GLY B 1 159 ? -2.947 42.844 32.625 1 66.06 159 GLY B O 1
ATOM 5513 N N . PHE B 1 160 ? -2.516 42.406 30.469 1 65.75 160 PHE B N 1
ATOM 5514 C CA . PHE B 1 160 ? -2.482 43.812 30.109 1 65.75 160 PHE B CA 1
ATOM 5515 C C . PHE B 1 160 ? -3.842 44.469 30.344 1 65.75 160 PHE B C 1
ATOM 5517 O O . PHE B 1 160 ? -3.926 45.594 30.844 1 65.75 160 PHE B O 1
ATOM 5524 N N . TYR B 1 161 ? -4.859 43.844 29.984 1 64.12 161 TYR B N 1
ATOM 5525 C CA . TYR B 1 161 ? -6.219 44.344 30.125 1 64.12 161 TYR B CA 1
ATOM 5526 C C . TYR B 1 161 ? -6.578 44.5 31.609 1 64.12 161 TYR B C 1
ATOM 5528 O O . TYR B 1 161 ? -7.191 45.5 32 1 64.12 161 TYR B O 1
ATOM 5536 N N . PHE B 1 162 ? -6.211 43.562 32.375 1 62.88 162 PHE B N 1
ATOM 5537 C CA . PHE B 1 162 ? -6.508 43.625 33.812 1 62.88 162 PHE B CA 1
ATOM 5538 C C . PHE B 1 162 ? -5.734 44.719 34.469 1 62.88 162 PHE B C 1
ATOM 5540 O O . PHE B 1 162 ? -6.262 45.406 35.375 1 62.88 162 PHE B O 1
ATOM 5547 N N . TYR B 1 163 ? -4.652 44.969 34.031 1 60.91 163 TYR B N 1
ATOM 5548 C CA . TYR B 1 163 ? -3.826 46.031 34.625 1 60.91 163 TYR B CA 1
ATOM 5549 C C . TYR B 1 163 ? -4.285 47.406 34.188 1 60.91 163 TYR B C 1
ATOM 5551 O O . TYR B 1 163 ? -4.219 48.375 34.938 1 60.91 163 TYR B O 1
ATOM 5559 N N . GLU B 1 164 ? -4.75 47.625 33.062 1 58.28 164 GLU B N 1
ATOM 5560 C CA . GLU B 1 164 ? -5.242 48.906 32.562 1 58.28 164 GLU B CA 1
ATOM 5561 C C . GLU B 1 164 ? -6.57 49.281 33.219 1 58.28 164 GLU B C 1
ATOM 5563 O O . GLU B 1 164 ? -6.844 50.469 33.469 1 58.28 164 GLU B O 1
ATOM 5568 N N . ARG B 1 165 ? -7.465 48.594 33.469 1 53.44 165 ARG B N 1
ATOM 5569 C CA . ARG B 1 165 ? -8.773 48.906 34 1 53.44 165 ARG B CA 1
ATOM 5570 C C . ARG B 1 165 ? -8.688 49.156 35.5 1 53.44 165 ARG B C 1
ATOM 5572 O O . ARG B 1 165 ? -9.641 49.656 36.125 1 53.44 165 ARG B O 1
ATOM 5579 N N . THR B 1 166 ? -7.738 48.875 36.156 1 51.41 166 THR B N 1
ATOM 5580 C CA . THR B 1 166 ? -7.641 49.25 37.562 1 51.41 166 THR B CA 1
ATOM 5581 C C . THR B 1 166 ? -7.289 50.719 37.719 1 51.41 166 THR B C 1
ATOM 5583 O O . THR B 1 166 ? -6.32 51.188 37.094 1 51.41 166 THR B O 1
ATOM 5586 N N . PRO B 1 167 ? -8.352 51.719 38.062 1 48 167 PRO B N 1
ATOM 5587 C CA . PRO B 1 167 ? -8.258 53.156 38.125 1 48 167 PRO B CA 1
ATOM 5588 C C . PRO B 1 167 ? -6.852 53.656 38.469 1 48 167 PRO B C 1
ATOM 5590 O O . PRO B 1 167 ? -6.457 54.75 38.094 1 48 167 PRO B O 1
ATOM 5593 N N . TYR B 1 168 ? -6.258 53.25 39.625 1 41.84 168 TYR B N 1
ATOM 5594 C CA . TYR B 1 168 ? -5 53.781 40.156 1 41.84 168 TYR B CA 1
ATOM 5595 C C . TYR B 1 168 ? -3.859 53.531 39.188 1 41.84 168 TYR B C 1
ATOM 5597 O O . TYR B 1 168 ? -2.689 53.75 39.531 1 41.84 168 TYR B O 1
ATOM 5605 N N . ALA B 1 169 ? -4.152 53.25 38 1 40.5 169 ALA B N 1
ATOM 5606 C CA . ALA B 1 169 ? -3.131 52.844 37.031 1 40.5 169 ALA B CA 1
ATOM 5607 C C . ALA B 1 169 ? -2.338 54.031 36.531 1 40.5 169 ALA B C 1
ATOM 5609 O O . ALA B 1 169 ? -1.139 53.938 36.25 1 40.5 169 ALA B O 1
ATOM 5610 N N . HIS B 1 170 ? -2.943 55.25 36.312 1 39 170 HIS B N 1
ATOM 5611 C CA . HIS B 1 170 ? -2.238 56.438 35.875 1 39 170 HIS B CA 1
ATOM 5612 C C . HIS B 1 170 ? -1.27 56.938 36.938 1 39 170 HIS B C 1
ATOM 5614 O O . HIS B 1 170 ? -0.144 57.344 36.594 1 39 170 HIS B O 1
ATOM 5620 N N . GLU B 1 171 ? -1.842 57.469 38.188 1 39.12 171 GLU B N 1
ATOM 5621 C CA . GLU B 1 171 ? -0.96 58 39.25 1 39.12 171 GLU B CA 1
ATOM 5622 C C . GLU B 1 171 ? 0.058 56.938 39.688 1 39.12 171 GLU B C 1
ATOM 5624 O O . GLU B 1 171 ? 1.136 57.281 40.188 1 39.12 171 GLU B O 1
ATOM 5629 N N . LEU B 1 172 ? -0.347 55.781 39.688 1 34.31 172 LEU B N 1
ATOM 5630 C CA . LEU B 1 172 ? 0.438 54.625 40.156 1 34.31 172 LEU B CA 1
ATOM 5631 C C . LEU B 1 172 ? 1.577 54.344 39.188 1 34.31 172 LEU B C 1
ATOM 5633 O O . LEU B 1 172 ? 2.537 53.656 39.531 1 34.31 172 LEU B O 1
ATOM 5637 N N . TRP B 1 173 ? 1.529 54.75 38.031 1 34.47 173 TRP B N 1
ATOM 5638 C CA . TRP B 1 173 ? 2.678 54.719 37.125 1 34.47 173 TRP B CA 1
ATOM 5639 C C . TRP B 1 173 ? 3.857 55.5 37.719 1 34.47 173 TRP B C 1
ATOM 5641 O O . TRP B 1 173 ? 5.016 55.156 37.469 1 34.47 173 TRP B O 1
ATOM 5651 N N . GLN B 1 174 ? 3.65 56.656 38.344 1 34.47 174 GLN B N 1
ATOM 5652 C CA . GLN B 1 174 ? 4.719 57.531 38.812 1 34.47 174 GLN B CA 1
ATOM 5653 C C . GLN B 1 174 ? 5.355 57 40.094 1 34.47 174 GLN B C 1
ATOM 5655 O O . GLN B 1 174 ? 6.531 57.25 40.344 1 34.47 174 GLN B O 1
ATOM 5660 N N . ARG B 1 175 ? 4.617 56.688 41.25 1 35.66 175 ARG B N 1
ATOM 5661 C CA . ARG B 1 175 ? 5.316 56.281 42.469 1 35.66 175 ARG B CA 1
ATOM 5662 C C . ARG B 1 175 ? 5.82 54.844 42.344 1 35.66 175 ARG B C 1
ATOM 5664 O O . ARG B 1 175 ? 5.074 53.938 41.938 1 35.66 175 ARG B O 1
ATOM 5671 N N . PHE B 1 176 ? 7.121 54.469 42.438 1 34.12 176 PHE B N 1
ATOM 5672 C CA . PHE B 1 176 ? 8.008 53.344 42.219 1 34.12 176 PHE B CA 1
ATOM 5673 C C . PHE B 1 176 ? 7.484 52.094 42.875 1 34.12 176 PHE B C 1
ATOM 5675 O O . PHE B 1 176 ? 7.793 50.969 42.469 1 34.12 176 PHE B O 1
ATOM 5682 N N . ALA B 1 177 ? 6.906 52 44.156 1 34.06 177 ALA B N 1
ATOM 5683 C CA . ALA B 1 177 ? 6.785 50.812 45 1 34.06 177 ALA B CA 1
ATOM 5684 C C . ALA B 1 177 ? 5.684 49.875 44.5 1 34.06 177 ALA B C 1
ATOM 5686 O O . ALA B 1 177 ? 5.656 48.688 44.812 1 34.06 177 ALA B O 1
ATOM 5687 N N . TYR B 1 178 ? 4.406 50.031 44.062 1 38.44 178 TYR B N 1
ATOM 5688 C CA . TYR B 1 178 ? 3.34 49.469 43.25 1 38.44 178 TYR B CA 1
ATOM 5689 C C . TYR B 1 178 ? 3.852 49.156 41.844 1 38.44 178 TYR B C 1
ATOM 5691 O O . TYR B 1 178 ? 3.129 48.594 41.031 1 38.44 178 TYR B O 1
ATOM 5699 N N . GLU B 1 179 ? 4.848 49.594 41.125 1 45.53 179 GLU B N 1
ATOM 5700 C CA . GLU B 1 179 ? 5.938 49.375 40.156 1 45.53 179 GLU B CA 1
ATOM 5701 C C . GLU B 1 179 ? 6.316 47.875 40.125 1 45.53 179 GLU B C 1
ATOM 5703 O O . GLU B 1 179 ? 6.711 47.375 39.094 1 45.53 179 GLU B O 1
ATOM 5708 N N . ALA B 1 180 ? 6.07 47.375 41.156 1 51.97 180 ALA B N 1
ATOM 5709 C CA . ALA B 1 180 ? 6.523 46 41.344 1 51.97 180 ALA B CA 1
ATOM 5710 C C . ALA B 1 180 ? 5.652 45.031 40.562 1 51.97 180 ALA B C 1
ATOM 5712 O O . ALA B 1 180 ? 6.156 44.062 39.969 1 51.97 180 ALA B O 1
ATOM 5713 N N . SER B 1 181 ? 4.273 45.375 40.656 1 53.22 181 SER B N 1
ATOM 5714 C CA . SER B 1 181 ? 3.432 44.375 39.969 1 53.22 181 SER B CA 1
ATOM 5715 C C . SER B 1 181 ? 3.602 44.438 38.469 1 53.22 181 SER B C 1
ATOM 5717 O O . SER B 1 181 ? 3.645 43.438 37.781 1 53.22 181 SER B O 1
ATOM 5719 N N . VAL B 1 182 ? 3.447 45.781 37.906 1 51.5 182 VAL B N 1
ATOM 5720 C CA . VAL B 1 182 ? 3.672 45.938 36.469 1 51.5 182 VAL B CA 1
ATOM 5721 C C . VAL B 1 182 ? 5.051 45.375 36.094 1 51.5 182 VAL B C 1
ATOM 5723 O O . VAL B 1 182 ? 5.207 44.688 35.094 1 51.5 182 VAL B O 1
ATOM 5726 N N . SER B 1 183 ? 6 45.781 36.906 1 58 183 SER B N 1
ATOM 5727 C CA . SER B 1 183 ? 7.344 45.25 36.719 1 58 183 SER B CA 1
ATOM 5728 C C . SER B 1 183 ? 7.34 43.719 36.781 1 58 183 SER B C 1
ATOM 5730 O O . SER B 1 183 ? 8.008 43.062 35.969 1 58 183 SER B O 1
ATOM 5732 N N . ARG B 1 184 ? 6.441 43.281 37.656 1 59.19 184 ARG B N 1
ATOM 5733 C CA . ARG B 1 184 ? 6.371 41.812 37.75 1 59.19 184 ARG B CA 1
ATOM 5734 C C . ARG B 1 184 ? 5.738 41.219 36.5 1 59.19 184 ARG B C 1
ATOM 5736 O O . ARG B 1 184 ? 6.164 40.156 36.031 1 59.19 184 ARG B O 1
ATOM 5743 N N . PHE B 1 185 ? 4.805 41.938 36 1 60.22 185 PHE B N 1
ATOM 5744 C CA . PHE B 1 185 ? 4.168 41.438 34.781 1 60.22 185 PHE B CA 1
ATOM 5745 C C . PHE B 1 185 ? 5.152 41.438 33.625 1 60.22 185 PHE B C 1
ATOM 5747 O O . PHE B 1 185 ? 5.277 40.438 32.906 1 60.22 185 PHE B O 1
ATOM 5754 N N . LEU B 1 186 ? 5.801 42.562 33.438 1 58.06 186 LEU B N 1
ATOM 5755 C CA . LEU B 1 186 ? 6.781 42.656 32.344 1 58.06 186 LEU B CA 1
ATOM 5756 C C . LEU B 1 186 ? 7.906 41.625 32.562 1 58.06 186 LEU B C 1
ATOM 5758 O O . LEU B 1 186 ? 8.375 41 31.594 1 58.06 186 LEU B O 1
ATOM 5762 N N . ARG B 1 187 ? 8.32 41.5 33.75 1 60.28 187 ARG B N 1
ATOM 5763 C CA . ARG B 1 187 ? 9.312 40.469 34.031 1 60.28 187 ARG B CA 1
ATOM 5764 C C . ARG B 1 187 ? 8.773 39.062 33.75 1 60.28 187 ARG B C 1
ATOM 5766 O O . ARG B 1 187 ? 9.508 38.219 33.281 1 60.28 187 ARG B O 1
ATOM 5773 N N . GLY B 1 188 ? 7.547 38.906 34.094 1 63.31 188 GLY B N 1
ATOM 5774 C CA . GLY B 1 188 ? 6.938 37.625 33.75 1 63.31 188 GLY B CA 1
ATOM 5775 C C . GLY B 1 188 ? 6.953 37.312 32.281 1 63.31 188 GLY B C 1
ATOM 5776 O O . GLY B 1 188 ? 7.238 36.188 31.859 1 63.31 188 GLY B O 1
ATOM 5777 N N . LEU B 1 189 ? 6.719 38.312 31.484 1 62.41 189 LEU B N 1
ATOM 5778 C CA . LEU B 1 189 ? 6.758 38.156 30.031 1 62.41 189 LEU B CA 1
ATOM 5779 C C . LEU B 1 189 ? 8.172 37.812 29.578 1 62.41 189 LEU B C 1
ATOM 5781 O O . LEU B 1 189 ? 8.352 37 28.672 1 62.41 189 LEU B O 1
ATOM 5785 N N . VAL B 1 190 ? 9.055 38.406 30.188 1 59.53 190 VAL B N 1
ATOM 5786 C CA . VAL B 1 190 ? 10.445 38.125 29.875 1 59.53 190 VAL B CA 1
ATOM 5787 C C . VAL B 1 190 ? 10.781 36.688 30.266 1 59.53 190 VAL B C 1
ATOM 5789 O O . VAL B 1 190 ? 11.453 35.969 29.516 1 59.53 190 VAL B O 1
ATOM 5792 N N . VAL B 1 191 ? 10.336 36.281 31.391 1 64.44 191 VAL B N 1
ATOM 5793 C CA . VAL B 1 191 ? 10.578 34.906 31.844 1 64.44 191 VAL B CA 1
ATOM 5794 C C . VAL B 1 191 ? 9.922 33.938 30.906 1 64.44 191 VAL B C 1
ATOM 5796 O O . VAL B 1 191 ? 10.5 32.875 30.578 1 64.44 191 VAL B O 1
ATOM 5799 N N . ILE B 1 192 ? 8.781 34.281 30.453 1 64.88 192 ILE B N 1
ATOM 5800 C CA . ILE B 1 192 ? 8.125 33.438 29.469 1 64.88 192 ILE B CA 1
ATOM 5801 C C . ILE B 1 192 ? 8.984 33.312 28.219 1 64.88 192 ILE B C 1
ATOM 5803 O O . ILE B 1 192 ? 9.25 32.219 27.734 1 64.88 192 ILE B O 1
ATOM 5807 N N . ALA B 1 193 ? 9.477 34.375 27.734 1 61.09 193 ALA B N 1
ATOM 5808 C CA . ALA B 1 193 ? 10.297 34.406 26.531 1 61.09 193 ALA B CA 1
ATOM 5809 C C . ALA B 1 193 ? 11.578 33.594 26.719 1 61.09 193 ALA B C 1
ATOM 5811 O O . ALA B 1 193 ? 11.977 32.844 25.844 1 61.09 193 ALA B O 1
ATOM 5812 N N . ILE B 1 194 ? 12.188 33.719 27.859 1 60.38 194 ILE B N 1
ATOM 5813 C CA . ILE B 1 194 ? 13.438 33.031 28.141 1 60.38 194 ILE B CA 1
ATOM 5814 C C . ILE B 1 194 ? 13.18 31.531 28.266 1 60.38 194 ILE B C 1
ATOM 5816 O O . ILE B 1 194 ? 13.938 30.719 27.734 1 60.38 194 ILE B O 1
ATOM 5820 N N . THR B 1 195 ? 12.172 31.234 28.906 1 61.97 195 THR B N 1
ATOM 5821 C CA . THR B 1 195 ? 11.867 29.828 29.109 1 61.97 195 THR B CA 1
ATOM 5822 C C . THR B 1 195 ? 11.555 29.156 27.781 1 61.97 195 THR B C 1
ATOM 5824 O O . THR B 1 195 ? 12.031 28.047 27.516 1 61.97 195 THR B O 1
ATOM 5827 N N . VAL B 1 196 ? 10.844 29.781 27 1 62.44 196 VAL B N 1
ATOM 5828 C CA . VAL B 1 196 ? 10.539 29.25 25.672 1 62.44 196 VAL B CA 1
ATOM 5829 C C . VAL B 1 196 ? 11.82 29.141 24.859 1 62.44 196 VAL B C 1
ATOM 5831 O O . VAL B 1 196 ? 12.039 28.141 24.172 1 62.44 196 VAL B O 1
ATOM 5834 N N . ALA B 1 197 ? 12.664 30.047 24.953 1 57.25 197 ALA B N 1
ATOM 5835 C CA . ALA B 1 197 ? 13.938 30.047 24.234 1 57.25 197 ALA B CA 1
ATOM 5836 C C . ALA B 1 197 ? 14.828 28.906 24.734 1 57.25 197 ALA B C 1
ATOM 5838 O O . ALA B 1 197 ? 15.461 28.219 23.922 1 57.25 197 ALA B O 1
ATOM 5839 N N . LEU B 1 198 ? 14.906 28.703 26.031 1 56.62 198 LEU B N 1
ATOM 5840 C CA . LEU B 1 198 ? 15.734 27.641 26.594 1 56.62 198 LEU B CA 1
ATOM 5841 C C . LEU B 1 198 ? 15.211 26.266 26.188 1 56.62 198 LEU B C 1
ATOM 5843 O O . LEU B 1 198 ? 16 25.359 25.891 1 56.62 198 LEU B O 1
ATOM 5847 N N . PHE B 1 199 ? 14 26.141 26.25 1 57.09 199 PHE B N 1
ATOM 5848 C CA . PHE B 1 199 ? 13.398 24.875 25.828 1 57.09 199 PHE B CA 1
ATOM 5849 C C . PHE B 1 199 ? 13.68 24.609 24.359 1 57.09 199 PHE B C 1
ATOM 5851 O O . PHE B 1 199 ? 13.992 23.484 23.969 1 57.09 199 PHE B O 1
ATOM 5858 N N . ALA B 1 200 ? 13.508 25.609 23.578 1 51.75 200 ALA B N 1
ATOM 5859 C CA . ALA B 1 200 ? 13.836 25.5 22.156 1 51.75 200 ALA B CA 1
ATOM 5860 C C . ALA B 1 200 ? 15.297 25.094 21.969 1 51.75 200 ALA B C 1
ATOM 5862 O O . ALA B 1 200 ? 15.602 24.25 21.125 1 51.75 200 ALA B O 1
ATOM 5863 N N . LEU B 1 201 ? 16.109 25.672 22.719 1 47.31 201 LEU B N 1
ATOM 5864 C CA . LEU B 1 201 ? 17.531 25.344 22.656 1 47.31 201 LEU B CA 1
ATOM 5865 C C . LEU B 1 201 ? 17.781 23.906 23.094 1 47.31 201 LEU B C 1
ATOM 5867 O O . LEU B 1 201 ? 18.594 23.203 22.484 1 47.31 201 LEU B O 1
ATOM 5871 N N . TYR B 1 202 ? 17.266 23.547 24.125 1 47.5 202 TYR B N 1
ATOM 5872 C CA . TYR B 1 202 ? 17.438 22.188 24.641 1 47.5 202 TYR B CA 1
ATOM 5873 C C . TYR B 1 202 ? 16.969 21.156 23.625 1 47.5 202 TYR B C 1
ATOM 5875 O O . TYR B 1 202 ? 17.641 20.141 23.422 1 47.5 202 TYR B O 1
ATOM 5883 N N . ARG B 1 203 ? 15.82 21.344 23.172 1 46.88 203 ARG B N 1
ATOM 5884 C CA . ARG B 1 203 ? 15.297 20.453 22.141 1 46.88 203 ARG B CA 1
ATOM 5885 C C . ARG B 1 203 ? 16.281 20.328 20.984 1 46.88 203 ARG B C 1
ATOM 5887 O O . ARG B 1 203 ? 16.422 19.234 20.406 1 46.88 203 ARG B O 1
ATOM 5894 N N . LEU B 1 204 ? 16.672 21.406 20.625 1 42.84 204 LEU B N 1
ATOM 5895 C CA . LEU B 1 204 ? 17.656 21.422 19.531 1 42.84 204 LEU B CA 1
ATOM 5896 C C . LEU B 1 204 ? 18.875 20.578 19.891 1 42.84 204 LEU B C 1
ATOM 5898 O O . LEU B 1 204 ? 19.422 19.875 19.031 1 42.84 204 LEU B O 1
ATOM 5902 N N . PHE B 1 205 ? 19.297 20.766 21.062 1 38.97 205 PHE B N 1
ATOM 5903 C CA . PHE B 1 205 ? 20.531 20.078 21.422 1 38.97 205 PHE B CA 1
ATOM 5904 C C . PHE B 1 205 ? 20.266 18.656 21.859 1 38.97 205 PHE B C 1
ATOM 5906 O O . PHE B 1 205 ? 21.156 17.797 21.812 1 38.97 205 PHE B O 1
ATOM 5913 N N . GLY B 1 206 ? 19.359 18.344 22.625 1 41.06 206 GLY B N 1
ATOM 5914 C CA . GLY B 1 206 ? 19.094 17 23.109 1 41.06 206 GLY B CA 1
ATOM 5915 C C . GLY B 1 206 ? 18.75 16.016 22.016 1 41.06 206 GLY B C 1
ATOM 5916 O O . GLY B 1 206 ? 18.578 14.812 22.281 1 41.06 206 GLY B O 1
ATOM 5917 N N . LEU B 1 207 ? 18.125 16.375 21.094 1 40.75 207 LEU B N 1
ATOM 5918 C CA . LEU B 1 207 ? 17.734 15.461 20.016 1 40.75 207 LEU B CA 1
ATOM 5919 C C . LEU B 1 207 ? 18.938 14.656 19.531 1 40.75 207 LEU B C 1
ATOM 5921 O O . LEU B 1 207 ? 18.828 13.906 18.562 1 40.75 207 LEU B O 1
ATOM 5925 N N . ALA B 1 208 ? 20.078 15.086 19.922 1 39.84 208 ALA B N 1
ATOM 5926 C CA . ALA B 1 208 ? 21.141 14.297 19.312 1 39.84 208 ALA B CA 1
ATOM 5927 C C . ALA B 1 208 ? 21.109 12.852 19.797 1 39.84 208 ALA B C 1
ATOM 5929 O O . ALA B 1 208 ? 21.594 12.539 20.891 1 39.84 208 ALA B O 1
ATOM 5930 N N . ARG B 1 209 ? 19.969 12.258 19.812 1 44.66 209 ARG B N 1
ATOM 5931 C CA . ARG B 1 209 ? 19.812 10.867 20.203 1 44.66 209 ARG B CA 1
ATOM 5932 C C . ARG B 1 209 ? 20.891 9.984 19.562 1 44.66 209 ARG B C 1
ATOM 5934 O O . ARG B 1 209 ? 21.266 10.203 18.422 1 44.66 209 ARG B O 1
ATOM 5941 N N . ALA B 1 210 ? 21.578 9.219 20.375 1 45.38 210 ALA B N 1
ATOM 5942 C CA . ALA B 1 210 ? 22.641 8.266 20.094 1 45.38 210 ALA B CA 1
ATOM 5943 C C . ALA B 1 210 ? 22.219 7.266 19.016 1 45.38 210 ALA B C 1
ATOM 5945 O O . ALA B 1 210 ? 21.234 6.547 19.188 1 45.38 210 ALA B O 1
ATOM 5946 N N . ALA B 1 211 ? 22.438 7.488 17.859 1 56.22 211 ALA B N 1
ATOM 5947 C CA . ALA B 1 211 ? 22.375 6.453 16.844 1 56.22 211 ALA B CA 1
ATOM 5948 C C . ALA B 1 211 ? 23.109 5.188 17.281 1 56.22 211 ALA B C 1
ATOM 5950 O O . ALA B 1 211 ? 24.125 5.262 17.969 1 56.22 211 ALA B O 1
ATOM 5951 N N . PRO B 1 212 ? 22.359 4.031 17.234 1 60.09 212 PRO B N 1
ATOM 5952 C CA . PRO B 1 212 ? 23.062 2.779 17.531 1 60.09 212 PRO B CA 1
ATOM 5953 C C . PRO B 1 212 ? 24.422 2.686 16.828 1 60.09 212 PRO B C 1
ATOM 5955 O O . PRO B 1 212 ? 24.688 3.443 15.891 1 60.09 212 PRO B O 1
ATOM 5958 N N . ASP B 1 213 ? 25.391 1.929 17.391 1 65.5 213 ASP B N 1
ATOM 5959 C CA . ASP B 1 213 ? 26.734 1.73 16.859 1 65.5 213 ASP B CA 1
ATOM 5960 C C . ASP B 1 213 ? 26.688 1.04 15.5 1 65.5 213 ASP B C 1
ATOM 5962 O O . ASP B 1 213 ? 25.75 0.299 15.203 1 65.5 213 ASP B O 1
ATOM 5966 N N . LEU B 1 214 ? 27.625 1.369 14.656 1 78.75 214 LEU B N 1
ATOM 5967 C CA . LEU B 1 214 ? 27.859 0.667 13.406 1 78.75 214 LEU B CA 1
ATOM 5968 C C . LEU B 1 214 ? 28.422 -0.73 13.656 1 78.75 214 LEU B C 1
ATOM 5970 O O . LEU B 1 214 ? 28.953 -1.001 14.727 1 78.75 214 LEU B O 1
ATOM 5974 N N . PRO B 1 215 ? 28.25 -1.617 12.75 1 82.12 215 PRO B N 1
ATOM 5975 C CA . PRO B 1 215 ? 28.703 -2.992 12.945 1 82.12 215 PRO B CA 1
ATOM 5976 C C . PRO B 1 215 ? 30.234 -3.09 13.031 1 82.12 215 PRO B C 1
ATOM 5978 O O . PRO B 1 215 ? 30.938 -2.354 12.344 1 82.12 215 PRO B O 1
ATOM 5981 N N . ASP B 1 216 ? 30.75 -3.965 13.922 1 78.81 216 ASP B N 1
ATOM 5982 C CA . ASP B 1 216 ? 32.156 -4.234 14.055 1 78.81 216 ASP B CA 1
ATOM 5983 C C . ASP B 1 216 ? 32.562 -5.461 13.242 1 78.81 216 ASP B C 1
ATOM 5985 O O . ASP B 1 216 ? 31.781 -5.988 12.461 1 78.81 216 ASP B O 1
ATOM 5989 N N . ASP B 1 217 ? 33.875 -5.859 13.297 1 77.5 217 ASP B N 1
ATOM 5990 C CA . ASP B 1 217 ? 34.406 -6.938 12.477 1 77.5 217 ASP B CA 1
ATOM 5991 C C . ASP B 1 217 ? 33.719 -8.258 12.766 1 77.5 217 ASP B C 1
ATOM 5993 O O . ASP B 1 217 ? 33.469 -9.047 11.852 1 77.5 217 ASP B O 1
ATOM 5997 N N . GLU B 1 218 ? 33.375 -8.508 14.016 1 75.56 218 GLU B N 1
ATOM 5998 C CA . GLU B 1 218 ? 32.656 -9.719 14.359 1 75.56 218 GLU B CA 1
ATOM 5999 C C . GLU B 1 218 ? 31.25 -9.719 13.758 1 75.56 218 GLU B C 1
ATOM 6001 O O . GLU B 1 218 ? 30.766 -10.758 13.297 1 75.56 218 GLU B O 1
ATOM 6006 N N . ASP B 1 219 ? 30.719 -8.547 13.727 1 82.38 219 ASP B N 1
ATOM 6007 C CA . ASP B 1 219 ? 29.391 -8.391 13.125 1 82.38 219 ASP B CA 1
ATOM 6008 C C . ASP B 1 219 ? 29.422 -8.703 11.633 1 82.38 219 ASP B C 1
ATOM 6010 O O . ASP B 1 219 ? 28.484 -9.289 11.094 1 82.38 219 ASP B O 1
ATOM 6014 N N . MET B 1 220 ? 30.562 -8.398 11.055 1 87 220 MET B N 1
ATOM 6015 C CA . MET B 1 220 ? 30.656 -8.539 9.602 1 87 220 MET B CA 1
ATOM 6016 C C . MET B 1 220 ? 30.641 -10.008 9.195 1 87 220 MET B C 1
ATOM 6018 O O . MET B 1 220 ? 30.047 -10.359 8.172 1 87 220 MET B O 1
ATOM 6022 N N . GLU B 1 221 ? 31.266 -10.82 9.945 1 85.06 221 GLU B N 1
ATOM 6023 C CA . GLU B 1 221 ? 31.25 -12.25 9.648 1 85.06 221 GLU B CA 1
ATOM 6024 C C . GLU B 1 221 ? 29.859 -12.836 9.789 1 85.06 221 GLU B C 1
ATOM 6026 O O . GLU B 1 221 ? 29.422 -13.633 8.961 1 85.06 221 GLU B O 1
ATOM 6031 N N . ASP B 1 222 ? 29.188 -12.43 10.852 1 90.06 222 ASP B N 1
ATOM 6032 C CA . ASP B 1 222 ? 27.828 -12.883 11.062 1 90.06 222 ASP B CA 1
ATOM 6033 C C . ASP B 1 222 ? 26.906 -12.383 9.953 1 90.06 222 ASP B C 1
ATOM 6035 O O . ASP B 1 222 ? 26.031 -13.117 9.477 1 90.06 222 ASP B O 1
ATOM 6039 N N . LEU B 1 223 ? 27.125 -11.156 9.602 1 93.62 223 LEU B N 1
ATOM 6040 C CA . LEU B 1 223 ? 26.328 -10.562 8.531 1 93.62 223 LEU B CA 1
ATOM 6041 C C . LEU B 1 223 ? 26.516 -11.336 7.227 1 93.62 223 LEU B C 1
ATOM 6043 O O . LEU B 1 223 ? 25.547 -11.602 6.512 1 93.62 223 LEU B O 1
ATOM 6047 N N . ARG B 1 224 ? 27.75 -11.648 6.949 1 91.81 224 ARG B N 1
ATOM 6048 C CA . ARG B 1 224 ? 28.047 -12.391 5.727 1 91.81 224 ARG B CA 1
ATOM 6049 C C . ARG B 1 224 ? 27.312 -13.727 5.703 1 91.81 224 ARG B C 1
ATOM 6051 O O . ARG B 1 224 ? 26.828 -14.156 4.66 1 91.81 224 ARG B O 1
ATOM 6058 N N . GLY B 1 225 ? 27.234 -14.375 6.809 1 91.31 225 GLY B N 1
ATOM 6059 C CA . GLY B 1 225 ? 26.516 -15.633 6.914 1 91.31 225 GLY B CA 1
ATOM 6060 C C . GLY B 1 225 ? 25.047 -15.516 6.594 1 91.31 225 GLY B C 1
ATOM 6061 O O . GLY B 1 225 ? 24.484 -16.344 5.871 1 91.31 225 GLY B O 1
ATOM 6062 N N . VAL B 1 226 ? 24.391 -14.492 7.074 1 94.25 226 VAL B N 1
ATOM 6063 C CA . VAL B 1 226 ? 22.969 -14.297 6.867 1 94.25 226 VAL B CA 1
ATOM 6064 C C . VAL B 1 226 ? 22.703 -13.805 5.441 1 94.25 226 VAL B C 1
ATOM 6066 O O . VAL B 1 226 ? 21.75 -14.242 4.793 1 94.25 226 VAL B O 1
ATOM 6069 N N . VAL B 1 227 ? 23.594 -12.953 4.957 1 94.69 227 VAL B N 1
ATOM 6070 C CA . VAL B 1 227 ? 23.469 -12.367 3.631 1 94.69 227 VAL B CA 1
ATOM 6071 C C . VAL B 1 227 ? 23.562 -13.453 2.566 1 94.69 227 VAL B C 1
ATOM 6073 O O . VAL B 1 227 ? 22.859 -13.414 1.554 1 94.69 227 VAL B O 1
ATOM 6076 N N . SER B 1 228 ? 24.406 -14.414 2.809 1 90.69 228 SER B N 1
ATOM 6077 C CA . SER B 1 228 ? 24.625 -15.484 1.84 1 90.69 228 SER B CA 1
ATOM 6078 C C . SER B 1 228 ? 23.375 -16.344 1.679 1 90.69 228 SER B C 1
ATOM 6080 O O . SER B 1 228 ? 23.219 -17.031 0.669 1 90.69 228 SER B O 1
ATOM 6082 N N . LEU B 1 229 ? 22.453 -16.188 2.635 1 91 229 LEU B N 1
ATOM 6083 C CA . LEU B 1 229 ? 21.234 -16.969 2.598 1 91 229 LEU B CA 1
ATOM 6084 C C . LEU B 1 229 ? 20.047 -16.125 2.193 1 91 229 LEU B C 1
ATOM 6086 O O . LEU B 1 229 ? 18.906 -16.594 2.166 1 91 229 LEU B O 1
ATOM 6090 N N . ALA B 1 230 ? 20.328 -14.938 1.851 1 92.06 230 ALA B N 1
ATOM 6091 C CA . ALA B 1 230 ? 19.25 -14.008 1.55 1 92.06 230 ALA B CA 1
ATOM 6092 C C . ALA B 1 230 ? 18.688 -14.25 0.148 1 92.06 230 ALA B C 1
ATOM 6094 O O . ALA B 1 230 ? 19.438 -14.555 -0.78 1 92.06 230 ALA B O 1
ATOM 6095 N N . GLN B 1 231 ? 17.406 -14.055 -0.034 1 88.69 231 GLN B N 1
ATOM 6096 C CA . GLN B 1 231 ? 16.75 -14.211 -1.328 1 88.69 231 GLN B CA 1
ATOM 6097 C C . GLN B 1 231 ? 16.812 -12.914 -2.133 1 88.69 231 GLN B C 1
ATOM 6099 O O . GLN B 1 231 ? 16.688 -12.938 -3.359 1 88.69 231 GLN B O 1
ATOM 6104 N N . ASP B 1 232 ? 16.938 -11.844 -1.522 1 90.06 232 ASP B N 1
ATOM 6105 C CA . ASP B 1 232 ? 17.094 -10.539 -2.164 1 90.06 232 ASP B CA 1
ATOM 6106 C C . ASP B 1 232 ? 18.547 -10.117 -2.213 1 90.06 232 ASP B C 1
ATOM 6108 O O . ASP B 1 232 ? 19.188 -9.93 -1.171 1 90.06 232 ASP B O 1
ATOM 6112 N N . PRO B 1 233 ? 19.094 -9.883 -3.4 1 93.75 233 PRO B N 1
ATOM 6113 C CA . PRO B 1 233 ? 20.5 -9.516 -3.525 1 93.75 233 PRO B CA 1
ATOM 6114 C C . PRO B 1 233 ? 20.844 -8.211 -2.812 1 93.75 233 PRO B C 1
ATOM 6116 O O . PRO B 1 233 ? 22 -7.953 -2.504 1 93.75 233 PRO B O 1
ATOM 6119 N N . GLN B 1 234 ? 19.922 -7.41 -2.492 1 93.5 234 GLN B N 1
ATOM 6120 C CA . GLN B 1 234 ? 20.156 -6.121 -1.854 1 93.5 234 GLN B CA 1
ATOM 6121 C C . GLN B 1 234 ? 20.703 -6.301 -0.441 1 93.5 234 GLN B C 1
ATOM 6123 O O . GLN B 1 234 ? 21.266 -5.363 0.141 1 93.5 234 GLN B O 1
ATOM 6128 N N . ALA B 1 235 ? 20.562 -7.48 0.08 1 95.06 235 ALA B N 1
ATOM 6129 C CA . ALA B 1 235 ? 21.078 -7.773 1.416 1 95.06 235 ALA B CA 1
ATOM 6130 C C . ALA B 1 235 ? 22.594 -7.543 1.487 1 95.06 235 ALA B C 1
ATOM 6132 O O . ALA B 1 235 ? 23.125 -7.211 2.549 1 95.06 235 ALA B O 1
ATOM 6133 N N . TRP B 1 236 ? 23.266 -7.645 0.341 1 95.31 236 TRP B N 1
ATOM 6134 C CA . TRP B 1 236 ? 24.719 -7.535 0.287 1 95.31 236 TRP B CA 1
ATOM 6135 C C . TRP B 1 236 ? 25.172 -6.129 0.658 1 95.31 236 TRP B C 1
ATOM 6137 O O . TRP B 1 236 ? 26.328 -5.926 1.06 1 95.31 236 TRP B O 1
ATOM 6147 N N . LEU B 1 237 ? 24.312 -5.18 0.589 1 95.56 237 LEU B N 1
ATOM 6148 C CA . LEU B 1 237 ? 24.656 -3.797 0.916 1 95.56 237 LEU B CA 1
ATOM 6149 C C . LEU B 1 237 ? 24.953 -3.648 2.402 1 95.56 237 LEU B C 1
ATOM 6151 O O . LEU B 1 237 ? 25.578 -2.668 2.82 1 95.56 237 LEU B O 1
ATOM 6155 N N . ALA B 1 238 ? 24.5 -4.578 3.176 1 95.19 238 ALA B N 1
ATOM 6156 C CA . ALA B 1 238 ? 24.781 -4.551 4.605 1 95.19 238 ALA B CA 1
ATOM 6157 C C . ALA B 1 238 ? 26.281 -4.648 4.867 1 95.19 238 ALA B C 1
ATOM 6159 O O . ALA B 1 238 ? 26.781 -4.164 5.891 1 95.19 238 ALA B O 1
ATOM 6160 N N . LEU B 1 239 ? 27.016 -5.199 3.91 1 94.25 239 LEU B N 1
ATOM 6161 C CA . LEU B 1 239 ? 28.438 -5.5 4.113 1 94.25 239 LEU B CA 1
ATOM 6162 C C . LEU B 1 239 ? 29.297 -4.281 3.818 1 94.25 239 LEU B C 1
ATOM 6164 O O . LEU B 1 239 ? 30.516 -4.32 3.996 1 94.25 239 LEU B O 1
ATOM 6168 N N . THR B 1 240 ? 28.688 -3.166 3.389 1 93.5 240 THR B N 1
ATOM 6169 C CA . THR B 1 240 ? 29.438 -1.932 3.205 1 93.5 240 THR B CA 1
ATOM 6170 C C . THR B 1 240 ? 29.844 -1.338 4.551 1 93.5 240 THR B C 1
ATOM 6172 O O . THR B 1 240 ? 30.766 -0.509 4.621 1 93.5 240 THR B O 1
ATOM 6175 N N . GLY B 1 241 ? 29.125 -1.666 5.617 1 89.88 241 GLY B N 1
ATOM 6176 C CA . GLY B 1 241 ? 29.5 -1.284 6.969 1 89.88 241 GLY B CA 1
ATOM 6177 C C . GLY B 1 241 ? 29.031 0.115 7.34 1 89.88 241 GLY B C 1
ATOM 6178 O O . GLY B 1 241 ? 29.391 0.625 8.406 1 89.88 241 GLY B O 1
ATOM 6179 N N . ASP B 1 242 ? 28.266 0.779 6.551 1 90.94 242 ASP B N 1
ATOM 6180 C CA . ASP B 1 242 ? 27.891 2.168 6.797 1 90.94 242 ASP B CA 1
ATOM 6181 C C . ASP B 1 242 ? 26.453 2.26 7.312 1 90.94 242 ASP B C 1
ATOM 6183 O O . ASP B 1 242 ? 25.859 3.34 7.324 1 90.94 242 ASP B O 1
ATOM 6187 N N . LYS B 1 243 ? 25.875 1.119 7.664 1 93.31 243 LYS B N 1
ATOM 6188 C CA . LYS B 1 243 ? 24.516 1.088 8.172 1 93.31 243 LYS B CA 1
ATOM 6189 C C . LYS B 1 243 ? 24.453 0.529 9.594 1 93.31 243 LYS B C 1
ATOM 6191 O O . LYS B 1 243 ? 25.297 -0.291 9.969 1 93.31 243 LYS B O 1
ATOM 6196 N N . HIS B 1 244 ? 23.484 1.001 10.32 1 92.19 244 HIS B N 1
ATOM 6197 C CA . HIS B 1 244 ? 23.172 0.361 11.594 1 92.19 244 HIS B CA 1
ATOM 6198 C C . HIS B 1 244 ? 22.453 -0.969 11.391 1 92.19 244 HIS B C 1
ATOM 6200 O O . HIS B 1 244 ? 21.672 -1.113 10.453 1 92.19 244 HIS B O 1
ATOM 6206 N N . ILE B 1 245 ? 22.859 -1.928 12.273 1 92.75 245 ILE B N 1
ATOM 6207 C CA . ILE B 1 245 ? 22.297 -3.266 12.141 1 92.75 245 ILE B CA 1
ATOM 6208 C C . ILE B 1 245 ? 21.484 -3.615 13.383 1 92.75 245 ILE B C 1
ATOM 6210 O O . ILE B 1 245 ? 21.969 -3.508 14.508 1 92.75 245 ILE B O 1
ATOM 6214 N N . LEU B 1 246 ? 20.219 -3.953 13.195 1 91.19 246 LEU B N 1
ATOM 6215 C CA . LEU B 1 246 ? 19.391 -4.508 14.258 1 91.19 246 LEU B CA 1
ATOM 6216 C C . LEU B 1 246 ? 19.234 -6.016 14.102 1 91.19 246 LEU B C 1
ATOM 6218 O O . LEU B 1 246 ? 18.594 -6.484 13.156 1 91.19 246 LEU B O 1
ATOM 6222 N N . TRP B 1 247 ? 19.844 -6.762 15.062 1 89.31 247 TRP B N 1
ATOM 6223 C CA . TRP B 1 247 ? 19.828 -8.219 15.023 1 89.31 247 TRP B CA 1
ATOM 6224 C C . TRP B 1 247 ? 18.625 -8.773 15.781 1 89.31 247 TRP B C 1
ATOM 6226 O O . TRP B 1 247 ? 18.141 -8.148 16.734 1 89.31 247 TRP B O 1
ATOM 6236 N N . ASN B 1 248 ? 18.062 -9.883 15.234 1 87.69 248 ASN B N 1
ATOM 6237 C CA . ASN B 1 248 ? 17.219 -10.672 16.125 1 87.69 248 ASN B CA 1
ATOM 6238 C C . ASN B 1 248 ? 18.031 -11.367 17.203 1 87.69 248 ASN B C 1
ATOM 6240 O O . ASN B 1 248 ? 19.266 -11.367 17.156 1 87.69 248 ASN B O 1
ATOM 6244 N N . GLU B 1 249 ? 17.375 -12.008 18.172 1 80.38 249 GLU B N 1
ATOM 6245 C CA . GLU B 1 249 ? 18.047 -12.602 19.328 1 80.38 249 GLU B CA 1
ATOM 6246 C C . GLU B 1 249 ? 19 -13.719 18.891 1 80.38 249 GLU B C 1
ATOM 6248 O O . GLU B 1 249 ? 20.141 -13.789 19.359 1 80.38 249 GLU B O 1
ATOM 6253 N N . ALA B 1 250 ? 18.641 -14.5 17.922 1 85.44 250 ALA B N 1
ATOM 6254 C CA . ALA B 1 250 ? 19.406 -15.664 17.469 1 85.44 250 ALA B CA 1
ATOM 6255 C C . ALA B 1 250 ? 20.453 -15.266 16.438 1 85.44 250 ALA B C 1
ATOM 6257 O O . ALA B 1 250 ? 21.234 -16.094 15.984 1 85.44 250 ALA B O 1
ATOM 6258 N N . ARG B 1 251 ? 20.516 -13.977 15.961 1 88.56 251 ARG B N 1
ATOM 6259 C CA . ARG B 1 251 ? 21.438 -13.438 14.969 1 88.56 251 ARG B CA 1
ATOM 6260 C C . ARG B 1 251 ? 21.328 -14.195 13.648 1 88.56 251 ARG B C 1
ATOM 6262 O O . ARG B 1 251 ? 22.344 -14.539 13.039 1 88.56 251 ARG B O 1
ATOM 6269 N N . THR B 1 252 ? 20.094 -14.602 13.312 1 92.69 252 THR B N 1
ATOM 6270 C CA . THR B 1 252 ? 19.797 -15.266 12.055 1 92.69 252 THR B CA 1
ATOM 6271 C C . THR B 1 252 ? 19.062 -14.32 11.102 1 92.69 252 THR B C 1
ATOM 6273 O O . THR B 1 252 ? 18.812 -14.664 9.953 1 92.69 252 THR B O 1
ATOM 6276 N N . ALA B 1 253 ? 18.734 -13.188 11.586 1 95.69 253 ALA B N 1
ATOM 6277 C CA . ALA B 1 253 ? 18.047 -12.164 10.812 1 95.69 253 ALA B CA 1
ATOM 6278 C C . ALA B 1 253 ? 18.469 -10.758 11.242 1 95.69 253 ALA B C 1
ATOM 6280 O O . ALA B 1 253 ? 18.875 -10.555 12.391 1 95.69 253 ALA B O 1
ATOM 6281 N N . PHE B 1 254 ? 18.438 -9.812 10.328 1 95.19 254 PHE B N 1
ATOM 6282 C CA . PHE B 1 254 ? 18.812 -8.453 10.68 1 95.19 254 PHE B CA 1
ATOM 6283 C C . PHE B 1 254 ? 18.078 -7.441 9.812 1 95.19 254 PHE B C 1
ATOM 6285 O O . PHE B 1 254 ? 17.516 -7.801 8.773 1 95.19 254 PHE B O 1
ATOM 6292 N N . ALA B 1 255 ? 17.969 -6.27 10.312 1 95.88 255 ALA B N 1
ATOM 6293 C CA . ALA B 1 255 ? 17.516 -5.105 9.562 1 95.88 255 ALA B CA 1
ATOM 6294 C C . ALA B 1 255 ? 18.594 -4.027 9.508 1 95.88 255 ALA B C 1
ATOM 6296 O O . ALA B 1 255 ? 19.281 -3.787 10.5 1 95.88 255 ALA B O 1
ATOM 6297 N N . MET B 1 256 ? 18.859 -3.457 8.391 1 96.62 256 MET B N 1
ATOM 6298 C CA . MET B 1 256 ? 19.844 -2.373 8.258 1 96.62 256 MET B CA 1
ATOM 6299 C C . MET B 1 256 ? 19.141 -1.031 8.086 1 96.62 256 MET B C 1
ATOM 6301 O O . MET B 1 256 ? 18.109 -0.943 7.395 1 96.62 256 MET B O 1
ATOM 6305 N N . TYR B 1 257 ? 19.594 -0.034 8.75 1 95.56 257 TYR B N 1
ATOM 6306 C CA . TYR B 1 257 ? 18.922 1.263 8.688 1 95.56 257 TYR B CA 1
ATOM 6307 C C . TYR B 1 257 ? 19.922 2.395 8.938 1 95.56 257 TYR B C 1
ATOM 6309 O O . TYR B 1 257 ? 21.047 2.158 9.383 1 95.56 257 TYR B O 1
ATOM 6317 N N . GLY B 1 258 ? 19.594 3.557 8.461 1 94.44 258 GLY B N 1
ATOM 6318 C CA . GLY B 1 258 ? 20.344 4.785 8.672 1 94.44 258 GLY B CA 1
ATOM 6319 C C . GLY B 1 258 ? 19.531 5.871 9.352 1 94.44 258 GLY B C 1
ATOM 6320 O O . GLY B 1 258 ? 18.312 5.91 9.219 1 94.44 258 GLY B O 1
ATOM 6321 N N . VAL B 1 259 ? 20.234 6.711 10.094 1 90.5 259 VAL B N 1
ATOM 6322 C CA . VAL B 1 259 ? 19.562 7.777 10.836 1 90.5 259 VAL B CA 1
ATOM 6323 C C . VAL B 1 259 ? 20 9.133 10.297 1 90.5 259 VAL B C 1
ATOM 6325 O O . VAL B 1 259 ? 21.188 9.453 10.281 1 90.5 259 VAL B O 1
ATOM 6328 N N . ALA B 1 260 ? 19.141 9.859 9.773 1 90.56 260 ALA B N 1
ATOM 6329 C CA . ALA B 1 260 ? 19.344 11.234 9.336 1 90.56 260 ALA B CA 1
ATOM 6330 C C . ALA B 1 260 ? 18.375 12.188 10.055 1 90.56 260 ALA B C 1
ATOM 6332 O O . ALA B 1 260 ? 17.266 12.43 9.578 1 90.56 260 ALA B O 1
ATOM 6333 N N . GLY B 1 261 ? 18.812 12.805 11.086 1 83.31 261 GLY B N 1
ATOM 6334 C CA . GLY B 1 261 ? 17.922 13.625 11.883 1 83.31 261 GLY B CA 1
ATOM 6335 C C . GLY B 1 261 ? 16.766 12.844 12.484 1 83.31 261 GLY B C 1
ATOM 6336 O O . GLY B 1 261 ? 16.984 11.859 13.195 1 83.31 261 GLY B O 1
ATOM 6337 N N . ARG B 1 262 ? 15.609 13.203 12.07 1 83.94 262 ARG B N 1
ATOM 6338 C CA . ARG B 1 262 ? 14.414 12.555 12.602 1 83.94 262 ARG B CA 1
ATOM 6339 C C . ARG B 1 262 ? 13.906 11.484 11.641 1 83.94 262 ARG B C 1
ATOM 6341 O O . ARG B 1 262 ? 12.836 10.914 11.852 1 83.94 262 ARG B O 1
ATOM 6348 N N . ASN B 1 263 ? 14.641 11.227 10.727 1 91.62 263 ASN B N 1
ATOM 6349 C CA . ASN B 1 263 ? 14.25 10.211 9.758 1 91.62 263 ASN B CA 1
ATOM 6350 C C . ASN B 1 263 ? 15.102 8.953 9.891 1 91.62 263 ASN B C 1
ATOM 6352 O O . ASN B 1 263 ? 16.328 9.008 9.742 1 91.62 263 ASN B O 1
ATOM 6356 N N . TRP B 1 264 ? 14.469 7.906 10.227 1 92.88 264 TRP B N 1
ATOM 6357 C CA . TRP B 1 264 ? 15.086 6.586 10.203 1 92.88 264 TRP B CA 1
ATOM 6358 C C . TRP B 1 264 ? 14.727 5.84 8.922 1 92.88 264 TRP B C 1
ATOM 6360 O O . TRP B 1 264 ? 13.562 5.508 8.695 1 92.88 264 TRP B O 1
ATOM 6370 N N . VAL B 1 265 ? 15.734 5.578 8.117 1 96.62 265 VAL B N 1
ATOM 6371 C CA . VAL B 1 265 ? 15.477 4.965 6.82 1 96.62 265 VAL B CA 1
ATOM 6372 C C . VAL B 1 265 ? 15.992 3.523 6.82 1 96.62 265 VAL B C 1
ATOM 6374 O O . VAL B 1 265 ? 17.203 3.287 6.906 1 96.62 265 VAL B O 1
ATOM 6377 N N . VAL B 1 266 ? 15.055 2.619 6.785 1 97.25 266 VAL B N 1
ATOM 6378 C CA . VAL B 1 266 ? 15.406 1.21 6.633 1 97.25 266 VAL B CA 1
ATOM 6379 C C . VAL B 1 266 ? 15.664 0.899 5.16 1 97.25 266 VAL B C 1
ATOM 6381 O O . VAL B 1 266 ? 14.945 1.374 4.281 1 97.25 266 VAL B O 1
ATOM 6384 N N . LEU B 1 267 ? 16.734 0.206 4.938 1 96.75 267 LEU B N 1
ATOM 6385 C CA . LEU B 1 267 ? 17.047 -0.166 3.562 1 96.75 267 LEU B CA 1
ATOM 6386 C C . LEU B 1 267 ? 16.547 -1.57 3.252 1 96.75 267 LEU B C 1
ATOM 6388 O O . LEU B 1 267 ? 17.062 -2.553 3.791 1 96.75 267 LEU B O 1
ATOM 6392 N N . SER B 1 268 ? 15.516 -1.655 2.422 1 93.69 268 SER B N 1
ATOM 6393 C CA . SER B 1 268 ? 14.883 -2.904 2.008 1 93.69 268 SER B CA 1
ATOM 6394 C C . SER B 1 268 ? 14.258 -3.627 3.195 1 93.69 268 SER B C 1
ATOM 6396 O O . SER B 1 268 ? 14.312 -3.139 4.324 1 93.69 268 SER B O 1
ATOM 6398 N N . ALA B 1 269 ? 13.625 -4.715 2.984 1 91.81 269 ALA B N 1
ATOM 6399 C CA . ALA B 1 269 ? 13.031 -5.535 4.039 1 91.81 269 ALA B CA 1
ATOM 6400 C C . ALA B 1 269 ? 14.109 -6.207 4.883 1 91.81 269 ALA B C 1
ATOM 6402 O O . ALA B 1 269 ? 15.227 -6.43 4.41 1 91.81 269 ALA B O 1
ATOM 6403 N N . PRO B 1 270 ? 13.781 -6.41 6.129 1 95.62 270 PRO B N 1
ATOM 6404 C CA . PRO B 1 270 ? 14.727 -7.18 6.941 1 95.62 270 PRO B CA 1
ATOM 6405 C C . PRO B 1 270 ? 15.086 -8.523 6.312 1 95.62 270 PRO B C 1
ATOM 6407 O O . PRO B 1 270 ? 14.281 -9.102 5.574 1 95.62 270 PRO B O 1
ATOM 6410 N N . VAL B 1 271 ? 16.266 -8.93 6.582 1 96 271 VAL B N 1
ATOM 6411 C CA . VAL B 1 271 ? 16.812 -10.133 5.965 1 96 271 VAL B CA 1
ATOM 6412 C C . VAL B 1 271 ? 16.75 -11.297 6.957 1 96 271 VAL B C 1
ATOM 6414 O O . VAL B 1 271 ? 17.234 -11.18 8.086 1 96 271 VAL B O 1
ATOM 6417 N N . GLY B 1 272 ? 16.125 -12.375 6.59 1 94.25 272 GLY B N 1
ATOM 6418 C CA . GLY B 1 272 ? 16.016 -13.555 7.438 1 94.25 272 GLY B CA 1
ATOM 6419 C C . GLY B 1 272 ? 14.719 -14.32 7.227 1 94.25 272 GLY B C 1
ATOM 6420 O O . GLY B 1 272 ? 14.008 -14.078 6.254 1 94.25 272 GLY B O 1
ATOM 6421 N N . PRO B 1 273 ? 14.445 -15.305 8.055 1 91.62 273 PRO B N 1
ATOM 6422 C CA . PRO B 1 273 ? 13.18 -16.031 7.953 1 91.62 273 PRO B CA 1
ATOM 6423 C C . PRO B 1 273 ? 11.961 -15.117 8.086 1 91.62 273 PRO B C 1
ATOM 6425 O O . PRO B 1 273 ? 12.008 -14.125 8.82 1 91.62 273 PRO B O 1
ATOM 6428 N N . PRO B 1 274 ? 10.891 -15.492 7.43 1 88.75 274 PRO B N 1
ATOM 6429 C CA . PRO B 1 274 ? 9.719 -14.617 7.348 1 88.75 274 PRO B CA 1
ATOM 6430 C C . PRO B 1 274 ? 9.195 -14.203 8.719 1 88.75 274 PRO B C 1
ATOM 6432 O O . PRO B 1 274 ? 8.805 -13.047 8.914 1 88.75 274 PRO B O 1
ATOM 6435 N N . GLU B 1 275 ? 9.141 -15.07 9.664 1 87.69 275 GLU B N 1
ATOM 6436 C CA . GLU B 1 275 ? 8.617 -14.75 10.992 1 87.69 275 GLU B CA 1
ATOM 6437 C C . GLU B 1 275 ? 9.477 -13.688 11.68 1 87.69 275 GLU B C 1
ATOM 6439 O O . GLU B 1 275 ? 8.961 -12.805 12.359 1 87.69 275 GLU B O 1
ATOM 6444 N N . GLU B 1 276 ? 10.789 -13.805 11.445 1 92 276 GLU B N 1
ATOM 6445 C CA . GLU B 1 276 ? 11.703 -12.852 12.078 1 92 276 GLU B CA 1
ATOM 6446 C C . GLU B 1 276 ? 11.656 -11.5 11.375 1 92 276 GLU B C 1
ATOM 6448 O O . GLU B 1 276 ? 11.875 -10.461 12.008 1 92 276 GLU B O 1
ATOM 6453 N N . VAL B 1 277 ? 11.367 -11.547 10.117 1 94.5 277 VAL B N 1
ATOM 6454 C CA . VAL B 1 277 ? 11.273 -10.32 9.336 1 94.5 277 VAL B CA 1
ATOM 6455 C C . VAL B 1 277 ? 10.172 -9.422 9.898 1 94.5 277 VAL B C 1
ATOM 6457 O O . VAL B 1 277 ? 10.383 -8.227 10.094 1 94.5 277 VAL B O 1
ATOM 6460 N N . GLU B 1 278 ? 9.062 -9.977 10.172 1 92.25 278 GLU B N 1
ATOM 6461 C CA . GLU B 1 278 ? 7.941 -9.234 10.727 1 92.25 278 GLU B CA 1
ATOM 6462 C C . GLU B 1 278 ? 8.281 -8.672 12.109 1 92.25 278 GLU B C 1
ATOM 6464 O O . GLU B 1 278 ? 7.992 -7.512 12.398 1 92.25 278 GLU B O 1
ATOM 6469 N N . LYS B 1 279 ? 8.883 -9.5 12.953 1 90.5 279 LYS B N 1
ATOM 6470 C CA . LYS B 1 279 ? 9.25 -9.086 14.297 1 90.5 279 LYS B CA 1
ATOM 6471 C C . LYS B 1 279 ? 10.227 -7.914 14.266 1 90.5 279 LYS B C 1
ATOM 6473 O O . LYS B 1 279 ? 10.086 -6.957 15.031 1 90.5 279 LYS B O 1
ATOM 6478 N N . LEU B 1 280 ? 11.188 -7.988 13.383 1 93.56 280 LEU B N 1
ATOM 6479 C CA . LEU B 1 280 ? 12.188 -6.938 13.266 1 93.56 280 LEU B CA 1
ATOM 6480 C C . LEU B 1 280 ? 11.562 -5.637 12.773 1 93.56 280 LEU B C 1
ATOM 6482 O O . LEU B 1 280 ? 11.938 -4.551 13.211 1 93.56 280 LEU B O 1
ATOM 6486 N N . GLY B 1 281 ? 10.672 -5.789 11.812 1 94.19 281 GLY B N 1
ATOM 6487 C CA . GLY B 1 281 ? 9.953 -4.613 11.352 1 94.19 281 GLY B CA 1
ATOM 6488 C C . GLY B 1 281 ? 9.25 -3.863 12.469 1 94.19 281 GLY B C 1
ATOM 6489 O O . GLY B 1 281 ? 9.383 -2.643 12.586 1 94.19 281 GLY B O 1
ATOM 6490 N N . TRP B 1 282 ? 8.57 -4.547 13.312 1 89.12 282 TRP B N 1
ATOM 6491 C CA . TRP B 1 282 ? 7.828 -3.945 14.422 1 89.12 282 TRP B CA 1
ATOM 6492 C C . TRP B 1 282 ? 8.781 -3.379 15.469 1 89.12 282 TRP B C 1
ATOM 6494 O O . TRP B 1 282 ? 8.531 -2.316 16.031 1 89.12 282 TRP B O 1
ATOM 6504 N N . ARG B 1 283 ? 9.844 -4.109 15.688 1 86.5 283 ARG B N 1
ATOM 6505 C CA . ARG B 1 283 ? 10.844 -3.611 16.641 1 86.5 283 ARG B CA 1
ATOM 6506 C C . ARG B 1 283 ? 11.422 -2.279 16.172 1 86.5 283 ARG B C 1
ATOM 6508 O O . ARG B 1 283 ? 11.609 -1.363 16.969 1 86.5 283 ARG B O 1
ATOM 6515 N N . LEU B 1 284 ? 11.727 -2.188 14.898 1 91.19 284 LEU B N 1
ATOM 6516 C CA . LEU B 1 284 ? 12.234 -0.94 14.336 1 91.19 284 LEU B CA 1
ATOM 6517 C C . LEU B 1 284 ? 11.219 0.184 14.508 1 91.19 284 LEU B C 1
ATOM 6519 O O . LEU B 1 284 ? 11.594 1.32 14.812 1 91.19 284 LEU B O 1
ATOM 6523 N N . LYS B 1 285 ? 10.008 -0.168 14.227 1 89.69 285 LYS B N 1
ATOM 6524 C CA . LYS B 1 285 ? 8.953 0.823 14.375 1 89.69 285 LYS B CA 1
ATOM 6525 C C . LYS B 1 285 ? 8.859 1.331 15.812 1 89.69 285 LYS B C 1
ATOM 6527 O O . LYS B 1 285 ? 8.727 2.533 16.047 1 89.69 285 LYS B O 1
ATOM 6532 N N . GLU B 1 286 ? 8.938 0.436 16.734 1 81.06 286 GLU B N 1
ATOM 6533 C CA . GLU B 1 286 ? 8.898 0.783 18.156 1 81.06 286 GLU B CA 1
ATOM 6534 C C . GLU B 1 286 ? 10.102 1.639 18.547 1 81.06 286 GLU B C 1
ATOM 6536 O O . GLU B 1 286 ? 9.961 2.635 19.266 1 81.06 286 GLU B O 1
ATOM 6541 N N . MET B 1 287 ? 11.258 1.24 18.078 1 80.56 287 MET B N 1
ATOM 6542 C CA . MET B 1 287 ? 12.484 1.982 18.359 1 80.56 287 MET B CA 1
ATOM 6543 C C . MET B 1 287 ? 12.406 3.396 17.797 1 80.56 287 MET B C 1
ATOM 6545 O O . MET B 1 287 ? 12.789 4.359 18.469 1 80.56 287 MET B O 1
ATOM 6549 N N . ALA B 1 288 ? 11.984 3.477 16.578 1 86.88 288 ALA B N 1
ATOM 6550 C CA . ALA B 1 288 ? 11.859 4.789 15.945 1 86.88 288 ALA B CA 1
ATOM 6551 C C . ALA B 1 288 ? 10.867 5.664 16.703 1 86.88 288 ALA B C 1
ATOM 6553 O O . ALA B 1 288 ? 11.109 6.859 16.906 1 86.88 288 ALA B O 1
ATOM 6554 N N . ALA B 1 289 ? 9.75 5.074 17.094 1 77.31 289 ALA B N 1
ATOM 6555 C CA . ALA B 1 289 ? 8.734 5.801 17.844 1 77.31 289 ALA B CA 1
ATOM 6556 C C . ALA B 1 289 ? 9.297 6.328 19.156 1 77.31 289 ALA B C 1
ATOM 6558 O O . ALA B 1 289 ? 9.047 7.473 19.531 1 77.31 289 ALA B O 1
ATOM 6559 N N . LEU B 1 290 ? 10.078 5.449 19.781 1 68.88 290 LEU B N 1
ATOM 6560 C CA . LEU B 1 290 ? 10.703 5.824 21.031 1 68.88 290 LEU B CA 1
ATOM 6561 C C . LEU B 1 290 ? 11.695 6.969 20.828 1 68.88 290 LEU B C 1
ATOM 6563 O O . LEU B 1 290 ? 11.852 7.82 21.703 1 68.88 290 LEU B O 1
ATOM 6567 N N . ALA B 1 291 ? 12.258 7.035 19.656 1 71.25 291 ALA B N 1
ATOM 6568 C CA . ALA B 1 291 ? 13.227 8.078 19.312 1 71.25 291 ALA B CA 1
ATOM 6569 C C . ALA B 1 291 ? 12.539 9.281 18.688 1 71.25 291 ALA B C 1
ATOM 6571 O O . ALA B 1 291 ? 13.203 10.211 18.234 1 71.25 291 ALA B O 1
ATOM 6572 N N . ASN B 1 292 ? 11.164 9.219 18.594 1 75.62 292 ASN B N 1
ATOM 6573 C CA . ASN B 1 292 ? 10.383 10.258 17.922 1 75.62 292 ASN B CA 1
ATOM 6574 C C . ASN B 1 292 ? 10.859 10.477 16.484 1 75.62 292 ASN B C 1
ATOM 6576 O O . ASN B 1 292 ? 11 11.617 16.047 1 75.62 292 ASN B O 1
ATOM 6580 N N . ALA B 1 293 ? 11.297 9.445 15.945 1 83.94 293 ALA B N 1
ATOM 6581 C CA . ALA B 1 293 ? 11.758 9.477 14.555 1 83.94 293 ALA B CA 1
ATOM 6582 C C . ALA B 1 293 ? 10.695 8.906 13.617 1 83.94 293 ALA B C 1
ATOM 6584 O O . ALA B 1 293 ? 9.812 8.156 14.047 1 83.94 293 ALA B O 1
ATOM 6585 N N . LYS B 1 294 ? 10.703 9.398 12.438 1 90.06 294 LYS B N 1
ATOM 6586 C CA . LYS B 1 294 ? 9.836 8.859 11.391 1 90.06 294 LYS B CA 1
ATOM 6587 C C . LYS B 1 294 ? 10.5 7.68 10.68 1 90.06 294 LYS B C 1
ATOM 6589 O O . LYS B 1 294 ? 11.594 7.816 10.125 1 90.06 294 LYS B O 1
ATOM 6594 N N . LEU B 1 295 ? 9.836 6.621 10.766 1 93.25 295 LEU B N 1
ATOM 6595 C CA . LEU B 1 295 ? 10.344 5.414 10.133 1 93.25 295 LEU B CA 1
ATOM 6596 C C . LEU B 1 295 ? 9.93 5.352 8.664 1 93.25 295 LEU B C 1
ATOM 6598 O O . LEU B 1 295 ? 8.781 5.668 8.328 1 93.25 295 LEU B O 1
ATOM 6602 N N . SER B 1 296 ? 10.836 5.02 7.828 1 97 296 SER B N 1
ATOM 6603 C CA . SER B 1 296 ? 10.555 4.754 6.422 1 97 296 SER B CA 1
ATOM 6604 C C . SER B 1 296 ? 11.352 3.557 5.914 1 97 296 SER B C 1
ATOM 6606 O O . SER B 1 296 ? 12.359 3.178 6.52 1 97 296 SER B O 1
ATOM 6608 N N . ILE B 1 297 ? 10.852 2.891 4.961 1 97.56 297 ILE B N 1
ATOM 6609 C CA . ILE B 1 297 ? 11.547 1.776 4.332 1 97.56 297 ILE B CA 1
ATOM 6610 C C . ILE B 1 297 ? 11.789 2.086 2.855 1 97.56 297 ILE B C 1
ATOM 6612 O O . ILE B 1 297 ? 10.844 2.193 2.074 1 97.56 297 ILE B O 1
ATOM 6616 N N . TYR B 1 298 ? 13.07 2.23 2.545 1 97.12 298 TYR B N 1
ATOM 6617 C CA . TYR B 1 298 ? 13.477 2.498 1.169 1 97.12 298 TYR B CA 1
ATOM 6618 C C . TYR B 1 298 ? 13.656 1.199 0.392 1 97.12 298 TYR B C 1
ATOM 6620 O O . TYR B 1 298 ? 14.195 0.224 0.917 1 97.12 298 TYR B O 1
ATOM 6628 N N . ARG B 1 299 ? 13.164 1.162 -0.857 1 95.81 299 ARG B N 1
ATOM 6629 C CA . ARG B 1 299 ? 13.273 0.048 -1.793 1 95.81 299 ARG B CA 1
ATOM 6630 C C . ARG B 1 299 ? 12.469 -1.152 -1.315 1 95.81 299 ARG B C 1
ATOM 6632 O O . ARG B 1 299 ? 13.023 -2.221 -1.053 1 95.81 299 ARG B O 1
ATOM 6639 N N . VAL B 1 300 ? 11.203 -1.006 -1.288 1 95.38 300 VAL B N 1
ATOM 6640 C CA . VAL B 1 300 ? 10.258 -2.064 -0.943 1 95.38 300 VAL B CA 1
ATOM 6641 C C . VAL B 1 300 ? 9.766 -2.752 -2.215 1 95.38 300 VAL B C 1
ATOM 6643 O O . VAL B 1 300 ? 9.172 -2.109 -3.086 1 95.38 300 VAL B O 1
ATOM 6646 N N . THR B 1 301 ? 10.086 -3.986 -2.309 1 94.19 301 THR B N 1
ATOM 6647 C CA . THR B 1 301 ? 9.555 -4.766 -3.42 1 94.19 301 THR B CA 1
ATOM 6648 C C . THR B 1 301 ? 8.109 -5.156 -3.164 1 94.19 301 THR B C 1
ATOM 6650 O O . THR B 1 301 ? 7.602 -4.988 -2.053 1 94.19 301 THR B O 1
ATOM 6653 N N . THR B 1 302 ? 7.43 -5.676 -4.191 1 92.5 302 THR B N 1
ATOM 6654 C CA . THR B 1 302 ? 6.02 -6.047 -4.102 1 92.5 302 THR B CA 1
ATOM 6655 C C . THR B 1 302 ? 5.805 -7.109 -3.027 1 92.5 302 THR B C 1
ATOM 6657 O O . THR B 1 302 ? 4.785 -7.102 -2.334 1 92.5 302 THR B O 1
ATOM 6660 N N . GLU B 1 303 ? 6.73 -7.961 -2.865 1 90.75 303 GLU B N 1
ATOM 6661 C CA . GLU B 1 303 ? 6.633 -9.062 -1.914 1 90.75 303 GLU B CA 1
ATOM 6662 C C . GLU B 1 303 ? 6.609 -8.547 -0.477 1 90.75 303 GLU B C 1
ATOM 6664 O O . GLU B 1 303 ? 6.059 -9.203 0.412 1 90.75 303 GLU B O 1
ATOM 6669 N N . PHE B 1 304 ? 7.152 -7.371 -0.259 1 93.25 304 PHE B N 1
ATOM 6670 C CA . PHE B 1 304 ? 7.297 -6.887 1.108 1 93.25 304 PHE B CA 1
ATOM 6671 C C . PHE B 1 304 ? 6.34 -5.73 1.375 1 93.25 304 PHE B C 1
ATOM 6673 O O . PHE B 1 304 ? 6.379 -5.121 2.445 1 93.25 304 PHE B O 1
ATOM 6680 N N . LEU B 1 305 ? 5.465 -5.449 0.39 1 94.88 305 LEU B N 1
ATOM 6681 C CA . LEU B 1 305 ? 4.457 -4.406 0.574 1 94.88 305 LEU B CA 1
ATOM 6682 C C . LEU B 1 305 ? 3.561 -4.723 1.766 1 94.88 305 LEU B C 1
ATOM 6684 O O . LEU B 1 305 ? 3.203 -3.828 2.533 1 94.88 305 LEU B O 1
ATOM 6688 N N . PRO B 1 306 ? 3.168 -6.035 1.977 1 93.12 306 PRO B N 1
ATOM 6689 C CA . PRO B 1 306 ? 2.312 -6.367 3.119 1 93.12 306 PRO B CA 1
ATOM 6690 C C . PRO B 1 306 ? 2.926 -5.953 4.453 1 93.12 306 PRO B C 1
ATOM 6692 O O . PRO B 1 306 ? 2.221 -5.438 5.328 1 93.12 306 PRO B O 1
ATOM 6695 N N . LEU B 1 307 ? 4.246 -6.121 4.609 1 93.25 307 LEU B N 1
ATOM 6696 C CA . LEU B 1 307 ? 4.918 -5.711 5.84 1 93.25 307 LEU B CA 1
ATOM 6697 C C . LEU B 1 307 ? 4.82 -4.199 6.035 1 93.25 307 LEU B C 1
ATOM 6699 O O . LEU B 1 307 ? 4.496 -3.732 7.129 1 93.25 307 LEU B O 1
ATOM 6703 N N . ALA B 1 308 ? 5.145 -3.463 4.992 1 95.12 308 ALA B N 1
ATOM 6704 C CA . ALA B 1 308 ? 5.09 -2.004 5.062 1 95.12 308 ALA B CA 1
ATOM 6705 C C . ALA B 1 308 ? 3.693 -1.527 5.453 1 95.12 308 ALA B C 1
ATOM 6707 O O . ALA B 1 308 ? 3.547 -0.64 6.297 1 95.12 308 ALA B O 1
ATOM 6708 N N . ILE B 1 309 ? 2.701 -2.125 4.844 1 92.19 309 ILE B N 1
ATOM 6709 C CA . ILE B 1 309 ? 1.313 -1.751 5.09 1 92.19 309 ILE B CA 1
ATOM 6710 C C . ILE B 1 309 ? 0.928 -2.109 6.523 1 92.19 309 ILE B C 1
ATOM 6712 O O . ILE B 1 309 ? 0.273 -1.324 7.215 1 92.19 309 ILE B O 1
ATOM 6716 N N . ASP B 1 310 ? 1.31 -3.254 7.02 1 90.19 310 ASP B N 1
ATOM 6717 C CA . ASP B 1 310 ? 1.028 -3.689 8.383 1 90.19 310 ASP B CA 1
ATOM 6718 C C . ASP B 1 310 ? 1.635 -2.729 9.406 1 90.19 310 ASP B C 1
ATOM 6720 O O . ASP B 1 310 ? 1.071 -2.521 10.484 1 90.19 310 ASP B O 1
ATOM 6724 N N . LEU B 1 311 ? 2.787 -2.191 9.039 1 92.19 311 LEU B N 1
ATOM 6725 C CA . LEU B 1 311 ? 3.467 -1.247 9.922 1 92.19 311 LEU B CA 1
ATOM 6726 C C . LEU B 1 311 ? 2.801 0.123 9.867 1 92.19 311 LEU B C 1
ATOM 6728 O O . LEU B 1 311 ? 3.197 1.039 10.594 1 92.19 311 LEU B O 1
ATOM 6732 N N . GLY B 1 312 ? 1.831 0.248 9 1 89.81 312 GLY B N 1
ATOM 6733 C CA . GLY B 1 312 ? 1.114 1.508 8.875 1 89.81 312 GLY B CA 1
ATOM 6734 C C . GLY B 1 312 ? 1.815 2.512 7.98 1 89.81 312 GLY B C 1
ATOM 6735 O O . GLY B 1 312 ? 1.53 3.709 8.039 1 89.81 312 GLY B O 1
ATOM 6736 N N . LEU B 1 313 ? 2.754 2.053 7.195 1 93.56 313 LEU B N 1
ATOM 6737 C CA . LEU B 1 313 ? 3.459 2.924 6.262 1 93.56 313 LEU B CA 1
ATOM 6738 C C . LEU B 1 313 ? 2.715 3.01 4.934 1 93.56 313 LEU B C 1
ATOM 6740 O O . LEU B 1 313 ? 1.978 2.09 4.57 1 93.56 313 LEU B O 1
ATOM 6744 N N . ARG B 1 314 ? 2.844 4.117 4.277 1 92.5 314 ARG B N 1
ATOM 6745 C CA . ARG B 1 314 ? 2.229 4.312 2.969 1 92.5 314 ARG B CA 1
ATOM 6746 C C . ARG B 1 314 ? 3.262 4.18 1.854 1 92.5 314 ARG B C 1
ATOM 6748 O O . ARG B 1 314 ? 4.246 4.922 1.817 1 92.5 314 ARG B O 1
ATOM 6755 N N . PRO B 1 315 ? 3 3.248 0.955 1 94.38 315 PRO B N 1
ATOM 6756 C CA . PRO B 1 315 ? 3.965 3.045 -0.129 1 94.38 315 PRO B CA 1
ATOM 6757 C C . PRO B 1 315 ? 3.766 4.023 -1.285 1 94.38 315 PRO B C 1
ATOM 6759 O O . PRO B 1 315 ? 2.629 4.305 -1.672 1 94.38 315 PRO B O 1
ATOM 6762 N N . PHE B 1 316 ? 4.867 4.559 -1.786 1 93.69 316 PHE B N 1
ATOM 6763 C CA . PHE B 1 316 ? 4.922 5.375 -2.992 1 93.69 316 PHE B CA 1
ATOM 6764 C C . PHE B 1 316 ? 5.895 4.785 -4.004 1 93.69 316 PHE B C 1
ATOM 6766 O O . PHE B 1 316 ? 7.008 4.391 -3.648 1 93.69 316 PHE B O 1
ATOM 6773 N N . LYS B 1 317 ? 5.453 4.629 -5.199 1 93.31 317 LYS B N 1
ATOM 6774 C CA . LYS B 1 317 ? 6.34 4.094 -6.227 1 93.31 317 LYS B CA 1
ATOM 6775 C C . LYS B 1 317 ? 7.496 5.047 -6.508 1 93.31 317 LYS B C 1
ATOM 6777 O O . LYS B 1 317 ? 7.285 6.246 -6.711 1 93.31 317 LYS B O 1
ATOM 6782 N N . ILE B 1 318 ? 8.75 4.555 -6.496 1 93.81 318 ILE B N 1
ATOM 6783 C CA . ILE B 1 318 ? 9.898 5.434 -6.703 1 93.81 318 ILE B CA 1
ATOM 6784 C C . ILE B 1 318 ? 10.688 4.973 -7.922 1 93.81 318 ILE B C 1
ATOM 6786 O O . ILE B 1 318 ? 11.641 5.633 -8.336 1 93.81 318 ILE B O 1
ATOM 6790 N N . GLY B 1 319 ? 10.352 3.887 -8.461 1 93.94 319 GLY B N 1
ATOM 6791 C CA . GLY B 1 319 ? 11.031 3.387 -9.641 1 93.94 319 GLY B CA 1
ATOM 6792 C C . GLY B 1 319 ? 10.664 1.951 -9.977 1 93.94 319 GLY B C 1
ATOM 6793 O O . GLY B 1 319 ? 9.664 1.428 -9.477 1 93.94 319 GLY B O 1
ATOM 6794 N N . GLU B 1 320 ? 11.43 1.364 -10.922 1 95.19 320 GLU B N 1
ATOM 6795 C CA . GLU B 1 320 ? 11.242 -0.023 -11.336 1 95.19 320 GLU B CA 1
ATOM 6796 C C . GLU B 1 320 ? 12.586 -0.741 -11.484 1 95.19 320 GLU B C 1
ATOM 6798 O O . GLU B 1 320 ? 13.578 -0.14 -11.906 1 95.19 320 GLU B O 1
ATOM 6803 N N . GLU B 1 321 ? 12.555 -1.903 -11.086 1 95.81 321 GLU B N 1
ATOM 6804 C CA . GLU B 1 321 ? 13.734 -2.752 -11.242 1 95.81 321 GLU B CA 1
ATOM 6805 C C . GLU B 1 321 ? 13.664 -3.559 -12.531 1 95.81 321 GLU B C 1
ATOM 6807 O O . GLU B 1 321 ? 12.602 -4.082 -12.883 1 95.81 321 GLU B O 1
ATOM 6812 N N . ALA B 1 322 ? 14.766 -3.596 -13.266 1 97 322 ALA B N 1
ATOM 6813 C CA . ALA B 1 322 ? 14.852 -4.34 -14.516 1 97 322 ALA B CA 1
ATOM 6814 C C . ALA B 1 322 ? 15.367 -5.754 -14.281 1 97 322 ALA B C 1
ATOM 6816 O O . ALA B 1 322 ? 16.531 -5.945 -13.938 1 97 322 ALA B O 1
ATOM 6817 N N . LEU B 1 323 ? 14.531 -6.738 -14.5 1 97.25 323 LEU B N 1
ATOM 6818 C CA . LEU B 1 323 ? 14.906 -8.133 -14.336 1 97.25 323 LEU B CA 1
ATOM 6819 C C . LEU B 1 323 ? 14.93 -8.859 -15.68 1 97.25 323 LEU B C 1
ATOM 6821 O O . LEU B 1 323 ? 13.906 -8.945 -16.359 1 97.25 323 LEU B O 1
ATOM 6825 N N . VAL B 1 324 ? 16.078 -9.375 -16.078 1 97.75 324 VAL B N 1
ATOM 6826 C CA . VAL B 1 324 ? 16.234 -10.086 -17.344 1 97.75 324 VAL B CA 1
ATOM 6827 C C . VAL B 1 324 ? 16.047 -11.586 -17.125 1 97.75 324 VAL B C 1
ATOM 6829 O O . VAL B 1 324 ? 16.781 -12.195 -16.328 1 97.75 324 VAL B O 1
ATOM 6832 N N . PRO B 1 325 ? 15.047 -12.203 -17.75 1 97.19 325 PRO B N 1
ATOM 6833 C CA . PRO B 1 325 ? 14.969 -13.664 -17.688 1 97.19 325 PRO B CA 1
ATOM 6834 C C . PRO B 1 325 ? 16.109 -14.344 -18.438 1 97.19 325 PRO B C 1
ATOM 6836 O O . PRO B 1 325 ? 16.078 -14.43 -19.672 1 97.19 325 PRO B O 1
ATOM 6839 N N . VAL B 1 326 ? 17.016 -14.883 -17.734 1 96.62 326 VAL B N 1
ATOM 6840 C CA . VAL B 1 326 ? 18.297 -15.266 -18.312 1 96.62 326 VAL B CA 1
ATOM 6841 C C . VAL B 1 326 ? 18.141 -16.547 -19.141 1 96.62 326 VAL B C 1
ATOM 6843 O O . VAL B 1 326 ? 18.875 -16.781 -20.094 1 96.62 326 VAL B O 1
ATOM 6846 N N . GLN B 1 327 ? 17.156 -17.406 -18.812 1 94.75 327 GLN B N 1
ATOM 6847 C CA . GLN B 1 327 ? 17 -18.672 -19.5 1 94.75 327 GLN B CA 1
ATOM 6848 C C . GLN B 1 327 ? 16.438 -18.469 -20.906 1 94.75 327 GLN B C 1
ATOM 6850 O O . GLN B 1 327 ? 16.734 -19.25 -21.812 1 94.75 327 GLN B O 1
ATOM 6855 N N . SER B 1 328 ? 15.734 -17.469 -21.109 1 93.56 328 SER B N 1
ATOM 6856 C CA . SER B 1 328 ? 15.125 -17.219 -22.406 1 93.56 328 SER B CA 1
ATOM 6857 C C . SER B 1 328 ? 15.859 -16.125 -23.172 1 93.56 328 SER B C 1
ATOM 6859 O O . SER B 1 328 ? 15.516 -15.805 -24.312 1 93.56 328 SER B O 1
ATOM 6861 N N . PHE B 1 329 ? 16.953 -15.609 -22.562 1 95.44 329 PHE B N 1
ATOM 6862 C CA . PHE B 1 329 ? 17.688 -14.523 -23.188 1 95.44 329 PHE B CA 1
ATOM 6863 C C . PHE B 1 329 ? 18.625 -15.055 -24.266 1 95.44 329 PHE B C 1
ATOM 6865 O O . PHE B 1 329 ? 19.344 -16.031 -24.047 1 95.44 329 PHE B O 1
ATOM 6872 N N . ASP B 1 330 ? 18.531 -14.461 -25.469 1 92.25 330 ASP B N 1
ATOM 6873 C CA . ASP B 1 330 ? 19.438 -14.844 -26.547 1 92.25 330 ASP B CA 1
ATOM 6874 C C . ASP B 1 330 ? 19.719 -13.656 -27.484 1 92.25 330 ASP B C 1
ATOM 6876 O O . ASP B 1 330 ? 19.125 -12.586 -27.312 1 92.25 330 ASP B O 1
ATOM 6880 N N . LEU B 1 331 ? 20.703 -13.836 -28.344 1 92.62 331 LEU B N 1
ATOM 6881 C CA . LEU B 1 331 ? 21.125 -12.766 -29.234 1 92.62 331 LEU B CA 1
ATOM 6882 C C . LEU B 1 331 ? 20.578 -12.992 -30.641 1 92.62 331 LEU B C 1
ATOM 6884 O O . LEU B 1 331 ? 21.016 -12.336 -31.594 1 92.62 331 LEU B O 1
ATOM 6888 N N . ALA B 1 332 ? 19.641 -13.812 -30.719 1 89.56 332 ALA B N 1
ATOM 6889 C CA . ALA B 1 332 ? 19.156 -14.195 -32.031 1 89.56 332 ALA B CA 1
ATOM 6890 C C . ALA B 1 332 ? 18.141 -13.172 -32.562 1 89.56 332 ALA B C 1
ATOM 6892 O O . ALA B 1 332 ? 17.562 -12.414 -31.781 1 89.56 332 ALA B O 1
ATOM 6893 N N . GLY B 1 333 ? 18.016 -13.086 -33.906 1 85 333 GLY B N 1
ATOM 6894 C CA . GLY B 1 333 ? 17 -12.273 -34.562 1 85 333 GLY B CA 1
ATOM 6895 C C . GLY B 1 333 ? 17.438 -10.844 -34.781 1 85 333 GLY B C 1
ATOM 6896 O O . GLY B 1 333 ? 18.594 -10.492 -34.531 1 85 333 GLY B O 1
ATOM 6897 N N . LYS B 1 334 ? 16.5 -9.953 -35.219 1 85.62 334 LYS B N 1
ATOM 6898 C CA . LYS B 1 334 ? 16.766 -8.57 -35.594 1 85.62 334 LYS B CA 1
ATOM 6899 C C . LYS B 1 334 ? 17.047 -7.707 -34.375 1 85.62 334 LYS B C 1
ATOM 6901 O O . LYS B 1 334 ? 17.906 -6.82 -34.406 1 85.62 334 LYS B O 1
ATOM 6906 N N . LYS B 1 335 ? 16.484 -8.117 -33.344 1 83.62 335 LYS B N 1
ATOM 6907 C CA . LYS B 1 335 ? 16.641 -7.324 -32.125 1 83.62 335 LYS B CA 1
ATOM 6908 C C . LYS B 1 335 ? 18 -7.574 -31.469 1 83.62 335 LYS B C 1
ATOM 6910 O O . LYS B 1 335 ? 18.484 -6.742 -30.688 1 83.62 335 LYS B O 1
ATOM 6915 N N . GLY B 1 336 ? 18.609 -8.633 -31.875 1 90.81 336 GLY B N 1
ATOM 6916 C CA . GLY B 1 336 ? 19.891 -8.984 -31.297 1 90.81 336 GLY B CA 1
ATOM 6917 C C . GLY B 1 336 ? 21.062 -8.523 -32.125 1 90.81 336 GLY B C 1
ATOM 6918 O O . GLY B 1 336 ? 22.219 -8.734 -31.734 1 90.81 336 GLY B O 1
ATOM 6919 N N . TYR B 1 337 ? 20.828 -7.867 -33.188 1 91.25 337 TYR B N 1
ATOM 6920 C CA . TYR B 1 337 ? 21.891 -7.477 -34.094 1 91.25 337 TYR B CA 1
ATOM 6921 C C . TYR B 1 337 ? 22.906 -6.578 -33.406 1 91.25 337 TYR B C 1
ATOM 6923 O O . TYR B 1 337 ? 24.125 -6.812 -33.5 1 91.25 337 TYR B O 1
ATOM 6931 N N . GLY B 1 338 ? 22.453 -5.578 -32.719 1 92.56 338 GLY B N 1
ATOM 6932 C CA . GLY B 1 338 ? 23.359 -4.676 -32.031 1 92.56 338 GLY B CA 1
ATOM 6933 C C . GLY B 1 338 ? 24.234 -5.383 -31.016 1 92.56 338 GLY B C 1
ATOM 6934 O O . GLY B 1 338 ? 25.438 -5.094 -30.922 1 92.56 338 GLY B O 1
ATOM 6935 N N . PHE B 1 339 ? 23.734 -6.289 -30.359 1 95.44 339 PHE B N 1
ATOM 6936 C CA . PHE B 1 339 ? 24.484 -7.055 -29.359 1 95.44 339 PHE B CA 1
ATOM 6937 C C . PHE B 1 339 ? 25.531 -7.93 -30.031 1 95.44 339 PHE B C 1
ATOM 6939 O O . PHE B 1 339 ? 26.641 -8.086 -29.516 1 95.44 339 PHE B O 1
ATOM 6946 N N . ARG B 1 340 ? 25.172 -8.523 -31.141 1 96 340 ARG B N 1
ATOM 6947 C CA . ARG B 1 340 ? 26.125 -9.375 -31.859 1 96 340 ARG B CA 1
ATOM 6948 C C . ARG B 1 340 ? 27.312 -8.562 -32.375 1 96 340 ARG B C 1
ATOM 6950 O O . ARG B 1 340 ? 28.438 -9.062 -32.406 1 96 340 ARG B O 1
ATOM 6957 N N . GLN B 1 341 ? 27.047 -7.352 -32.719 1 95.5 341 GLN B N 1
ATOM 6958 C CA . GLN B 1 341 ? 28.141 -6.48 -33.156 1 95.5 341 GLN B CA 1
ATOM 6959 C C . GLN B 1 341 ? 29.094 -6.199 -32.031 1 95.5 341 GLN B C 1
ATOM 6961 O O . GLN B 1 341 ? 30.312 -6.23 -32.219 1 95.5 341 GLN B O 1
ATOM 6966 N N . VAL B 1 342 ? 28.516 -5.926 -30.891 1 95.88 342 VAL B N 1
ATOM 6967 C CA . VAL B 1 342 ? 29.328 -5.672 -29.719 1 95.88 342 VAL B CA 1
ATOM 6968 C C . VAL B 1 342 ? 30.109 -6.93 -29.344 1 95.88 342 VAL B C 1
ATOM 6970 O O . VAL B 1 342 ? 31.312 -6.859 -29.047 1 95.88 342 VAL B O 1
ATOM 6973 N N . TRP B 1 343 ? 29.453 -8.016 -29.391 1 95.88 343 TRP B N 1
ATOM 6974 C CA . TRP B 1 343 ? 30.078 -9.297 -29.062 1 95.88 343 TRP B CA 1
ATOM 6975 C C . TRP B 1 343 ? 31.266 -9.586 -29.969 1 95.88 343 TRP B C 1
ATOM 6977 O O . TRP B 1 343 ? 32.344 -9.953 -29.484 1 95.88 343 TRP B O 1
ATOM 6987 N N . ARG B 1 344 ? 31.141 -9.367 -31.266 1 95.44 344 ARG B N 1
ATOM 6988 C CA . ARG B 1 344 ? 32.188 -9.617 -32.25 1 95.44 344 ARG B CA 1
ATOM 6989 C C . ARG B 1 344 ? 33.375 -8.672 -32.062 1 95.44 344 ARG B C 1
ATOM 6991 O O . ARG B 1 344 ? 34.531 -9.07 -32.188 1 95.44 344 ARG B O 1
ATOM 6998 N N . LYS B 1 345 ? 33 -7.488 -31.812 1 96.31 345 LYS B N 1
ATOM 6999 C CA . LYS B 1 345 ? 34.031 -6.48 -31.594 1 96.31 345 LYS B CA 1
ATOM 7000 C C . LYS B 1 345 ? 34.969 -6.895 -30.453 1 96.31 345 LYS B C 1
ATOM 7002 O O . LYS B 1 345 ? 36.188 -6.801 -30.578 1 96.31 345 LYS B O 1
ATOM 7007 N N . PHE B 1 346 ? 34.469 -7.344 -29.391 1 97.06 346 PHE B N 1
ATOM 7008 C CA . PHE B 1 346 ? 35.25 -7.672 -28.219 1 97.06 346 PHE B CA 1
ATOM 7009 C C . PHE B 1 346 ? 35.906 -9.047 -28.359 1 97.06 346 PHE B C 1
ATOM 7011 O O . PHE B 1 346 ? 36.938 -9.32 -27.766 1 97.06 346 PHE B O 1
ATOM 7018 N N . GLU B 1 347 ? 35.344 -9.891 -29.172 1 94.94 347 GLU B N 1
ATOM 7019 C CA . GLU B 1 347 ? 36 -11.133 -29.531 1 94.94 347 GLU B CA 1
ATOM 7020 C C . GLU B 1 347 ? 37.25 -10.867 -30.359 1 94.94 347 GLU B C 1
ATOM 7022 O O . GLU B 1 347 ? 38.312 -11.5 -30.156 1 94.94 347 GLU B O 1
ATOM 7027 N N . GLN B 1 348 ? 37.125 -9.938 -31.234 1 95.69 348 GLN B N 1
ATOM 7028 C CA . GLN B 1 348 ? 38.25 -9.562 -32.094 1 95.69 348 GLN B CA 1
ATOM 7029 C C . GLN B 1 348 ? 39.344 -8.922 -31.266 1 95.69 348 GLN B C 1
ATOM 7031 O O . GLN B 1 348 ? 40.531 -9.078 -31.578 1 95.69 348 GLN B O 1
ATOM 7036 N N . ALA B 1 349 ? 38.938 -8.227 -30.25 1 95 349 ALA B N 1
ATOM 7037 C CA . ALA B 1 349 ? 39.906 -7.582 -29.359 1 95 349 ALA B CA 1
ATOM 7038 C C . ALA B 1 349 ? 40.469 -8.578 -28.359 1 95 349 ALA B C 1
ATOM 7040 O O . ALA B 1 349 ? 41.219 -8.203 -27.469 1 95 349 ALA B O 1
ATOM 7041 N N . GLU B 1 350 ? 40.031 -9.844 -28.422 1 95 350 GLU B N 1
ATOM 7042 C CA . GLU B 1 350 ? 40.469 -10.93 -27.547 1 95 350 GLU B CA 1
ATOM 7043 C C . GLU B 1 350 ? 40.188 -10.617 -26.078 1 95 350 GLU B C 1
ATOM 7045 O O . GLU B 1 350 ? 41.062 -10.797 -25.234 1 95 350 GLU B O 1
ATOM 7050 N N . ALA B 1 351 ? 39.062 -9.969 -25.922 1 97.25 351 ALA B N 1
ATOM 7051 C CA . ALA B 1 351 ? 38.625 -9.703 -24.547 1 97.25 351 ALA B CA 1
ATOM 7052 C C . ALA B 1 351 ? 38.281 -11.008 -23.828 1 97.25 351 ALA B C 1
ATOM 7054 O O . ALA B 1 351 ? 37.719 -11.93 -24.406 1 97.25 351 ALA B O 1
ATOM 7055 N N . GLU B 1 352 ? 38.719 -11.094 -22.578 1 97.38 352 GLU B N 1
ATOM 7056 C CA . GLU B 1 352 ? 38.438 -12.258 -21.734 1 97.38 352 GLU B CA 1
ATOM 7057 C C . GLU B 1 352 ? 37.562 -11.898 -20.547 1 97.38 352 GLU B C 1
ATOM 7059 O O . GLU B 1 352 ? 37.781 -10.891 -19.875 1 97.38 352 GLU B O 1
ATOM 7064 N N . PHE B 1 353 ? 36.562 -12.711 -20.422 1 97.38 353 PHE B N 1
ATOM 7065 C CA . PHE B 1 353 ? 35.688 -12.555 -19.281 1 97.38 353 PHE B CA 1
ATOM 7066 C C . PHE B 1 353 ? 36 -13.578 -18.203 1 97.38 353 PHE B C 1
ATOM 7068 O O . PHE B 1 353 ? 36.188 -14.758 -18.484 1 97.38 353 PHE B O 1
ATOM 7075 N N . GLU B 1 354 ? 36.031 -13.055 -16.953 1 97.06 354 GLU B N 1
ATOM 7076 C CA . GLU B 1 354 ? 36.281 -13.922 -15.812 1 97.06 354 GLU B CA 1
ATOM 7077 C C . GLU B 1 354 ? 35.594 -13.406 -14.555 1 97.06 354 GLU B C 1
ATOM 7079 O O . GLU B 1 354 ? 35.469 -12.195 -14.367 1 97.06 354 GLU B O 1
ATOM 7084 N N . VAL B 1 355 ? 35.062 -14.32 -13.75 1 97.81 355 VAL B N 1
ATOM 7085 C CA . VAL B 1 355 ? 34.562 -13.969 -12.43 1 97.81 355 VAL B CA 1
ATOM 7086 C C . VAL B 1 355 ? 35.562 -14.391 -11.359 1 97.81 355 VAL B C 1
ATOM 7088 O O . VAL B 1 355 ? 35.75 -15.586 -11.133 1 97.81 355 VAL B O 1
ATOM 7091 N N . LEU B 1 356 ? 36.125 -13.367 -10.781 1 97.25 356 LEU B N 1
ATOM 7092 C CA . LEU B 1 356 ? 37.094 -13.617 -9.711 1 97.25 356 LEU B CA 1
ATOM 7093 C C . LEU B 1 356 ? 36.375 -14.039 -8.43 1 97.25 356 LEU B C 1
ATOM 7095 O O . LEU B 1 356 ? 35.406 -13.398 -8.008 1 97.25 356 LEU B O 1
ATOM 7099 N N . HIS B 1 357 ? 36.875 -15.125 -7.867 1 95.25 357 HIS B N 1
ATOM 7100 C CA . HIS B 1 357 ? 36.375 -15.508 -6.543 1 95.25 357 HIS B CA 1
ATOM 7101 C C . HIS B 1 357 ? 36.906 -14.547 -5.473 1 95.25 357 HIS B C 1
ATOM 7103 O O . HIS B 1 357 ? 38 -13.992 -5.602 1 95.25 357 HIS B O 1
ATOM 7109 N N . PRO B 1 358 ? 36.125 -14.422 -4.441 1 93 358 PRO B N 1
ATOM 7110 C CA . PRO B 1 358 ? 36.5 -13.484 -3.383 1 93 358 PRO B CA 1
ATOM 7111 C C . PRO B 1 358 ? 37.938 -13.711 -2.887 1 93 358 PRO B C 1
ATOM 7113 O O . PRO B 1 358 ? 38.656 -12.75 -2.637 1 93 358 PRO B O 1
ATOM 7116 N N . GLU B 1 359 ? 38.406 -14.883 -2.883 1 92.25 359 GLU B N 1
ATOM 7117 C CA . GLU B 1 359 ? 39.75 -15.211 -2.387 1 92.25 359 GLU B CA 1
ATOM 7118 C C . GLU B 1 359 ? 40.812 -14.711 -3.344 1 92.25 359 GLU B C 1
ATOM 7120 O O . GLU B 1 359 ? 41.969 -14.453 -2.932 1 92.25 359 GLU B O 1
ATOM 7125 N N . ALA B 1 360 ? 40.469 -14.516 -4.539 1 94.19 360 ALA B N 1
ATOM 7126 C CA . ALA B 1 360 ? 41.438 -14.133 -5.562 1 94.19 360 ALA B CA 1
ATOM 7127 C C . ALA B 1 360 ? 41.469 -12.617 -5.75 1 94.19 360 ALA B C 1
ATOM 7129 O O . ALA B 1 360 ? 42.344 -12.086 -6.441 1 94.19 360 ALA B O 1
ATOM 7130 N N . VAL B 1 361 ? 40.625 -11.883 -5.102 1 94.5 361 VAL B N 1
ATOM 7131 C CA . VAL B 1 361 ? 40.406 -10.469 -5.383 1 94.5 361 VAL B CA 1
ATOM 7132 C C . VAL B 1 361 ? 41.562 -9.648 -4.84 1 94.5 361 VAL B C 1
ATOM 7134 O O . VAL B 1 361 ? 41.938 -8.609 -5.402 1 94.5 361 VAL B O 1
ATOM 7137 N N . GLU B 1 362 ? 42.25 -10.141 -3.787 1 94.31 362 GLU B N 1
ATOM 7138 C CA . GLU B 1 362 ? 43.312 -9.383 -3.113 1 94.31 362 GLU B CA 1
ATOM 7139 C C . GLU B 1 362 ? 44.406 -8.984 -4.09 1 94.31 362 GLU B C 1
ATOM 7141 O O . GLU B 1 362 ? 44.875 -7.844 -4.062 1 94.31 362 GLU B O 1
ATOM 7146 N N . THR B 1 363 ? 44.75 -9.867 -4.941 1 94.81 363 THR B N 1
ATOM 7147 C CA . THR B 1 363 ? 45.844 -9.656 -5.879 1 94.81 363 THR B CA 1
ATOM 7148 C C . THR B 1 363 ? 45.5 -8.594 -6.914 1 94.81 363 THR B C 1
ATOM 7150 O O . THR B 1 363 ? 46.375 -7.938 -7.477 1 94.81 363 THR B O 1
ATOM 7153 N N . HIS B 1 364 ? 44.25 -8.344 -7.125 1 96.88 364 HIS B N 1
ATOM 7154 C CA . HIS B 1 364 ? 43.812 -7.453 -8.195 1 96.88 364 HIS B CA 1
ATOM 7155 C C . HIS B 1 364 ? 43.312 -6.129 -7.629 1 96.88 364 HIS B C 1
ATOM 7157 O O . HIS B 1 364 ? 42.969 -5.219 -8.391 1 96.88 364 HIS B O 1
ATOM 7163 N N . LEU B 1 365 ? 43.312 -5.996 -6.316 1 96.69 365 LEU B N 1
ATOM 7164 C CA . LEU B 1 365 ? 42.688 -4.863 -5.637 1 96.69 365 LEU B CA 1
ATOM 7165 C C . LEU B 1 365 ? 43.312 -3.549 -6.082 1 96.69 365 LEU B C 1
ATOM 7167 O O . LEU B 1 365 ? 42.625 -2.561 -6.309 1 96.69 365 LEU B O 1
ATOM 7171 N N . PRO B 1 366 ? 44.625 -3.506 -6.242 1 96.44 366 PRO B N 1
ATOM 7172 C CA . PRO B 1 366 ? 45.219 -2.236 -6.668 1 96.44 366 PRO B CA 1
ATOM 7173 C C . PRO B 1 366 ? 44.75 -1.794 -8.047 1 96.44 366 PRO B C 1
ATOM 7175 O O . PRO B 1 366 ? 44.469 -0.611 -8.258 1 96.44 366 PRO B O 1
ATOM 7178 N N . ARG B 1 367 ? 44.625 -2.725 -8.922 1 96.94 367 ARG B N 1
ATOM 7179 C CA . ARG B 1 367 ? 44.188 -2.4 -10.273 1 96.94 367 ARG B CA 1
ATOM 7180 C C . ARG B 1 367 ? 42.719 -1.977 -10.266 1 96.94 367 ARG B C 1
ATOM 7182 O O . ARG B 1 367 ? 42.344 -1.027 -10.953 1 96.94 367 ARG B O 1
ATOM 7189 N N . LEU B 1 368 ? 41.938 -2.691 -9.539 1 97.69 368 LEU B N 1
ATOM 7190 C CA . LEU B 1 368 ? 40.531 -2.354 -9.43 1 97.69 368 LEU B CA 1
ATOM 7191 C C . LEU B 1 368 ? 40.344 -0.955 -8.852 1 97.69 368 LEU B C 1
ATOM 7193 O O . LEU B 1 368 ? 39.5 -0.189 -9.328 1 97.69 368 LEU B O 1
ATOM 7197 N N . LYS B 1 369 ? 41.125 -0.66 -7.848 1 97.19 369 LYS B N 1
ATOM 7198 C CA . LYS B 1 369 ? 41.062 0.665 -7.234 1 97.19 369 LYS B CA 1
ATOM 7199 C C . LYS B 1 369 ? 41.438 1.752 -8.234 1 97.19 369 LYS B C 1
ATOM 7201 O O . LYS B 1 369 ? 40.812 2.812 -8.273 1 97.19 369 LYS B O 1
ATOM 7206 N N . ALA B 1 370 ? 42.438 1.482 -8.961 1 96.88 370 ALA B N 1
ATOM 7207 C CA . ALA B 1 370 ? 42.906 2.439 -9.969 1 96.88 370 ALA B CA 1
ATOM 7208 C C . ALA B 1 370 ? 41.812 2.725 -10.992 1 96.88 370 ALA B C 1
ATOM 7210 O O . ALA B 1 370 ? 41.594 3.875 -11.391 1 96.88 370 ALA B O 1
ATOM 7211 N N . ILE B 1 371 ? 41.156 1.678 -11.398 1 97.38 371 ILE B N 1
ATOM 7212 C CA . ILE B 1 371 ? 40.062 1.828 -12.352 1 97.38 371 ILE B CA 1
ATOM 7213 C C . ILE B 1 371 ? 38.938 2.652 -11.719 1 97.38 371 ILE B C 1
ATOM 7215 O O . ILE B 1 371 ? 38.406 3.57 -12.352 1 97.38 371 ILE B O 1
ATOM 7219 N N . SER B 1 372 ? 38.625 2.318 -10.508 1 96.44 372 SER B N 1
ATOM 7220 C CA . SER B 1 372 ? 37.531 3.004 -9.805 1 96.44 372 SER B CA 1
ATOM 7221 C C . SER B 1 372 ? 37.844 4.488 -9.641 1 96.44 372 SER B C 1
ATOM 7223 O O . SER B 1 372 ? 36.969 5.336 -9.891 1 96.44 372 SER B O 1
ATOM 7225 N N . ASP B 1 373 ? 39.062 4.816 -9.227 1 95.12 373 ASP B N 1
ATOM 7226 C CA . ASP B 1 373 ? 39.469 6.207 -9.023 1 95.12 373 ASP B CA 1
ATOM 7227 C C . ASP B 1 373 ? 39.406 6.988 -10.336 1 95.12 373 ASP B C 1
ATOM 7229 O O . ASP B 1 373 ? 38.938 8.125 -10.367 1 95.12 373 ASP B O 1
ATOM 7233 N N . ALA B 1 374 ? 39.906 6.383 -11.352 1 95.75 374 ALA B N 1
ATOM 7234 C CA . ALA B 1 374 ? 39.906 7.035 -12.656 1 95.75 374 ALA B CA 1
ATOM 7235 C C . ALA B 1 374 ? 38.469 7.27 -13.148 1 95.75 374 ALA B C 1
ATOM 7237 O O . ALA B 1 374 ? 38.188 8.305 -13.742 1 95.75 374 ALA B O 1
ATOM 7238 N N . TRP B 1 375 ? 37.688 6.281 -12.969 1 94.81 375 TRP B N 1
ATOM 7239 C CA . TRP B 1 375 ? 36.312 6.367 -13.375 1 94.81 375 TRP B CA 1
ATOM 7240 C C . TRP B 1 375 ? 35.594 7.512 -12.648 1 94.81 375 TRP B C 1
ATOM 7242 O O . TRP B 1 375 ? 34.844 8.273 -13.266 1 94.81 375 TRP B O 1
ATOM 7252 N N . LEU B 1 376 ? 35.781 7.625 -11.367 1 92.44 376 LEU B N 1
ATOM 7253 C CA . LEU B 1 376 ? 35.188 8.672 -10.562 1 92.44 376 LEU B CA 1
ATOM 7254 C C . LEU B 1 376 ? 35.656 10.055 -11.016 1 92.44 376 LEU B C 1
ATOM 7256 O O . LEU B 1 376 ? 34.844 11 -11.047 1 92.44 376 LEU B O 1
ATOM 7260 N N . GLU B 1 377 ? 36.875 10.117 -11.297 1 91.62 377 GLU B N 1
ATOM 7261 C CA . GLU B 1 377 ? 37.438 11.383 -11.766 1 91.62 377 GLU B CA 1
ATOM 7262 C C . GLU B 1 377 ? 36.812 11.797 -13.102 1 91.62 377 GLU B C 1
ATOM 7264 O O . GLU B 1 377 ? 36.5 12.969 -13.297 1 91.62 377 GLU B O 1
ATOM 7269 N N . GLU B 1 378 ? 36.688 10.93 -13.906 1 89.44 378 GLU B N 1
ATOM 7270 C CA . GLU B 1 378 ? 36.156 11.203 -15.227 1 89.44 378 GLU B CA 1
ATOM 7271 C C . GLU B 1 378 ? 34.688 11.641 -15.133 1 89.44 378 GLU B C 1
ATOM 7273 O O . GLU B 1 378 ? 34.25 12.508 -15.898 1 89.44 378 GLU B O 1
ATOM 7278 N N . LYS B 1 379 ? 34 11.016 -14.328 1 84.12 379 LYS B N 1
ATOM 7279 C CA . LYS B 1 379 ? 32.594 11.297 -14.203 1 84.12 379 LYS B CA 1
ATOM 7280 C C . LYS B 1 379 ? 32.344 12.5 -13.297 1 84.12 379 LYS B C 1
ATOM 7282 O O . LYS B 1 379 ? 31.203 12.938 -13.125 1 84.12 379 LYS B O 1
ATOM 7287 N N . LYS B 1 380 ? 33.469 13.18 -12.766 1 77.62 380 LYS B N 1
ATOM 7288 C CA . LYS B 1 380 ? 33.375 14.305 -11.844 1 77.62 380 LYS B CA 1
ATOM 7289 C C . LYS B 1 380 ? 32.375 14.016 -10.719 1 77.62 380 LYS B C 1
ATOM 7291 O O . LYS B 1 380 ? 31.547 14.867 -10.391 1 77.62 380 LYS B O 1
ATOM 7296 N N . GLY B 1 381 ? 32.406 12.781 -10.375 1 77.88 381 GLY B N 1
ATOM 7297 C CA . GLY B 1 381 ? 31.453 12.359 -9.359 1 77.88 381 GLY B CA 1
ATOM 7298 C C . GLY B 1 381 ? 32.094 12.008 -8.039 1 77.88 381 GLY B C 1
ATOM 7299 O O . GLY B 1 381 ? 33.312 11.891 -7.957 1 77.88 381 GLY B O 1
ATOM 7300 N N . LYS B 1 382 ? 31.281 12.008 -6.945 1 83.75 382 LYS B N 1
ATOM 7301 C CA . LYS B 1 382 ? 31.703 11.539 -5.629 1 83.75 382 LYS B CA 1
ATOM 7302 C C . LYS B 1 382 ? 31.062 10.195 -5.293 1 83.75 382 LYS B C 1
ATOM 7304 O O . LYS B 1 382 ? 30.047 9.82 -5.887 1 83.75 382 LYS B O 1
ATOM 7309 N N . GLU B 1 383 ? 31.812 9.469 -4.531 1 89 383 GLU B N 1
ATOM 7310 C CA . GLU B 1 383 ? 31.219 8.211 -4.094 1 89 383 GLU B CA 1
ATOM 7311 C C . GLU B 1 383 ? 29.922 8.438 -3.328 1 89 383 GLU B C 1
ATOM 7313 O O . GLU B 1 383 ? 29.812 9.391 -2.559 1 89 383 GLU B O 1
ATOM 7318 N N . LYS B 1 384 ? 29.016 7.605 -3.607 1 89.19 384 LYS B N 1
ATOM 7319 C CA . LYS B 1 384 ? 27.766 7.574 -2.852 1 89.19 384 LYS B CA 1
ATOM 7320 C C . LYS B 1 384 ? 27.641 6.277 -2.059 1 89.19 384 LYS B C 1
ATOM 7322 O O . LYS B 1 384 ? 28.156 5.238 -2.467 1 89.19 384 LYS B O 1
ATOM 7327 N N . GLY B 1 385 ? 26.984 6.422 -0.91 1 92.31 385 GLY B N 1
ATOM 7328 C CA . GLY B 1 385 ? 26.844 5.246 -0.065 1 92.31 385 GLY B CA 1
ATOM 7329 C C . GLY B 1 385 ? 25.422 5.004 0.385 1 92.31 385 GLY B C 1
ATOM 7330 O O . GLY B 1 385 ? 24.469 5.418 -0.287 1 92.31 385 GLY B O 1
ATOM 7331 N N . TYR B 1 386 ? 25.25 4.059 1.35 1 93.38 386 TYR B N 1
ATOM 7332 C CA . TYR B 1 386 ? 24.016 3.703 2.025 1 93.38 386 TYR B CA 1
ATOM 7333 C C . TYR B 1 386 ? 23.125 2.836 1.13 1 93.38 386 TYR B C 1
ATOM 7335 O O . TYR B 1 386 ? 23.141 1.607 1.244 1 93.38 386 TYR B O 1
ATOM 7343 N N . SER B 1 387 ? 22.469 3.502 0.014 1 93.56 387 SER B N 1
ATOM 7344 C CA . SER B 1 387 ? 21.609 2.717 -0.865 1 93.56 387 SER B CA 1
ATOM 7345 C C . SER B 1 387 ? 22.391 2.127 -2.029 1 93.56 387 SER B C 1
ATOM 7347 O O . SER B 1 387 ? 21.875 1.327 -2.803 1 93.56 387 SER B O 1
ATOM 7349 N N . LEU B 1 388 ? 23.625 2.545 -2.135 1 91.06 388 LEU B N 1
ATOM 7350 C CA . LEU B 1 388 ? 24.578 2.035 -3.113 1 91.06 388 LEU B CA 1
ATOM 7351 C C . LEU B 1 388 ? 25.859 1.593 -2.434 1 91.06 388 LEU B C 1
ATOM 7353 O O . LEU B 1 388 ? 26.172 2.047 -1.33 1 91.06 388 LEU B O 1
ATOM 7357 N N . GLY B 1 389 ? 26.5 0.758 -3.15 1 92.5 389 GLY B N 1
ATOM 7358 C CA . GLY B 1 389 ? 27.844 0.455 -2.697 1 92.5 389 GLY B CA 1
ATOM 7359 C C . GLY B 1 389 ? 28.875 1.464 -3.172 1 92.5 389 GLY B C 1
ATOM 7360 O O . GLY B 1 389 ? 28.562 2.324 -4 1 92.5 389 GLY B O 1
ATOM 7361 N N . TYR B 1 390 ? 30.031 1.415 -2.576 1 93.56 390 TYR B N 1
ATOM 7362 C CA . TYR B 1 390 ? 31.188 2.219 -2.957 1 93.56 390 TYR B CA 1
ATOM 7363 C C . TYR B 1 390 ? 32.469 1.401 -2.875 1 93.56 390 TYR B C 1
ATOM 7365 O O . TYR B 1 390 ? 32.469 0.32 -2.283 1 93.56 390 TYR B O 1
ATOM 7373 N N . PHE B 1 391 ? 33.469 1.891 -3.562 1 95 391 PHE B N 1
ATOM 7374 C CA . PHE B 1 391 ? 34.719 1.12 -3.582 1 95 391 PHE B CA 1
ATOM 7375 C C . PHE B 1 391 ? 35.406 1.203 -2.236 1 95 391 PHE B C 1
ATOM 7377 O O . PHE B 1 391 ? 35.938 2.256 -1.871 1 95 391 PHE B O 1
ATOM 7384 N N . ASP B 1 392 ? 35.281 0.258 -1.513 1 93.38 392 ASP B N 1
ATOM 7385 C CA . ASP B 1 392 ? 36 -0.018 -0.26 1 93.38 392 ASP B CA 1
ATOM 7386 C C . ASP B 1 392 ? 36.625 -1.406 -0.281 1 93.38 392 ASP B C 1
ATOM 7388 O O . ASP B 1 392 ? 35.938 -2.414 -0.41 1 93.38 392 ASP B O 1
ATOM 7392 N N . PRO B 1 393 ? 37.938 -1.428 -0.211 1 93.94 393 PRO B N 1
ATOM 7393 C CA . PRO B 1 393 ? 38.625 -2.719 -0.305 1 93.94 393 PRO B CA 1
ATOM 7394 C C . PRO B 1 393 ? 38.031 -3.773 0.625 1 93.94 393 PRO B C 1
ATOM 7396 O O . PRO B 1 393 ? 37.938 -4.945 0.255 1 93.94 393 PRO B O 1
ATOM 7399 N N . ASP B 1 394 ? 37.594 -3.426 1.785 1 90.56 394 ASP B N 1
ATOM 7400 C CA . ASP B 1 394 ? 37.062 -4.371 2.75 1 90.56 394 ASP B CA 1
ATOM 7401 C C . ASP B 1 394 ? 35.719 -4.91 2.277 1 90.56 394 ASP B C 1
ATOM 7403 O O . ASP B 1 394 ? 35.344 -6.047 2.592 1 90.56 394 ASP B O 1
ATOM 7407 N N . TYR B 1 395 ? 35.031 -4.16 1.566 1 92.88 395 TYR B N 1
ATOM 7408 C CA . TYR B 1 395 ? 33.75 -4.555 1.012 1 92.88 395 TYR B CA 1
ATOM 7409 C C . TYR B 1 395 ? 33.906 -5.344 -0.279 1 92.88 395 TYR B C 1
ATOM 7411 O O . TYR B 1 395 ? 33.312 -6.414 -0.445 1 92.88 395 TYR B O 1
ATOM 7419 N N . ILE B 1 396 ? 34.75 -4.875 -1.142 1 94.62 396 ILE B N 1
ATOM 7420 C CA . ILE B 1 396 ? 34.938 -5.449 -2.469 1 94.62 396 ILE B CA 1
ATOM 7421 C C . ILE B 1 396 ? 35.531 -6.859 -2.344 1 94.62 396 ILE B C 1
ATOM 7423 O O . ILE B 1 396 ? 35.188 -7.75 -3.127 1 94.62 396 ILE B O 1
ATOM 7427 N N . ARG B 1 397 ? 36.344 -7.066 -1.359 1 93 397 ARG B N 1
ATOM 7428 C CA . ARG B 1 397 ? 37 -8.352 -1.187 1 93 397 ARG B CA 1
ATOM 7429 C C . ARG B 1 397 ? 36 -9.438 -0.792 1 93 397 ARG B C 1
ATOM 7431 O O . ARG B 1 397 ? 36.281 -10.633 -0.934 1 93 397 ARG B O 1
ATOM 7438 N N . LEU B 1 398 ? 34.812 -9.047 -0.366 1 90.94 398 LEU B N 1
ATOM 7439 C CA . LEU B 1 398 ? 33.812 -9.984 0.147 1 90.94 398 LEU B CA 1
ATOM 7440 C C . LEU B 1 398 ? 32.906 -10.484 -0.971 1 90.94 398 LEU B C 1
ATOM 7442 O O . LEU B 1 398 ? 32.125 -11.414 -0.773 1 90.94 398 LEU B O 1
ATOM 7446 N N . THR B 1 399 ? 33 -9.938 -2.141 1 92.25 399 THR B N 1
ATOM 7447 C CA . THR B 1 399 ? 32.094 -10.258 -3.23 1 92.25 399 THR B CA 1
ATOM 7448 C C . THR B 1 399 ? 32.844 -10.82 -4.43 1 92.25 399 THR B C 1
ATOM 7450 O O . THR B 1 399 ? 34 -10.469 -4.645 1 92.25 399 THR B O 1
ATOM 7453 N N . PRO B 1 400 ? 32.188 -11.734 -5.215 1 95.31 400 PRO B N 1
ATOM 7454 C CA . PRO B 1 400 ? 32.781 -12.062 -6.516 1 95.31 400 PRO B CA 1
ATOM 7455 C C . PRO B 1 400 ? 32.844 -10.859 -7.449 1 95.31 400 PRO B C 1
ATOM 7457 O O . PRO B 1 400 ? 31.984 -9.992 -7.418 1 95.31 400 PRO B O 1
ATOM 7460 N N . ILE B 1 401 ? 33.906 -10.859 -8.273 1 98 401 ILE B N 1
ATOM 7461 C CA . ILE B 1 401 ? 34.125 -9.719 -9.156 1 98 401 ILE B CA 1
ATOM 7462 C C . ILE B 1 401 ? 34.219 -10.195 -10.602 1 98 401 ILE B C 1
ATOM 7464 O O . ILE B 1 401 ? 35.094 -10.992 -10.945 1 98 401 ILE B O 1
ATOM 7468 N N . ALA B 1 402 ? 33.281 -9.719 -11.43 1 98.56 402 ALA B N 1
ATOM 7469 C CA . ALA B 1 402 ? 33.406 -9.938 -12.875 1 98.56 402 ALA B CA 1
ATOM 7470 C C . ALA B 1 402 ? 34.375 -8.945 -13.508 1 98.56 402 ALA B C 1
ATOM 7472 O O . ALA B 1 402 ? 34.312 -7.746 -13.227 1 98.56 402 ALA B O 1
ATOM 7473 N N . VAL B 1 403 ? 35.25 -9.461 -14.312 1 98.31 403 VAL B N 1
ATOM 7474 C CA . VAL B 1 403 ? 36.25 -8.594 -14.938 1 98.31 403 VAL B CA 1
ATOM 7475 C C . VAL B 1 403 ? 36.312 -8.875 -16.438 1 98.31 403 VAL B C 1
ATOM 7477 O O . VAL B 1 403 ? 36.062 -10 -16.875 1 98.31 403 VAL B O 1
ATOM 7480 N N . ILE B 1 404 ? 36.562 -7.863 -17.203 1 98.44 404 ILE B N 1
ATOM 7481 C CA . ILE B 1 404 ? 36.938 -7.973 -18.609 1 98.44 404 ILE B CA 1
ATOM 7482 C C . ILE B 1 404 ? 38.406 -7.598 -18.781 1 98.44 404 ILE B C 1
ATOM 7484 O O . ILE B 1 404 ? 38.812 -6.488 -18.438 1 98.44 404 ILE B O 1
ATOM 7488 N N . ARG B 1 405 ? 39.125 -8.539 -19.312 1 97.69 405 ARG B N 1
ATOM 7489 C CA . ARG B 1 405 ? 40.531 -8.32 -19.594 1 97.69 405 ARG B CA 1
ATOM 7490 C C . ARG B 1 405 ? 40.781 -8.172 -21.094 1 97.69 405 ARG B C 1
ATOM 7492 O O . ARG B 1 405 ? 40.156 -8.875 -21.906 1 97.69 405 ARG B O 1
ATOM 7499 N N . ILE B 1 406 ? 41.438 -7.25 -21.438 1 96.69 406 ILE B N 1
ATOM 7500 C CA . ILE B 1 406 ? 41.969 -7.098 -22.797 1 96.69 406 ILE B CA 1
ATOM 7501 C C . ILE B 1 406 ? 43.5 -7.078 -22.75 1 96.69 406 ILE B C 1
ATOM 7503 O O . ILE B 1 406 ? 44.094 -6.191 -22.141 1 96.69 406 ILE B O 1
ATOM 7507 N N . GLY B 1 407 ? 44.125 -8.109 -23.391 1 92.06 407 GLY B N 1
ATOM 7508 C CA . GLY B 1 407 ? 45.531 -8.367 -23.125 1 92.06 407 GLY B CA 1
ATOM 7509 C C . GLY B 1 407 ? 45.781 -8.891 -21.719 1 92.06 407 GLY B C 1
ATOM 7510 O O . GLY B 1 407 ? 45.188 -9.875 -21.297 1 92.06 407 GLY B O 1
ATOM 7511 N N . ASP B 1 408 ? 46.656 -8.312 -20.906 1 90.62 408 ASP B N 1
ATOM 7512 C CA . ASP B 1 408 ? 46.938 -8.781 -19.562 1 90.62 408 ASP B CA 1
ATOM 7513 C C . ASP B 1 408 ? 46.406 -7.809 -18.516 1 90.62 408 ASP B C 1
ATOM 7515 O O . ASP B 1 408 ? 46.688 -7.965 -17.312 1 90.62 408 ASP B O 1
ATOM 7519 N N . GLU B 1 409 ? 45.5 -6.918 -19.016 1 94.81 409 GLU B N 1
ATOM 7520 C CA . GLU B 1 409 ? 45.062 -5.875 -18.094 1 94.81 409 GLU B CA 1
ATOM 7521 C C . GLU B 1 409 ? 43.562 -5.883 -17.922 1 94.81 409 GLU B C 1
ATOM 7523 O O . GLU B 1 409 ? 42.812 -6.027 -18.891 1 94.81 409 GLU B O 1
ATOM 7528 N N . ILE B 1 410 ? 43.125 -5.688 -16.703 1 97.81 410 ILE B N 1
ATOM 7529 C CA . ILE B 1 410 ? 41.719 -5.527 -16.422 1 97.81 410 ILE B CA 1
ATOM 7530 C C . ILE B 1 410 ? 41.25 -4.148 -16.891 1 97.81 410 ILE B C 1
ATOM 7532 O O . ILE B 1 410 ? 41.812 -3.131 -16.5 1 97.81 410 ILE B O 1
ATOM 7536 N N . MET B 1 411 ? 40.156 -4.164 -17.703 1 98.12 411 MET B N 1
ATOM 7537 C CA . MET B 1 411 ? 39.688 -2.912 -18.297 1 98.12 411 MET B CA 1
ATOM 7538 C C . MET B 1 411 ? 38.344 -2.502 -17.672 1 98.12 411 MET B C 1
ATOM 7540 O O . MET B 1 411 ? 37.969 -1.334 -17.734 1 98.12 411 MET B O 1
ATOM 7544 N N . ALA B 1 412 ? 37.625 -3.467 -17.141 1 98.25 412 ALA B N 1
ATOM 7545 C CA . ALA B 1 412 ? 36.344 -3.207 -16.516 1 98.25 412 ALA B CA 1
ATOM 7546 C C . ALA B 1 412 ? 36.031 -4.25 -15.445 1 98.25 412 ALA B C 1
ATOM 7548 O O . ALA B 1 412 ? 36.531 -5.371 -15.492 1 98.25 412 ALA B O 1
ATOM 7549 N N . PHE B 1 413 ? 35.219 -3.846 -14.484 1 98.31 413 PHE B N 1
ATOM 7550 C CA . PHE B 1 413 ? 34.844 -4.812 -13.461 1 98.31 413 PHE B CA 1
ATOM 7551 C C . PHE B 1 413 ? 33.469 -4.461 -12.875 1 98.31 413 PHE B C 1
ATOM 7553 O O . PHE B 1 413 ? 33 -3.336 -13.023 1 98.31 413 PHE B O 1
ATOM 7560 N N . ALA B 1 414 ? 32.812 -5.453 -12.289 1 98.06 414 ALA B N 1
ATOM 7561 C CA . ALA B 1 414 ? 31.578 -5.316 -11.508 1 98.06 414 ALA B CA 1
ATOM 7562 C C . ALA B 1 414 ? 31.547 -6.32 -10.359 1 98.06 414 ALA B C 1
ATOM 7564 O O . ALA B 1 414 ? 31.875 -7.496 -10.539 1 98.06 414 ALA B O 1
ATOM 7565 N N . ASN B 1 415 ? 31.312 -5.848 -9.188 1 97.56 415 ASN B N 1
ATOM 7566 C CA . ASN B 1 415 ? 31.125 -6.82 -8.117 1 97.56 415 ASN B CA 1
ATOM 7567 C C . ASN B 1 415 ? 29.703 -7.375 -8.117 1 97.56 415 ASN B C 1
ATOM 7569 O O . ASN B 1 415 ? 28.75 -6.648 -8.406 1 97.56 415 ASN B O 1
ATOM 7573 N N . LEU B 1 416 ? 29.516 -8.633 -7.727 1 97.25 416 LEU B N 1
ATOM 7574 C CA . LEU B 1 416 ? 28.266 -9.359 -7.949 1 97.25 416 LEU B CA 1
ATOM 7575 C C . LEU B 1 416 ? 27.578 -9.68 -6.629 1 97.25 416 LEU B C 1
ATOM 7577 O O . LEU B 1 416 ? 28.234 -9.969 -5.633 1 97.25 416 LEU B O 1
ATOM 7581 N N . TRP B 1 417 ? 26.266 -9.578 -6.629 1 96 417 TRP B N 1
ATOM 7582 C CA . TRP B 1 417 ? 25.375 -9.961 -5.535 1 96 417 TRP B CA 1
ATOM 7583 C C . TRP B 1 417 ? 24.547 -11.188 -5.91 1 96 417 TRP B C 1
ATOM 7585 O O . TRP B 1 417 ? 23.672 -11.109 -6.77 1 96 417 TRP B O 1
ATOM 7595 N N . ALA B 1 418 ? 24.844 -12.289 -5.277 1 93.19 418 ALA B N 1
ATOM 7596 C CA . ALA B 1 418 ? 24.109 -13.516 -5.566 1 93.19 418 ALA B CA 1
ATOM 7597 C C . ALA B 1 418 ? 23 -13.75 -4.547 1 93.19 418 ALA B C 1
ATOM 7599 O O . ALA B 1 418 ? 23.188 -13.516 -3.35 1 93.19 418 ALA B O 1
ATOM 7600 N N . ALA B 1 419 ? 21.875 -14.133 -5.012 1 88.94 419 ALA B N 1
ATOM 7601 C CA . ALA B 1 419 ? 20.781 -14.555 -4.133 1 88.94 419 ALA B CA 1
ATOM 7602 C C . ALA B 1 419 ? 20.844 -16.062 -3.867 1 88.94 419 ALA B C 1
ATOM 7604 O O . ALA B 1 419 ? 21.219 -16.844 -4.746 1 88.94 419 ALA B O 1
ATOM 7605 N N . GLU B 1 420 ? 20.406 -16.344 -2.678 1 85.19 420 GLU B N 1
ATOM 7606 C CA . GLU B 1 420 ? 20.344 -17.766 -2.344 1 85.19 420 GLU B CA 1
ATOM 7607 C C . GLU B 1 420 ? 19.359 -18.5 -3.254 1 85.19 420 GLU B C 1
ATOM 7609 O O . GLU B 1 420 ? 18.344 -17.938 -3.67 1 85.19 420 GLU B O 1
ATOM 7614 N N . GLY B 1 421 ? 19.656 -19.719 -3.557 1 83.38 421 GLY B N 1
ATOM 7615 C CA . GLY B 1 421 ? 18.766 -20.547 -4.371 1 83.38 421 GLY B CA 1
ATOM 7616 C C . GLY B 1 421 ? 18.844 -20.203 -5.848 1 83.38 421 GLY B C 1
ATOM 7617 O O . GLY B 1 421 ? 18.016 -20.672 -6.641 1 83.38 421 GLY B O 1
ATOM 7618 N N . ARG B 1 422 ? 19.703 -19.203 -6.27 1 88.12 422 ARG B N 1
ATOM 7619 C CA . ARG B 1 422 ? 19.953 -18.828 -7.656 1 88.12 422 ARG B CA 1
ATOM 7620 C C . ARG B 1 422 ? 18.703 -18.219 -8.297 1 88.12 422 ARG B C 1
ATOM 7622 O O . ARG B 1 422 ? 18.406 -18.5 -9.461 1 88.12 422 ARG B O 1
ATOM 7629 N N . THR B 1 423 ? 18.047 -17.562 -7.445 1 90.62 423 THR B N 1
ATOM 7630 C CA . THR B 1 423 ? 16.875 -16.891 -7.98 1 90.62 423 THR B CA 1
ATOM 7631 C C . THR B 1 423 ? 17.281 -15.695 -8.836 1 90.62 423 THR B C 1
ATOM 7633 O O . THR B 1 423 ? 16.719 -15.484 -9.914 1 90.62 423 THR B O 1
ATOM 7636 N N . SER B 1 424 ? 18.266 -14.953 -8.352 1 95.44 424 SER B N 1
ATOM 7637 C CA . SER B 1 424 ? 18.672 -13.773 -9.102 1 95.44 424 SER B CA 1
ATOM 7638 C C . SER B 1 424 ? 20.141 -13.438 -8.852 1 95.44 424 SER B C 1
ATOM 7640 O O . SER B 1 424 ? 20.672 -13.719 -7.777 1 95.44 424 SER B O 1
ATOM 7642 N N . LEU B 1 425 ? 20.812 -12.961 -9.859 1 97.12 425 LEU B N 1
ATOM 7643 C CA . LEU B 1 425 ? 22.156 -12.375 -9.797 1 97.12 425 LEU B CA 1
ATOM 7644 C C . LEU B 1 425 ? 22.109 -10.883 -10.102 1 97.12 425 LEU B C 1
ATOM 7646 O O . LEU B 1 425 ? 21.406 -10.461 -11.031 1 97.12 425 LEU B O 1
ATOM 7650 N N . SER B 1 426 ? 22.688 -10.117 -9.258 1 96.56 426 SER B N 1
ATOM 7651 C CA . SER B 1 426 ? 22.719 -8.672 -9.453 1 96.56 426 SER B CA 1
ATOM 7652 C C . SER B 1 426 ? 24.141 -8.133 -9.344 1 96.56 426 SER B C 1
ATOM 7654 O O . SER B 1 426 ? 25.109 -8.906 -9.227 1 96.56 426 SER B O 1
ATOM 7656 N N . LEU B 1 427 ? 24.297 -6.836 -9.555 1 96.31 427 LEU B N 1
ATOM 7657 C CA . LEU B 1 427 ? 25.609 -6.18 -9.438 1 96.31 427 LEU B CA 1
ATOM 7658 C C . LEU B 1 427 ? 25.484 -4.859 -8.688 1 96.31 427 LEU B C 1
ATOM 7660 O O . LEU B 1 427 ? 24.375 -4.336 -8.523 1 96.31 427 LEU B O 1
ATOM 7664 N N . ASP B 1 428 ? 26.578 -4.402 -8.211 1 95.69 428 ASP B N 1
ATOM 7665 C CA . ASP B 1 428 ? 26.609 -3.131 -7.492 1 95.69 428 ASP B CA 1
ATOM 7666 C C . ASP B 1 428 ? 27.484 -2.111 -8.227 1 95.69 428 ASP B C 1
ATOM 7668 O O . ASP B 1 428 ? 26.984 -1.393 -9.102 1 95.69 428 ASP B O 1
ATOM 7672 N N . LEU B 1 429 ? 28.766 -2.191 -8.062 1 95.25 429 LEU B N 1
ATOM 7673 C CA . LEU B 1 429 ? 29.656 -1.273 -8.758 1 95.25 429 LEU B CA 1
ATOM 7674 C C . LEU B 1 429 ? 29.922 -1.758 -10.18 1 95.25 429 LEU B C 1
ATOM 7676 O O . LEU B 1 429 ? 30.094 -2.959 -10.406 1 95.25 429 LEU B O 1
ATOM 7680 N N . MET B 1 430 ? 29.938 -0.885 -11.055 1 95.44 430 MET B N 1
ATOM 7681 C CA . MET B 1 430 ? 30.359 -1.1 -12.438 1 95.44 430 MET B CA 1
ATOM 7682 C C . MET B 1 430 ? 31.297 0.019 -12.898 1 95.44 430 MET B C 1
ATOM 7684 O O . MET B 1 430 ? 30.875 1.172 -13.008 1 95.44 430 MET B O 1
ATOM 7688 N N . ARG B 1 431 ? 32.5 -0.347 -13.094 1 96.81 431 ARG B N 1
ATOM 7689 C CA . ARG B 1 431 ? 33.5 0.648 -13.445 1 96.81 431 ARG B CA 1
ATOM 7690 C C . ARG B 1 431 ? 34.375 0.165 -14.602 1 96.81 431 ARG B C 1
ATOM 7692 O O . ARG B 1 431 ? 34.531 -1.041 -14.812 1 96.81 431 ARG B O 1
ATOM 7699 N N . TYR B 1 432 ? 34.875 1.081 -15.359 1 97.44 432 TYR B N 1
ATOM 7700 C CA . TYR B 1 432 ? 35.781 0.743 -16.453 1 97.44 432 TYR B CA 1
ATOM 7701 C C . TYR B 1 432 ? 36.875 1.775 -16.578 1 97.44 432 TYR B C 1
ATOM 7703 O O . TYR B 1 432 ? 36.719 2.934 -16.188 1 97.44 432 TYR B O 1
ATOM 7711 N N . ALA B 1 433 ? 37.969 1.337 -17.125 1 96.69 433 ALA B N 1
ATOM 7712 C CA . ALA B 1 433 ? 39.125 2.191 -17.328 1 96.69 433 ALA B CA 1
ATOM 7713 C C . ALA B 1 433 ? 38.906 3.193 -18.453 1 96.69 433 ALA B C 1
ATOM 7715 O O . ALA B 1 433 ? 38.156 2.91 -19.406 1 96.69 433 ALA B O 1
ATOM 7716 N N . PRO B 1 434 ? 39.531 4.355 -18.359 1 94.75 434 PRO B N 1
ATOM 7717 C CA . PRO B 1 434 ? 39.406 5.359 -19.422 1 94.75 434 PRO B CA 1
ATOM 7718 C C . PRO B 1 434 ? 39.844 4.84 -20.781 1 94.75 434 PRO B C 1
ATOM 7720 O O . PRO B 1 434 ? 39.312 5.266 -21.812 1 94.75 434 PRO B O 1
ATOM 7723 N N . GLU B 1 435 ? 40.75 3.947 -20.844 1 93.44 435 GLU B N 1
ATOM 7724 C CA . GLU B 1 435 ? 41.312 3.418 -22.078 1 93.44 435 GLU B CA 1
ATOM 7725 C C . GLU B 1 435 ? 40.469 2.281 -22.641 1 93.44 435 GLU B C 1
ATOM 7727 O O . GLU B 1 435 ? 40.75 1.754 -23.719 1 93.44 435 GLU B O 1
ATOM 7732 N N . ALA B 1 436 ? 39.438 1.918 -21.875 1 95.19 436 ALA B N 1
ATOM 7733 C CA . ALA B 1 436 ? 38.594 0.805 -22.297 1 95.19 436 ALA B CA 1
ATOM 7734 C C . ALA B 1 436 ? 37.875 1.135 -23.609 1 95.19 436 ALA B C 1
ATOM 7736 O O . ALA B 1 436 ? 37.438 2.271 -23.812 1 95.19 436 ALA B O 1
ATOM 7737 N N . PRO B 1 437 ? 37.75 0.115 -24.516 1 95.19 437 PRO B N 1
ATOM 7738 C CA . PRO B 1 437 ? 37 0.337 -25.75 1 95.19 437 PRO B CA 1
ATOM 7739 C C . PRO B 1 437 ? 35.562 0.728 -25.484 1 95.19 437 PRO B C 1
ATOM 7741 O O . PRO B 1 437 ? 34.969 0.323 -24.484 1 95.19 437 PRO B O 1
ATOM 7744 N N . PRO B 1 438 ? 35.031 1.46 -26.422 1 94.5 438 PRO B N 1
ATOM 7745 C CA . PRO B 1 438 ? 33.625 1.824 -26.266 1 94.5 438 PRO B CA 1
ATOM 7746 C C . PRO B 1 438 ? 32.688 0.607 -26.188 1 94.5 438 PRO B C 1
ATOM 7748 O O . PRO B 1 438 ? 32.969 -0.411 -26.828 1 94.5 438 PRO B O 1
ATOM 7751 N N . ASN B 1 439 ? 31.672 0.662 -25.375 1 94.94 439 ASN B N 1
ATOM 7752 C CA . ASN B 1 439 ? 30.625 -0.349 -25.219 1 94.94 439 ASN B CA 1
ATOM 7753 C C . ASN B 1 439 ? 31.109 -1.517 -24.359 1 94.94 439 ASN B C 1
ATOM 7755 O O . ASN B 1 439 ? 30.531 -2.605 -24.406 1 94.94 439 ASN B O 1
ATOM 7759 N N . ILE B 1 440 ? 32.156 -1.356 -23.609 1 96.69 440 ILE B N 1
ATOM 7760 C CA . ILE B 1 440 ? 32.688 -2.43 -22.781 1 96.69 440 ILE B CA 1
ATOM 7761 C C . ILE B 1 440 ? 31.672 -2.816 -21.719 1 96.69 440 ILE B C 1
ATOM 7763 O O . ILE B 1 440 ? 31.562 -3.988 -21.344 1 96.69 440 ILE B O 1
ATOM 7767 N N . MET B 1 441 ? 30.922 -1.871 -21.266 1 95.5 441 MET B N 1
ATOM 7768 C CA . MET B 1 441 ? 29.906 -2.164 -20.25 1 95.5 441 MET B CA 1
ATOM 7769 C C . MET B 1 441 ? 28.797 -3.035 -20.828 1 95.5 441 MET B C 1
ATOM 7771 O O . MET B 1 441 ? 28.281 -3.918 -20.141 1 95.5 441 MET B O 1
ATOM 7775 N N . GLU B 1 442 ? 28.375 -2.738 -21.984 1 95.88 442 GLU B N 1
ATOM 7776 C CA . GLU B 1 442 ? 27.391 -3.578 -22.656 1 95.88 442 GLU B CA 1
ATOM 7777 C C . GLU B 1 442 ? 27.891 -5.008 -22.812 1 95.88 442 GLU B C 1
ATOM 7779 O O . GLU B 1 442 ? 27.141 -5.965 -22.609 1 95.88 442 GLU B O 1
ATOM 7784 N N . TYR B 1 443 ? 29.156 -5.164 -23.234 1 97.38 443 TYR B N 1
ATOM 7785 C CA . TYR B 1 443 ? 29.781 -6.484 -23.344 1 97.38 443 TYR B CA 1
ATOM 7786 C C . TYR B 1 443 ? 29.812 -7.18 -22 1 97.38 443 TYR B C 1
ATOM 7788 O O . TYR B 1 443 ? 29.531 -8.375 -21.906 1 97.38 443 TYR B O 1
ATOM 7796 N N . LEU B 1 444 ? 30.125 -6.391 -20.984 1 97.75 444 LEU B N 1
ATOM 7797 C CA . LEU B 1 444 ? 30.141 -6.938 -19.641 1 97.75 444 LEU B CA 1
ATOM 7798 C C . LEU B 1 444 ? 28.766 -7.449 -19.219 1 97.75 444 LEU B C 1
ATOM 7800 O O . LEU B 1 444 ? 28.641 -8.531 -18.641 1 97.75 444 LEU B O 1
ATOM 7804 N N . PHE B 1 445 ? 27.703 -6.734 -19.516 1 97.69 445 PHE B N 1
ATOM 7805 C CA . PHE B 1 445 ? 26.344 -7.137 -19.188 1 97.69 445 PHE B CA 1
ATOM 7806 C C . PHE B 1 445 ? 25.969 -8.422 -19.922 1 97.69 445 PHE B C 1
ATOM 7808 O O . PHE B 1 445 ? 25.375 -9.32 -19.328 1 97.69 445 PHE B O 1
ATOM 7815 N N . LEU B 1 446 ? 26.328 -8.445 -21.188 1 97.44 446 LEU B N 1
ATOM 7816 C CA . LEU B 1 446 ? 26.031 -9.641 -21.969 1 97.44 446 LEU B CA 1
ATOM 7817 C C . LEU B 1 446 ? 26.703 -10.867 -21.359 1 97.44 446 LEU B C 1
ATOM 7819 O O . LEU B 1 446 ? 26.078 -11.906 -21.188 1 97.44 446 LEU B O 1
ATOM 7823 N N . ARG B 1 447 ? 27.969 -10.703 -21.031 1 97.62 447 ARG B N 1
ATOM 7824 C CA . ARG B 1 447 ? 28.719 -11.805 -20.438 1 97.62 447 ARG B CA 1
ATOM 7825 C C . ARG B 1 447 ? 28.125 -12.219 -19.094 1 97.62 447 ARG B C 1
ATOM 7827 O O . ARG B 1 447 ? 28.062 -13.414 -18.781 1 97.62 447 ARG B O 1
ATOM 7834 N N . LEU B 1 448 ? 27.672 -11.258 -18.359 1 98.19 448 LEU B N 1
ATOM 7835 C CA . LEU B 1 448 ? 27.094 -11.531 -17.047 1 98.19 448 LEU B CA 1
ATOM 7836 C C . LEU B 1 448 ? 25.75 -12.25 -17.188 1 98.19 448 LEU B C 1
ATOM 7838 O O . LEU B 1 448 ? 25.438 -13.148 -16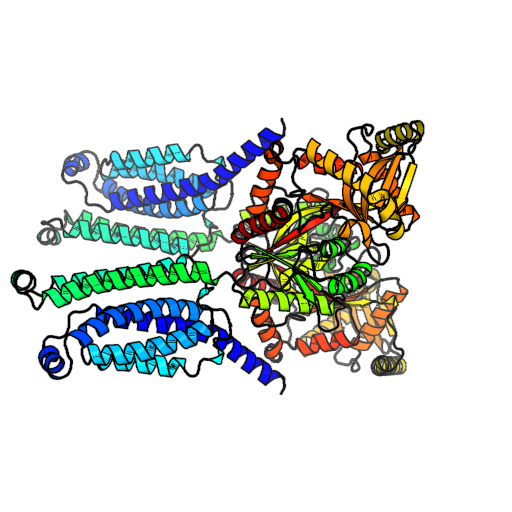.406 1 98.19 448 LEU B O 1
ATOM 7842 N N . ILE B 1 449 ? 24.922 -11.844 -18.125 1 97.94 449 ILE B N 1
ATOM 7843 C CA . ILE B 1 449 ? 23.625 -12.484 -18.359 1 97.94 449 ILE B CA 1
ATOM 7844 C C . ILE B 1 449 ? 23.844 -13.945 -18.766 1 97.94 449 ILE B C 1
ATOM 7846 O O . ILE B 1 449 ? 23.188 -14.844 -18.234 1 97.94 449 ILE B O 1
ATOM 7850 N N . PHE B 1 450 ? 24.828 -14.188 -19.641 1 97.56 450 PHE B N 1
ATOM 7851 C CA . PHE B 1 450 ? 25.125 -15.555 -20.062 1 97.56 450 PHE B CA 1
ATOM 7852 C C . PHE B 1 450 ? 25.734 -16.344 -18.906 1 97.56 450 PHE B C 1
ATOM 7854 O O . PHE B 1 450 ? 25.453 -17.531 -18.75 1 97.56 450 PHE B O 1
ATOM 7861 N N . HIS B 1 451 ? 26.578 -15.648 -18.125 1 97.5 451 HIS B N 1
ATOM 7862 C CA . HIS B 1 451 ? 27.141 -16.297 -16.938 1 97.5 451 HIS B CA 1
ATOM 7863 C C . HIS B 1 451 ? 26.031 -16.719 -15.984 1 97.5 451 HIS B C 1
ATOM 7865 O O . HIS B 1 451 ? 26.062 -17.828 -15.453 1 97.5 451 HIS B O 1
ATOM 7871 N N . ALA B 1 452 ? 25.094 -15.852 -15.727 1 97.75 452 ALA B N 1
ATOM 7872 C CA . ALA B 1 452 ? 23.953 -16.156 -14.859 1 97.75 452 ALA B CA 1
ATOM 7873 C C . ALA B 1 452 ? 23.172 -17.344 -15.383 1 97.75 452 ALA B C 1
ATOM 7875 O O . ALA B 1 452 ? 22.75 -18.219 -14.602 1 97.75 452 ALA B O 1
ATOM 7876 N N . ARG B 1 453 ? 22.953 -17.391 -16.656 1 96.94 453 ARG B N 1
ATOM 7877 C CA . ARG B 1 453 ? 22.266 -18.516 -17.281 1 96.94 453 ARG B CA 1
ATOM 7878 C C . ARG B 1 453 ? 23.016 -19.828 -17.047 1 96.94 453 ARG B C 1
ATOM 7880 O O . ARG B 1 453 ? 22.422 -20.812 -16.609 1 96.94 453 ARG B O 1
ATOM 7887 N N . ASP B 1 454 ? 24.297 -19.812 -17.312 1 96.5 454 ASP B N 1
ATOM 7888 C CA . ASP B 1 454 ? 25.125 -21.016 -17.219 1 96.5 454 ASP B CA 1
ATOM 7889 C C . ASP B 1 454 ? 25.203 -21.5 -15.773 1 96.5 454 ASP B C 1
ATOM 7891 O O . ASP B 1 454 ? 25.312 -22.703 -15.523 1 96.5 454 ASP B O 1
ATOM 7895 N N . GLU B 1 455 ? 25.141 -20.562 -14.852 1 96 455 GLU B N 1
ATOM 7896 C CA . GLU B 1 455 ? 25.219 -20.922 -13.445 1 96 455 GLU B CA 1
ATOM 7897 C C . GLU B 1 455 ? 23.844 -21.328 -12.906 1 96 455 GLU B C 1
ATOM 7899 O O . GLU B 1 455 ? 23.719 -21.719 -11.742 1 96 455 GLU B O 1
ATOM 7904 N N . GLY B 1 456 ? 22.781 -21.094 -13.648 1 95.19 456 GLY B N 1
ATOM 7905 C CA . GLY B 1 456 ? 21.484 -21.609 -13.297 1 95.19 456 GLY B CA 1
ATOM 7906 C C . GLY B 1 456 ? 20.578 -20.594 -12.617 1 95.19 456 GLY B C 1
ATOM 7907 O O . GLY B 1 456 ? 19.625 -20.953 -11.93 1 95.19 456 GLY B O 1
ATOM 7908 N N . TYR B 1 457 ? 20.875 -19.375 -12.727 1 96.19 457 TYR B N 1
ATOM 7909 C CA . TYR B 1 457 ? 20 -18.344 -12.172 1 96.19 457 TYR B CA 1
ATOM 7910 C C . TYR B 1 457 ? 18.75 -18.188 -13.008 1 96.19 457 TYR B C 1
ATOM 7912 O O . TYR B 1 457 ? 18.719 -18.562 -14.18 1 96.19 457 TYR B O 1
ATOM 7920 N N . GLN B 1 458 ? 17.719 -17.672 -12.383 1 95.44 458 GLN B N 1
ATOM 7921 C CA . GLN B 1 458 ? 16.469 -17.391 -13.102 1 95.44 458 GLN B CA 1
ATOM 7922 C C . GLN B 1 458 ? 16.484 -15.977 -13.68 1 95.44 458 GLN B C 1
ATOM 7924 O O . GLN B 1 458 ? 16.016 -15.758 -14.797 1 95.44 458 GLN B O 1
ATOM 7929 N N . TRP B 1 459 ? 17.031 -15.039 -12.914 1 96.88 459 TRP B N 1
ATOM 7930 C CA . TRP B 1 459 ? 16.969 -13.633 -13.297 1 96.88 459 TRP B CA 1
ATOM 7931 C C . TRP B 1 459 ? 18.344 -12.984 -13.172 1 96.88 459 TRP B C 1
ATOM 7933 O O . TRP B 1 459 ? 19.156 -13.398 -12.336 1 96.88 459 TRP B O 1
ATOM 7943 N N . PHE B 1 460 ? 18.656 -12.055 -14.008 1 97.94 460 PHE B N 1
ATOM 7944 C CA . PHE B 1 460 ? 19.75 -11.094 -13.828 1 97.94 460 PHE B CA 1
ATOM 7945 C C . PHE B 1 460 ? 19.188 -9.688 -13.633 1 97.94 460 PHE B C 1
ATOM 7947 O O . PHE B 1 460 ? 18.453 -9.18 -14.484 1 97.94 460 PHE B O 1
ATOM 7954 N N . SER B 1 461 ? 19.5 -9.109 -12.492 1 97.38 461 SER B N 1
ATOM 7955 C CA . SER B 1 461 ? 18.969 -7.785 -12.172 1 97.38 461 SER B CA 1
ATOM 7956 C C . SER B 1 461 ? 19.906 -6.684 -12.641 1 97.38 461 SER B C 1
ATOM 7958 O O . SER B 1 461 ? 21.078 -6.664 -12.266 1 97.38 461 SER B O 1
ATOM 7960 N N . LEU B 1 462 ? 19.438 -5.762 -13.438 1 96.5 462 LEU B N 1
ATOM 7961 C CA . LEU B 1 462 ? 20.203 -4.613 -13.914 1 96.5 462 LEU B CA 1
ATOM 7962 C C . LEU B 1 462 ? 20.047 -3.43 -12.961 1 96.5 462 LEU B C 1
ATOM 7964 O O . LEU B 1 462 ? 20.484 -2.318 -13.273 1 96.5 462 LEU B O 1
ATOM 7968 N N . GLY B 1 463 ? 19.375 -3.66 -11.844 1 93.5 463 GLY B N 1
ATOM 7969 C CA . GLY B 1 463 ? 19.172 -2.584 -10.883 1 93.5 463 GLY B CA 1
ATOM 7970 C C . GLY B 1 463 ? 17.906 -1.776 -11.156 1 93.5 463 GLY B C 1
ATOM 7971 O O . GLY B 1 463 ? 17.141 -2.096 -12.062 1 93.5 463 GLY B O 1
ATOM 7972 N N . MET B 1 464 ? 17.797 -0.794 -10.406 1 92.12 464 MET B N 1
ATOM 7973 C CA . MET B 1 464 ? 16.578 0.009 -10.461 1 92.12 464 MET B CA 1
ATOM 7974 C C . MET B 1 464 ? 16.734 1.174 -11.43 1 92.12 464 MET B C 1
ATOM 7976 O O . MET B 1 464 ? 17.828 1.72 -11.578 1 92.12 464 MET B O 1
ATOM 7980 N N . ALA B 1 465 ? 15.719 1.483 -12.18 1 92.44 465 ALA B N 1
ATOM 7981 C CA . ALA B 1 465 ? 15.562 2.752 -12.883 1 92.44 465 ALA B CA 1
ATOM 7982 C C . ALA B 1 465 ? 14.711 3.729 -12.078 1 92.44 465 ALA B C 1
ATOM 7984 O O . ALA B 1 465 ? 13.484 3.604 -12.031 1 92.44 465 ALA B O 1
ATOM 7985 N N . PRO B 1 466 ? 15.367 4.625 -11.461 1 89.88 466 PRO B N 1
ATOM 7986 C CA . PRO B 1 466 ? 14.625 5.547 -10.594 1 89.88 466 PRO B CA 1
ATOM 7987 C C . PRO B 1 466 ? 13.57 6.352 -11.352 1 89.88 466 PRO B C 1
ATOM 7989 O O . PRO B 1 466 ? 13.805 6.75 -12.5 1 89.88 466 PRO B O 1
ATOM 7992 N N . LEU B 1 467 ? 12.398 6.566 -10.758 1 86.38 467 LEU B N 1
ATOM 7993 C CA . LEU B 1 467 ? 11.281 7.371 -11.227 1 86.38 467 LEU B CA 1
ATOM 7994 C C . LEU B 1 467 ? 10.719 6.812 -12.531 1 86.38 467 LEU B C 1
ATOM 7996 O O . LEU B 1 467 ? 9.883 7.449 -13.18 1 86.38 467 LEU B O 1
ATOM 8000 N N . GLY B 1 468 ? 11.219 5.629 -12.867 1 83.44 468 GLY B N 1
ATOM 8001 C CA . GLY B 1 468 ? 10.672 4.965 -14.039 1 83.44 468 GLY B CA 1
ATOM 8002 C C . GLY B 1 468 ? 9.281 4.402 -13.82 1 83.44 468 GLY B C 1
ATOM 8003 O O . GLY B 1 468 ? 8.969 3.916 -12.734 1 83.44 468 GLY B O 1
ATOM 8004 N N . GLY B 1 469 ? 8.469 4.48 -14.875 1 79.75 469 GLY B N 1
ATOM 8005 C CA . GLY B 1 469 ? 7.156 3.85 -14.82 1 79.75 469 GLY B CA 1
ATOM 8006 C C . GLY B 1 469 ? 6.109 4.707 -14.141 1 79.75 469 GLY B C 1
ATOM 8007 O O . GLY B 1 469 ? 4.969 4.273 -13.953 1 79.75 469 GLY B O 1
ATOM 8008 N N . LEU B 1 470 ? 6.535 5.801 -13.656 1 83.5 470 LEU B N 1
ATOM 8009 C CA . LEU B 1 470 ? 5.578 6.715 -13.039 1 83.5 470 LEU B CA 1
ATOM 8010 C C . LEU B 1 470 ? 4.902 7.586 -14.094 1 83.5 470 LEU B C 1
ATOM 8012 O O . LEU B 1 470 ? 5.578 8.219 -14.914 1 83.5 470 LEU B O 1
ATOM 8016 N N . GLU B 1 471 ? 3.65 7.398 -14.273 1 77.38 471 GLU B N 1
ATOM 8017 C CA . GLU B 1 471 ? 2.883 8.188 -15.234 1 77.38 471 GLU B CA 1
ATOM 8018 C C . GLU B 1 471 ? 2.045 9.25 -14.531 1 77.38 471 GLU B C 1
ATOM 8020 O O . GLU B 1 471 ? 1.512 9.008 -13.445 1 77.38 471 GLU B O 1
ATOM 8025 N N . ALA B 1 472 ? 2.141 10.383 -15.141 1 76.75 472 ALA B N 1
ATOM 8026 C CA . ALA B 1 472 ? 1.328 11.484 -14.617 1 76.75 472 ALA B CA 1
ATOM 8027 C C . ALA B 1 472 ? -0.02 11.547 -15.328 1 76.75 472 ALA B C 1
ATOM 8029 O O . ALA B 1 472 ? -0.079 11.781 -16.547 1 76.75 472 ALA B O 1
ATOM 8030 N N . ARG B 1 473 ? -1.034 11.18 -14.672 1 72 473 ARG B N 1
ATOM 8031 C CA . ARG B 1 473 ? -2.41 11.352 -15.125 1 72 473 ARG B CA 1
ATOM 8032 C C . ARG B 1 473 ? -3.123 12.43 -14.312 1 72 473 ARG B C 1
ATOM 8034 O O . ARG B 1 473 ? -2.654 12.82 -13.242 1 72 473 ARG B O 1
ATOM 8041 N N . PRO B 1 474 ? -4.168 12.961 -14.844 1 66.44 474 PRO B N 1
ATOM 8042 C CA . PRO B 1 474 ? -4.859 14.031 -14.117 1 66.44 474 PRO B CA 1
ATOM 8043 C C . PRO B 1 474 ? -5.266 13.625 -12.703 1 66.44 474 PRO B C 1
ATOM 8045 O O . PRO B 1 474 ? -5.18 14.43 -11.773 1 66.44 474 PRO B O 1
ATOM 8048 N N . LEU B 1 475 ? -5.605 12.383 -12.492 1 71.62 475 LEU B N 1
ATOM 8049 C CA . LEU B 1 475 ? -6.09 11.945 -11.188 1 71.62 475 LEU B CA 1
ATOM 8050 C C . LEU B 1 475 ? -5.016 11.164 -10.438 1 71.62 475 LEU B C 1
ATOM 8052 O O . LEU B 1 475 ? -5.297 10.539 -9.414 1 71.62 475 LEU B O 1
ATOM 8056 N N . SER B 1 476 ? -3.775 11.32 -10.883 1 80.25 476 SER B N 1
ATOM 8057 C CA . SER B 1 476 ? -2.668 10.656 -10.203 1 80.25 476 SER B CA 1
ATOM 8058 C C . SER B 1 476 ? -2.301 11.383 -8.914 1 80.25 476 SER B C 1
ATOM 8060 O O . SER B 1 476 ? -2.533 12.586 -8.781 1 80.25 476 SER B O 1
ATOM 8062 N N . PRO B 1 477 ? -1.774 10.609 -7.965 1 80.62 477 PRO B N 1
ATOM 8063 C CA . PRO B 1 477 ? -1.232 11.273 -6.777 1 80.62 477 PRO B CA 1
ATOM 8064 C C . PRO B 1 477 ? -0.187 12.336 -7.117 1 80.62 477 PRO B C 1
ATOM 8066 O O . PRO B 1 477 ? 0.425 12.281 -8.188 1 80.62 477 PRO B O 1
ATOM 8069 N N . MET B 1 478 ? -0.045 13.297 -6.273 1 81 478 MET B N 1
ATOM 8070 C CA . MET B 1 478 ? 0.875 14.414 -6.492 1 81 478 MET B CA 1
ATOM 8071 C C . MET B 1 478 ? 2.303 13.906 -6.684 1 81 478 MET B C 1
ATOM 8073 O O . MET B 1 478 ? 3.049 14.445 -7.508 1 81 478 MET B O 1
ATOM 8077 N N . TRP B 1 479 ? 2.627 12.922 -6.004 1 85.5 479 TRP B N 1
ATOM 8078 C CA . TRP B 1 479 ? 3.969 12.359 -6.129 1 85.5 479 TRP B CA 1
ATOM 8079 C C . TRP B 1 479 ? 4.234 11.891 -7.559 1 85.5 479 TRP B C 1
ATOM 8081 O O . TRP B 1 479 ? 5.32 12.102 -8.094 1 85.5 479 TRP B O 1
ATOM 8091 N N . ASN B 1 480 ? 3.246 11.203 -8.07 1 85.69 480 ASN B N 1
ATOM 8092 C CA . ASN B 1 480 ? 3.42 10.719 -9.438 1 85.69 480 ASN B CA 1
ATOM 8093 C C . ASN B 1 480 ? 3.662 11.867 -10.414 1 85.69 480 ASN B C 1
ATOM 8095 O O . ASN B 1 480 ? 4.477 11.75 -11.328 1 85.69 480 ASN B O 1
ATOM 8099 N N . LYS B 1 481 ? 3.078 12.969 -10.195 1 80.25 481 LYS B N 1
ATOM 8100 C CA . LYS B 1 481 ? 3.225 14.141 -11.055 1 80.25 481 LYS B CA 1
ATOM 8101 C C . LYS B 1 481 ? 4.598 14.781 -10.883 1 80.25 481 LYS B C 1
ATOM 8103 O O . LYS B 1 481 ? 5.262 15.117 -11.867 1 80.25 481 LYS B O 1
ATOM 8108 N N . ILE B 1 482 ? 5 14.906 -9.688 1 82.31 482 ILE B N 1
ATOM 8109 C CA . ILE B 1 482 ? 6.309 15.484 -9.391 1 82.31 482 ILE B CA 1
ATOM 8110 C C . ILE B 1 482 ? 7.406 14.586 -9.961 1 82.31 482 ILE B C 1
ATOM 8112 O O . ILE B 1 482 ? 8.344 15.07 -10.594 1 82.31 482 ILE B O 1
ATOM 8116 N N . ALA B 1 483 ? 7.219 13.328 -9.68 1 85.06 483 ALA B N 1
ATOM 8117 C CA . ALA B 1 483 ? 8.211 12.367 -10.156 1 85.06 483 ALA B CA 1
ATOM 8118 C C . ALA B 1 483 ? 8.305 12.383 -11.672 1 85.06 483 ALA B C 1
ATOM 8120 O O . ALA B 1 483 ? 9.406 12.305 -12.234 1 85.06 483 ALA B O 1
ATOM 8121 N N . ALA B 1 484 ? 7.164 12.461 -12.266 1 80.38 484 ALA B N 1
ATOM 8122 C CA . ALA B 1 484 ? 7.133 12.516 -13.719 1 80.38 484 ALA B CA 1
ATOM 8123 C C . ALA B 1 484 ? 7.828 13.773 -14.242 1 80.38 484 ALA B C 1
ATOM 8125 O O . ALA B 1 484 ? 8.508 13.734 -15.266 1 80.38 484 ALA B O 1
ATOM 8126 N N . LEU B 1 485 ? 7.688 14.875 -13.531 1 78.31 485 LEU B N 1
ATOM 8127 C CA . LEU B 1 485 ? 8.328 16.125 -13.898 1 78.31 485 LEU B CA 1
ATOM 8128 C C . LEU B 1 485 ? 9.844 16.031 -13.75 1 78.31 485 LEU B C 1
ATOM 8130 O O . LEU B 1 485 ? 10.586 16.484 -14.625 1 78.31 485 LEU B O 1
ATOM 8134 N N . ILE B 1 486 ? 10.219 15.414 -12.664 1 81.19 486 ILE B N 1
ATOM 8135 C CA . ILE B 1 486 ? 11.648 15.242 -12.43 1 81.19 486 ILE B CA 1
ATOM 8136 C C . ILE B 1 486 ? 12.242 14.32 -13.492 1 81.19 486 ILE B C 1
ATOM 8138 O O . ILE B 1 486 ? 13.336 14.562 -14 1 81.19 486 ILE B O 1
ATOM 8142 N N . TYR B 1 487 ? 11.523 13.359 -13.766 1 80.12 487 TYR B N 1
ATOM 8143 C CA . TYR B 1 487 ? 11.969 12.391 -14.766 1 80.12 487 TYR B CA 1
ATOM 8144 C C . TYR B 1 487 ? 12.133 13.055 -16.125 1 80.12 487 TYR B C 1
ATOM 8146 O O . TYR B 1 487 ? 13.109 12.797 -16.844 1 80.12 487 TYR B O 1
ATOM 8154 N N . ALA B 1 488 ? 11.242 13.938 -16.484 1 74.81 488 ALA B N 1
ATOM 8155 C CA . ALA B 1 488 ? 11.219 14.57 -17.797 1 74.81 488 ALA B CA 1
ATOM 8156 C C . ALA B 1 488 ? 12.242 15.695 -17.891 1 74.81 488 ALA B C 1
ATOM 8158 O O . ALA B 1 488 ? 12.875 15.883 -18.938 1 74.81 488 ALA B O 1
ATOM 8159 N N . TYR B 1 489 ? 12.484 16.359 -16.766 1 71.12 489 TYR B N 1
ATOM 8160 C CA . TYR B 1 489 ? 13.281 17.578 -16.859 1 71.12 489 TYR B CA 1
ATOM 8161 C C . TYR B 1 489 ? 14.594 17.438 -16.094 1 71.12 489 TYR B C 1
ATOM 8163 O O . TYR B 1 489 ? 15.453 18.312 -16.156 1 71.12 489 TYR B O 1
ATOM 8171 N N . GLY B 1 490 ? 14.648 16.438 -15.367 1 69.75 490 GLY B N 1
ATOM 8172 C CA . GLY B 1 490 ? 15.859 16.25 -14.594 1 69.75 490 GLY B CA 1
ATOM 8173 C C . GLY B 1 490 ? 17.078 15.961 -15.445 1 69.75 490 GLY B C 1
ATOM 8174 O O . GLY B 1 490 ? 18.188 15.852 -14.93 1 69.75 490 GLY B O 1
ATOM 8175 N N . GLY B 1 491 ? 16.906 15.844 -16.734 1 63.06 491 GLY B N 1
ATOM 8176 C CA . GLY B 1 491 ? 17.938 15.406 -17.672 1 63.06 491 GLY B CA 1
ATOM 8177 C C . GLY B 1 491 ? 19.234 16.172 -17.531 1 63.06 491 GLY B C 1
ATOM 8178 O O . GLY B 1 491 ? 20.312 15.609 -17.719 1 63.06 491 GLY B O 1
ATOM 8179 N N . GLU B 1 492 ? 19.156 17.297 -17.172 1 57.31 492 GLU B N 1
ATOM 8180 C CA . GLU B 1 492 ? 20.422 18.016 -17.047 1 57.31 492 GLU B CA 1
ATOM 8181 C C . GLU B 1 492 ? 21.219 17.516 -15.852 1 57.31 492 GLU B C 1
ATOM 8183 O O . GLU B 1 492 ? 22.453 17.5 -15.898 1 57.31 492 GLU B O 1
ATOM 8188 N N . MET B 1 493 ? 20.547 17.047 -14.914 1 61.84 493 MET B N 1
ATOM 8189 C CA . MET B 1 493 ? 21.219 16.578 -13.695 1 61.84 493 MET B CA 1
ATOM 8190 C C . MET B 1 493 ? 21.391 15.07 -13.711 1 61.84 493 MET B C 1
ATOM 8192 O O . MET B 1 493 ? 22.453 14.562 -13.359 1 61.84 493 MET B O 1
ATOM 8196 N N . TYR B 1 494 ? 20.391 14.359 -14.109 1 70.69 494 TYR B N 1
ATOM 8197 C CA . TYR B 1 494 ? 20.438 12.898 -14.18 1 70.69 494 TYR B CA 1
ATOM 8198 C C . TYR B 1 494 ? 19.562 12.383 -15.328 1 70.69 494 TYR B C 1
ATOM 8200 O O . TYR B 1 494 ? 18.391 12.734 -15.438 1 70.69 494 TYR B O 1
ATOM 8208 N N . ASN B 1 495 ? 20.141 11.781 -16.297 1 76.19 495 ASN B N 1
ATOM 8209 C CA . ASN B 1 495 ? 19.453 11.281 -17.484 1 76.19 495 ASN B CA 1
ATOM 8210 C C . ASN B 1 495 ? 18.656 10.016 -17.172 1 76.19 495 ASN B C 1
ATOM 8212 O O . ASN B 1 495 ? 19.062 8.922 -17.578 1 76.19 495 ASN B O 1
ATOM 8216 N N . PHE B 1 496 ? 17.531 10.164 -16.656 1 81.19 496 PHE B N 1
ATOM 8217 C CA . PHE B 1 496 ? 16.703 9.047 -16.219 1 81.19 496 PHE B CA 1
ATOM 8218 C C . PHE B 1 496 ? 16.188 8.266 -17.438 1 81.19 496 PHE B C 1
ATOM 8220 O O . PHE B 1 496 ? 16.172 7.035 -17.422 1 81.19 496 PHE B O 1
ATOM 8227 N N . ASP B 1 497 ? 15.797 8.992 -18.438 1 80.94 497 ASP B N 1
ATOM 8228 C CA . ASP B 1 497 ? 15.258 8.367 -19.641 1 80.94 497 ASP B CA 1
ATOM 8229 C C . ASP B 1 497 ? 16.328 7.543 -20.359 1 80.94 497 ASP B C 1
ATOM 8231 O O . ASP B 1 497 ? 16.047 6.469 -20.875 1 80.94 497 ASP B O 1
ATOM 8235 N N . GLY B 1 498 ? 17.422 8.117 -20.406 1 83.62 498 GLY B N 1
ATOM 8236 C CA . GLY B 1 498 ? 18.531 7.391 -21.016 1 83.62 498 GLY B CA 1
ATOM 8237 C C . GLY B 1 498 ? 18.875 6.113 -20.266 1 83.62 498 GLY B C 1
ATOM 8238 O O . GLY B 1 498 ? 19.156 5.086 -20.891 1 83.62 498 GLY B O 1
ATOM 8239 N N . LEU B 1 499 ? 18.812 6.215 -19 1 86.38 499 LEU B N 1
ATOM 8240 C CA . LEU B 1 499 ? 19.109 5.047 -18.188 1 86.38 499 LEU B CA 1
ATOM 8241 C C . LEU B 1 499 ? 18.094 3.941 -18.422 1 86.38 499 LEU B C 1
ATOM 8243 O O . LEU B 1 499 ? 18.453 2.775 -18.594 1 86.38 499 LEU B O 1
ATOM 8247 N N . ARG B 1 500 ? 16.812 4.234 -18.391 1 88.75 500 ARG B N 1
ATOM 8248 C CA . ARG B 1 500 ? 15.773 3.242 -18.625 1 88.75 500 ARG B CA 1
ATOM 8249 C C . ARG B 1 500 ? 15.875 2.668 -20.047 1 88.75 500 ARG B C 1
ATOM 8251 O O . ARG B 1 500 ? 15.695 1.466 -20.234 1 88.75 500 ARG B O 1
ATOM 8258 N N . ALA B 1 501 ? 16.141 3.537 -21.016 1 88.81 501 ALA B N 1
ATOM 8259 C CA . ALA B 1 501 ? 16.281 3.096 -22.406 1 88.81 501 ALA B CA 1
ATOM 8260 C C . ALA B 1 501 ? 17.438 2.111 -22.547 1 88.81 501 ALA B C 1
ATOM 8262 O O . ALA B 1 501 ? 17.328 1.139 -23.312 1 88.81 501 ALA B O 1
ATOM 8263 N N . TYR B 1 502 ? 18.484 2.451 -21.891 1 91.69 502 TYR B N 1
ATOM 8264 C CA . TYR B 1 502 ? 19.625 1.552 -21.922 1 91.69 502 TYR B CA 1
ATOM 8265 C C . TYR B 1 502 ? 19.25 0.169 -21.406 1 91.69 502 TYR B C 1
ATOM 8267 O O . TYR B 1 502 ? 19.578 -0.845 -22.031 1 91.69 502 TYR B O 1
ATOM 8275 N N . LYS B 1 503 ? 18.547 0.057 -20.281 1 94.56 503 LYS B N 1
ATOM 8276 C CA . LYS B 1 503 ? 18.172 -1.218 -19.688 1 94.56 503 LYS B CA 1
ATOM 8277 C C . LYS B 1 503 ? 17.094 -1.918 -20.516 1 94.56 503 LYS B C 1
ATOM 8279 O O . LYS B 1 503 ? 17.047 -3.148 -20.562 1 94.56 503 LYS B O 1
ATOM 8284 N N . GLU B 1 504 ? 16.312 -1.122 -21.203 1 93.69 504 GLU B N 1
ATOM 8285 C CA . GLU B 1 504 ? 15.234 -1.662 -22.031 1 93.69 504 GLU B CA 1
ATOM 8286 C C . GLU B 1 504 ? 15.789 -2.5 -23.172 1 93.69 504 GLU B C 1
ATOM 8288 O O . GLU B 1 504 ? 15.117 -3.408 -23.672 1 93.69 504 GLU B O 1
ATOM 8293 N N . LYS B 1 505 ? 17.031 -2.199 -23.547 1 92.81 505 LYS B N 1
ATOM 8294 C CA . LYS B 1 505 ? 17.672 -2.939 -24.625 1 92.81 505 LYS B CA 1
ATOM 8295 C C . LYS B 1 505 ? 17.703 -4.434 -24.328 1 92.81 505 LYS B C 1
ATOM 8297 O O . LYS B 1 505 ? 17.656 -5.258 -25.25 1 92.81 505 LYS B O 1
ATOM 8302 N N . PHE B 1 506 ? 17.766 -4.75 -23.125 1 95.69 506 PHE B N 1
ATOM 8303 C CA . PHE B 1 506 ? 17.922 -6.141 -22.719 1 95.69 506 PHE B CA 1
ATOM 8304 C C . PHE B 1 506 ? 16.562 -6.809 -22.547 1 95.69 506 PHE B C 1
ATOM 8306 O O . PHE B 1 506 ? 16.484 -7.957 -22.109 1 95.69 506 PHE B O 1
ATOM 8313 N N . LYS B 1 507 ? 15.477 -6.078 -22.75 1 93.06 507 LYS B N 1
ATOM 8314 C CA . LYS B 1 507 ? 14.102 -6.566 -22.703 1 93.06 507 LYS B CA 1
ATOM 8315 C C . LYS B 1 507 ? 13.781 -7.18 -21.344 1 93.06 507 LYS B C 1
ATOM 8317 O O . LYS B 1 507 ? 13.336 -8.328 -21.266 1 93.06 507 LYS B O 1
ATOM 8322 N N . PRO B 1 508 ? 14 -6.398 -20.344 1 96.44 508 PRO B N 1
ATOM 8323 C CA . PRO B 1 508 ? 13.742 -6.902 -18.984 1 96.44 508 PRO B CA 1
ATOM 8324 C C . PRO B 1 508 ? 12.258 -6.902 -18.625 1 96.44 508 PRO B C 1
ATOM 8326 O O . PRO B 1 508 ? 11.438 -6.34 -19.359 1 96.44 508 PRO B O 1
ATOM 8329 N N . VAL B 1 509 ? 11.906 -7.668 -17.641 1 94.94 509 VAL B N 1
ATOM 8330 C CA . VAL B 1 509 ? 10.633 -7.512 -16.938 1 94.94 509 VAL B CA 1
ATOM 8331 C C . VAL B 1 509 ? 10.766 -6.449 -15.852 1 94.94 509 VAL B C 1
ATOM 8333 O O . VAL B 1 509 ? 11.633 -6.551 -14.984 1 94.94 509 VAL B O 1
ATOM 8336 N N . TRP B 1 510 ? 9.906 -5.48 -15.961 1 94.19 510 TRP B N 1
ATOM 8337 C CA . TRP B 1 510 ? 9.984 -4.367 -15.016 1 94.19 510 TRP B CA 1
ATOM 8338 C C . TRP B 1 510 ? 9.117 -4.625 -13.797 1 94.19 510 TRP B C 1
ATOM 8340 O O . TRP B 1 510 ? 7.941 -4.977 -13.922 1 94.19 510 TRP B O 1
ATOM 8350 N N . LYS B 1 511 ? 9.695 -4.562 -12.617 1 94.38 511 LYS B N 1
ATOM 8351 C CA . LYS B 1 511 ? 8.977 -4.703 -11.359 1 94.38 511 LYS B CA 1
ATOM 8352 C C . LYS B 1 511 ? 9.016 -3.408 -10.555 1 94.38 511 LYS B C 1
ATOM 8354 O O . LYS B 1 511 ? 10.07 -2.793 -10.406 1 94.38 511 LYS B O 1
ATOM 8359 N N . PRO B 1 512 ? 7.906 -3.002 -10.039 1 94.94 512 PRO B N 1
ATOM 8360 C CA . PRO B 1 512 ? 7.875 -1.726 -9.32 1 94.94 512 PRO B CA 1
ATOM 8361 C C . PRO B 1 512 ? 8.609 -1.786 -7.984 1 94.94 512 PRO B C 1
ATOM 8363 O O . PRO B 1 512 ? 8.633 -2.836 -7.336 1 94.94 512 PRO B O 1
ATOM 8366 N N . ILE B 1 513 ? 9.219 -0.708 -7.594 1 96.31 513 ILE B N 1
ATOM 8367 C CA . ILE B 1 513 ? 9.883 -0.515 -6.309 1 96.31 513 ILE B CA 1
ATOM 8368 C C . ILE B 1 513 ? 9.25 0.665 -5.574 1 96.31 513 ILE B C 1
ATOM 8370 O O . ILE B 1 513 ? 8.938 1.691 -6.184 1 96.31 513 ILE B O 1
ATOM 8374 N N . TYR B 1 514 ? 9.086 0.514 -4.281 1 96.19 514 TYR B N 1
ATOM 8375 C CA . TYR B 1 514 ? 8.344 1.512 -3.523 1 96.19 514 TYR B CA 1
ATOM 8376 C C . TYR B 1 514 ? 9.188 2.084 -2.395 1 96.19 514 TYR B C 1
ATOM 8378 O O . TYR B 1 514 ? 10.172 1.466 -1.973 1 96.19 514 TYR B O 1
ATOM 8386 N N . PHE B 1 515 ? 8.93 3.25 -2.051 1 96.56 515 PHE B N 1
ATOM 8387 C CA . PHE B 1 515 ? 9.375 3.883 -0.813 1 96.56 515 PHE B CA 1
ATOM 8388 C C . PHE B 1 515 ? 8.211 4.051 0.157 1 96.56 515 PHE B C 1
ATOM 8390 O O . PHE B 1 515 ? 7.301 4.844 -0.091 1 96.56 515 PHE B O 1
ATOM 8397 N N . ALA B 1 516 ? 8.227 3.24 1.245 1 96.62 516 ALA B N 1
ATOM 8398 C CA . ALA B 1 516 ? 7.145 3.301 2.227 1 96.62 516 ALA B CA 1
ATOM 8399 C C . ALA B 1 516 ? 7.465 4.305 3.332 1 96.62 516 ALA B C 1
ATOM 8401 O O . ALA B 1 516 ? 8.5 4.195 3.998 1 96.62 516 ALA B O 1
ATOM 8402 N N . VAL B 1 517 ? 6.629 5.258 3.562 1 95.06 517 VAL B N 1
ATOM 8403 C CA . VAL B 1 517 ? 6.922 6.324 4.516 1 95.06 517 VAL B CA 1
ATOM 8404 C C . VAL B 1 517 ? 5.773 6.453 5.512 1 95.06 517 VAL B C 1
ATOM 8406 O O . VAL B 1 517 ? 4.648 6.039 5.23 1 95.06 517 VAL B O 1
ATOM 8409 N N . SER B 1 518 ? 6.152 6.953 6.668 1 89 518 SER B N 1
ATOM 8410 C CA . SER B 1 518 ? 5.141 7.211 7.691 1 89 518 SER B CA 1
ATOM 8411 C C . SER B 1 518 ? 4.387 8.508 7.406 1 89 518 SER B C 1
ATOM 8413 O O . SER B 1 518 ? 5 9.539 7.129 1 89 518 SER B O 1
ATOM 8415 N N . GLY B 1 519 ? 3.078 8.398 7.328 1 79.19 519 GLY B N 1
ATOM 8416 C CA . GLY B 1 519 ? 2.281 9.594 7.117 1 79.19 519 GLY B CA 1
ATOM 8417 C C . GLY B 1 519 ? 1.736 9.711 5.703 1 79.19 519 GLY B C 1
ATOM 8418 O O . GLY B 1 519 ? 1.379 8.703 5.09 1 79.19 519 GLY B O 1
ATOM 8419 N N . ASN B 1 520 ? 1.584 10.977 5.254 1 79.12 520 ASN B N 1
ATOM 8420 C CA . ASN B 1 520 ? 0.984 11.219 3.947 1 79.12 520 ASN B CA 1
ATOM 8421 C C . ASN B 1 520 ? 2.033 11.625 2.916 1 79.12 520 ASN B C 1
ATOM 8423 O O . ASN B 1 520 ? 3.232 11.484 3.156 1 79.12 520 ASN B O 1
ATOM 8427 N N . GLU B 1 521 ? 1.617 12 1.819 1 80.19 521 GLU B N 1
ATOM 8428 C CA . GLU B 1 521 ? 2.471 12.344 0.687 1 80.19 521 GLU B CA 1
ATOM 8429 C C . GLU B 1 521 ? 3.504 13.398 1.077 1 80.19 521 GLU B C 1
ATOM 8431 O O . GLU B 1 521 ? 4.617 13.406 0.546 1 80.19 521 GLU B O 1
ATOM 8436 N N . ALA B 1 522 ? 3.227 14.188 2.096 1 78.38 522 ALA B N 1
ATOM 8437 C CA . ALA B 1 522 ? 4.125 15.258 2.52 1 78.38 522 ALA B CA 1
ATOM 8438 C C . ALA B 1 522 ? 5.367 14.688 3.201 1 78.38 522 ALA B C 1
ATOM 8440 O O . ALA B 1 522 ? 6.395 15.367 3.297 1 78.38 522 ALA B O 1
ATOM 8441 N N . ALA B 1 523 ? 5.266 13.508 3.654 1 86.12 523 ALA B N 1
ATOM 8442 C CA . ALA B 1 523 ? 6.379 12.891 4.371 1 86.12 523 ALA B CA 1
ATOM 8443 C C . ALA B 1 523 ? 7.395 12.297 3.402 1 86.12 523 ALA B C 1
ATOM 8445 O O . ALA B 1 523 ? 8.516 11.953 3.797 1 86.12 523 ALA B O 1
ATOM 8446 N N . LEU B 1 524 ? 7.07 12.211 2.168 1 89.94 524 LEU B N 1
ATOM 8447 C CA . LEU B 1 524 ? 7.906 11.531 1.186 1 89.94 524 LEU B CA 1
ATOM 8448 C C . LEU B 1 524 ? 9.156 12.344 0.88 1 89.94 524 LEU B C 1
ATOM 8450 O O . LEU B 1 524 ? 10.258 11.797 0.816 1 89.94 524 LEU B O 1
ATOM 8454 N N . MET B 1 525 ? 9.039 13.625 0.75 1 88.69 525 MET B N 1
ATOM 8455 C CA . MET B 1 525 ? 10.172 14.453 0.347 1 88.69 525 MET B CA 1
ATOM 8456 C C . MET B 1 525 ? 11.242 14.492 1.439 1 88.69 525 MET B C 1
ATOM 8458 O O . MET B 1 525 ? 12.422 14.266 1.17 1 88.69 525 MET B O 1
ATOM 8462 N N . PRO B 1 526 ? 1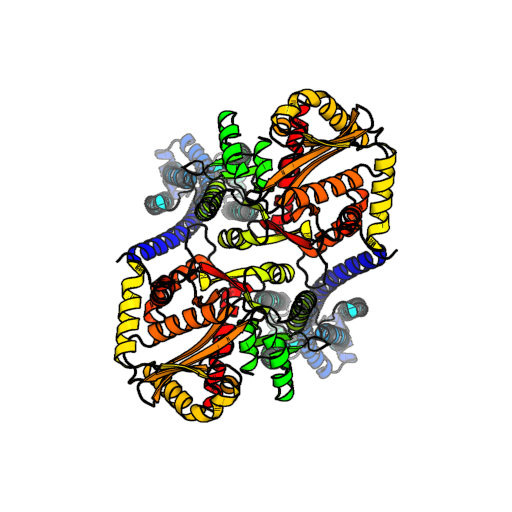0.82 14.727 2.697 1 89.38 526 PRO B N 1
ATOM 8463 C CA . PRO B 1 526 ? 11.828 14.648 3.756 1 89.38 526 PRO B CA 1
ATOM 8464 C C . PRO B 1 526 ? 12.516 13.289 3.816 1 89.38 526 PRO B C 1
ATOM 8466 O O . PRO B 1 526 ? 13.711 13.211 4.102 1 89.38 526 PRO B O 1
ATOM 8469 N N . ALA B 1 527 ? 11.789 12.297 3.604 1 93.31 527 ALA B N 1
ATOM 8470 C CA . ALA B 1 527 ? 12.367 10.953 3.623 1 93.31 527 ALA B CA 1
ATOM 8471 C C . ALA B 1 527 ? 13.375 10.781 2.488 1 93.31 527 ALA B C 1
ATOM 8473 O O . ALA B 1 527 ? 14.445 10.195 2.684 1 93.31 527 ALA B O 1
ATOM 8474 N N . LEU B 1 528 ? 13.023 11.266 1.307 1 92.62 528 LEU B N 1
ATOM 8475 C CA . LEU B 1 528 ? 13.93 11.188 0.165 1 92.62 528 LEU B CA 1
ATOM 8476 C C . LEU B 1 528 ? 15.203 11.984 0.431 1 92.62 528 LEU B C 1
ATOM 8478 O O . LEU B 1 528 ? 16.297 11.531 0.104 1 92.62 528 LEU B O 1
ATOM 8482 N N . LEU B 1 529 ? 15.078 13.117 1.024 1 92.06 529 LEU B N 1
ATOM 8483 C CA . LEU B 1 529 ? 16.234 13.938 1.369 1 92.06 529 LEU B CA 1
ATOM 8484 C C . LEU B 1 529 ? 17.125 13.227 2.389 1 92.06 529 LEU B C 1
ATOM 8486 O O . LEU B 1 529 ? 18.344 13.367 2.354 1 92.06 529 LEU B O 1
ATOM 8490 N N . ALA B 1 530 ? 16.484 12.523 3.244 1 93.06 530 ALA B N 1
ATOM 8491 C CA . ALA B 1 530 ? 17.25 11.75 4.219 1 93.06 530 ALA B CA 1
ATOM 8492 C C . ALA B 1 530 ? 18.109 10.688 3.525 1 93.06 530 ALA B C 1
ATOM 8494 O O . ALA B 1 530 ? 19.25 10.469 3.912 1 93.06 530 ALA B O 1
ATOM 8495 N N . VAL B 1 531 ? 17.578 10.055 2.531 1 94.62 531 VAL B N 1
ATOM 8496 C CA . VAL B 1 531 ? 18.328 9.047 1.792 1 94.62 531 VAL B CA 1
ATOM 8497 C C . VAL B 1 531 ? 19.516 9.688 1.102 1 94.62 531 VAL B C 1
ATOM 8499 O O . VAL B 1 531 ? 20.625 9.133 1.102 1 94.62 531 VAL B O 1
ATOM 8502 N N . VAL B 1 532 ? 19.312 10.836 0.531 1 90.44 532 VAL B N 1
ATOM 8503 C CA . VAL B 1 532 ? 20.375 11.562 -0.146 1 90.44 532 VAL B CA 1
ATOM 8504 C C . VAL B 1 532 ? 21.453 11.945 0.861 1 90.44 532 VAL B C 1
ATOM 8506 O O . VAL B 1 532 ? 22.656 11.82 0.578 1 90.44 532 VAL B O 1
ATOM 8509 N N . GLN B 1 533 ? 21.031 12.391 2.018 1 91.5 533 GLN B N 1
ATOM 8510 C CA . GLN B 1 533 ? 21.969 12.766 3.07 1 91.5 533 GLN B CA 1
ATOM 8511 C C . GLN B 1 533 ? 22.781 11.562 3.535 1 91.5 533 GLN B C 1
ATOM 8513 O O . GLN B 1 533 ? 24 11.664 3.721 1 91.5 533 GLN B O 1
ATOM 8518 N N . LEU B 1 534 ? 22.141 10.484 3.682 1 92.19 534 LEU B N 1
ATOM 8519 C CA . LEU B 1 534 ? 22.812 9.266 4.113 1 92.19 534 LEU B CA 1
ATOM 8520 C C . LEU B 1 534 ? 23.797 8.797 3.053 1 92.19 534 LEU B C 1
ATOM 8522 O O . LEU B 1 534 ? 24.875 8.289 3.383 1 92.19 534 LEU B O 1
ATOM 8526 N N . GLY B 1 535 ? 23.469 8.922 1.828 1 91.75 535 GLY B N 1
ATOM 8527 C CA . GLY B 1 535 ? 24.328 8.508 0.735 1 91.75 535 GLY B CA 1
ATOM 8528 C C . GLY B 1 535 ? 25.562 9.375 0.593 1 91.75 535 GLY B C 1
ATOM 8529 O O . GLY B 1 535 ? 26.594 8.914 0.098 1 91.75 535 GLY B O 1
ATOM 8530 N N . GLY B 1 536 ? 25.516 10.602 1.023 1 87.31 536 GLY B N 1
ATOM 8531 C CA . GLY B 1 536 ? 26.609 11.547 0.879 1 87.31 536 GLY B CA 1
ATOM 8532 C C . GLY B 1 536 ? 27.609 11.469 2.006 1 87.31 536 GLY B C 1
ATOM 8533 O O . GLY B 1 536 ? 28.656 12.141 1.969 1 87.31 536 GLY B O 1
ATOM 8534 N N . ARG B 1 537 ? 27.438 10.672 2.939 1 79.31 537 ARG B N 1
ATOM 8535 C CA . ARG B 1 537 ? 28.297 10.594 4.113 1 79.31 537 ARG B CA 1
ATOM 8536 C C . ARG B 1 537 ? 29.625 9.914 3.777 1 79.31 537 ARG B C 1
ATOM 8538 O O . ARG B 1 537 ? 30.641 10.141 4.445 1 79.31 537 ARG B O 1
ATOM 8545 N N . VAL B 1 538 ? 29.625 9 2.896 1 72 538 VAL B N 1
ATOM 8546 C CA . VAL B 1 538 ? 30.844 8.273 2.561 1 72 538 VAL B CA 1
ATOM 8547 C C . VAL B 1 538 ? 31.891 9.234 2.018 1 72 538 VAL B C 1
ATOM 8549 O O . VAL B 1 538 ? 33.094 9.109 2.326 1 72 538 VAL B O 1
ATOM 8552 N N . ASP B 1 539 ? 31.547 10.18 1.311 1 61.5 539 ASP B N 1
ATOM 8553 C CA . ASP B 1 539 ? 32.469 11.156 0.751 1 61.5 539 ASP B CA 1
ATOM 8554 C C . ASP B 1 539 ? 33.094 12.023 1.851 1 61.5 539 ASP B C 1
ATOM 8556 O O . ASP B 1 539 ? 34.281 12.305 1.821 1 61.5 539 ASP B O 1
ATOM 8560 N N . LYS B 1 540 ? 32.375 12.203 2.85 1 49.34 540 LYS B N 1
ATOM 8561 C CA . LYS B 1 540 ? 32.844 13.07 3.932 1 49.34 540 LYS B CA 1
ATOM 8562 C C . LYS B 1 540 ? 33.844 12.328 4.836 1 49.34 540 LYS B C 1
ATOM 8564 O O . LYS B 1 540 ? 34.781 12.938 5.375 1 49.34 540 LYS B O 1
ATOM 8569 N N . ALA B 1 541 ? 33.656 11.086 4.895 1 51.06 541 ALA B N 1
ATOM 8570 C CA . ALA B 1 541 ? 34.531 10.297 5.758 1 51.06 541 ALA B CA 1
ATOM 8571 C C . ALA B 1 541 ? 35.906 10.148 5.133 1 51.06 541 ALA B C 1
ATOM 8573 O O . ALA B 1 541 ? 36.906 10.023 5.848 1 51.06 541 ALA B O 1
ATOM 8574 N N . LYS B 1 542 ? 35.938 10.148 3.83 1 50.84 542 LYS B N 1
ATOM 8575 C CA . LYS B 1 542 ? 37.219 10.008 3.162 1 50.84 542 LYS B CA 1
ATOM 8576 C C . LYS B 1 542 ? 38 11.328 3.16 1 50.84 542 LYS B C 1
ATOM 8578 O O . LYS B 1 542 ? 39.219 11.344 3.051 1 50.84 542 LYS B O 1
ATOM 8583 N N . GLU B 1 543 ? 37.25 12.477 3.146 1 41.09 543 GLU B N 1
ATOM 8584 C CA . GLU B 1 543 ? 37.938 13.766 3.191 1 41.09 543 GLU B CA 1
ATOM 8585 C C . GLU B 1 543 ? 38.531 14.023 4.57 1 41.09 543 GLU B C 1
ATOM 8587 O O . GLU B 1 543 ? 39.531 14.766 4.695 1 41.09 543 GLU B O 1
ATOM 8592 N N . VAL B 1 544 ? 38.031 13.375 5.586 1 35.75 544 VAL B N 1
ATOM 8593 C CA . VAL B 1 544 ? 38.656 13.648 6.887 1 35.75 544 VAL B CA 1
ATOM 8594 C C . VAL B 1 544 ? 39.781 12.656 7.148 1 35.75 544 VAL B C 1
ATOM 8596 O O . VAL B 1 544 ? 39.625 11.461 6.902 1 35.75 544 VAL B O 1
#

Nearest PDB structures (foldseek):
  7f47-assembly1_A  TM=6.448E-01  e=1.109E-37  Rhizobium etli CFN 42
  7duw-assembly1_A  TM=6.425E-01  e=7.389E-35  Rhizobium tropici
  5vrv-assembly1_B  TM=9.157E-01  e=1.609E-27  Agrobacterium fabrum str. C58
  5vrv-assembly1_A  TM=9.299E-01  e=1.101E-26  Agrobacterium fabrum str. C58
  5vrv-assembly3_E  TM=9.067E-01  e=5.799E-27  Agrobacterium fabrum str. C58

Secondary structure (DSSP, 8-state):
-HHHHHHHHHHHHHHHHHHHHHHHHHHHHHHHHHHHHHHSPPPGGGHHHHHHHS-HHHHHHHHHHHHHHHHHHHHHHHHHHTTBHHHHHHHHHHHHHHHHHHHHHH--HHHHHHHHHHHHHHGGGGGG--B---GGG----HHHHHHHHHHHHHHHHHHHHHHHHSGGGTTTTTSSSSHHHHHHHHHHHHHHHHHHHHHHHHHHHHT-----PPP-HHHHHHHHHHHTT-SSGGGGGGGGS-SEEEE-TTSS-EEEEEEETTEEEEESSPBS-HHHHHHHHHHHHHHHHHTTPEEEEEEE-GGGHHHHHHTTEEEEEEEEEEEEETTT----SGGGHHHHHHHHHHHHTTEEEEEE-GGGGGGGHHHHHHHHHHHHHHTT-----TTS----HHHHTTS-EEEEEETTEEEEEEEEEEPGGGSEEEEEEEEE-TTSPTTHHHHHHHHHHHHHHHTT-SEEEEEEEETTT----TTS-HHHHHHHHHHHHGGGT--HHHHHHHHHTT-PEEEEEEEEEESSGGGHHHHHHHHHHHHTHHHHHHH-/-HHHHHHHHHHHHHHHHHHHHHHHHHHHHHHHHHHHHHHSPPPGGGHHHHHHHS-HHHHHHHHHHHHHHHHHHHHHHHHHHTTBHHHHHHHHHHHHHHHHHHHHHH--HHHHHHHHHHHHHHGGGGGG--B---GGG----HHHHHHHHHHHHHHHHHHHHHHHSSGGGTTTTTSGGGHHHHHHHHHHHHHHHHHHHHHHHHHHHHT-----PPP-HHHHHHHHHHHTT-SSGGGGGGGGS-SEEEE-TTSS-EEEEEEETTEEEEESSPBS-HHHHHHHHHHHHHHHHHTTPEEEEEEE-GGGHHHHHHTTEEEEEEEEEEEEETTT----SGGGHHHHHHHHHHHHTTEEEEEE-GGGGGGGHHHHHHHHHHHHHHTT-----TTS----HHHHTTS-EEEEEETTEEEEEEEEEEPGGGSEEEEEEEEE-TTSPTTHHHHHHHHHHHHHHHHT-SEEEEEEEETTT----TTS-HHHHHHHHHHHHGGGT--HHHHHHHHHTT-PEEEEEEEEEESSGGGHHHHHHHHHHHHTHHHHHHH-

pLDDT: mean 81.55, std 16.54, range [28.28, 98.56]

Radius of gyration: 36.62 Å; Cα contacts (8 Å, |Δi|>4): 1781; chains: 2; bounding box: 90×106×93 Å

Sequence (1088 aa):
MKHHKDIRALVLDMAIIAVPKIMAVLMMLAGTFLLASVLSPIDPEAMPFVRQWLPLEVVELSHVAGVATGVLLLFAARGLWERLDSAWYMALGLLVAGAILSMTRELAFGVAEVMVVCALLLLPCKRAFNRRSRLMTLTLKPIWLLVTATVLILVATAGFYFYERTPYAHELWQRFAYEASVSRFLRGLVVIAITVALFALYRLFGLARAAPDLPDDEDMEDLRGVVSLAQDPQAWLALTGDKHILWNEARTAFAMYGVAGRNWVVLSAPVGPPEEVEKLGWRLKEMAALANAKLSIYRVTTEFLPLAIDLGLRPFKIGEEALVPVQSFDLAGKKGYGFRQVWRKFEQAEAEFEVLHPEAVETHLPRLKAISDAWLEEKKGKEKGYSLGYFDPDYIRLTPIAVIRIGDEIMAFANLWAAEGRTSLSLDLMRYAPEAPPNIMEYLFLRLIFHARDEGYQWFSLGMAPLGGLEARPLSPMWNKIAALIYAYGGEMYNFDGLRAYKEKFKPVWKPIYFAVSGNEAALMPALLAVVQLGGRVDKAKEVMKHHKDIRALVLDMAIIAVPKIMAVLMMLAGTFLLASVLSPIDPEAMPFVRQWLPLEVVELSHVAGVATGVLLLFAARGLWERLDSAWYMALGLLVAGAILSMTRELAFGVAEVMVVCALLLLPCKRAFNRRSRLMTLTLKPIWLLVTATVLILVATAGFYFYERTPYAHELWQRFAYEASVSRFLRGLVVIAITVALFALYRLFGLARAAPDLPDDEDMEDLRGVVSLAQDPQAWLALTGDKHILWNEARTAFAMYGVAGRNWVVLSAPVGPPEEVEKLGWRLKEMAALANAKLSIYRVTTEFLPLAIDLGLRPFKIGEEALVPVQSFDLAGKKGYGFRQVWRKFEQAEAEFEVLHPEAVETHLPRLKAISDAWLEEKKGKEKGYSLGYFDPDYIRLTPIAVIRIGDEIMAFANLWAAEGRTSLSLDLMRYAPEAPPNIMEYLFLRLIFHARDEGYQWFSLGMAPLGGLEARPLSPMWNKIAALIYAYGGEMYNFDGLRAYKEKFKPVWKPIYFAVSGNEAALMPALLAVVQLGGRVDKAKEV